Protein AF-0000000084342683 (afdb_homodimer)

InterPro domains:
  IPR002559 Transposase IS4-like domain [PF01609] (273-522)
  IPR012337 Ribonuclease H-like superfamily [SSF53098] (302-533)
  IPR047654 IS1634 transposase [NF033559] (32-575)

Sequence (1184 aa):
MRTSTRKNADGSKVSYLQLAHNEWDPAAKTSRTKVLYSFGRADQLDRAAIERLIKALTRLLGSPTAGGRGRQEPLPGLEFVESRPLGGAWLLDGLWRRLGIDRLLRRLAAGTRRDPVVERVLFALVANRALAPSSKLAATGWVAHDVHLSGLTGGDYTVSDDACYRAMDWLIKVEEKLARGVFDAVADLLNLEVDLIFFDTTSTYFETEDPDTPVWRDEHGRVLDPDGEPGAESGRESDAEGDAPPAGASGRAGFRTHGKSKDARDDLPQVIVGMAVTRDGIPVRVWCWPGNTSDSPLIRQVRDDLRDWTLGKLIWVADRGFTSAANRRHLAAGGGGYILGEKLRSGSPEATAALARQGRYQQVAENLRVKEVKISEHERFVVCHNPEAADRDAATRDRLLTRLEAMIAGSDRLTPTKRAELRGVISTKPGLHRFLRTTPGGLLRIDATKVAADARLDGKYLLRTSDPHLSTEDIALGYKQLLEVERGWRDMKQVLDLRPVYHRLEDRIRAHVLLCWLALLLARIVETRAATTWTRARTQLQRLHVGTFTGPAGVFRQTTPADPETRRLHQALDIALPPRILHLHTEDPAPRMRTSTRKNADGSKVSYLQLAHNEWDPAAKTSRTKVLYSFGRADQLDRAAIERLIKALTRLLGSPTAGGRGRQEPLPGLEFVESRPLGGAWLLDGLWRRLGIDRLLRRLAAGTRRDPVVERVLFALVANRALAPSSKLAATGWVAHDVHLSGLTGGDYTVSDDACYRAMDWLIKVEEKLARGVFDAVADLLNLEVDLIFFDTTSTYFETEDPDTPVWRDEHGRVLDPDGEPGAESGRESDAEGDAPPAGASGRAGFRTHGKSKDARDDLPQVIVGMAVTRDGIPVRVWCWPGNTSDSPLIRQVRDDLRDWTLGKLIWVADRGFTSAANRRHLAAGGGGYILGEKLRSGSPEATAALARQGRYQQVAENLRVKEVKISEHERFVVCHNPEAADRDAATRDRLLTRLEAMIAGSDRLTPTKRAELRGVISTKPGLHRFLRTTPGGLLRIDATKVAADARLDGKYLLRTSDPHLSTEDIALGYKQLLEVERGWRDMKQVLDLRPVYHRLEDRIRAHVLLCWLALLLARIVETRAATTWTRARTQLQRLHVGTFTGPAGVFRQTTPADPETRRLHQALDIALPPRILHLHTEDPAPR

pLDDT: mean 82.5, std 18.21, range [25.73, 98.44]

Organism: Pseudonocardia thermophila (NCBI:txid1848)

Foldseek 3Di:
DDWDWDADPVRDTWTWDFDWDFDQDPVVNDTDTHTQGIPGTPVPDPPVLVVLVCVVVCVVVVDPPDDDPDDPPPRFDWDFDDKAFEQLQQVLVLVCVLLPLLVQVLVVPVVDPDDNCLSVLLSLLLSCLLQPFDDLQVSLVCQAHHHDHPPRYPDPDRCDSVSNVVSLLVCLVCVLVSLLSSLVSCCVVVVDPQQEKEKDKAKDFAPDQDFAFKAFAAPQQHHDDVVPDPDPPPPPPPVPPPDDRPPRTPDIDGQFAAADHPVPCNNTTIKMKMWMAGLLLFTRDMGIHRRHDQDQCVVLVVCVSCVVRDDDAHEYEYEQSHPDPVSQCSQPPPNHKYKYWHDCPPPDPVSVVQLPDDDDWDDLDPQKTKDKDDPDPQKIKIKIAGPVQLVVLVVVLVVLVVVLCVLLPCVVVDDLVVNVVSLVVQVVPVSNNQQWDADPVGRIDGNPVSSVVSSSCGRIIMMMMRDDPDDSSRSVVSNVSSVSVVVLVVCLCPVSNLPDDPDDDPSSNVSSVVSSSSSSNSQSVLCSQLVDHSVVLSVQSSPWMWIWIQGLQGIWIAIDDRDPSSVSSCVSNVHDDDRRTDDDDGPDPPDD/DDWDWDADPVRDTWTWDFDWDFDQDPVVNDTDTHTQGIPGTPVPDPPVLVVLVCLVVCVVVVDPPDDDPPDSPPRFDWDFDDKAFEQLQQVLVLVCVLLPLLVQVLVVPVVDPDDNCLSVLLSLLLSCLLQPFDDLQVSLVCQAHHHDHPPRYPDPDRCDSVSNVVSLLVCLVCVLVSLLSSLVSVCVVVVDPQQEKEKDKAKDFAPDQDFAFKAFAAPQQHHDDPVPDPDPPPPPPPVPPPDDRDPRTPDIDGQFAAADHPVPCNNTTIKMKMWMAGLLLFTRDMGIHRRHDQDQCVVLVVCVSCVVRDDDAHEYEYEQSHPDPVSQCSQPPPNHKYKYWHDCPPPDPQSVVQLPDDDDWDDLDPQKTKDKDDPDPQKIKIKIFGPVQLVVQVVVLVVLVVVLCVLLVPVVVPDLVVLVVSLVVVVVPVSNNQQWDADPVGRIDGNPVSSVVSSSCGRIIMMMMRDPPDDSSRSVVSNVSSVSVVVLVVCLCPVSNLPDDPDDDPSSNVSSVVSSSSSSNSQSVLCSQLVDHSVVLSVQSSPWMWIWIQGLQGIWIAIDDRDPSSVSSCVSNVHDDDRRTDDDDGPDPDDD

Nearest PDB structures (foldseek):
  6x68-assembly1_C  TM=4.594E-01  e=9.580E-06  Trichoplusia ni
  5ejk-assembly1_H  TM=3.664E-01  e=1.076E+00  Rous sarcoma virus - Prague C
  6zv6-assembly1_h  TM=4.347E-01  e=4.872E+00  Homo sapiens
  6x68-assembly1_C  TM=4.594E-01  e=1.209E-05  Trichoplusia ni
  5ejk-assembly1_B  TM=4.744E-01  e=1.833E-01  Rous sarcoma virus - Prague C

Structure (mmCIF, N/CA/C/O backbone):
data_AF-0000000084342683-model_v1
#
loop_
_entity.id
_entity.type
_entity.pdbx_description
1 polymer 'Transposase DDE domain-containing protein'
#
loop_
_atom_site.group_PDB
_atom_site.id
_atom_site.type_symbol
_atom_site.label_atom_id
_atom_site.label_alt_id
_atom_site.label_comp_id
_atom_site.label_asym_id
_atom_site.label_entity_id
_atom_site.label_seq_id
_atom_site.pdbx_PDB_ins_code
_atom_site.Cartn_x
_atom_site.Cartn_y
_atom_site.Cartn_z
_atom_site.occupancy
_atom_site.B_iso_or_equiv
_atom_site.auth_seq_id
_atom_site.auth_comp_id
_atom_site.auth_asym_id
_atom_site.auth_atom_id
_atom_site.pdbx_PDB_model_num
ATOM 1 N N . MET A 1 1 ? 20.469 -43.281 -27.969 1 52.94 1 MET A N 1
ATOM 2 C CA . MET A 1 1 ? 21.406 -43.344 -26.859 1 52.94 1 MET A CA 1
ATOM 3 C C . MET A 1 1 ? 22.828 -43.594 -27.344 1 52.94 1 MET A C 1
ATOM 5 O O . MET A 1 1 ? 23.062 -44.5 -28.172 1 52.94 1 MET A O 1
ATOM 9 N N . ARG A 1 2 ? 23.672 -42.625 -27.078 1 61.09 2 ARG A N 1
ATOM 10 C CA . ARG A 1 2 ? 25.062 -42.812 -27.469 1 61.09 2 ARG A CA 1
ATOM 11 C C . ARG A 1 2 ? 25.969 -42.844 -26.25 1 61.09 2 ARG A C 1
ATOM 13 O O . ARG A 1 2 ? 25.672 -42.188 -25.234 1 61.09 2 ARG A O 1
ATOM 20 N N . THR A 1 3 ? 26.859 -43.719 -26.281 1 64.12 3 THR A N 1
ATOM 21 C CA . THR A 1 3 ? 27.938 -43.719 -25.297 1 64.12 3 THR A CA 1
ATOM 22 C C . THR A 1 3 ? 29.172 -43 -25.844 1 64.12 3 THR A C 1
ATOM 24 O O . THR A 1 3 ? 29.672 -43.344 -26.906 1 64.12 3 THR A O 1
ATOM 27 N N . SER A 1 4 ? 29.422 -41.844 -25.266 1 66.81 4 SER A N 1
ATOM 28 C CA . SER A 1 4 ? 30.641 -41.125 -25.625 1 66.81 4 SER A CA 1
ATOM 29 C C . SER A 1 4 ? 31.781 -41.469 -24.656 1 66.81 4 SER A C 1
ATOM 31 O O . SER A 1 4 ? 31.594 -41.438 -23.438 1 66.81 4 SER A O 1
ATOM 33 N N . THR A 1 5 ? 32.812 -41.938 -25.188 1 65.31 5 THR A N 1
ATOM 34 C CA . THR A 1 5 ? 33.969 -42.344 -24.406 1 65.31 5 THR A CA 1
ATOM 35 C C . THR A 1 5 ? 35.031 -41.281 -24.438 1 65.31 5 THR A C 1
ATOM 37 O O . THR A 1 5 ? 35.406 -40.781 -25.516 1 65.31 5 THR A O 1
ATOM 40 N N . ARG A 1 6 ? 35.312 -40.688 -23.281 1 64.62 6 ARG A N 1
ATOM 41 C CA . ARG A 1 6 ? 36.406 -39.75 -23.156 1 64.62 6 ARG A CA 1
ATOM 42 C C . ARG A 1 6 ? 37.594 -40.406 -22.453 1 64.62 6 ARG A C 1
ATOM 44 O O . ARG A 1 6 ? 37.438 -41.094 -21.453 1 64.62 6 ARG A O 1
ATOM 51 N N . LYS A 1 7 ? 38.688 -40.219 -22.984 1 64.12 7 LYS A N 1
ATOM 52 C CA . LYS A 1 7 ? 39.938 -40.719 -22.422 1 64.12 7 LYS A CA 1
ATOM 53 C C . LYS A 1 7 ? 40.531 -39.719 -21.453 1 64.12 7 LYS A C 1
ATOM 55 O O . LYS A 1 7 ? 40.719 -38.531 -21.828 1 64.12 7 LYS A O 1
ATOM 60 N N . ASN A 1 8 ? 40.719 -40.094 -20.203 1 59.81 8 ASN A N 1
ATOM 61 C CA . ASN A 1 8 ? 41.406 -39.25 -19.219 1 59.81 8 ASN A CA 1
ATOM 62 C C . ASN A 1 8 ? 42.906 -39.25 -19.438 1 59.81 8 ASN A C 1
ATOM 64 O O . ASN A 1 8 ? 43.438 -40.094 -20.141 1 59.81 8 ASN A O 1
ATOM 68 N N . ALA A 1 9 ? 43.531 -38.312 -18.828 1 65.56 9 ALA A N 1
ATOM 69 C CA . ALA A 1 9 ? 45 -38.188 -18.938 1 65.56 9 ALA A CA 1
ATOM 70 C C . ALA A 1 9 ? 45.688 -39.469 -18.453 1 65.56 9 ALA A C 1
ATOM 72 O O . ALA A 1 9 ? 46.75 -39.812 -18.953 1 65.56 9 ALA A O 1
ATOM 73 N N . ASP A 1 10 ? 45.062 -40.188 -17.562 1 62.34 10 ASP A N 1
ATOM 74 C CA . ASP A 1 10 ? 45.688 -41.375 -16.984 1 62.34 10 ASP A CA 1
ATOM 75 C C . ASP A 1 10 ? 45.344 -42.625 -17.812 1 62.34 10 ASP A C 1
ATOM 77 O O . ASP A 1 10 ? 45.719 -43.719 -17.422 1 62.34 10 ASP A O 1
ATOM 81 N N . GLY A 1 11 ? 44.781 -42.5 -18.922 1 63.41 11 GLY A N 1
ATOM 82 C CA . GLY A 1 11 ? 44.5 -43.594 -19.828 1 63.41 11 GLY A CA 1
ATOM 83 C C . GLY A 1 11 ? 43.156 -44.25 -19.578 1 63.41 11 GLY A C 1
ATOM 84 O O . GLY A 1 11 ? 42.75 -45.125 -20.328 1 63.41 11 GLY A O 1
ATOM 85 N N . SER A 1 12 ? 42.562 -44 -18.453 1 63.59 12 SER A N 1
ATOM 86 C CA . SER A 1 12 ? 41.281 -44.625 -18.141 1 63.59 12 SER A CA 1
ATOM 87 C C . SER A 1 12 ? 40.156 -44.062 -18.984 1 63.59 12 SER A C 1
ATOM 89 O O . SER A 1 12 ? 40.188 -42.906 -19.375 1 63.59 12 SER A O 1
ATOM 91 N N . LYS A 1 13 ? 39.406 -45 -19.625 1 66.44 13 LYS A N 1
ATOM 92 C CA . LYS A 1 13 ? 38.281 -44.594 -20.484 1 66.44 13 LYS A CA 1
ATOM 93 C C . LYS A 1 13 ? 37 -44.406 -19.656 1 66.44 13 LYS A C 1
ATOM 95 O O . LYS A 1 13 ? 36.656 -45.25 -18.828 1 66.44 13 LYS A O 1
ATOM 100 N N . VAL A 1 14 ? 36.562 -43.25 -19.578 1 64.25 14 VAL A N 1
ATOM 101 C CA . VAL A 1 14 ? 35.281 -43 -18.922 1 64.25 14 VAL A CA 1
ATOM 102 C C . VAL A 1 14 ? 34.188 -42.781 -19.984 1 64.25 14 VAL A C 1
ATOM 104 O O . VAL A 1 14 ? 34.406 -42.031 -20.953 1 64.25 14 VAL A O 1
ATOM 107 N N . SER A 1 15 ? 33.188 -43.625 -19.875 1 66.69 15 SER A N 1
ATOM 108 C CA . SER A 1 15 ? 32.062 -43.562 -20.828 1 66.69 15 SER A CA 1
ATOM 109 C C . SER A 1 15 ? 30.891 -42.781 -20.234 1 66.69 15 SER A C 1
ATOM 111 O O . SER A 1 15 ? 30.609 -42.906 -19.031 1 66.69 15 SER A O 1
ATOM 113 N N . TYR A 1 16 ? 30.422 -41.844 -21.031 1 63.41 16 TYR A N 1
ATOM 114 C CA . TYR A 1 16 ? 29.25 -41.062 -20.656 1 63.41 16 TYR A CA 1
ATOM 115 C C . TYR A 1 16 ? 28.031 -41.469 -21.484 1 63.41 16 TYR A C 1
ATOM 117 O O . TYR A 1 16 ? 28.156 -41.719 -22.688 1 63.41 16 TYR A O 1
ATOM 125 N N . LEU A 1 17 ? 26.922 -41.75 -20.781 1 61.47 17 LEU A N 1
ATOM 126 C CA . LEU A 1 17 ? 25.672 -42.062 -21.438 1 61.47 17 LEU A CA 1
ATOM 127 C C . LEU A 1 17 ? 24.891 -40.781 -21.766 1 61.47 17 LEU A C 1
ATOM 129 O O . LEU A 1 17 ? 24.688 -39.938 -20.875 1 61.47 17 LEU A O 1
ATOM 133 N N . GLN A 1 18 ? 24.734 -40.688 -23.125 1 58.06 18 GLN A N 1
ATOM 134 C CA . GLN A 1 18 ? 24.078 -39.469 -23.578 1 58.06 18 GLN A CA 1
ATOM 135 C C . GLN A 1 18 ? 22.844 -39.812 -24.422 1 58.06 18 GLN A C 1
ATOM 137 O O . GLN A 1 18 ? 22.797 -40.844 -25.078 1 58.06 18 GLN A O 1
ATOM 142 N N . LEU A 1 19 ? 21.734 -39.062 -24.172 1 56.69 19 LEU A N 1
ATOM 143 C CA . LEU A 1 19 ? 20.609 -39.031 -25.094 1 56.69 19 LEU A CA 1
ATOM 144 C C . LEU A 1 19 ? 20.812 -38 -26.188 1 56.69 19 LEU A C 1
ATOM 146 O O . LEU A 1 19 ? 20.922 -36.781 -25.891 1 56.69 19 LEU A O 1
ATOM 150 N N . ALA A 1 20 ? 21.094 -38.469 -27.453 1 53 20 ALA A N 1
ATOM 151 C CA . ALA A 1 20 ? 21.406 -37.562 -28.547 1 53 20 ALA A CA 1
ATOM 152 C C . ALA A 1 20 ? 20.422 -37.719 -29.703 1 53 20 ALA A C 1
ATOM 154 O O . ALA A 1 20 ? 19.812 -38.781 -29.859 1 53 20 ALA A O 1
ATOM 155 N N . HIS A 1 21 ? 19.891 -36.656 -30.25 1 54.84 21 HIS A N 1
ATOM 156 C CA . HIS A 1 21 ? 19.078 -36.625 -31.453 1 54.84 21 HIS A CA 1
ATOM 157 C C . HIS A 1 21 ? 19.875 -36.094 -32.656 1 54.84 21 HIS A C 1
ATOM 159 O O . HIS A 1 21 ? 20.578 -35.094 -32.5 1 54.84 21 HIS A O 1
ATOM 165 N N . ASN A 1 22 ? 19.781 -36.875 -33.719 1 51.81 22 ASN A N 1
ATOM 166 C CA . ASN A 1 22 ? 20.453 -36.406 -34.938 1 51.81 22 ASN A CA 1
ATOM 167 C C . ASN A 1 22 ? 19.578 -35.406 -35.688 1 51.81 22 ASN A C 1
ATOM 169 O O . ASN A 1 22 ? 18.391 -35.656 -35.906 1 51.81 22 ASN A O 1
ATOM 173 N N . GLU A 1 23 ? 19.984 -34.281 -35.656 1 56.53 23 GLU A N 1
ATOM 174 C CA . GLU A 1 23 ? 19.312 -33.281 -36.469 1 56.53 23 GLU A CA 1
ATOM 175 C C . GLU A 1 23 ? 20.078 -33.031 -37.781 1 56.53 23 GLU A C 1
ATOM 177 O O . GLU A 1 23 ? 21.312 -32.938 -37.781 1 56.53 23 GLU A O 1
ATOM 182 N N . TRP A 1 24 ? 19.266 -33.031 -38.812 1 59.75 24 TRP A N 1
ATOM 183 C CA . TRP A 1 24 ? 19.859 -32.688 -40.125 1 59.75 24 TRP A CA 1
ATOM 184 C C . TRP A 1 24 ? 20.172 -31.203 -40.219 1 59.75 24 TRP A C 1
ATOM 186 O O . TRP A 1 24 ? 19.297 -30.359 -40 1 59.75 24 TRP A O 1
ATOM 196 N N . ASP A 1 25 ? 21.375 -30.922 -40.25 1 53.59 25 ASP A N 1
ATOM 197 C CA . ASP A 1 25 ? 21.812 -29.578 -40.594 1 53.59 25 ASP A CA 1
ATOM 198 C C . ASP A 1 25 ? 21.781 -29.375 -42.094 1 53.59 25 ASP A C 1
ATOM 200 O O . ASP A 1 25 ? 22.641 -29.891 -42.844 1 53.59 25 ASP A O 1
ATOM 204 N N . PRO A 1 26 ? 20.797 -28.75 -42.5 1 64.38 26 PRO A N 1
ATOM 205 C CA . PRO A 1 26 ? 20.734 -28.578 -43.938 1 64.38 26 PRO A CA 1
ATOM 206 C C . PRO A 1 26 ? 21.922 -27.781 -44.5 1 64.38 26 PRO A C 1
ATOM 208 O O . PRO A 1 26 ? 22.297 -27.953 -45.656 1 64.38 26 PRO A O 1
ATOM 211 N N . ALA A 1 27 ? 22.469 -26.969 -43.844 1 64.38 27 ALA A N 1
ATOM 212 C CA . ALA A 1 27 ? 23.578 -26.156 -44.344 1 64.38 27 ALA A CA 1
ATOM 213 C C . ALA A 1 27 ? 24.844 -26.984 -44.469 1 64.38 27 ALA A C 1
ATOM 215 O O . ALA A 1 27 ? 25.594 -26.859 -45.438 1 64.38 27 ALA A O 1
ATOM 216 N N . ALA A 1 28 ? 24.938 -27.969 -43.594 1 63.06 28 ALA A N 1
ATOM 217 C CA . ALA A 1 28 ? 26.172 -28.766 -43.594 1 63.06 28 ALA A CA 1
ATOM 218 C C . ALA A 1 28 ? 25.922 -30.141 -44.188 1 63.06 28 ALA A C 1
ATOM 220 O O . ALA A 1 28 ? 26.875 -30.922 -44.375 1 63.06 28 ALA A O 1
ATOM 221 N N . LYS A 1 29 ? 24.797 -30.391 -44.75 1 60.03 29 LYS A N 1
ATOM 222 C CA . LYS A 1 29 ? 24.375 -31.656 -45.375 1 60.03 29 LYS A CA 1
ATOM 223 C C . LYS A 1 29 ? 24.828 -32.844 -44.531 1 60.03 29 LYS A C 1
ATOM 225 O O . LYS A 1 29 ? 25.25 -33.875 -45.062 1 60.03 29 LYS A O 1
ATOM 230 N N . THR A 1 30 ? 25.062 -32.531 -43.281 1 59.5 30 THR A N 1
ATOM 231 C CA . THR A 1 30 ? 25.453 -33.625 -42.375 1 59.5 30 THR A CA 1
ATOM 232 C C . THR A 1 30 ? 24.531 -33.688 -41.188 1 59.5 30 THR A C 1
ATOM 234 O O . THR A 1 30 ? 23.875 -32.719 -40.812 1 59.5 30 THR A O 1
ATOM 237 N N . SER A 1 31 ? 24.297 -34.844 -40.75 1 61 31 SER A N 1
ATOM 238 C CA . SER A 1 31 ? 23.547 -35.062 -39.531 1 61 31 SER A CA 1
ATOM 239 C C . SER A 1 31 ? 24.375 -34.719 -38.281 1 61 31 SER A C 1
ATOM 241 O O . SER A 1 31 ? 25.531 -35.125 -38.188 1 61 31 SER A O 1
ATOM 243 N N . ARG A 1 32 ? 23.938 -33.688 -37.594 1 55.78 32 ARG A N 1
ATOM 244 C CA . ARG A 1 32 ? 24.641 -33.375 -36.375 1 55.78 32 ARG A CA 1
ATOM 245 C C . ARG A 1 32 ? 23.906 -33.969 -35.156 1 55.78 32 ARG A C 1
ATOM 247 O O . ARG A 1 32 ? 22.688 -33.875 -35.062 1 55.78 32 ARG A O 1
ATOM 254 N N . THR A 1 33 ? 24.781 -34.656 -34.469 1 54.72 33 THR A N 1
ATOM 255 C CA . THR A 1 33 ? 24.25 -35.25 -33.25 1 54.72 33 THR A CA 1
ATOM 256 C C . THR A 1 33 ? 24.094 -34.188 -32.156 1 54.72 33 THR A C 1
ATOM 258 O O . THR A 1 33 ? 25.062 -33.531 -31.781 1 54.72 33 THR A O 1
ATOM 261 N N . LYS A 1 34 ? 22.969 -33.75 -31.922 1 55.28 34 LYS A N 1
ATOM 262 C CA . LYS A 1 34 ? 22.688 -32.844 -30.828 1 55.28 34 LYS A CA 1
ATOM 263 C C . LYS A 1 34 ? 22.344 -33.625 -29.547 1 55.28 34 LYS A C 1
ATOM 265 O O . LYS A 1 34 ? 21.422 -34.438 -29.531 1 55.28 34 LYS A O 1
ATOM 270 N N . VAL A 1 35 ? 23.234 -33.438 -28.625 1 52.22 35 VAL A N 1
ATOM 271 C CA . VAL A 1 35 ? 23.031 -34.094 -27.328 1 52.22 35 VAL A CA 1
ATOM 272 C C . VAL A 1 35 ? 21.891 -33.406 -26.578 1 52.22 35 VAL A C 1
ATOM 274 O O . VAL A 1 35 ? 21.953 -32.188 -26.328 1 52.22 35 VAL A O 1
ATOM 277 N N . LEU A 1 36 ? 20.812 -34.062 -26.375 1 50.06 36 LEU A N 1
ATOM 278 C CA . LEU A 1 36 ? 19.641 -33.531 -25.688 1 50.06 36 LEU A CA 1
ATOM 279 C C . LEU A 1 36 ? 19.828 -33.625 -24.172 1 50.06 36 LEU A C 1
ATOM 281 O O . LEU A 1 36 ? 19.391 -32.719 -23.438 1 50.06 36 LEU A O 1
ATOM 285 N N . TYR A 1 37 ? 20.531 -34.75 -23.75 1 51.44 37 TYR A N 1
ATOM 286 C CA . TYR A 1 37 ? 20.75 -34.938 -22.328 1 51.44 37 TYR A CA 1
ATOM 287 C C . TYR A 1 37 ? 21.953 -35.875 -22.094 1 51.44 37 TYR A C 1
ATOM 289 O O . TYR A 1 37 ? 22.156 -36.812 -22.844 1 51.44 37 TYR A O 1
ATOM 297 N N . SER A 1 38 ? 22.922 -35.469 -21.188 1 53.44 38 SER A N 1
ATOM 298 C CA . SER A 1 38 ? 24 -36.344 -20.75 1 53.44 38 SER A CA 1
ATOM 299 C C . SER A 1 38 ? 23.703 -36.938 -19.375 1 53.44 38 SER A C 1
ATOM 301 O O . SER A 1 38 ? 23.562 -36.219 -18.391 1 53.44 38 SER A O 1
ATOM 303 N N . PHE A 1 39 ? 23.5 -38.25 -19.25 1 51.41 39 PHE A N 1
ATOM 304 C CA . PHE A 1 39 ? 23.125 -38.969 -18.031 1 51.41 39 PHE A CA 1
ATOM 305 C C . PHE A 1 39 ? 24.312 -39.062 -17.094 1 51.41 39 PHE A C 1
ATOM 307 O O . PHE A 1 39 ? 24.141 -39.312 -15.898 1 51.41 39 PHE A O 1
ATOM 314 N N . GLY A 1 40 ? 25.5 -38.719 -17.5 1 54.88 40 GLY A N 1
ATOM 315 C CA . GLY A 1 40 ? 26.719 -38.844 -16.734 1 54.88 40 GLY A CA 1
ATOM 316 C C . GLY A 1 40 ? 27.547 -40.062 -17.125 1 54.88 40 GLY A C 1
ATOM 317 O O . GLY A 1 40 ? 27.422 -40.562 -18.234 1 54.88 40 GLY A O 1
ATOM 318 N N . ARG A 1 41 ? 28.422 -40.562 -16.094 1 54.59 41 ARG A N 1
ATOM 319 C CA . ARG A 1 41 ? 29.359 -41.656 -16.344 1 54.59 41 ARG A CA 1
ATOM 320 C C . ARG A 1 41 ? 28.625 -42.969 -16.469 1 54.59 41 ARG A C 1
ATOM 322 O O . ARG A 1 41 ? 27.812 -43.312 -15.609 1 54.59 41 ARG A O 1
ATOM 329 N N . ALA A 1 42 ? 28.828 -43.656 -17.578 1 54.91 42 ALA A N 1
ATOM 330 C CA . ALA A 1 42 ? 28.141 -44.875 -17.922 1 54.91 42 ALA A CA 1
ATOM 331 C C . ALA A 1 42 ? 28.359 -45.938 -16.844 1 54.91 42 ALA A C 1
ATOM 333 O O . ALA A 1 42 ? 27.484 -46.781 -16.594 1 54.91 42 ALA A O 1
ATOM 334 N N . ASP A 1 43 ? 29.5 -45.875 -16.141 1 54.56 43 ASP A N 1
ATOM 335 C CA . ASP A 1 43 ? 29.828 -46.875 -15.133 1 54.56 43 ASP A CA 1
ATOM 336 C C . ASP A 1 43 ? 29.109 -46.594 -13.82 1 54.56 43 ASP A C 1
ATOM 338 O O . ASP A 1 43 ? 29.016 -47.438 -12.953 1 54.56 43 ASP A O 1
ATOM 342 N N . GLN A 1 44 ? 28.641 -45.438 -13.688 1 50.56 44 GLN A N 1
ATOM 343 C CA . GLN A 1 44 ? 27.984 -45.062 -12.438 1 50.56 44 GLN A CA 1
ATOM 344 C C . GLN A 1 44 ? 26.469 -45 -12.609 1 50.56 44 GLN A C 1
ATOM 346 O O . GLN A 1 44 ? 25.75 -44.656 -11.664 1 50.56 44 GLN A O 1
ATOM 351 N N . LEU A 1 45 ? 26.109 -45.188 -13.82 1 46.81 45 LEU A N 1
ATOM 352 C CA . LEU A 1 45 ? 24.688 -45.062 -14.125 1 46.81 45 LEU A CA 1
ATOM 353 C C . LEU A 1 45 ? 24.078 -46.469 -14.32 1 46.81 45 LEU A C 1
ATOM 355 O O . LEU A 1 45 ? 24.75 -47.375 -14.797 1 46.81 45 LEU A O 1
ATOM 359 N N . ASP A 1 46 ? 23.062 -46.75 -13.609 1 42.88 46 ASP A N 1
ATOM 360 C CA . ASP A 1 46 ? 22.281 -47.906 -13.977 1 42.88 46 ASP A CA 1
ATOM 361 C C . ASP A 1 46 ? 21.703 -47.781 -15.383 1 42.88 46 ASP A C 1
ATOM 363 O O . ASP A 1 46 ? 20.641 -47.188 -15.57 1 42.88 46 ASP A O 1
ATOM 367 N N . ARG A 1 47 ? 22.453 -48.25 -16.25 1 46.28 47 ARG A N 1
ATOM 368 C CA . ARG A 1 47 ? 22.125 -48.156 -17.656 1 46.28 47 ARG A CA 1
ATOM 369 C C . ARG A 1 47 ? 20.719 -48.688 -17.938 1 46.28 47 ARG A C 1
ATOM 371 O O . ARG A 1 47 ? 19.969 -48.094 -18.734 1 46.28 47 ARG A O 1
ATOM 378 N N . ALA A 1 48 ? 20.422 -49.656 -17.266 1 47.12 48 ALA A N 1
ATOM 379 C CA . ALA A 1 48 ? 19.109 -50.25 -17.484 1 47.12 48 ALA A CA 1
ATOM 380 C C . ALA A 1 48 ? 18 -49.312 -17.016 1 47.12 48 ALA A C 1
ATOM 382 O O . ALA A 1 48 ? 16.984 -49.188 -17.703 1 47.12 48 ALA A O 1
ATOM 383 N N . ALA A 1 49 ? 18.234 -48.719 -15.969 1 45.84 49 ALA A N 1
ATOM 384 C CA . ALA A 1 49 ? 17.266 -47.75 -15.445 1 45.84 49 ALA A CA 1
ATOM 385 C C . ALA A 1 49 ? 17.156 -46.531 -16.344 1 45.84 49 ALA A C 1
ATOM 387 O O . ALA A 1 49 ? 16.047 -46.062 -16.609 1 45.84 49 ALA A O 1
ATOM 388 N N . ILE A 1 50 ? 18.25 -46.125 -16.812 1 46.19 50 ILE A N 1
ATOM 389 C CA . ILE A 1 50 ? 18.281 -45 -17.719 1 46.19 50 ILE A CA 1
ATOM 390 C C . ILE A 1 50 ? 17.625 -45.375 -19.047 1 46.19 50 ILE A C 1
ATOM 392 O O . ILE A 1 50 ? 16.844 -44.594 -19.609 1 46.19 50 ILE A O 1
ATOM 396 N N . GLU A 1 51 ? 17.953 -46.562 -19.422 1 46.19 51 GLU A N 1
ATOM 397 C CA . GLU A 1 51 ? 17.344 -47 -20.672 1 46.19 51 GLU A CA 1
ATOM 398 C C . GLU A 1 51 ? 15.828 -47.125 -20.531 1 46.19 51 GLU A C 1
ATOM 400 O O . GLU A 1 51 ? 15.086 -46.75 -21.453 1 46.19 51 GLU A O 1
ATOM 405 N N . ARG A 1 52 ? 15.461 -47.531 -19.391 1 46.66 52 ARG A N 1
ATOM 406 C CA . ARG A 1 52 ? 14.031 -47.594 -19.094 1 46.66 52 ARG A CA 1
ATOM 407 C C . ARG A 1 52 ? 13.414 -46.188 -19.047 1 46.66 52 ARG A C 1
ATOM 409 O O . ARG A 1 52 ? 12.328 -45.969 -19.578 1 46.66 52 ARG A O 1
ATOM 416 N N . LEU A 1 53 ? 14.195 -45.406 -18.391 1 45.16 53 LEU A N 1
ATOM 417 C CA . LEU A 1 53 ? 13.758 -44.031 -18.312 1 45.16 53 LEU A CA 1
ATOM 418 C C . LEU A 1 53 ? 13.758 -43.375 -19.688 1 45.16 53 LEU A C 1
ATOM 420 O O . LEU A 1 53 ? 12.805 -42.688 -20.047 1 45.16 53 LEU A O 1
ATOM 424 N N . ILE A 1 54 ? 14.82 -43.625 -20.406 1 45.25 54 ILE A N 1
ATOM 425 C CA . ILE A 1 54 ? 14.93 -43.094 -21.75 1 45.25 54 ILE A CA 1
ATOM 426 C C . ILE A 1 54 ? 13.797 -43.656 -22.625 1 45.25 54 ILE A C 1
ATOM 428 O O . ILE A 1 54 ? 13.18 -42.906 -23.391 1 45.25 54 ILE A O 1
ATOM 432 N N . LYS A 1 55 ? 13.672 -44.844 -22.5 1 45.5 55 LYS A N 1
ATOM 433 C CA . LYS A 1 55 ? 12.578 -45.469 -23.234 1 45.5 55 LYS A CA 1
ATOM 434 C C . LYS A 1 55 ? 11.242 -44.844 -22.859 1 45.5 55 LYS A C 1
ATOM 436 O O . LYS A 1 55 ? 10.398 -44.594 -23.719 1 45.5 55 LYS A O 1
ATOM 441 N N . ALA A 1 56 ? 11.32 -44.594 -21.594 1 43.78 56 ALA A N 1
ATOM 442 C CA . ALA A 1 56 ? 10.125 -43.938 -21.078 1 43.78 56 ALA A CA 1
ATOM 443 C C . ALA A 1 56 ? 10.047 -42.5 -21.578 1 43.78 56 ALA A C 1
ATOM 445 O O . ALA A 1 56 ? 8.977 -42.031 -22 1 43.78 56 ALA A O 1
ATOM 446 N N . LEU A 1 57 ? 11.242 -41.844 -21.594 1 45.25 57 LEU A N 1
ATOM 447 C CA . LEU A 1 57 ? 11.375 -40.438 -22.016 1 45.25 57 LEU A CA 1
ATOM 448 C C . LEU A 1 57 ? 11.227 -40.312 -23.531 1 45.25 57 LEU A C 1
ATOM 450 O O . LEU A 1 57 ? 10.586 -39.406 -24.031 1 45.25 57 LEU A O 1
ATOM 454 N N . THR A 1 58 ? 12.062 -41.062 -24.266 1 42.44 58 THR A N 1
ATOM 455 C CA . THR A 1 58 ? 12.008 -41.062 -25.719 1 42.44 58 THR A CA 1
ATOM 456 C C . THR A 1 58 ? 10.578 -41.25 -26.203 1 42.44 58 THR A C 1
ATOM 458 O O . THR A 1 58 ? 10.172 -40.656 -27.188 1 42.44 58 THR A O 1
ATOM 461 N N . ARG A 1 59 ? 9.945 -42 -25.469 1 41.88 59 ARG A N 1
ATOM 462 C CA . ARG A 1 59 ? 8.531 -42.219 -25.734 1 41.88 59 ARG A CA 1
ATOM 463 C C . ARG A 1 59 ? 7.707 -40.969 -25.438 1 41.88 59 ARG A C 1
ATOM 465 O O . ARG A 1 59 ? 6.766 -40.656 -26.172 1 41.88 59 ARG A O 1
ATOM 472 N N . LEU A 1 60 ? 8.234 -40.375 -24.359 1 40.84 60 LEU A N 1
ATOM 473 C CA . LEU A 1 60 ? 7.594 -39.125 -23.969 1 40.84 60 LEU A CA 1
ATOM 474 C C . LEU A 1 60 ? 7.934 -38 -24.969 1 40.84 60 LEU A C 1
ATOM 476 O O . LEU A 1 60 ? 7.09 -37.156 -25.266 1 40.84 60 LEU A O 1
ATOM 480 N N . LEU A 1 61 ? 9.312 -38.031 -25.438 1 39.22 61 LEU A N 1
ATOM 481 C CA . LEU A 1 61 ? 9.781 -36.969 -26.344 1 39.22 61 LEU A CA 1
ATOM 482 C C . LEU A 1 61 ? 9.469 -37.312 -27.781 1 39.22 61 LEU A C 1
ATOM 484 O O . LEU A 1 61 ? 9.719 -36.531 -28.688 1 39.22 61 LEU A O 1
ATOM 488 N N . GLY A 1 62 ? 8.656 -38.094 -28.25 1 36.78 62 GLY A N 1
ATOM 489 C CA . GLY A 1 62 ? 8.172 -38.406 -29.578 1 36.78 62 GLY A CA 1
ATOM 490 C C . GLY A 1 62 ? 9.273 -38.844 -30.531 1 36.78 62 GLY A C 1
ATOM 491 O O . GLY A 1 62 ? 9.156 -38.688 -31.75 1 36.78 62 GLY A O 1
ATOM 492 N N . SER A 1 63 ? 10.523 -39.094 -30.188 1 31.78 63 SER A N 1
ATOM 493 C CA . SER A 1 63 ? 11.445 -39.438 -31.266 1 31.78 63 SER A CA 1
ATOM 494 C C . SER A 1 63 ? 11.07 -40.75 -31.922 1 31.78 63 SER A C 1
ATOM 496 O O . SER A 1 63 ? 10.828 -41.75 -31.219 1 31.78 63 SER A O 1
ATOM 498 N N . PRO A 1 64 ? 10.68 -40.75 -33.188 1 31.06 64 PRO A N 1
ATOM 499 C CA . PRO A 1 64 ? 10.445 -41.938 -34.031 1 31.06 64 PRO A CA 1
ATOM 500 C C . PRO A 1 64 ? 11.602 -42.938 -33.969 1 31.06 64 PRO A C 1
ATOM 502 O O . PRO A 1 64 ? 12.703 -42.625 -34.438 1 31.06 64 PRO A O 1
ATOM 505 N N . THR A 1 65 ? 12.062 -43.5 -32.938 1 30.27 65 THR A N 1
ATOM 506 C CA . THR A 1 65 ? 13.023 -44.531 -33.312 1 30.27 65 THR A CA 1
ATOM 507 C C . THR A 1 65 ? 12.367 -45.594 -34.219 1 30.27 65 THR A C 1
ATOM 509 O O . THR A 1 65 ? 11.203 -45.938 -34 1 30.27 65 THR A O 1
ATOM 512 N N . ALA A 1 66 ? 12.953 -45.938 -35.406 1 28.75 66 ALA A N 1
ATOM 513 C CA . ALA A 1 66 ? 12.648 -46.844 -36.5 1 28.75 66 ALA A CA 1
ATOM 514 C C . ALA A 1 66 ? 12.242 -48.219 -35.969 1 28.75 66 ALA A C 1
ATOM 516 O O . ALA A 1 66 ? 11.289 -48.812 -36.469 1 28.75 66 ALA A O 1
ATOM 517 N N . GLY A 1 67 ? 13.289 -49.031 -35.531 1 28.16 67 GLY A N 1
ATOM 518 C CA . GLY A 1 67 ? 13.312 -50.469 -35.844 1 28.16 67 GLY A CA 1
ATOM 519 C C . GLY A 1 67 ? 12.289 -51.25 -35.062 1 28.16 67 GLY A C 1
ATOM 520 O O . GLY A 1 67 ? 11.117 -51.312 -35.438 1 28.16 67 GLY A O 1
ATOM 521 N N . GLY A 1 68 ? 12.883 -52.219 -34.125 1 26.61 68 GLY A N 1
ATOM 522 C CA . GLY A 1 68 ? 12.469 -53.562 -33.812 1 26.61 68 GLY A CA 1
ATOM 523 C C . GLY A 1 68 ? 11.195 -53.625 -33 1 26.61 68 GLY A C 1
ATOM 524 O O . GLY A 1 68 ? 10.828 -52.656 -32.312 1 26.61 68 GLY A O 1
ATOM 525 N N . ARG A 1 69 ? 10.258 -54.531 -33.312 1 32.28 69 ARG A N 1
ATOM 526 C CA . ARG A 1 69 ? 8.984 -55.125 -32.875 1 32.28 69 ARG A CA 1
ATOM 527 C C . ARG A 1 69 ? 9.023 -55.5 -31.422 1 32.28 69 ARG A C 1
ATOM 529 O O . ARG A 1 69 ? 8.219 -56.312 -30.969 1 32.28 69 ARG A O 1
ATOM 536 N N . GLY A 1 70 ? 10.203 -55.375 -30.797 1 26.97 70 GLY A N 1
ATOM 537 C CA . GLY A 1 70 ? 10.156 -56.094 -29.531 1 26.97 70 GLY A CA 1
ATOM 538 C C . GLY A 1 70 ? 9.094 -55.594 -28.578 1 26.97 70 GLY A C 1
ATOM 539 O O . GLY A 1 70 ? 8.594 -54.469 -28.75 1 26.97 70 GLY A O 1
ATOM 540 N N . ARG A 1 71 ? 8.625 -56.562 -27.75 1 31.16 71 ARG A N 1
ATOM 541 C CA . ARG A 1 71 ? 7.598 -56.531 -26.703 1 31.16 71 ARG A CA 1
ATOM 542 C C . ARG A 1 71 ? 7.816 -55.375 -25.75 1 31.16 71 ARG A C 1
ATOM 544 O O . ARG A 1 71 ? 8.812 -55.344 -25.016 1 31.16 71 ARG A O 1
ATOM 551 N N . GLN A 1 72 ? 7.441 -54.312 -26.188 1 29.36 72 GLN A N 1
ATOM 552 C CA . GLN A 1 72 ? 7.59 -53.094 -25.438 1 29.36 72 GLN A CA 1
ATOM 553 C C . GLN A 1 72 ? 6.992 -53.219 -24.047 1 29.36 72 GLN A C 1
ATOM 555 O O . GLN A 1 72 ? 5.805 -53.5 -23.891 1 29.36 72 GLN A O 1
ATOM 560 N N . GLU A 1 73 ? 7.785 -53.781 -23.078 1 28.56 73 GLU A N 1
ATOM 561 C CA . GLU A 1 73 ? 7.422 -53.812 -21.656 1 28.56 73 GLU A CA 1
ATOM 562 C C . GLU A 1 73 ? 6.785 -52.5 -21.219 1 28.56 73 GLU A C 1
ATOM 564 O O . GLU A 1 73 ? 7.262 -51.438 -21.594 1 28.56 73 GLU A O 1
ATOM 569 N N . PRO A 1 74 ? 5.484 -52.562 -20.891 1 29.38 74 PRO A N 1
ATOM 570 C CA . PRO A 1 74 ? 4.781 -51.375 -20.406 1 29.38 74 PRO A CA 1
ATOM 571 C C . PRO A 1 74 ? 5.625 -50.531 -19.438 1 29.38 74 PRO A C 1
ATOM 573 O O . PRO A 1 74 ? 6.309 -51.094 -18.578 1 29.38 74 PRO A O 1
ATOM 576 N N . LEU A 1 75 ? 6.461 -49.688 -19.812 1 35 75 LEU A N 1
ATOM 577 C CA . LEU A 1 75 ? 7.223 -48.875 -18.875 1 35 75 LEU A CA 1
ATOM 578 C C . LEU A 1 75 ? 6.359 -48.5 -17.688 1 35 75 LEU A C 1
ATOM 580 O O . LEU A 1 75 ? 5.18 -48.188 -17.844 1 35 75 LEU A O 1
ATOM 584 N N . PRO A 1 76 ? 6.555 -48.719 -16.5 1 39.31 76 PRO A N 1
ATOM 585 C CA . PRO A 1 76 ? 5.938 -48.312 -15.234 1 39.31 76 PRO A CA 1
ATOM 586 C C . PRO A 1 76 ? 5.586 -46.844 -15.195 1 39.31 76 PRO A C 1
ATOM 588 O O . PRO A 1 76 ? 6.316 -46 -15.742 1 39.31 76 PRO A O 1
ATOM 591 N N . GLY A 1 77 ? 4.078 -46.281 -15.156 1 48.84 77 GLY A N 1
ATOM 592 C CA . GLY A 1 77 ? 3.252 -45.094 -15.32 1 48.84 77 GLY A CA 1
ATOM 593 C C . GLY A 1 77 ? 3.783 -43.875 -14.57 1 48.84 77 GLY A C 1
ATOM 594 O O . GLY A 1 77 ? 4.18 -44 -13.406 1 48.84 77 GLY A O 1
ATOM 595 N N . LEU A 1 78 ? 4.32 -42.875 -15.203 1 59.84 78 LEU A N 1
ATOM 596 C CA . LEU A 1 78 ? 4.73 -41.594 -14.609 1 59.84 78 LEU A CA 1
ATOM 597 C C . LEU A 1 78 ? 3.52 -40.812 -14.133 1 59.84 78 LEU A C 1
ATOM 599 O O . LEU A 1 78 ? 2.523 -40.688 -14.852 1 59.84 78 LEU A O 1
ATOM 603 N N . GLU A 1 79 ? 3.479 -40.562 -12.844 1 75.38 79 GLU A N 1
ATOM 604 C CA . GLU A 1 79 ? 2.438 -39.75 -12.234 1 75.38 79 GLU A CA 1
ATOM 605 C C . GLU A 1 79 ? 2.867 -38.281 -12.141 1 75.38 79 GLU A C 1
ATOM 607 O O . GLU A 1 79 ? 3.986 -38 -11.711 1 75.38 79 GLU A O 1
ATOM 612 N N . PHE A 1 80 ? 2.018 -37.406 -12.727 1 84.56 80 PHE A N 1
ATOM 613 C CA . PHE A 1 80 ? 2.219 -35.969 -12.57 1 84.56 80 PHE A CA 1
ATOM 614 C C . PHE A 1 80 ? 1.983 -35.531 -11.125 1 84.56 80 PHE A C 1
ATOM 616 O O . PHE A 1 80 ? 0.852 -35.594 -10.641 1 84.56 80 PHE A O 1
ATOM 623 N N . VAL A 1 81 ? 3.076 -35.094 -10.469 1 88.06 81 VAL A N 1
ATOM 624 C CA . VAL A 1 81 ? 3 -34.969 -9.023 1 88.06 81 VAL A CA 1
ATOM 625 C C . VAL A 1 81 ? 2.965 -33.469 -8.648 1 88.06 81 VAL A C 1
ATOM 627 O O . VAL A 1 81 ? 2.316 -33.094 -7.672 1 88.06 81 VAL A O 1
ATOM 630 N N . GLU A 1 82 ? 3.721 -32.75 -9.352 1 91.81 82 GLU A N 1
ATOM 631 C CA . GLU A 1 82 ? 3.793 -31.328 -8.984 1 91.81 82 GLU A CA 1
ATOM 632 C C . GLU A 1 82 ? 4.254 -30.484 -10.164 1 91.81 82 GLU A C 1
ATOM 634 O O . GLU A 1 82 ? 4.824 -31 -11.133 1 91.81 82 GLU A O 1
ATOM 639 N N . SER A 1 83 ? 3.904 -29.281 -10.086 1 94.44 83 SER A N 1
ATOM 640 C CA . SER A 1 83 ? 4.379 -28.281 -11.039 1 94.44 83 SER A CA 1
ATOM 641 C C . SER A 1 83 ? 4.773 -26.984 -10.336 1 94.44 83 SER A C 1
ATOM 643 O O . SER A 1 83 ? 4.09 -26.547 -9.414 1 94.44 83 SER A O 1
ATOM 645 N N . ARG A 1 84 ? 5.922 -26.453 -10.703 1 94.88 84 ARG A N 1
ATOM 646 C CA . ARG A 1 84 ? 6.414 -25.203 -10.148 1 94.88 84 ARG A CA 1
ATOM 647 C C . ARG A 1 84 ? 6.863 -24.25 -11.266 1 94.88 84 ARG A C 1
ATOM 649 O O . ARG A 1 84 ? 7.441 -24.688 -12.258 1 94.88 84 ARG A O 1
ATOM 656 N N . PRO A 1 85 ? 6.566 -22.953 -11.047 1 96.44 85 PRO A N 1
ATOM 657 C CA . PRO A 1 85 ? 7.191 -22 -11.977 1 96.44 85 PRO A CA 1
ATOM 658 C C . PRO A 1 85 ? 8.719 -22.031 -11.914 1 96.44 85 PRO A C 1
ATOM 660 O O . PRO A 1 85 ? 9.289 -22.203 -10.836 1 96.44 85 PRO A O 1
ATOM 663 N N . LEU A 1 86 ? 9.312 -21.859 -13.039 1 95.69 86 LEU A N 1
ATOM 664 C CA . LEU A 1 86 ? 10.766 -21.922 -13.156 1 95.69 86 LEU A CA 1
ATOM 665 C C . LEU A 1 86 ? 11.305 -20.719 -13.922 1 95.69 86 LEU A C 1
ATOM 667 O O . LEU A 1 86 ? 12.422 -20.266 -13.664 1 95.69 86 LEU A O 1
ATOM 671 N N . GLY A 1 87 ? 10.578 -20.203 -14.844 1 97 87 GLY A N 1
ATOM 672 C CA . GLY A 1 87 ? 11.062 -19.266 -15.844 1 97 87 GLY A CA 1
ATOM 673 C C . GLY A 1 87 ? 11.688 -18.016 -15.234 1 97 87 GLY A C 1
ATOM 674 O O . GLY A 1 87 ? 12.797 -17.641 -15.617 1 97 87 GLY A O 1
ATOM 675 N N . GLY A 1 88 ? 10.984 -17.359 -14.32 1 97.94 88 GLY A N 1
ATOM 676 C CA . GLY A 1 88 ? 11.508 -16.156 -13.695 1 97.94 88 GLY A CA 1
ATOM 677 C C . GLY A 1 88 ? 12.797 -16.391 -12.945 1 97.94 88 GLY A C 1
ATOM 678 O O . GLY A 1 88 ? 13.773 -15.641 -13.117 1 97.94 88 GLY A O 1
ATOM 679 N N . ALA A 1 89 ? 12.82 -17.406 -12.148 1 98 89 ALA A N 1
ATOM 680 C CA . ALA A 1 89 ? 13.992 -17.734 -11.352 1 98 89 ALA A CA 1
ATOM 681 C C . ALA A 1 89 ? 15.18 -18.109 -12.234 1 98 89 ALA A C 1
ATOM 683 O O . ALA A 1 89 ? 16.312 -17.734 -11.953 1 98 89 ALA A O 1
ATOM 684 N N . TRP A 1 90 ? 14.898 -18.844 -13.297 1 97.62 90 TRP A N 1
ATOM 685 C CA . TRP A 1 90 ? 15.945 -19.266 -14.219 1 97.62 90 TRP A CA 1
ATOM 686 C C . TRP A 1 90 ? 16.594 -18.062 -14.898 1 97.62 90 TRP A C 1
ATOM 688 O O . TRP A 1 90 ? 17.812 -17.969 -14.969 1 97.62 90 TRP A O 1
ATOM 698 N N . LEU A 1 91 ? 15.781 -17.219 -15.375 1 98.19 91 LEU A N 1
ATOM 699 C CA . LEU A 1 91 ? 16.297 -16.047 -16.062 1 98.19 91 LEU A CA 1
ATOM 700 C C . LEU A 1 91 ? 17.094 -15.156 -15.117 1 98.19 91 LEU A C 1
ATOM 702 O O . LEU A 1 91 ? 18.172 -14.688 -15.461 1 98.19 91 LEU A O 1
ATOM 706 N N . LEU A 1 92 ? 16.562 -14.883 -13.938 1 98.44 92 LEU A N 1
ATOM 707 C CA . LEU A 1 92 ? 17.25 -14.055 -12.945 1 98.44 92 LEU A CA 1
ATOM 708 C C . LEU A 1 92 ? 18.562 -14.695 -12.523 1 98.44 92 LEU A C 1
ATOM 710 O O . LEU A 1 92 ? 19.547 -13.992 -12.281 1 98.44 92 LEU A O 1
ATOM 714 N N . ASP A 1 93 ? 18.547 -15.992 -12.391 1 97.94 93 ASP A N 1
ATOM 715 C CA . ASP A 1 93 ? 19.766 -16.703 -12.055 1 97.94 93 ASP A CA 1
ATOM 716 C C . ASP A 1 93 ? 20.828 -16.547 -13.148 1 97.94 93 ASP A C 1
ATOM 718 O O . ASP A 1 93 ? 22.016 -16.375 -12.859 1 97.94 93 ASP A O 1
ATOM 722 N N . GLY A 1 94 ? 20.359 -16.656 -14.391 1 97.19 94 GLY A N 1
ATOM 723 C CA . GLY A 1 94 ? 21.266 -16.406 -15.5 1 97.19 94 GLY A CA 1
ATOM 724 C C . GLY A 1 94 ? 21.891 -15.023 -15.461 1 97.19 94 GLY A C 1
ATOM 725 O O . GLY A 1 94 ? 23.094 -14.883 -15.68 1 97.19 94 GLY A O 1
ATOM 726 N N . LEU A 1 95 ? 21.125 -14.055 -15.164 1 96.5 95 LEU A N 1
ATOM 727 C CA . LEU A 1 95 ? 21.641 -12.688 -15.062 1 96.5 95 LEU A CA 1
ATOM 728 C C . LEU A 1 95 ? 22.578 -12.547 -13.875 1 96.5 95 LEU A C 1
ATOM 730 O O . LEU A 1 95 ? 23.594 -11.859 -13.961 1 96.5 95 LEU A O 1
ATOM 734 N N . TRP A 1 96 ? 22.172 -13.156 -12.75 1 97.19 96 TRP A N 1
ATOM 735 C CA . TRP A 1 96 ? 22.984 -13.203 -11.539 1 97.19 96 TRP A CA 1
ATOM 736 C C . TRP A 1 96 ? 24.375 -13.727 -11.836 1 97.19 96 TRP A C 1
ATOM 738 O O . TRP A 1 96 ? 25.375 -13.148 -11.398 1 97.19 96 TRP A O 1
ATOM 748 N N . ARG A 1 97 ? 24.484 -14.719 -12.664 1 95.5 97 ARG A N 1
ATOM 749 C CA . ARG A 1 97 ? 25.734 -15.336 -13.047 1 95.5 97 ARG A CA 1
ATOM 750 C C . ARG A 1 97 ? 26.469 -14.5 -14.086 1 95.5 97 ARG A C 1
ATOM 752 O O . ARG A 1 97 ? 27.703 -14.367 -14.039 1 95.5 97 ARG A O 1
ATOM 759 N N . ARG A 1 98 ? 25.75 -13.977 -14.938 1 93.81 98 ARG A N 1
ATOM 760 C CA . ARG A 1 98 ? 26.359 -13.141 -15.969 1 93.81 98 ARG A CA 1
ATOM 761 C C . ARG A 1 98 ? 27.031 -11.914 -15.359 1 93.81 98 ARG A C 1
ATOM 763 O O . ARG A 1 98 ? 28.062 -11.461 -15.844 1 93.81 98 ARG A O 1
ATOM 770 N N . LEU A 1 99 ? 26.453 -11.414 -14.328 1 93.69 99 LEU A N 1
ATOM 771 C CA . LEU A 1 99 ? 27.016 -10.258 -13.641 1 93.69 99 LEU A CA 1
ATOM 772 C C . LEU A 1 99 ? 28.141 -10.672 -12.711 1 93.69 99 LEU A C 1
ATOM 774 O O . LEU A 1 99 ? 28.828 -9.82 -12.141 1 93.69 99 LEU A O 1
ATOM 778 N N . GLY A 1 100 ? 28.297 -11.953 -12.547 1 94.12 100 GLY A N 1
ATOM 779 C CA . GLY A 1 100 ? 29.359 -12.477 -11.719 1 94.12 100 GLY A CA 1
ATOM 780 C C . GLY A 1 100 ? 29.094 -12.336 -10.234 1 94.12 100 GLY A C 1
ATOM 781 O O . GLY A 1 100 ? 30.031 -12.398 -9.422 1 94.12 100 GLY A O 1
ATOM 782 N N . ILE A 1 101 ? 27.922 -12.109 -9.875 1 96 101 ILE A N 1
ATOM 783 C CA . ILE A 1 101 ? 27.594 -11.914 -8.461 1 96 101 ILE A CA 1
ATOM 784 C C . ILE A 1 101 ? 27.828 -13.219 -7.695 1 96 101 ILE A C 1
ATOM 786 O O . ILE A 1 101 ? 28.312 -13.203 -6.562 1 96 101 ILE A O 1
ATOM 790 N N . ASP A 1 102 ? 27.469 -14.352 -8.359 1 95.62 102 ASP A N 1
ATOM 791 C CA . ASP A 1 102 ? 27.672 -15.656 -7.73 1 95.62 102 ASP A CA 1
ATOM 792 C C . ASP A 1 102 ? 29.156 -15.891 -7.441 1 95.62 102 ASP A C 1
ATOM 794 O O . ASP A 1 102 ? 29.531 -16.219 -6.312 1 95.62 102 ASP A O 1
ATOM 798 N N . ARG A 1 103 ? 29.953 -15.609 -8.406 1 94.44 103 ARG A N 1
ATOM 799 C CA . ARG A 1 103 ? 31.391 -15.82 -8.242 1 94.44 103 ARG A CA 1
ATOM 800 C C . ARG A 1 103 ? 31.969 -14.898 -7.172 1 94.44 103 ARG A C 1
ATOM 802 O O . ARG A 1 103 ? 32.781 -15.328 -6.355 1 94.44 103 ARG A O 1
ATOM 809 N N . LEU A 1 104 ? 31.531 -13.711 -7.223 1 94.44 104 LEU A N 1
ATOM 810 C CA . LEU A 1 104 ? 32 -12.734 -6.242 1 94.44 104 LEU A CA 1
ATOM 811 C C . LEU A 1 104 ? 31.641 -13.172 -4.828 1 94.44 104 LEU A C 1
ATOM 813 O O . LEU A 1 104 ? 32.5 -13.172 -3.938 1 94.44 104 LEU A O 1
ATOM 817 N N . LEU A 1 105 ? 30.422 -13.555 -4.594 1 95.06 105 LEU A N 1
ATOM 818 C CA . LEU A 1 105 ? 29.953 -13.938 -3.268 1 95.06 105 LEU A CA 1
ATOM 819 C C . LEU A 1 105 ? 30.641 -15.227 -2.805 1 95.06 105 LEU A C 1
ATOM 821 O O . LEU A 1 105 ? 30.984 -15.359 -1.628 1 95.06 105 LEU A O 1
ATOM 825 N N . ARG A 1 106 ? 30.828 -16.141 -3.705 1 93.75 106 ARG A N 1
ATOM 826 C CA . ARG A 1 106 ? 31.516 -17.375 -3.352 1 93.75 106 ARG A CA 1
ATOM 827 C C . ARG A 1 106 ? 32.969 -17.094 -2.947 1 93.75 106 ARG A C 1
ATOM 829 O O . ARG A 1 106 ? 33.469 -17.703 -2 1 93.75 106 ARG A O 1
ATOM 836 N N . ARG A 1 107 ? 33.594 -16.203 -3.633 1 92.94 107 ARG A N 1
ATOM 837 C CA . ARG A 1 107 ? 34.969 -15.828 -3.295 1 92.94 107 ARG A CA 1
ATOM 838 C C . ARG A 1 107 ? 35.031 -15.188 -1.911 1 92.94 107 ARG A C 1
ATOM 840 O O . ARG A 1 107 ? 35.906 -15.5 -1.121 1 92.94 107 ARG A O 1
ATOM 847 N N . LEU A 1 108 ? 34.094 -14.367 -1.674 1 92.56 108 LEU A N 1
ATOM 848 C CA . LEU A 1 108 ? 34.062 -13.68 -0.387 1 92.56 108 LEU A CA 1
ATOM 849 C C . LEU A 1 108 ? 33.75 -14.656 0.741 1 92.56 108 LEU A C 1
ATOM 851 O O . LEU A 1 108 ? 34.219 -14.492 1.865 1 92.56 108 LEU A O 1
ATOM 855 N N . ALA A 1 109 ? 32.938 -15.656 0.438 1 91.69 109 ALA A N 1
ATOM 856 C CA . ALA A 1 109 ? 32.562 -16.641 1.441 1 91.69 109 ALA A CA 1
ATOM 857 C C . ALA A 1 109 ? 33.688 -17.641 1.698 1 91.69 109 ALA A C 1
ATOM 859 O O . ALA A 1 109 ? 33.812 -18.172 2.805 1 91.69 109 ALA A O 1
ATOM 860 N N . ALA A 1 110 ? 34.438 -18.062 0.694 1 87.5 110 ALA A N 1
ATOM 861 C CA . ALA A 1 110 ? 35.5 -19.031 0.819 1 87.5 110 ALA A CA 1
ATOM 862 C C . ALA A 1 110 ? 36.5 -18.625 1.917 1 87.5 110 ALA A C 1
ATOM 864 O O . ALA A 1 110 ? 37.062 -19.484 2.586 1 87.5 110 ALA A O 1
ATOM 865 N N . GLY A 1 111 ? 36.656 -17.453 2.162 1 77 111 GLY A N 1
ATOM 866 C CA . GLY A 1 111 ? 37.562 -16.984 3.199 1 77 111 GLY A CA 1
ATOM 867 C C . GLY A 1 111 ? 36.969 -17.047 4.59 1 77 111 GLY A C 1
ATOM 868 O O . GLY A 1 111 ? 37.625 -16.703 5.574 1 77 111 GLY A O 1
ATOM 869 N N . THR A 1 112 ? 35.75 -17.578 4.598 1 83.75 112 THR A N 1
ATOM 870 C CA . THR A 1 112 ? 35.062 -17.625 5.883 1 83.75 112 THR A CA 1
ATOM 871 C C . THR A 1 112 ? 34.625 -19.062 6.199 1 83.75 112 THR A C 1
ATOM 873 O O . THR A 1 112 ? 34.844 -19.969 5.406 1 83.75 112 THR A O 1
ATOM 876 N N . ARG A 1 113 ? 34.125 -19.391 7.348 1 81 113 ARG A N 1
ATOM 877 C CA . ARG A 1 113 ? 33.656 -20.688 7.777 1 81 113 ARG A CA 1
ATOM 878 C C . ARG A 1 113 ? 32.219 -20.906 7.363 1 81 113 ARG A C 1
ATOM 880 O O . ARG A 1 113 ? 31.547 -21.844 7.832 1 81 113 ARG A O 1
ATOM 887 N N . ARG A 1 114 ? 31.859 -20.156 6.441 1 81.06 114 ARG A N 1
ATOM 888 C CA . ARG A 1 114 ? 30.453 -20.203 6.094 1 81.06 114 ARG A CA 1
ATOM 889 C C . ARG A 1 114 ? 30.172 -21.281 5.051 1 81.06 114 ARG A C 1
ATOM 891 O O . ARG A 1 114 ? 31.047 -21.625 4.258 1 81.06 114 ARG A O 1
ATOM 898 N N . ASP A 1 115 ? 28.922 -21.75 5.152 1 80.31 115 ASP A N 1
ATOM 899 C CA . ASP A 1 115 ? 28.422 -22.703 4.172 1 80.31 115 ASP A CA 1
ATOM 900 C C . ASP A 1 115 ? 28.328 -22.078 2.787 1 80.31 115 ASP A C 1
ATOM 902 O O . ASP A 1 115 ? 27.812 -20.969 2.641 1 80.31 115 ASP A O 1
ATOM 906 N N . PRO A 1 116 ? 28.906 -22.781 1.797 1 78.38 116 PRO A N 1
ATOM 907 C CA . PRO A 1 116 ? 28.859 -22.25 0.431 1 78.38 116 PRO A CA 1
ATOM 908 C C . PRO A 1 116 ? 27.438 -22.047 -0.067 1 78.38 116 PRO A C 1
ATOM 910 O O . PRO A 1 116 ? 27.219 -21.297 -1.026 1 78.38 116 PRO A O 1
ATOM 913 N N . VAL A 1 117 ? 26.484 -22.531 0.628 1 88.31 117 VAL A N 1
ATOM 914 C CA . VAL A 1 117 ? 25.094 -22.438 0.188 1 88.31 117 VAL A CA 1
ATOM 915 C C . VAL A 1 117 ? 24.562 -21.031 0.431 1 88.31 117 VAL A C 1
ATOM 917 O O . VAL A 1 117 ? 23.531 -20.641 -0.119 1 88.31 117 VAL A O 1
ATOM 920 N N . VAL A 1 118 ? 25.375 -20.219 1.104 1 93.06 118 VAL A N 1
ATOM 921 C CA . VAL A 1 118 ? 24.922 -18.891 1.492 1 93.06 118 VAL A CA 1
ATOM 922 C C . VAL A 1 118 ? 24.672 -18.047 0.245 1 93.06 118 VAL A C 1
ATOM 924 O O . VAL A 1 118 ? 23.75 -17.234 0.214 1 93.06 118 VAL A O 1
ATOM 927 N N . GLU A 1 119 ? 25.516 -18.25 -0.744 1 95.38 119 GLU A N 1
ATOM 928 C CA . GLU A 1 119 ? 25.312 -17.531 -2.004 1 95.38 119 GLU A CA 1
ATOM 929 C C . GLU A 1 119 ? 23.953 -17.875 -2.611 1 95.38 119 GLU A C 1
ATOM 931 O O . GLU A 1 119 ? 23.219 -17 -3.057 1 95.38 119 GLU A O 1
ATOM 936 N N . ARG A 1 120 ? 23.594 -19.141 -2.59 1 95.06 120 ARG A N 1
ATOM 937 C CA . ARG A 1 120 ? 22.328 -19.609 -3.156 1 95.06 120 ARG A CA 1
ATOM 938 C C . ARG A 1 120 ? 21.141 -19.094 -2.34 1 95.06 120 ARG A C 1
ATOM 940 O O . ARG A 1 120 ? 20.094 -18.766 -2.896 1 95.06 120 ARG A O 1
ATOM 947 N N . VAL A 1 121 ? 21.359 -19.047 -1.068 1 95.88 121 VAL A N 1
ATOM 948 C CA . VAL A 1 121 ? 20.312 -18.516 -0.191 1 95.88 121 VAL A CA 1
ATOM 949 C C . VAL A 1 121 ? 20.078 -17.047 -0.487 1 95.88 121 VAL A C 1
ATOM 951 O O . VAL A 1 121 ? 18.938 -16.594 -0.576 1 95.88 121 VAL A O 1
ATOM 954 N N . LEU A 1 122 ? 21.125 -16.297 -0.679 1 97.44 122 LEU A N 1
ATOM 955 C CA . LEU A 1 122 ? 21.016 -14.875 -0.995 1 97.44 122 LEU A CA 1
ATOM 956 C C . LEU A 1 122 ? 20.312 -14.672 -2.334 1 97.44 122 LEU A C 1
ATOM 958 O O . LEU A 1 122 ? 19.438 -13.82 -2.455 1 97.44 122 LEU A O 1
ATOM 962 N N . PHE A 1 123 ? 20.703 -15.516 -3.291 1 97.75 123 PHE A N 1
ATOM 963 C CA . PHE A 1 123 ? 20.031 -15.422 -4.574 1 97.75 123 PHE A CA 1
ATOM 964 C C . PHE A 1 123 ? 18.531 -15.719 -4.422 1 97.75 123 PHE A C 1
ATOM 966 O O . PHE A 1 123 ? 17.703 -15.031 -5.004 1 97.75 123 PHE A O 1
ATOM 973 N N . ALA A 1 124 ? 18.234 -16.734 -3.682 1 97.81 124 ALA A N 1
ATOM 974 C CA . ALA A 1 124 ? 16.844 -17.109 -3.457 1 97.81 124 ALA A CA 1
ATOM 975 C C . ALA A 1 124 ? 16.047 -15.938 -2.867 1 97.81 124 ALA A C 1
ATOM 977 O O . ALA A 1 124 ? 14.914 -15.68 -3.264 1 97.81 124 ALA A O 1
ATOM 978 N N . LEU A 1 125 ? 16.672 -15.266 -1.934 1 97.62 125 LEU A N 1
ATOM 979 C CA . LEU A 1 125 ? 16 -14.133 -1.294 1 97.62 125 LEU A CA 1
ATOM 980 C C . LEU A 1 125 ? 15.805 -12.984 -2.283 1 97.62 125 LEU A C 1
ATOM 982 O O . LEU A 1 125 ? 14.766 -12.32 -2.271 1 97.62 125 LEU A O 1
ATOM 986 N N . VAL A 1 126 ? 16.766 -12.727 -3.146 1 98.25 126 VAL A N 1
ATOM 987 C CA . VAL A 1 126 ? 16.672 -11.688 -4.164 1 98.25 126 VAL A CA 1
ATOM 988 C C . VAL A 1 126 ? 15.586 -12.055 -5.18 1 98.25 126 VAL A C 1
ATOM 990 O O . VAL A 1 126 ? 14.758 -11.219 -5.551 1 98.25 126 VAL A O 1
ATOM 993 N N . ALA A 1 127 ? 15.617 -13.328 -5.602 1 98.44 127 ALA A N 1
ATOM 994 C CA . ALA A 1 127 ? 14.617 -13.812 -6.539 1 98.44 127 ALA A CA 1
ATOM 995 C C . ALA A 1 127 ? 13.211 -13.711 -5.945 1 98.44 127 ALA A C 1
ATOM 997 O O . ALA A 1 127 ? 12.258 -13.383 -6.645 1 98.44 127 ALA A O 1
ATOM 998 N N . ASN A 1 128 ? 13.141 -14.031 -4.707 1 97.5 128 ASN A N 1
ATOM 999 C CA . ASN A 1 128 ? 11.859 -13.922 -4.02 1 97.5 128 ASN A CA 1
ATOM 1000 C C . ASN A 1 128 ? 11.328 -12.492 -4.062 1 97.5 128 ASN A C 1
ATOM 1002 O O . ASN A 1 128 ? 10.133 -12.273 -4.293 1 97.5 128 ASN A O 1
ATOM 1006 N N . ARG A 1 129 ? 12.164 -11.539 -3.846 1 96.56 129 ARG A N 1
ATOM 1007 C CA . ARG A 1 129 ? 11.766 -10.133 -3.895 1 96.56 129 ARG A CA 1
ATOM 1008 C C . ARG A 1 129 ? 11.25 -9.758 -5.281 1 96.56 129 ARG A C 1
ATOM 1010 O O . ARG A 1 129 ? 10.305 -8.984 -5.406 1 96.56 129 ARG A O 1
ATOM 1017 N N . ALA A 1 130 ? 11.852 -10.281 -6.242 1 97.69 130 ALA A N 1
ATOM 1018 C CA . ALA A 1 130 ? 11.531 -9.914 -7.617 1 97.69 130 ALA A CA 1
ATOM 1019 C C . ALA A 1 130 ? 10.281 -10.648 -8.102 1 97.69 130 ALA A C 1
ATOM 1021 O O . ALA A 1 130 ? 9.516 -10.109 -8.906 1 97.69 130 ALA A O 1
ATOM 1022 N N . LEU A 1 131 ? 10.07 -11.867 -7.625 1 97.44 131 LEU A N 1
ATOM 1023 C CA . LEU A 1 131 ? 9.055 -12.711 -8.242 1 97.44 131 LEU A CA 1
ATOM 1024 C C . LEU A 1 131 ? 7.832 -12.844 -7.34 1 97.44 131 LEU A C 1
ATOM 1026 O O . LEU A 1 131 ? 6.703 -12.93 -7.824 1 97.44 131 LEU A O 1
ATOM 1030 N N . ALA A 1 132 ? 8.055 -12.938 -6.105 1 95 132 ALA A N 1
ATOM 1031 C CA . ALA A 1 132 ? 6.984 -13.148 -5.137 1 95 132 ALA A CA 1
ATOM 1032 C C . ALA A 1 132 ? 7.344 -12.555 -3.779 1 95 132 ALA A C 1
ATOM 1034 O O . ALA A 1 132 ? 7.473 -13.281 -2.791 1 95 132 ALA A O 1
ATOM 1035 N N . PRO A 1 133 ? 7.422 -11.281 -3.736 1 93.56 133 PRO A N 1
ATOM 1036 C CA . PRO A 1 133 ? 7.859 -10.633 -2.5 1 93.56 133 PRO A CA 1
ATOM 1037 C C . PRO A 1 133 ? 7.008 -11.023 -1.293 1 93.56 133 PRO A C 1
ATOM 1039 O O . PRO A 1 133 ? 5.777 -11.047 -1.382 1 93.56 133 PRO A O 1
ATOM 1042 N N . SER A 1 134 ? 7.684 -11.398 -0.182 1 91.06 134 SER A N 1
ATOM 1043 C CA . SER A 1 134 ? 7.02 -11.852 1.033 1 91.06 134 SER A CA 1
ATOM 1044 C C . SER A 1 134 ? 7.945 -11.758 2.24 1 91.06 134 SER A C 1
ATOM 1046 O O . SER A 1 134 ? 9.078 -11.289 2.123 1 91.06 134 SER A O 1
ATOM 1048 N N . SER A 1 135 ? 7.398 -12.125 3.375 1 87.81 135 SER A N 1
ATOM 1049 C CA . SER A 1 135 ? 8.227 -12.211 4.574 1 87.81 135 SER A CA 1
ATOM 1050 C C . SER A 1 135 ? 9.273 -13.312 4.445 1 87.81 135 SER A C 1
ATOM 1052 O O . SER A 1 135 ? 9.219 -14.125 3.514 1 87.81 135 SER A O 1
ATOM 1054 N N . LYS A 1 136 ? 10.258 -13.273 5.367 1 88.69 136 LYS A N 1
ATOM 1055 C CA . LYS A 1 136 ? 11.312 -14.281 5.281 1 88.69 136 LYS A CA 1
ATOM 1056 C C . LYS A 1 136 ? 10.75 -15.68 5.562 1 88.69 136 LYS A C 1
ATOM 1058 O O . LYS A 1 136 ? 11.164 -16.656 4.93 1 88.69 136 LYS A O 1
ATOM 1063 N N . LEU A 1 137 ? 9.867 -15.734 6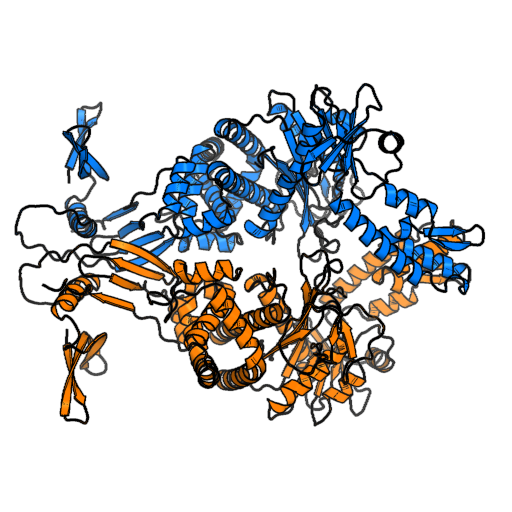.484 1 86.19 137 LEU A N 1
ATOM 1064 C CA . LEU A 1 137 ? 9.219 -17.016 6.734 1 86.19 137 LEU A CA 1
ATOM 1065 C C . LEU A 1 137 ? 8.461 -17.5 5.5 1 86.19 137 LEU A C 1
ATOM 1067 O O . LEU A 1 137 ? 8.578 -18.656 5.109 1 86.19 137 LEU A O 1
ATOM 1071 N N . ALA A 1 138 ? 7.746 -16.656 4.914 1 90.06 138 ALA A N 1
ATOM 1072 C CA . ALA A 1 138 ? 7.02 -17 3.693 1 90.06 138 ALA A CA 1
ATOM 1073 C C . ALA A 1 138 ? 7.984 -17.312 2.553 1 90.06 138 ALA A C 1
ATOM 1075 O O . ALA A 1 138 ? 7.703 -18.172 1.714 1 90.06 138 ALA A O 1
ATOM 1076 N N . ALA A 1 139 ? 9.047 -16.641 2.543 1 93.5 139 ALA A N 1
ATOM 1077 C CA . ALA A 1 139 ? 10.047 -16.859 1.501 1 93.5 139 ALA A CA 1
ATOM 1078 C C . ALA A 1 139 ? 10.609 -18.281 1.578 1 93.5 139 ALA A C 1
ATOM 1080 O O . ALA A 1 139 ? 10.875 -18.906 0.549 1 93.5 139 ALA A O 1
ATOM 1081 N N . THR A 1 140 ? 10.859 -18.766 2.789 1 94.25 140 THR A N 1
ATOM 1082 C CA . THR A 1 140 ? 11.359 -20.125 2.945 1 94.25 140 THR A CA 1
ATOM 1083 C C . THR A 1 140 ? 10.359 -21.141 2.393 1 94.25 140 THR A C 1
ATOM 1085 O O . THR A 1 140 ? 10.742 -22.125 1.763 1 94.25 140 THR A O 1
ATOM 1088 N N . GLY A 1 141 ? 9.125 -20.891 2.645 1 92.62 141 GLY A N 1
ATOM 1089 C CA . GLY A 1 141 ? 8.102 -21.734 2.045 1 92.62 141 GLY A CA 1
ATOM 1090 C C . GLY A 1 141 ? 8.062 -21.641 0.532 1 92.62 141 GLY A C 1
ATOM 1091 O O . GLY A 1 141 ? 7.887 -22.641 -0.154 1 92.62 141 GLY A O 1
ATOM 1092 N N . TRP A 1 142 ? 8.219 -20.469 0.058 1 95.12 142 TRP A N 1
ATOM 1093 C CA . TRP A 1 142 ? 8.258 -20.234 -1.382 1 95.12 142 TRP A CA 1
ATOM 1094 C C . TRP A 1 142 ? 9.398 -21.016 -2.033 1 95.12 142 TRP A C 1
ATOM 1096 O O . TRP A 1 142 ? 9.203 -21.656 -3.062 1 95.12 142 TRP A O 1
ATOM 1106 N N . VAL A 1 143 ? 10.555 -21.031 -1.42 1 95.12 143 VAL A N 1
ATOM 1107 C CA . VAL A 1 143 ? 11.727 -21.734 -1.928 1 95.12 143 VAL A CA 1
ATOM 1108 C C . VAL A 1 143 ? 11.492 -23.234 -1.88 1 95.12 143 VAL A C 1
ATOM 1110 O O . VAL A 1 143 ? 11.852 -23.953 -2.816 1 95.12 143 VAL A O 1
ATOM 1113 N N . ALA A 1 144 ? 10.867 -23.609 -0.902 1 92.94 144 ALA A N 1
ATOM 1114 C CA . ALA A 1 144 ? 10.703 -25.047 -0.665 1 92.94 144 ALA A CA 1
ATOM 1115 C C . ALA A 1 144 ? 9.617 -25.625 -1.569 1 92.94 144 ALA A C 1
ATOM 1117 O O . ALA A 1 144 ? 9.727 -26.766 -2.018 1 92.94 144 ALA A O 1
ATOM 1118 N N . HIS A 1 145 ? 8.594 -24.781 -1.894 1 92.69 145 HIS A N 1
ATOM 1119 C CA . HIS A 1 145 ? 7.406 -25.438 -2.43 1 92.69 145 HIS A CA 1
ATOM 1120 C C . HIS A 1 145 ? 6.914 -24.734 -3.695 1 92.69 145 HIS A C 1
ATOM 1122 O O . HIS A 1 145 ? 6.18 -25.328 -4.488 1 92.69 145 HIS A O 1
ATOM 1128 N N . ASP A 1 146 ? 7.312 -23.516 -3.99 1 94.5 146 ASP A N 1
ATOM 1129 C CA . ASP A 1 146 ? 6.5 -22.75 -4.922 1 94.5 146 ASP A CA 1
ATOM 1130 C C . ASP A 1 146 ? 7.312 -22.328 -6.148 1 94.5 146 ASP A C 1
ATOM 1132 O O . ASP A 1 146 ? 6.777 -21.7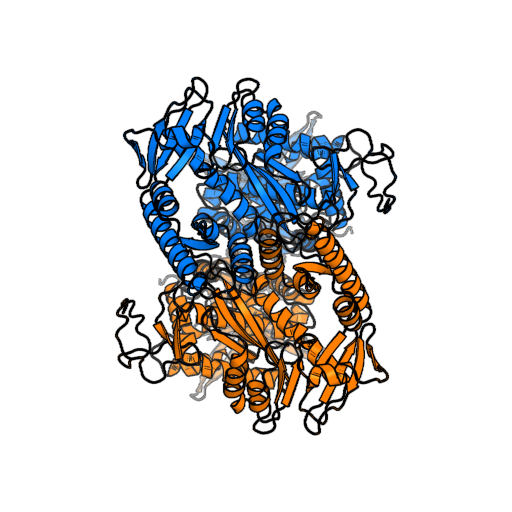34 -7.082 1 94.5 146 ASP A O 1
ATOM 1136 N N . VAL A 1 147 ? 8.586 -22.641 -6.09 1 96.19 147 VAL A N 1
ATOM 1137 C CA . VAL A 1 147 ? 9.438 -22.234 -7.203 1 96.19 147 VAL A CA 1
ATOM 1138 C C . VAL A 1 147 ? 10.547 -23.281 -7.395 1 96.19 147 VAL A C 1
ATOM 1140 O O . VAL A 1 147 ? 10.906 -23.984 -6.453 1 96.19 147 VAL A O 1
ATOM 1143 N N . HIS A 1 148 ? 10.961 -23.391 -8.609 1 94.94 148 HIS A N 1
ATOM 1144 C CA . HIS A 1 148 ? 12.156 -24.188 -8.867 1 94.94 148 HIS A CA 1
ATOM 1145 C C . HIS A 1 148 ? 13.398 -23.297 -8.922 1 94.94 148 HIS A C 1
ATOM 1147 O O . HIS A 1 148 ? 13.492 -22.406 -9.766 1 94.94 148 HIS A O 1
ATOM 1153 N N . LEU A 1 149 ? 14.258 -23.5 -8.039 1 94.44 149 LEU A N 1
ATOM 1154 C CA . LEU A 1 149 ? 15.539 -22.797 -7.992 1 94.44 149 LEU A CA 1
ATOM 1155 C C . LEU A 1 149 ? 16.703 -23.781 -8.18 1 94.44 149 LEU A C 1
ATOM 1157 O O . LEU A 1 149 ? 16.891 -24.688 -7.379 1 94.44 149 LEU A O 1
ATOM 1161 N N . SER A 1 150 ? 17.484 -23.484 -9.195 1 89.25 150 SER A N 1
ATOM 1162 C CA . SER A 1 150 ? 18.641 -24.344 -9.461 1 89.25 150 SER A CA 1
ATOM 1163 C C . SER A 1 150 ? 19.594 -24.359 -8.266 1 89.25 150 SER A C 1
ATOM 1165 O O . SER A 1 150 ? 19.938 -23.312 -7.723 1 89.25 150 SER A O 1
ATOM 1167 N N . GLY A 1 151 ? 19.953 -25.547 -7.855 1 86.5 151 GLY A N 1
ATOM 1168 C CA . GLY A 1 151 ? 20.891 -25.688 -6.754 1 86.5 151 GLY A CA 1
ATOM 1169 C C . GLY A 1 151 ? 20.203 -25.812 -5.402 1 86.5 151 GLY A C 1
ATOM 1170 O O . GLY A 1 151 ? 20.828 -26.203 -4.418 1 86.5 151 GLY A O 1
ATOM 1171 N N . LEU A 1 152 ? 18.969 -25.5 -5.328 1 89.06 152 LEU A N 1
ATOM 1172 C CA . LEU A 1 152 ? 18.234 -25.609 -4.062 1 89.06 152 LEU A CA 1
ATOM 1173 C C . LEU A 1 152 ? 17.094 -26.594 -4.172 1 89.06 152 LEU A C 1
ATOM 1175 O O . LEU A 1 152 ? 16.844 -27.375 -3.254 1 89.06 152 LEU A O 1
ATOM 1179 N N . THR A 1 153 ? 16.391 -26.547 -5.266 1 83.25 153 THR A N 1
ATOM 1180 C CA . THR A 1 153 ? 15.258 -27.453 -5.441 1 83.25 153 THR A CA 1
ATOM 1181 C C . THR A 1 153 ? 15.727 -28.875 -5.691 1 83.25 153 THR A C 1
ATOM 1183 O O . THR A 1 153 ? 16.578 -29.109 -6.543 1 83.25 153 THR A O 1
ATOM 1186 N N . GLY A 1 154 ? 15.055 -29.812 -5.035 1 68.75 154 GLY A N 1
ATOM 1187 C CA . GLY A 1 154 ? 15.367 -31.219 -5.223 1 68.75 154 GLY A CA 1
ATOM 1188 C C . GLY A 1 154 ? 16.609 -31.656 -4.477 1 68.75 154 GLY A C 1
ATOM 1189 O O . GLY A 1 154 ? 16.938 -32.844 -4.445 1 68.75 154 GLY A O 1
ATOM 1190 N N . GLY A 1 155 ? 17.312 -30.656 -3.908 1 66.88 155 GLY A N 1
ATOM 1191 C CA . GLY A 1 155 ? 18.531 -31.016 -3.18 1 66.88 155 GLY A CA 1
ATOM 1192 C C . GLY A 1 155 ? 18.266 -31.359 -1.727 1 66.88 155 GLY A C 1
ATOM 1193 O O . GLY A 1 155 ? 17.109 -31.375 -1.282 1 66.88 155 GLY A O 1
ATOM 1194 N N . ASP A 1 156 ? 19.344 -31.719 -1.163 1 66 156 ASP A N 1
ATOM 1195 C CA . ASP A 1 156 ? 19.281 -32.188 0.223 1 66 156 ASP A CA 1
ATOM 1196 C C . ASP A 1 156 ? 19.234 -31 1.188 1 66 156 ASP A C 1
ATOM 1198 O O . ASP A 1 156 ? 19.031 -31.172 2.387 1 66 156 ASP A O 1
ATOM 1202 N N . TYR A 1 157 ? 19.328 -29.875 0.576 1 73.69 157 TYR A N 1
ATOM 1203 C CA . TYR A 1 157 ? 19.391 -28.703 1.457 1 73.69 157 TYR A CA 1
ATOM 1204 C C . TYR A 1 157 ? 18.047 -28 1.522 1 73.69 157 TYR A C 1
ATOM 1206 O O . TYR A 1 157 ? 17.469 -27.672 0.488 1 73.69 157 TYR A O 1
ATOM 1214 N N . THR A 1 158 ? 17.609 -27.844 2.762 1 83.19 158 THR A N 1
ATOM 1215 C CA . THR A 1 158 ? 16.391 -27.078 2.982 1 83.19 158 THR A CA 1
ATOM 1216 C C . THR A 1 158 ? 16.719 -25.688 3.539 1 83.19 158 THR A C 1
ATOM 1218 O O . THR A 1 158 ? 17.406 -25.578 4.551 1 83.19 158 THR A O 1
ATOM 1221 N N . VAL A 1 159 ? 16.281 -24.734 2.893 1 89.75 159 VAL A N 1
ATOM 1222 C CA . VAL A 1 159 ? 16.531 -23.359 3.324 1 89.75 159 VAL A CA 1
ATOM 1223 C C . VAL A 1 159 ? 15.633 -23.031 4.516 1 89.75 159 VAL A C 1
ATOM 1225 O O . VAL A 1 159 ? 14.406 -22.969 4.379 1 89.75 159 VAL A O 1
ATOM 1228 N N . SER A 1 160 ? 16.188 -22.812 5.605 1 90.5 160 SER A N 1
ATOM 1229 C CA . SER A 1 160 ? 15.461 -22.453 6.82 1 90.5 160 SER A CA 1
ATOM 1230 C C . SER A 1 160 ? 15.438 -20.938 7.023 1 90.5 160 SER A C 1
ATOM 1232 O O . SER A 1 160 ? 16.172 -20.203 6.352 1 90.5 160 SER A O 1
ATOM 1234 N N . ASP A 1 161 ? 14.602 -20.547 8 1 90.38 161 ASP A N 1
ATOM 1235 C CA . ASP A 1 161 ? 14.562 -19.141 8.359 1 90.38 161 ASP A CA 1
ATOM 1236 C C . ASP A 1 161 ? 15.906 -18.672 8.906 1 90.38 161 ASP A C 1
ATOM 1238 O O . ASP A 1 161 ? 16.359 -17.562 8.602 1 90.38 161 ASP A O 1
ATOM 1242 N N . ASP A 1 162 ? 16.484 -19.5 9.641 1 90.94 162 ASP A N 1
ATOM 1243 C CA . ASP A 1 162 ? 17.781 -19.172 10.234 1 90.94 162 ASP A CA 1
ATOM 1244 C C . ASP A 1 162 ? 18.844 -18.984 9.156 1 90.94 162 ASP A C 1
ATOM 1246 O O . ASP A 1 162 ? 19.703 -18.109 9.273 1 90.94 162 ASP A O 1
ATOM 1250 N N . ALA A 1 163 ? 18.797 -19.875 8.203 1 92 163 ALA A N 1
ATOM 1251 C CA . ALA A 1 163 ? 19.734 -19.75 7.094 1 92 163 ALA A CA 1
ATOM 1252 C C . ALA A 1 163 ? 19.562 -18.406 6.387 1 92 163 ALA A C 1
ATOM 1254 O O . ALA A 1 163 ? 20.547 -17.781 5.977 1 92 163 ALA A O 1
ATOM 1255 N N . CYS A 1 164 ? 18.344 -18 6.246 1 94.19 164 CYS A N 1
ATOM 1256 C CA . CYS A 1 164 ? 18.062 -16.719 5.621 1 94.19 164 CYS A CA 1
ATOM 1257 C C . CYS A 1 164 ? 18.625 -15.578 6.449 1 94.19 164 CYS A C 1
ATOM 1259 O O . CYS A 1 164 ? 19.266 -14.672 5.906 1 94.19 164 CYS A O 1
ATOM 1261 N N . TYR A 1 165 ? 18.453 -15.641 7.781 1 93.5 165 TYR A N 1
ATOM 1262 C CA . TYR A 1 165 ? 18.953 -14.578 8.656 1 93.5 165 TYR A CA 1
ATOM 1263 C C . TYR A 1 165 ? 20.469 -14.531 8.656 1 93.5 165 TYR A C 1
ATOM 1265 O O . TYR A 1 165 ? 21.062 -13.445 8.633 1 93.5 165 TYR A O 1
ATOM 1273 N N . ARG A 1 166 ? 21.078 -15.672 8.648 1 92.94 166 ARG A N 1
ATOM 1274 C CA . ARG A 1 166 ? 22.531 -15.719 8.602 1 92.94 166 ARG A CA 1
ATOM 1275 C C . ARG A 1 166 ? 23.062 -15.141 7.297 1 92.94 166 ARG A C 1
ATOM 1277 O O . ARG A 1 166 ? 24.078 -14.445 7.289 1 92.94 166 ARG A O 1
ATOM 1284 N N . ALA A 1 167 ? 22.406 -15.477 6.277 1 95.06 167 ALA A N 1
ATOM 1285 C CA . ALA A 1 167 ? 22.797 -14.93 4.98 1 95.06 167 ALA A CA 1
ATOM 1286 C C . ALA A 1 167 ? 22.656 -13.414 4.965 1 95.06 167 ALA A C 1
ATOM 1288 O O . ALA A 1 167 ? 23.516 -12.711 4.43 1 95.06 167 ALA A O 1
ATOM 1289 N N . MET A 1 168 ? 21.625 -12.93 5.523 1 95.81 168 MET A N 1
ATOM 1290 C CA . MET A 1 168 ? 21.391 -11.492 5.594 1 95.81 168 MET A CA 1
ATOM 1291 C C . MET A 1 168 ? 22.453 -10.805 6.438 1 95.81 168 MET A C 1
ATOM 1293 O O . MET A 1 168 ? 22.953 -9.742 6.07 1 95.81 168 MET A O 1
ATOM 1297 N N . ASP A 1 169 ? 22.781 -11.398 7.555 1 94.38 169 ASP A N 1
ATOM 1298 C CA . ASP A 1 169 ? 23.844 -10.852 8.398 1 94.38 169 ASP A CA 1
ATOM 1299 C C . ASP A 1 169 ? 25.172 -10.789 7.641 1 94.38 169 ASP A C 1
ATOM 1301 O O . ASP A 1 169 ? 25.906 -9.805 7.754 1 94.38 169 ASP A O 1
ATOM 1305 N N . TRP A 1 170 ? 25.391 -11.766 6.938 1 95 170 TRP A N 1
ATOM 1306 C CA . TRP A 1 170 ? 26.625 -11.812 6.16 1 95 170 TRP A CA 1
ATOM 1307 C C . TRP A 1 170 ? 26.609 -10.781 5.039 1 95 170 TRP A C 1
ATOM 1309 O O . TRP A 1 170 ? 27.641 -10.188 4.715 1 95 170 TRP A O 1
ATOM 1319 N N . LEU A 1 171 ? 25.484 -10.617 4.418 1 96.06 171 LEU A N 1
ATOM 1320 C CA . LEU A 1 171 ? 25.328 -9.648 3.34 1 96.06 171 LEU A CA 1
ATOM 1321 C C . LEU A 1 171 ? 25.766 -8.258 3.789 1 96.06 171 LEU A C 1
ATOM 1323 O O . LEU A 1 171 ? 26.391 -7.523 3.018 1 96.06 171 LEU A O 1
ATOM 1327 N N . ILE A 1 172 ? 25.5 -7.898 5.012 1 95 172 ILE A N 1
ATOM 1328 C CA . ILE A 1 172 ? 25.891 -6.602 5.562 1 95 172 ILE A CA 1
ATOM 1329 C C . ILE A 1 172 ? 27.406 -6.508 5.652 1 95 172 ILE A C 1
ATOM 1331 O O . ILE A 1 172 ? 28 -5.465 5.355 1 95 172 ILE A O 1
ATOM 1335 N N . LYS A 1 173 ? 28.016 -7.594 6 1 93.5 173 LYS A N 1
ATOM 1336 C CA . LYS A 1 173 ? 29.469 -7.617 6.168 1 93.5 173 LYS A CA 1
ATOM 1337 C C . LYS A 1 173 ? 30.172 -7.445 4.828 1 93.5 173 LYS A C 1
ATOM 1339 O O . LYS A 1 173 ? 31.266 -6.871 4.77 1 93.5 173 LYS A O 1
ATOM 1344 N N . VAL A 1 174 ? 29.578 -7.887 3.814 1 94.75 174 VAL A N 1
ATOM 1345 C CA . VAL A 1 174 ? 30.281 -7.863 2.529 1 94.75 174 VAL A CA 1
ATOM 1346 C C . VAL A 1 174 ? 29.688 -6.77 1.644 1 94.75 174 VAL A C 1
ATOM 1348 O O . VAL A 1 174 ? 29.984 -6.699 0.45 1 94.75 174 VAL A O 1
ATOM 1351 N N . GLU A 1 175 ? 28.828 -5.941 2.084 1 94.94 175 GLU A N 1
ATOM 1352 C CA . GLU A 1 175 ? 28.047 -4.961 1.333 1 94.94 175 GLU A CA 1
ATOM 1353 C C . GLU A 1 175 ? 28.938 -4.113 0.435 1 94.94 175 GLU A C 1
ATOM 1355 O O . GLU A 1 175 ? 28.656 -3.943 -0.752 1 94.94 175 GLU A O 1
ATOM 1360 N N . GLU A 1 176 ? 30.016 -3.555 0.979 1 92 176 GLU A N 1
ATOM 1361 C CA . GLU A 1 176 ? 30.875 -2.639 0.239 1 92 176 GLU A CA 1
ATOM 1362 C C . GLU A 1 176 ? 31.531 -3.334 -0.953 1 92 176 GLU A C 1
ATOM 1364 O O . GLU A 1 176 ? 31.531 -2.803 -2.064 1 92 176 GLU A O 1
ATOM 1369 N N . LYS A 1 177 ? 32.062 -4.488 -0.706 1 93.31 177 LYS A N 1
ATOM 1370 C CA . LYS A 1 177 ? 32.719 -5.246 -1.771 1 93.31 177 LYS A CA 1
ATOM 1371 C C . LYS A 1 177 ? 31.703 -5.699 -2.82 1 93.31 177 LYS A C 1
ATOM 1373 O O . LYS A 1 177 ? 32 -5.688 -4.02 1 93.31 177 LYS A O 1
ATOM 1378 N N . LEU A 1 178 ? 30.562 -6.074 -2.338 1 94.56 178 LEU A N 1
ATOM 1379 C CA . LEU A 1 178 ? 29.516 -6.508 -3.24 1 94.56 178 LEU A CA 1
ATOM 1380 C C . LEU A 1 178 ? 29.047 -5.359 -4.133 1 94.56 178 LEU A C 1
ATOM 1382 O O . LEU A 1 178 ? 28.938 -5.523 -5.352 1 94.56 178 LEU A O 1
ATOM 1386 N N . ALA A 1 179 ? 28.812 -4.219 -3.545 1 92.75 179 ALA A N 1
ATOM 1387 C CA . ALA A 1 179 ? 28.344 -3.062 -4.301 1 92.75 179 ALA A CA 1
ATOM 1388 C C . ALA A 1 179 ? 29.344 -2.662 -5.379 1 92.75 179 ALA A C 1
ATOM 1390 O O . ALA A 1 179 ? 28.969 -2.381 -6.516 1 92.75 179 ALA A O 1
ATOM 1391 N N . ARG A 1 180 ? 30.594 -2.684 -5.066 1 91.81 180 ARG A N 1
ATOM 1392 C CA . ARG A 1 180 ? 31.625 -2.336 -6.027 1 91.81 180 ARG A CA 1
ATOM 1393 C C . ARG A 1 180 ? 31.703 -3.363 -7.152 1 91.81 180 ARG A C 1
ATOM 1395 O O . ARG A 1 180 ? 31.781 -3 -8.328 1 91.81 180 ARG A O 1
ATOM 1402 N N . GLY A 1 181 ? 31.656 -4.582 -6.723 1 91.19 181 GLY A N 1
ATOM 1403 C CA . GLY A 1 181 ? 31.688 -5.641 -7.719 1 91.19 181 GLY A CA 1
ATOM 1404 C C . GLY A 1 181 ? 30.516 -5.582 -8.688 1 91.19 181 GLY A C 1
ATOM 1405 O O . GLY A 1 181 ? 30.688 -5.762 -9.891 1 91.19 181 GLY A O 1
ATOM 1406 N N . VAL A 1 182 ? 29.375 -5.328 -8.148 1 90.06 182 VAL A N 1
ATOM 1407 C CA . VAL A 1 182 ? 28.172 -5.238 -8.961 1 90.06 182 VAL A CA 1
ATOM 1408 C C . VAL A 1 182 ? 28.266 -4.031 -9.891 1 90.06 182 VAL A C 1
ATOM 1410 O O . VAL A 1 182 ? 27.906 -4.121 -11.07 1 90.06 182 VAL A O 1
ATOM 1413 N N . PHE A 1 183 ? 28.781 -2.971 -9.422 1 87.25 183 PHE A N 1
ATOM 1414 C CA . PHE A 1 183 ? 28.953 -1.771 -10.234 1 87.25 183 PHE A CA 1
ATOM 1415 C C . PHE A 1 183 ? 29.859 -2.045 -11.422 1 87.25 183 PHE A C 1
ATOM 1417 O O . PHE A 1 183 ? 29.547 -1.691 -12.555 1 87.25 183 PHE A O 1
ATOM 1424 N N . ASP A 1 184 ? 30.891 -2.668 -11.117 1 87.25 184 ASP A N 1
ATOM 1425 C CA . ASP A 1 184 ? 31.859 -2.979 -12.172 1 87.25 184 ASP A CA 1
ATOM 1426 C C . ASP A 1 184 ? 31.25 -3.908 -13.219 1 87.25 184 ASP A C 1
ATOM 1428 O O . ASP A 1 184 ? 31.469 -3.723 -14.414 1 87.25 184 ASP A O 1
ATOM 1432 N N . ALA A 1 185 ? 30.531 -4.781 -12.742 1 86.94 185 ALA A N 1
ATOM 1433 C CA . ALA A 1 185 ? 29.922 -5.758 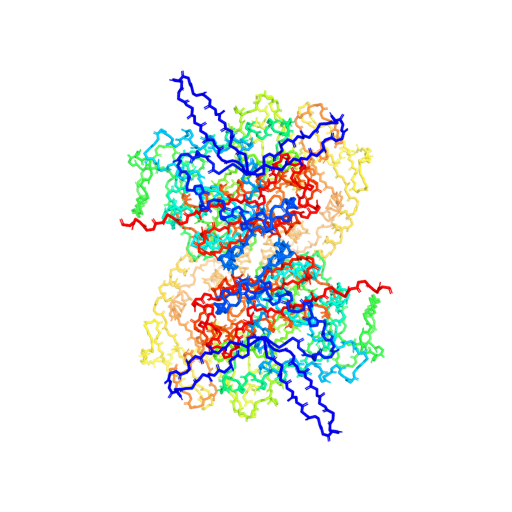-13.641 1 86.94 185 ALA A CA 1
ATOM 1434 C C . ALA A 1 185 ? 28.844 -5.109 -14.508 1 86.94 185 ALA A C 1
ATOM 1436 O O . ALA A 1 185 ? 28.766 -5.391 -15.711 1 86.94 185 ALA A O 1
ATOM 1437 N N . VAL A 1 186 ? 28.094 -4.309 -13.922 1 83.75 186 VAL A N 1
ATOM 1438 C CA . VAL A 1 186 ? 27 -3.645 -14.641 1 83.75 186 VAL A CA 1
ATOM 1439 C C . VAL A 1 186 ? 27.578 -2.656 -15.648 1 83.75 186 VAL A C 1
ATOM 1441 O O . VAL A 1 186 ? 27.062 -2.541 -16.766 1 83.75 186 VAL A O 1
ATOM 1444 N N . ALA A 1 187 ? 28.594 -1.939 -15.242 1 79.75 187 ALA A N 1
ATOM 1445 C CA . ALA A 1 187 ? 29.25 -1.006 -16.141 1 79.75 187 ALA A CA 1
ATOM 1446 C C . ALA A 1 187 ? 29.781 -1.727 -17.391 1 79.75 187 ALA A C 1
ATOM 1448 O O . ALA A 1 187 ? 29.672 -1.217 -18.5 1 79.75 187 ALA A O 1
ATOM 1449 N N . ASP A 1 188 ? 30.266 -2.822 -17.125 1 78.38 188 ASP A N 1
ATOM 1450 C CA . ASP A 1 188 ? 30.797 -3.627 -18.219 1 78.38 188 ASP A CA 1
ATOM 1451 C C . ASP A 1 188 ? 29.672 -4.176 -19.094 1 78.38 188 ASP A C 1
ATOM 1453 O O . ASP A 1 188 ? 29.734 -4.082 -20.328 1 78.38 188 ASP A O 1
ATOM 1457 N N . LEU A 1 189 ? 28.75 -4.703 -18.469 1 74.25 189 LEU A N 1
ATOM 1458 C CA . LEU A 1 189 ? 27.656 -5.363 -19.172 1 74.25 189 LEU A CA 1
ATOM 1459 C C . LEU A 1 189 ? 26.891 -4.367 -20.031 1 74.25 189 LEU A C 1
ATOM 1461 O O . LEU A 1 189 ? 26.484 -4.68 -21.156 1 74.25 189 LEU A O 1
ATOM 1465 N N . LEU A 1 190 ? 26.672 -3.244 -19.469 1 68.62 190 LEU A N 1
ATOM 1466 C CA . LEU A 1 190 ? 25.812 -2.289 -20.156 1 68.62 190 LEU A CA 1
ATOM 1467 C C . LEU A 1 190 ? 26.625 -1.206 -20.844 1 68.62 190 LEU A C 1
ATOM 1469 O O . LEU A 1 190 ? 26.062 -0.284 -21.438 1 68.62 190 LEU A O 1
ATOM 1473 N N . ASN A 1 191 ? 27.859 -1.391 -20.891 1 65.38 191 ASN A N 1
ATOM 1474 C CA . ASN A 1 191 ? 28.719 -0.364 -21.453 1 65.38 191 ASN A CA 1
ATOM 1475 C C . ASN A 1 191 ? 28.328 1.029 -20.969 1 65.38 191 ASN A C 1
ATOM 1477 O O . ASN A 1 191 ? 28.172 1.945 -21.781 1 65.38 191 ASN A O 1
ATOM 1481 N N . LEU A 1 192 ? 28.109 1.039 -19.797 1 61.28 192 LEU A N 1
ATOM 1482 C CA . LEU A 1 192 ? 27.547 2.256 -19.203 1 61.28 192 LEU A CA 1
ATOM 1483 C C . LEU A 1 192 ? 28.625 3.322 -19.047 1 61.28 192 LEU A C 1
ATOM 1485 O O . LEU A 1 192 ? 29.734 3.031 -18.578 1 61.28 192 LEU A O 1
ATOM 1489 N N . GLU A 1 193 ? 28.484 4.305 -19.844 1 60.34 193 GLU A N 1
ATOM 1490 C CA . GLU A 1 193 ? 29.219 5.5 -19.453 1 60.34 193 GLU A CA 1
ATOM 1491 C C . GLU A 1 193 ? 28.531 6.238 -18.312 1 60.34 193 GLU A C 1
ATOM 1493 O O . GLU A 1 193 ? 27.438 6.777 -18.5 1 60.34 193 GLU A O 1
ATOM 1498 N N . VAL A 1 194 ? 29.109 6.012 -17.188 1 61.75 194 VAL A N 1
ATOM 1499 C CA . VAL A 1 194 ? 28.469 6.625 -16.031 1 61.75 194 VAL A CA 1
ATOM 1500 C C . VAL A 1 194 ? 28.938 8.078 -15.898 1 61.75 194 VAL A C 1
ATOM 1502 O O . VAL A 1 194 ? 29.938 8.359 -15.234 1 61.75 194 VAL A O 1
ATOM 1505 N N . ASP A 1 195 ? 28.328 8.906 -16.656 1 74.62 195 ASP A N 1
ATOM 1506 C CA . ASP A 1 195 ? 28.688 10.32 -16.578 1 74.62 195 ASP A CA 1
ATOM 1507 C C . ASP A 1 195 ? 27.672 11.102 -15.742 1 74.62 195 ASP A C 1
ATOM 1509 O O . ASP A 1 195 ? 27.984 12.188 -15.25 1 74.62 195 ASP A O 1
ATOM 1513 N N . LEU A 1 196 ? 26.594 10.453 -15.656 1 82.69 196 LEU A N 1
ATOM 1514 C CA . LEU A 1 196 ? 25.531 11.109 -14.906 1 82.69 196 LEU A CA 1
ATOM 1515 C C . LEU A 1 196 ? 24.969 10.188 -13.828 1 82.69 196 LEU A C 1
ATOM 1517 O O . LEU A 1 196 ? 24.656 9.031 -14.094 1 82.69 196 LEU A O 1
ATOM 1521 N N . ILE A 1 197 ? 24.922 10.656 -12.617 1 87.44 197 ILE A N 1
ATOM 1522 C CA . ILE A 1 197 ? 24.344 9.891 -11.508 1 87.44 197 ILE A CA 1
ATOM 1523 C C . ILE A 1 197 ? 23.219 10.695 -10.859 1 87.44 197 ILE A C 1
ATOM 1525 O O . ILE A 1 197 ? 23.406 11.867 -10.523 1 87.44 197 ILE A O 1
ATOM 1529 N N . PHE A 1 198 ? 22.156 10.07 -10.805 1 90.25 198 PHE A N 1
ATOM 1530 C CA . PHE A 1 198 ? 21 10.648 -10.125 1 90.25 198 PHE A CA 1
ATOM 1531 C C . PHE A 1 198 ? 20.922 10.148 -8.688 1 90.25 198 PHE A C 1
ATOM 1533 O O . PHE A 1 198 ? 21.125 8.961 -8.43 1 90.25 198 PHE A O 1
ATOM 1540 N N . PHE A 1 199 ? 20.75 11.031 -7.832 1 90.5 199 PHE A N 1
ATOM 1541 C CA . PHE A 1 199 ? 20.578 10.648 -6.434 1 90.5 199 PHE A CA 1
ATOM 1542 C C . PHE A 1 199 ? 19.281 11.203 -5.863 1 90.5 199 PHE A C 1
ATOM 1544 O O . PHE A 1 199 ? 18.938 12.359 -6.121 1 90.5 199 PHE A O 1
ATOM 1551 N N . ASP A 1 200 ? 18.609 10.406 -5.137 1 92.38 200 ASP A N 1
ATOM 1552 C CA . ASP A 1 200 ? 17.391 10.797 -4.438 1 92.38 200 ASP A CA 1
ATOM 1553 C C . ASP A 1 200 ? 17.188 9.953 -3.18 1 92.38 200 ASP A C 1
ATOM 1555 O O . ASP A 1 200 ? 17.828 8.922 -3 1 92.38 200 ASP A O 1
ATOM 1559 N N . THR A 1 201 ? 16.5 10.477 -2.262 1 93.56 201 THR A N 1
ATOM 1560 C CA . THR A 1 201 ? 16.188 9.758 -1.029 1 93.56 201 THR A CA 1
ATOM 1561 C C . THR A 1 201 ? 14.688 9.547 -0.884 1 93.56 201 THR A C 1
ATOM 1563 O O . THR A 1 201 ? 13.891 10.266 -1.497 1 93.56 201 THR A O 1
ATOM 1566 N N . THR A 1 202 ? 14.305 8.539 -0.198 1 93.31 202 THR A N 1
ATOM 1567 C CA . THR A 1 202 ? 12.93 8.289 0.201 1 93.31 202 THR A CA 1
ATOM 1568 C C . THR A 1 202 ? 12.859 7.789 1.644 1 93.31 202 THR A C 1
ATOM 1570 O O . THR A 1 202 ? 13.891 7.684 2.314 1 93.31 202 THR A O 1
ATOM 1573 N N . SER A 1 203 ? 11.719 7.746 2.227 1 94.06 203 SER A N 1
ATOM 1574 C CA . SER A 1 203 ? 11.516 7.168 3.551 1 94.06 203 SER A CA 1
ATOM 1575 C C . SER A 1 203 ? 10.656 5.91 3.482 1 94.06 203 SER A C 1
ATOM 1577 O O . SER A 1 203 ? 9.906 5.715 2.525 1 94.06 203 SER A O 1
ATOM 1579 N N . THR A 1 204 ? 10.883 5.008 4.367 1 93.31 204 THR A N 1
ATOM 1580 C CA . THR A 1 204 ? 10.016 3.854 4.586 1 93.31 204 THR A CA 1
ATOM 1581 C C . THR A 1 204 ? 9.609 3.75 6.051 1 93.31 204 THR A C 1
ATOM 1583 O O . THR A 1 204 ? 10.461 3.818 6.941 1 93.31 204 THR A O 1
ATOM 1586 N N . TYR A 1 205 ? 8.297 3.65 6.297 1 92.62 205 TYR A N 1
ATOM 1587 C CA . TYR A 1 205 ? 7.84 3.693 7.68 1 92.62 205 TYR A CA 1
ATOM 1588 C C . TYR A 1 205 ? 7.496 2.297 8.18 1 92.62 205 TYR A C 1
ATOM 1590 O O . TYR A 1 205 ? 7.383 1.354 7.395 1 92.62 205 TYR A O 1
ATOM 1598 N N . PHE A 1 206 ? 7.422 2.174 9.492 1 92.56 206 PHE A N 1
ATOM 1599 C CA . PHE A 1 206 ? 7.133 0.929 10.188 1 92.56 206 PHE A CA 1
ATOM 1600 C C . PHE A 1 206 ? 5.875 1.062 11.039 1 92.56 206 PHE A C 1
ATOM 1602 O O . PHE A 1 206 ? 5.668 2.084 11.695 1 92.56 206 PHE A O 1
ATOM 1609 N N . GLU A 1 207 ? 4.98 0.084 10.922 1 85.81 207 GLU A N 1
ATOM 1610 C CA . GLU A 1 207 ? 3.773 0.101 11.742 1 85.81 207 GLU A CA 1
ATOM 1611 C C . GLU A 1 207 ? 4.066 -0.384 13.156 1 85.81 207 GLU A C 1
ATOM 1613 O O . GLU A 1 207 ? 3.67 -1.489 13.531 1 85.81 207 GLU A O 1
ATOM 1618 N N . THR A 1 208 ? 4.789 0.386 13.805 1 85.25 208 THR A N 1
ATOM 1619 C CA . THR A 1 208 ? 5.129 0.151 15.203 1 85.25 208 THR A CA 1
ATOM 1620 C C . THR A 1 208 ? 4.777 1.367 16.062 1 85.25 208 THR A C 1
ATOM 1622 O O . THR A 1 208 ? 4.77 2.496 15.562 1 85.25 208 THR A O 1
ATOM 1625 N N . GLU A 1 209 ? 4.469 1.122 17.188 1 78.19 209 GLU A N 1
ATOM 1626 C CA . GLU A 1 209 ? 4.023 2.193 18.078 1 78.19 209 GLU A CA 1
ATOM 1627 C C . GLU A 1 209 ? 5.191 3.074 18.516 1 78.19 209 GLU A C 1
ATOM 1629 O O . GLU A 1 209 ? 5.066 4.301 18.562 1 78.19 209 GLU A O 1
ATOM 1634 N N . ASP A 1 210 ? 6.359 2.396 18.75 1 83.62 210 ASP A N 1
ATOM 1635 C CA . ASP A 1 210 ? 7.465 3.146 19.344 1 83.62 210 ASP A CA 1
ATOM 1636 C C . ASP A 1 210 ? 8.688 3.146 18.438 1 83.62 210 ASP A C 1
ATOM 1638 O O . ASP A 1 210 ? 8.953 2.158 17.75 1 83.62 210 ASP A O 1
ATOM 1642 N N . PRO A 1 211 ? 9.406 4.359 18.422 1 90.69 211 PRO A N 1
ATOM 1643 C CA . PRO A 1 211 ? 10.711 4.371 17.766 1 90.69 211 PRO A CA 1
ATOM 1644 C C . PRO A 1 211 ? 11.758 3.555 18.516 1 90.69 211 PRO A C 1
ATOM 1646 O O . PRO A 1 211 ? 11.531 3.154 19.656 1 90.69 211 PRO A O 1
ATOM 1649 N N . ASP A 1 212 ? 12.891 3.293 17.859 1 93.25 212 ASP A N 1
ATOM 1650 C CA . ASP A 1 212 ? 13.984 2.58 18.5 1 93.25 212 ASP A CA 1
ATOM 1651 C C . ASP A 1 212 ? 14.656 3.451 19.562 1 93.25 212 ASP A C 1
ATOM 1653 O O . ASP A 1 212 ? 14.633 4.68 19.469 1 93.25 212 ASP A O 1
ATOM 1657 N N . THR A 1 213 ? 15.273 2.805 20.484 1 89.44 213 THR A N 1
ATOM 1658 C CA . THR A 1 213 ? 16.031 3.518 21.516 1 89.44 213 THR A CA 1
ATOM 1659 C C . THR A 1 213 ? 17.219 4.246 20.891 1 89.44 213 THR A C 1
ATOM 1661 O O . THR A 1 213 ? 17.953 3.668 20.078 1 89.44 213 THR A O 1
ATOM 1664 N N . PRO A 1 214 ? 17.375 5.504 21.266 1 91.5 214 PRO A N 1
ATOM 1665 C CA . PRO A 1 214 ? 18.516 6.246 20.719 1 91.5 214 PRO A CA 1
ATOM 1666 C C . PRO A 1 214 ? 19.859 5.676 21.156 1 91.5 214 PRO A C 1
ATOM 1668 O O . PRO A 1 214 ? 20.016 5.301 22.328 1 91.5 214 PRO A O 1
ATOM 1671 N N . VAL A 1 215 ? 20.797 5.57 20.25 1 92.25 215 VAL A N 1
ATOM 1672 C CA . VAL A 1 215 ? 22.172 5.137 20.516 1 92.25 215 VAL A CA 1
ATOM 1673 C C . VAL A 1 215 ? 23.156 6.102 19.844 1 92.25 215 VAL A C 1
ATOM 1675 O O . VAL A 1 215 ? 22.766 6.895 18.984 1 92.25 215 VAL A O 1
ATOM 1678 N N . TRP A 1 216 ? 24.391 6.098 20.266 1 92.56 216 TRP A N 1
ATOM 1679 C CA . TRP A 1 216 ? 25.406 6.957 19.656 1 92.56 216 TRP A CA 1
ATOM 1680 C C . TRP A 1 216 ? 25.703 6.523 18.219 1 92.56 216 TRP A C 1
ATOM 1682 O O . TRP A 1 216 ? 25.875 5.332 17.953 1 92.56 216 TRP A O 1
ATOM 1692 N N . ARG A 1 217 ? 25.75 7.57 17.328 1 93.38 217 ARG A N 1
ATOM 1693 C CA . ARG A 1 217 ? 25.969 7.277 15.922 1 93.38 217 ARG A CA 1
ATOM 1694 C C . ARG A 1 217 ? 27 8.234 15.32 1 93.38 217 ARG A C 1
ATOM 1696 O O . ARG A 1 217 ? 27.172 9.352 15.797 1 93.38 217 ARG A O 1
ATOM 1703 N N . ASP A 1 218 ? 27.641 7.762 14.281 1 91.06 218 ASP A N 1
ATOM 1704 C CA . ASP A 1 218 ? 28.594 8.617 13.57 1 91.06 218 ASP A CA 1
ATOM 1705 C C . ASP A 1 218 ? 27.875 9.461 12.516 1 91.06 218 ASP A C 1
ATOM 1707 O O . ASP A 1 218 ? 26.641 9.516 12.477 1 91.06 218 ASP A O 1
ATOM 1711 N N . GLU A 1 219 ? 28.641 10.148 11.688 1 86.75 219 GLU A N 1
ATOM 1712 C CA . GLU A 1 219 ? 28.109 11.078 10.703 1 86.75 219 GLU A CA 1
ATOM 1713 C C . GLU A 1 219 ? 27.344 10.344 9.609 1 86.75 219 GLU A C 1
ATOM 1715 O O . GLU A 1 219 ? 26.5 10.93 8.93 1 86.75 219 GLU A O 1
ATOM 1720 N N . HIS A 1 220 ? 27.609 9.062 9.508 1 88.5 220 HIS A N 1
ATOM 1721 C CA . HIS A 1 220 ? 26.969 8.281 8.461 1 88.5 220 HIS A CA 1
ATOM 1722 C C . HIS A 1 220 ? 25.781 7.488 9.016 1 88.5 220 HIS A C 1
ATOM 1724 O O . HIS A 1 220 ? 25.234 6.637 8.32 1 88.5 220 HIS A O 1
ATOM 1730 N N . GLY A 1 221 ? 25.422 7.734 10.281 1 88.81 221 GLY A N 1
ATOM 1731 C CA . GLY A 1 221 ? 24.25 7.098 10.883 1 88.81 221 GLY A CA 1
ATOM 1732 C C . GLY A 1 221 ? 24.547 5.703 11.406 1 88.81 221 GLY A C 1
ATOM 1733 O O . GLY A 1 221 ? 23.625 4.957 11.742 1 88.81 221 GLY A O 1
ATOM 1734 N N . ARG A 1 222 ? 25.781 5.301 11.477 1 91.62 222 ARG A N 1
ATOM 1735 C CA . ARG A 1 222 ? 26.156 3.973 11.961 1 91.62 222 ARG A CA 1
ATOM 1736 C C . ARG A 1 222 ? 26.344 3.979 13.477 1 91.62 222 ARG A C 1
ATOM 1738 O O . ARG A 1 222 ? 26.766 4.988 14.047 1 91.62 222 ARG A O 1
ATOM 1745 N N . VAL A 1 223 ? 26.109 2.877 14.062 1 92 223 VAL A N 1
ATOM 1746 C CA . VAL A 1 223 ? 26.188 2.756 15.516 1 92 223 VAL A CA 1
ATOM 1747 C C . VAL A 1 223 ? 27.656 2.75 15.945 1 92 223 VAL A C 1
ATOM 1749 O O . VAL A 1 223 ? 28.5 2.119 15.305 1 92 223 VAL A O 1
ATOM 1752 N N . LEU A 1 224 ? 27.938 3.539 16.953 1 88.12 224 LEU A N 1
ATOM 1753 C CA . LEU A 1 224 ? 29.266 3.543 17.562 1 88.12 224 LEU A CA 1
ATOM 1754 C C . LEU A 1 224 ? 29.297 2.674 18.812 1 88.12 224 LEU A C 1
ATOM 1756 O O . LEU A 1 224 ? 28.422 2.777 19.672 1 88.12 224 LEU A O 1
ATOM 1760 N N . ASP A 1 225 ? 29.859 1.402 18.766 1 69.31 225 ASP A N 1
ATOM 1761 C CA . ASP A 1 225 ? 30 0.531 19.922 1 69.31 225 ASP A CA 1
ATOM 1762 C C . ASP A 1 225 ? 30.875 1.177 21 1 69.31 225 ASP A C 1
ATOM 1764 O O . ASP A 1 225 ? 31.969 1.642 20.703 1 69.31 225 ASP A O 1
ATOM 1768 N N . PRO A 1 226 ? 30.328 1.598 22.234 1 57 226 PRO A N 1
ATOM 1769 C CA . PRO A 1 226 ? 31.234 2.158 23.234 1 57 226 PRO A CA 1
ATOM 1770 C C . PRO A 1 226 ? 32.5 1.346 23.406 1 57 226 PRO A C 1
ATOM 1772 O O . PRO A 1 226 ? 33.562 1.911 23.672 1 57 226 PRO A O 1
ATOM 1775 N N . ASP A 1 227 ? 32.375 -0.002 23.734 1 50.84 227 ASP A N 1
ATOM 1776 C CA . ASP A 1 227 ? 33.594 -0.738 24.062 1 50.84 227 ASP A CA 1
ATOM 1777 C C . ASP A 1 227 ? 34.344 -1.184 22.797 1 50.84 227 ASP A C 1
ATOM 1779 O O . ASP A 1 227 ? 35.344 -1.889 22.875 1 50.84 227 ASP A O 1
ATOM 1783 N N . GLY A 1 228 ? 34.406 -0.635 21.75 1 45.97 228 GLY A N 1
ATOM 1784 C CA . GLY A 1 228 ? 35.219 -0.838 20.547 1 45.97 228 GLY A CA 1
ATOM 1785 C C . GLY A 1 228 ? 34.719 -1.987 19.688 1 45.97 228 GLY A C 1
ATOM 1786 O O . GLY A 1 228 ? 35.344 -2.322 18.688 1 45.97 228 GLY A O 1
ATOM 1787 N N . GLU A 1 229 ? 34.062 -3.211 20.266 1 37.88 229 GLU A N 1
ATOM 1788 C CA . GLU A 1 229 ? 33.938 -4.371 19.406 1 37.88 229 GLU A CA 1
ATOM 1789 C C . GLU A 1 229 ? 32.75 -4.195 18.438 1 37.88 229 GLU A C 1
ATOM 1791 O O . GLU A 1 229 ? 31.641 -3.838 18.859 1 37.88 229 GLU A O 1
ATOM 1796 N N . PRO A 1 230 ? 32.844 -4.23 17.203 1 38.03 230 PRO A N 1
ATOM 1797 C CA . PRO A 1 230 ? 31.891 -4.238 16.094 1 38.03 230 PRO A CA 1
ATOM 1798 C C . PRO A 1 230 ? 30.906 -5.402 16.156 1 38.03 230 PRO A C 1
ATOM 1800 O O . PRO A 1 230 ? 31.297 -6.527 16.5 1 38.03 230 PRO A O 1
ATOM 1803 N N . GLY A 1 231 ? 29.547 -5.43 16.281 1 36.88 231 GLY A N 1
ATOM 1804 C CA . GLY A 1 231 ? 28.484 -6.391 15.992 1 36.88 231 GLY A CA 1
ATOM 1805 C C . GLY A 1 231 ? 27.531 -6.59 17.156 1 36.88 231 GLY A C 1
ATOM 1806 O O . GLY A 1 231 ? 26.656 -7.457 17.109 1 36.88 231 GLY A O 1
ATOM 1807 N N . ALA A 1 232 ? 27.969 -6.633 18.547 1 32.62 232 ALA A N 1
ATOM 1808 C CA . ALA A 1 232 ? 27.062 -7.156 19.578 1 32.62 232 ALA A CA 1
ATOM 1809 C C . ALA A 1 232 ? 25.828 -6.258 19.719 1 32.62 232 ALA A C 1
ATOM 1811 O O . ALA A 1 232 ? 25.953 -5.035 19.812 1 32.62 232 ALA A O 1
ATOM 1812 N N . GLU A 1 233 ? 24.672 -6.547 19.219 1 38.5 233 GLU A N 1
ATOM 1813 C CA . GLU A 1 233 ? 23.375 -6.004 19.578 1 38.5 233 GLU A CA 1
ATOM 1814 C C . GLU A 1 233 ? 23.266 -5.777 21.094 1 38.5 233 GLU A C 1
ATOM 1816 O O . GLU A 1 233 ? 22.922 -6.695 21.844 1 38.5 233 GLU A O 1
ATOM 1821 N N . SER A 1 234 ? 24.234 -5.316 21.812 1 33.66 234 SER A N 1
ATOM 1822 C CA . SER A 1 234 ? 23.953 -5.176 23.234 1 33.66 234 SER A CA 1
ATOM 1823 C C . SER A 1 234 ? 22.75 -4.25 23.469 1 33.66 234 SER A C 1
ATOM 1825 O O . SER A 1 234 ? 22.734 -3.127 22.953 1 33.66 234 SER A O 1
ATOM 1827 N N . GLY A 1 235 ? 21.562 -4.738 23.484 1 36.22 235 GLY A N 1
ATOM 1828 C CA . GLY A 1 235 ? 20.344 -4.148 23.984 1 36.22 235 GLY A CA 1
ATOM 1829 C C . GLY A 1 235 ? 20.547 -3.332 25.25 1 36.22 235 GLY A C 1
ATOM 1830 O O . GLY A 1 235 ? 19.609 -3.162 26.047 1 36.22 235 GLY A O 1
ATOM 1831 N N . ARG A 1 236 ? 21.797 -3.246 25.859 1 33.41 236 ARG A N 1
ATOM 1832 C CA . ARG A 1 236 ? 21.719 -2.576 27.156 1 33.41 236 ARG A CA 1
ATOM 1833 C C . ARG A 1 236 ? 21.328 -1.111 26.984 1 33.41 236 ARG A C 1
ATOM 1835 O O . ARG A 1 236 ? 21.828 -0.427 26.094 1 33.41 236 ARG A O 1
ATOM 1842 N N . GLU A 1 237 ? 20.109 -0.632 27.438 1 37.56 237 GLU A N 1
ATOM 1843 C CA . GLU A 1 237 ? 19.578 0.695 27.734 1 37.56 237 GLU A CA 1
ATOM 1844 C C . GLU A 1 237 ? 20.656 1.591 28.359 1 37.56 237 GLU A C 1
ATOM 1846 O O . GLU A 1 237 ? 21.062 1.372 29.5 1 37.56 237 GLU A O 1
ATOM 1851 N N . SER A 1 238 ? 21.766 1.86 27.844 1 37.5 238 SER A N 1
ATOM 1852 C CA . SER A 1 238 ? 22.531 2.857 28.594 1 37.5 238 SER A CA 1
ATOM 1853 C C . SER A 1 238 ? 21.781 4.184 28.656 1 37.5 238 SER A C 1
ATOM 1855 O O . SER A 1 238 ? 21.766 4.945 27.688 1 37.5 238 SER A O 1
ATOM 1857 N N . ASP A 1 239 ? 20.656 4.297 29.203 1 38.06 239 ASP A N 1
ATOM 1858 C CA . ASP A 1 239 ? 19.844 5.48 29.453 1 38.06 239 ASP A CA 1
ATOM 1859 C C . ASP A 1 239 ? 20.672 6.602 30.078 1 38.06 239 ASP A C 1
ATOM 1861 O O . ASP A 1 239 ? 20.125 7.594 30.562 1 38.06 239 ASP A O 1
ATOM 1865 N N . ALA A 1 240 ? 21.969 6.398 30.703 1 38 240 ALA A N 1
ATOM 1866 C CA . ALA A 1 240 ? 22.438 7.453 31.594 1 38 240 ALA A CA 1
ATOM 1867 C C . ALA A 1 240 ? 22.875 8.68 30.812 1 38 240 ALA A C 1
ATOM 1869 O O . ALA A 1 240 ? 23.719 8.586 29.906 1 38 240 ALA A O 1
ATOM 1870 N N . GLU A 1 241 ? 22.203 9.797 30.641 1 44.34 241 GLU A N 1
ATOM 1871 C CA . GLU A 1 241 ? 22.484 11.18 30.266 1 44.34 241 GLU A CA 1
ATOM 1872 C C . GLU A 1 241 ? 23.969 11.492 30.359 1 44.34 241 GLU A C 1
ATOM 1874 O O . GLU A 1 241 ? 24.453 12.43 29.734 1 44.34 241 GLU A O 1
ATOM 1879 N N . GLY A 1 242 ? 24.672 10.789 31.203 1 49.66 242 GLY A N 1
ATOM 1880 C CA . GLY A 1 242 ? 25.938 11.328 31.672 1 49.66 242 GLY A CA 1
ATOM 1881 C C . GLY A 1 242 ? 27.109 10.859 30.844 1 49.66 242 GLY A C 1
ATOM 1882 O O . GLY A 1 242 ? 28.266 11.133 31.188 1 49.66 242 GLY A O 1
ATOM 1883 N N . ASP A 1 243 ? 26.844 9.945 29.922 1 58.75 243 ASP A N 1
ATOM 1884 C CA . ASP A 1 243 ? 28.109 9.398 29.438 1 58.75 243 ASP A CA 1
ATOM 1885 C C . ASP A 1 243 ? 28.672 10.258 28.297 1 58.75 243 ASP A C 1
ATOM 1887 O O . ASP A 1 243 ? 27.906 10.797 27.5 1 58.75 243 ASP A O 1
ATOM 1891 N N . ALA A 1 244 ? 29.891 10.703 28.375 1 72.19 244 ALA A N 1
ATOM 1892 C CA . ALA A 1 244 ? 30.672 11.414 27.359 1 72.19 244 ALA A CA 1
ATOM 1893 C C . ALA A 1 244 ? 30.547 10.75 26 1 72.19 244 ALA A C 1
ATOM 1895 O O . ALA A 1 244 ? 30.578 9.516 25.891 1 72.19 244 ALA A O 1
ATOM 1896 N N . PRO A 1 245 ? 30.062 11.508 24.922 1 81.62 245 PRO A N 1
ATOM 1897 C CA . PRO A 1 245 ? 30 10.969 23.578 1 81.62 245 PRO A CA 1
ATOM 1898 C C . PRO A 1 245 ? 31.281 10.242 23.156 1 81.62 245 PRO A C 1
ATOM 1900 O O . PRO A 1 245 ? 32.375 10.711 23.469 1 81.62 245 PRO A O 1
ATOM 1903 N N . PRO A 1 246 ? 31.172 9.016 22.719 1 84.31 246 PRO A N 1
ATOM 1904 C CA . PRO A 1 246 ? 32.375 8.352 22.188 1 84.31 246 PRO A CA 1
ATOM 1905 C C . PRO A 1 246 ? 33 9.117 21.031 1 84.31 246 PRO A C 1
ATOM 1907 O O . PRO A 1 246 ? 32.375 10.016 20.453 1 84.31 246 PRO A O 1
ATOM 1910 N N . ALA A 1 247 ? 34.25 8.914 20.812 1 82.06 247 ALA A N 1
ATOM 1911 C CA . ALA A 1 247 ? 34.938 9.57 19.719 1 82.06 247 ALA A CA 1
ATOM 1912 C C . ALA A 1 247 ? 34.25 9.32 18.391 1 82.06 247 ALA A C 1
ATOM 1914 O O . ALA A 1 247 ? 33.906 8.18 18.062 1 82.06 247 ALA A O 1
ATOM 1915 N N . GLY A 1 248 ? 33.938 10.414 17.656 1 85.19 248 GLY A N 1
ATOM 1916 C CA . GLY A 1 248 ? 33.344 10.305 16.328 1 85.19 248 GLY A CA 1
ATOM 1917 C C . GLY A 1 248 ? 31.828 10.375 16.328 1 85.19 248 GLY A C 1
ATOM 1918 O O . GLY A 1 248 ? 31.203 10.273 15.281 1 85.19 248 GLY A O 1
ATOM 1919 N N . ALA A 1 249 ? 31.297 10.57 17.531 1 88.38 249 ALA A N 1
ATOM 1920 C CA . ALA A 1 249 ? 29.828 10.594 17.641 1 88.38 249 ALA A CA 1
ATOM 1921 C C . ALA A 1 249 ? 29.266 11.906 17.094 1 88.38 249 ALA A C 1
ATOM 1923 O O . ALA A 1 249 ? 29.812 12.977 17.359 1 88.38 249 ALA A O 1
ATOM 1924 N N . SER A 1 250 ? 28.297 11.844 16.281 1 86.5 250 SER A N 1
ATOM 1925 C CA . SER A 1 250 ? 27.609 13.008 15.734 1 86.5 250 SER A CA 1
ATOM 1926 C C . SER A 1 250 ? 26.281 13.258 16.438 1 86.5 250 SER A C 1
ATOM 1928 O O . SER A 1 250 ? 25.703 14.344 16.328 1 86.5 250 SER A O 1
ATOM 1930 N N . GLY A 1 251 ? 25.766 12.266 17.156 1 87.44 251 GLY A N 1
ATOM 1931 C CA . GLY A 1 251 ? 24.531 12.391 17.891 1 87.44 251 GLY A CA 1
ATOM 1932 C C . GLY A 1 251 ? 23.938 11.062 18.312 1 87.44 251 GLY A C 1
ATOM 1933 O O . GLY A 1 251 ? 24.547 10.008 18.109 1 87.44 251 GLY A O 1
ATOM 1934 N N . ARG A 1 252 ? 22.844 11.18 18.938 1 90.12 252 ARG A N 1
ATOM 1935 C CA . ARG A 1 252 ? 22.125 9.977 19.344 1 90.12 252 ARG A CA 1
ATOM 1936 C C . ARG A 1 252 ? 20.797 9.859 18.609 1 90.12 252 ARG A C 1
ATOM 1938 O O . ARG A 1 252 ? 20.062 10.844 18.469 1 90.12 252 ARG A O 1
ATOM 1945 N N . ALA A 1 253 ? 20.547 8.688 18.094 1 91.81 253 ALA A N 1
ATOM 1946 C CA . ALA A 1 253 ? 19.281 8.469 17.406 1 91.81 253 ALA A CA 1
ATOM 1947 C C . ALA A 1 253 ? 18.969 6.977 17.281 1 91.81 253 ALA A C 1
ATOM 1949 O O . ALA A 1 253 ? 19.891 6.156 17.172 1 91.81 253 ALA A O 1
ATOM 1950 N N . GLY A 1 254 ? 17.688 6.695 17.406 1 93.31 254 GLY A N 1
ATOM 1951 C CA . GLY A 1 254 ? 17.281 5.367 16.984 1 93.31 254 GLY A CA 1
ATOM 1952 C C . GLY A 1 254 ? 17.281 5.195 15.469 1 93.31 254 GLY A C 1
ATOM 1953 O O . GLY A 1 254 ? 17.266 6.18 14.727 1 93.31 254 GLY A O 1
ATOM 1954 N N . PHE A 1 255 ? 17.406 3.898 15.047 1 95.44 255 PHE A N 1
ATOM 1955 C CA . PHE A 1 255 ? 17.359 3.68 13.609 1 95.44 255 PHE A CA 1
ATOM 1956 C C . PHE A 1 255 ? 15.969 3.959 13.055 1 95.44 255 PHE A C 1
ATOM 1958 O O . PHE A 1 255 ? 15.797 4.832 12.195 1 95.44 255 PHE A O 1
ATOM 1965 N N . ARG A 1 256 ? 14.953 3.152 13.539 1 95.12 256 ARG A N 1
ATOM 1966 C CA . ARG A 1 256 ? 13.57 3.52 13.266 1 95.12 256 ARG A CA 1
ATOM 1967 C C . ARG A 1 256 ? 13.117 4.668 14.172 1 95.12 256 ARG A C 1
ATOM 1969 O O . ARG A 1 256 ? 12.922 4.48 15.367 1 95.12 256 ARG A O 1
ATOM 1976 N N . THR A 1 257 ? 12.953 5.832 13.609 1 94.62 257 THR A N 1
ATOM 1977 C CA . THR A 1 257 ? 12.609 7.004 14.406 1 94.62 257 THR A CA 1
ATOM 1978 C C . THR A 1 257 ? 11.727 7.961 13.609 1 94.62 257 THR A C 1
ATOM 1980 O O . THR A 1 257 ? 11.594 7.824 12.391 1 94.62 257 THR A O 1
ATOM 1983 N N . HIS A 1 258 ? 11.125 8.828 14.305 1 91.25 258 HIS A N 1
ATOM 1984 C CA . HIS A 1 258 ? 10.234 9.781 13.656 1 91.25 258 HIS A CA 1
ATOM 1985 C C . HIS A 1 258 ? 11.023 10.859 12.922 1 91.25 258 HIS A C 1
ATOM 1987 O O . HIS A 1 258 ? 12.109 11.242 13.359 1 91.25 258 HIS A O 1
ATOM 1993 N N . GLY A 1 259 ? 10.516 11.227 11.812 1 90.31 259 GLY A N 1
ATOM 1994 C CA . GLY A 1 259 ? 11.102 12.266 10.977 1 90.31 259 GLY A CA 1
ATOM 1995 C C . GLY A 1 259 ? 10.172 12.734 9.875 1 90.31 259 GLY A C 1
ATOM 1996 O O . GLY A 1 259 ? 9.008 12.32 9.812 1 90.31 259 GLY A O 1
ATOM 1997 N N . LYS A 1 260 ? 10.617 13.672 9.164 1 89.25 260 LYS A N 1
ATOM 1998 C CA . LYS A 1 260 ? 9.82 14.133 8.031 1 89.25 260 LYS A CA 1
ATOM 1999 C C . LYS A 1 260 ? 9.586 13 7.035 1 89.25 260 LYS A C 1
ATOM 2001 O O . LYS A 1 260 ? 10.531 12.492 6.43 1 89.25 260 LYS A O 1
ATOM 2006 N N . SER A 1 261 ? 8.297 12.664 6.883 1 89.25 261 SER A N 1
ATOM 2007 C CA . SER A 1 261 ? 7.973 11.5 6.07 1 89.25 261 SER A CA 1
ATOM 2008 C C . SER A 1 261 ? 7.773 11.883 4.609 1 89.25 261 SER A C 1
ATOM 2010 O O . SER A 1 261 ? 7.145 12.898 4.305 1 89.25 261 SER A O 1
ATOM 2012 N N . LYS A 1 262 ? 8.375 11.133 3.736 1 87.19 262 LYS A N 1
ATOM 2013 C CA . LYS A 1 262 ? 8.18 11.305 2.299 1 87.19 262 LYS A CA 1
ATOM 2014 C C . LYS A 1 262 ? 7.047 10.414 1.79 1 87.19 262 LYS A C 1
ATOM 2016 O O . LYS A 1 262 ? 6.746 10.406 0.595 1 87.19 262 LYS A O 1
ATOM 2021 N N . ASP A 1 263 ? 6.375 9.695 2.707 1 84.62 263 ASP A N 1
ATOM 2022 C CA . ASP A 1 263 ? 5.23 8.844 2.395 1 84.62 263 ASP A CA 1
ATOM 2023 C C . ASP A 1 263 ? 3.98 9.32 3.131 1 84.62 263 ASP A C 1
ATOM 2025 O O . ASP A 1 263 ? 3.018 8.562 3.279 1 84.62 263 ASP A O 1
ATOM 2029 N N . ALA A 1 264 ? 4.004 10.453 3.617 1 81.69 264 ALA A N 1
ATOM 2030 C CA . ALA A 1 264 ? 2.875 11.117 4.262 1 81.69 264 ALA A CA 1
ATOM 2031 C C . ALA A 1 264 ? 2.443 10.367 5.52 1 81.69 264 ALA A C 1
ATOM 2033 O O . ALA A 1 264 ? 1.25 10.266 5.809 1 81.69 264 ALA A O 1
ATOM 2034 N N . ARG A 1 265 ? 3.389 9.703 6.16 1 86.69 265 ARG A N 1
ATOM 2035 C CA . ARG A 1 265 ? 3.133 9.023 7.43 1 86.69 265 ARG A CA 1
ATOM 2036 C C . ARG A 1 265 ? 4.109 9.492 8.508 1 86.69 265 ARG A C 1
ATOM 2038 O O . ARG A 1 265 ? 4.887 8.695 9.031 1 86.69 265 ARG A O 1
ATOM 2045 N N . ASP A 1 266 ? 3.975 10.688 8.891 1 87.06 266 ASP A N 1
ATOM 2046 C CA . ASP A 1 266 ? 4.855 11.289 9.891 1 87.06 266 ASP A CA 1
ATOM 2047 C C . ASP A 1 266 ? 4.539 10.766 11.289 1 87.06 266 ASP A C 1
ATOM 2049 O O . ASP A 1 266 ? 5.316 10.969 12.219 1 87.06 266 ASP A O 1
ATOM 2053 N N . ASP A 1 267 ? 3.5 10.094 11.414 1 84.31 267 ASP A N 1
ATOM 2054 C CA . ASP A 1 267 ? 3.062 9.578 12.711 1 84.31 267 ASP A CA 1
ATOM 2055 C C . ASP A 1 267 ? 3.777 8.273 13.047 1 84.31 267 ASP A C 1
ATOM 2057 O O . ASP A 1 267 ? 3.721 7.801 14.188 1 84.31 267 ASP A O 1
ATOM 2061 N N . LEU A 1 268 ? 4.457 7.711 12.125 1 90.88 268 LEU A N 1
ATOM 2062 C CA . LEU A 1 268 ? 5.102 6.422 12.336 1 90.88 268 LEU A CA 1
ATOM 2063 C C . LEU A 1 268 ? 6.617 6.547 12.234 1 90.88 268 LEU A C 1
ATOM 2065 O O . LEU A 1 268 ? 7.129 7.387 11.492 1 90.88 268 LEU A O 1
ATOM 2069 N N . PRO A 1 269 ? 7.293 5.68 13.039 1 93.75 269 PRO A N 1
ATOM 2070 C CA . PRO A 1 269 ? 8.742 5.625 12.836 1 93.75 269 PRO A CA 1
ATOM 2071 C C . PRO A 1 269 ? 9.125 5.188 11.43 1 93.75 269 PRO A C 1
ATOM 2073 O O . PRO A 1 269 ? 8.375 4.445 10.781 1 93.75 269 PRO A O 1
ATOM 2076 N N . GLN A 1 270 ? 10.242 5.688 10.984 1 96.19 270 GLN A N 1
ATOM 2077 C CA . GLN A 1 270 ? 10.672 5.422 9.617 1 96.19 270 GLN A CA 1
ATOM 2078 C C . GLN A 1 270 ? 12.188 5.332 9.523 1 96.19 270 GLN A C 1
ATOM 2080 O O . GLN A 1 270 ? 12.891 5.516 10.516 1 96.19 270 GLN A O 1
ATOM 2085 N N . VAL A 1 271 ? 12.703 4.941 8.414 1 96.06 271 VAL A N 1
ATOM 2086 C CA . VAL A 1 271 ? 14.117 5.023 8.039 1 96.06 271 VAL A CA 1
ATOM 2087 C C . VAL A 1 271 ? 14.258 5.742 6.699 1 96.06 271 VAL A C 1
ATOM 2089 O O . VAL A 1 271 ? 13.305 5.793 5.914 1 96.06 271 VAL A O 1
ATOM 2092 N N . ILE A 1 272 ? 15.406 6.324 6.5 1 96.31 272 ILE A N 1
ATOM 2093 C CA . ILE A 1 272 ? 15.688 7 5.238 1 96.31 272 ILE A CA 1
ATOM 2094 C C . ILE A 1 272 ? 16.516 6.09 4.332 1 96.31 272 ILE A C 1
ATOM 2096 O O . ILE A 1 272 ? 17.453 5.438 4.793 1 96.31 272 ILE A O 1
ATOM 2100 N N . VAL A 1 273 ? 16.078 5.984 3.137 1 96 273 VAL A N 1
ATOM 2101 C CA . VAL A 1 273 ? 16.797 5.191 2.148 1 96 273 VAL A CA 1
ATOM 2102 C C . VAL A 1 273 ? 17.219 6.074 0.973 1 96 273 VAL A C 1
ATOM 2104 O O . VAL A 1 273 ? 16.422 6.891 0.494 1 96 273 VAL A O 1
ATOM 2107 N N . GLY A 1 274 ? 18.438 5.992 0.548 1 95.38 274 GLY A N 1
ATOM 2108 C CA . GLY A 1 274 ? 18.938 6.691 -0.624 1 95.38 274 GLY A CA 1
ATOM 2109 C C . GLY A 1 274 ? 19.375 5.754 -1.738 1 95.38 274 GLY A C 1
ATOM 2110 O O . GLY A 1 274 ? 19.781 4.617 -1.48 1 95.38 274 GLY A O 1
ATOM 2111 N N . MET A 1 275 ? 19.266 6.25 -2.926 1 93.88 275 MET A N 1
ATOM 2112 C CA . MET A 1 275 ? 19.641 5.43 -4.074 1 93.88 275 MET A CA 1
ATOM 2113 C C . MET A 1 275 ? 20.297 6.273 -5.16 1 93.88 275 MET A C 1
ATOM 2115 O O . MET A 1 275 ? 19.859 7.387 -5.441 1 93.88 275 MET A O 1
ATOM 2119 N N . ALA A 1 276 ? 21.359 5.824 -5.664 1 91.44 276 ALA A N 1
ATOM 2120 C CA . ALA A 1 276 ? 22.016 6.391 -6.84 1 91.44 276 ALA A CA 1
ATOM 2121 C C . ALA A 1 276 ? 21.672 5.594 -8.094 1 91.44 276 ALA A C 1
ATOM 2123 O O . ALA A 1 276 ? 21.766 4.363 -8.094 1 91.44 276 ALA A O 1
ATOM 2124 N N . VAL A 1 277 ? 21.25 6.281 -9.094 1 90.44 277 VAL A N 1
ATOM 2125 C CA . VAL A 1 277 ? 20.766 5.637 -10.312 1 90.44 277 VAL A CA 1
ATOM 2126 C C . VAL A 1 277 ? 21.469 6.25 -11.531 1 90.44 277 VAL A C 1
ATOM 2128 O O . VAL A 1 277 ? 21.75 7.449 -11.555 1 90.44 277 VAL A O 1
ATOM 2131 N N . THR A 1 278 ? 21.719 5.469 -12.492 1 87 278 THR A N 1
ATOM 2132 C CA . THR A 1 278 ? 22.312 5.953 -13.734 1 87 278 THR A CA 1
ATOM 2133 C C . THR A 1 278 ? 21.25 6.562 -14.633 1 87 278 THR A C 1
ATOM 2135 O O . THR A 1 278 ? 20.047 6.5 -14.328 1 87 278 THR A O 1
ATOM 2138 N N . ARG A 1 279 ? 21.688 7.082 -15.727 1 79.94 279 ARG A N 1
ATOM 2139 C CA . ARG A 1 279 ? 20.812 7.719 -16.703 1 79.94 279 ARG A CA 1
ATOM 2140 C C . ARG A 1 279 ? 19.797 6.727 -17.25 1 79.94 279 ARG A C 1
ATOM 2142 O O . ARG A 1 279 ? 18.641 7.09 -17.531 1 79.94 279 ARG A O 1
ATOM 2149 N N . ASP A 1 280 ? 20.188 5.504 -17.297 1 80.25 280 ASP A N 1
ATOM 2150 C CA . ASP A 1 280 ? 19.328 4.477 -17.859 1 80.25 280 ASP A CA 1
ATOM 2151 C C . ASP A 1 280 ? 18.422 3.863 -16.797 1 80.25 280 ASP A C 1
ATOM 2153 O O . ASP A 1 280 ? 17.703 2.904 -17.062 1 80.25 280 ASP A O 1
ATOM 2157 N N . GLY A 1 281 ? 18.578 4.359 -15.648 1 85.88 281 GLY A N 1
ATOM 2158 C CA . GLY A 1 281 ? 17.703 3.902 -14.578 1 85.88 281 GLY A CA 1
ATOM 2159 C C . GLY A 1 281 ? 18.25 2.713 -13.82 1 85.88 281 GLY A C 1
ATOM 2160 O O . GLY A 1 281 ? 17.531 2.062 -13.062 1 85.88 281 GLY A O 1
ATOM 2161 N N . ILE A 1 282 ? 19.484 2.445 -13.992 1 90.31 282 ILE A N 1
ATOM 2162 C CA . ILE A 1 282 ? 20.109 1.32 -13.305 1 90.31 282 ILE A CA 1
ATOM 2163 C C . ILE A 1 282 ? 20.516 1.74 -11.898 1 90.31 282 ILE A C 1
ATOM 2165 O O . ILE A 1 282 ? 21.297 2.674 -11.727 1 90.31 282 ILE A O 1
ATOM 2169 N N . PRO A 1 283 ? 19.969 1.084 -10.898 1 92.44 283 PRO A N 1
ATOM 2170 C CA . PRO A 1 283 ? 20.391 1.438 -9.539 1 92.44 283 PRO A CA 1
ATOM 2171 C C . PRO A 1 283 ? 21.812 0.976 -9.219 1 92.44 283 PRO A C 1
ATOM 2173 O O . PRO A 1 283 ? 22.125 -0.215 -9.328 1 92.44 283 PRO A O 1
ATOM 2176 N N . VAL A 1 284 ? 22.656 1.862 -8.82 1 88.44 284 VAL A N 1
ATOM 2177 C CA . VAL A 1 284 ? 24.078 1.596 -8.594 1 88.44 284 VAL A CA 1
ATOM 2178 C C . VAL A 1 284 ? 24.297 1.164 -7.148 1 88.44 284 VAL A C 1
ATOM 2180 O O . VAL A 1 284 ? 25.047 0.22 -6.887 1 88.44 284 VAL A O 1
ATOM 2183 N N . ARG A 1 285 ? 23.719 1.88 -6.312 1 92 285 ARG A N 1
ATOM 2184 C CA . ARG A 1 285 ? 23.922 1.625 -4.887 1 92 285 ARG A CA 1
ATOM 2185 C C . ARG A 1 285 ? 22.781 2.232 -4.062 1 92 285 ARG A C 1
ATOM 2187 O O . ARG A 1 285 ? 22.125 3.176 -4.508 1 92 285 ARG A O 1
ATOM 2194 N N . VAL A 1 286 ? 22.594 1.632 -2.879 1 94.5 286 VAL A N 1
ATOM 2195 C CA . VAL A 1 286 ? 21.594 2.148 -1.951 1 94.5 286 VAL A CA 1
ATOM 2196 C C . VAL A 1 286 ? 22.234 2.381 -0.583 1 94.5 286 VAL A C 1
ATOM 2198 O O . VAL A 1 286 ? 23.266 1.777 -0.257 1 94.5 286 VAL A O 1
ATOM 2201 N N . TRP A 1 287 ? 21.703 3.271 0.159 1 95.38 287 TRP A N 1
ATOM 2202 C CA . TRP A 1 287 ? 22.109 3.602 1.523 1 95.38 287 TRP A CA 1
ATOM 2203 C C . TRP A 1 287 ? 20.891 3.652 2.449 1 95.38 287 TRP A C 1
ATOM 2205 O O . TRP A 1 287 ? 19.766 3.805 1.989 1 95.38 287 TRP A O 1
ATOM 2215 N N . CYS A 1 288 ? 21.156 3.457 3.75 1 95.44 288 CYS A N 1
ATOM 2216 C CA . CYS A 1 288 ? 20.125 3.551 4.766 1 95.44 288 CYS A CA 1
ATOM 2217 C C . CYS A 1 288 ? 20.578 4.406 5.941 1 95.44 288 CYS A C 1
ATOM 2219 O O . CYS A 1 288 ? 21.719 4.289 6.391 1 95.44 288 CYS A O 1
ATOM 2221 N N . TRP A 1 289 ? 19.766 5.281 6.426 1 96.5 289 TRP A N 1
ATOM 2222 C CA . TRP A 1 289 ? 20.062 6.137 7.566 1 96.5 289 TRP A CA 1
ATOM 2223 C C . TRP A 1 289 ? 18.891 6.148 8.555 1 96.5 289 TRP A C 1
ATOM 2225 O O . TRP A 1 289 ? 17.781 5.711 8.219 1 96.5 289 TRP A O 1
ATOM 2235 N N . PRO A 1 290 ? 19.188 6.652 9.773 1 96.06 290 PRO A N 1
ATOM 2236 C CA . PRO A 1 290 ? 18.078 6.836 10.727 1 96.06 290 PRO A CA 1
ATOM 2237 C C . PRO A 1 290 ? 16.969 7.727 10.18 1 96.06 290 PRO A C 1
ATOM 2239 O O . PRO A 1 290 ? 17.234 8.617 9.367 1 96.06 290 PRO A O 1
ATOM 2242 N N . GLY A 1 291 ? 15.797 7.457 10.664 1 95.38 291 GLY A N 1
ATOM 2243 C CA . GLY A 1 291 ? 14.602 8.07 10.102 1 95.38 291 GLY A CA 1
ATOM 2244 C C . GLY A 1 291 ? 14.562 9.57 10.281 1 95.38 291 GLY A C 1
ATOM 2245 O O . GLY A 1 291 ? 13.812 10.266 9.586 1 95.38 291 GLY A O 1
ATOM 2246 N N . ASN A 1 292 ? 15.297 10.117 11.172 1 93.5 292 ASN A N 1
ATOM 2247 C CA . ASN A 1 292 ? 15.273 11.547 11.438 1 93.5 292 ASN A CA 1
ATOM 2248 C C . ASN A 1 292 ? 16.438 12.266 10.75 1 93.5 292 ASN A C 1
ATOM 2250 O O . ASN A 1 292 ? 16.688 13.445 11.008 1 93.5 292 ASN A O 1
ATOM 2254 N N . THR A 1 293 ? 17.141 11.562 9.883 1 92.12 293 THR A N 1
ATOM 2255 C CA . THR A 1 293 ? 18.312 12.133 9.219 1 92.12 293 THR A CA 1
ATOM 2256 C C . THR A 1 293 ? 17.891 13.156 8.172 1 92.12 293 THR A C 1
ATOM 2258 O O . THR A 1 293 ? 16.953 12.922 7.41 1 92.12 293 THR A O 1
ATOM 2261 N N . SER A 1 294 ? 18.594 14.289 8.211 1 89.5 294 SER A N 1
ATOM 2262 C CA . SER A 1 294 ? 18.344 15.297 7.184 1 89.5 294 SER A CA 1
ATOM 2263 C C . SER A 1 294 ? 18.906 14.859 5.836 1 89.5 294 SER A C 1
ATOM 2265 O O . SER A 1 294 ? 20 14.297 5.766 1 89.5 294 SER A O 1
ATOM 2267 N N . ASP A 1 295 ? 18.281 15.156 4.793 1 86.5 295 ASP A N 1
ATOM 2268 C CA . ASP A 1 295 ? 18.594 14.656 3.455 1 86.5 295 ASP A CA 1
ATOM 2269 C C . ASP A 1 295 ? 19.797 15.398 2.859 1 86.5 295 ASP A C 1
ATOM 2271 O O . ASP A 1 295 ? 20.641 14.789 2.191 1 86.5 295 ASP A O 1
ATOM 2275 N N . SER A 1 296 ? 19.922 16.656 3.137 1 87.19 296 SER A N 1
ATOM 2276 C CA . SER A 1 296 ? 20.797 17.547 2.389 1 87.19 296 SER A CA 1
ATOM 2277 C C . SER A 1 296 ? 22.25 17.094 2.461 1 87.19 296 SER A C 1
ATOM 2279 O O . SER A 1 296 ? 22.922 16.969 1.432 1 87.19 296 SER A O 1
ATOM 2281 N N . PRO A 1 297 ? 22.75 16.719 3.566 1 89.19 297 PRO A N 1
ATOM 2282 C CA . PRO A 1 297 ? 24.172 16.375 3.619 1 89.19 297 PRO A CA 1
ATOM 2283 C C . PRO A 1 297 ? 24.469 14.992 3.051 1 89.19 297 PRO A C 1
ATOM 2285 O O . PRO A 1 297 ? 25.641 14.648 2.82 1 89.19 297 PRO A O 1
ATOM 2288 N N . LEU A 1 298 ? 23.516 14.234 2.842 1 91.44 298 LEU A N 1
ATOM 2289 C CA . LEU A 1 298 ? 23.688 12.82 2.512 1 91.44 298 LEU A CA 1
ATOM 2290 C C . LEU A 1 298 ? 24.375 12.664 1.155 1 91.44 298 LEU A C 1
ATOM 2292 O O . LEU A 1 298 ? 25.109 11.703 0.929 1 91.44 298 LEU A O 1
ATOM 2296 N N . ILE A 1 299 ? 24.141 13.609 0.302 1 91.19 299 ILE A N 1
ATOM 2297 C CA . ILE A 1 299 ? 24.688 13.516 -1.046 1 91.19 299 ILE A CA 1
ATOM 2298 C C . ILE A 1 299 ? 26.203 13.609 -0.987 1 91.19 299 ILE A C 1
ATOM 2300 O O . ILE A 1 299 ? 26.906 13.078 -1.86 1 91.19 299 ILE A O 1
ATOM 2304 N N . ARG A 1 300 ? 26.797 14.258 -0.034 1 92.5 300 ARG A N 1
ATOM 2305 C CA . ARG A 1 300 ? 28.234 14.352 0.114 1 92.5 300 ARG A CA 1
ATOM 2306 C C . ARG A 1 300 ? 28.844 12.984 0.446 1 92.5 300 ARG A C 1
ATOM 2308 O O . ARG A 1 300 ? 29.875 12.602 -0.122 1 92.5 300 ARG A O 1
ATOM 2315 N N . GLN A 1 301 ? 28.156 12.312 1.345 1 91.25 301 GLN A N 1
ATOM 2316 C CA . GLN A 1 301 ? 28.594 10.953 1.646 1 91.25 301 GLN A CA 1
ATOM 2317 C C . GLN A 1 301 ? 28.547 10.07 0.4 1 91.25 301 GLN A C 1
ATOM 2319 O O . GLN A 1 301 ? 29.469 9.305 0.142 1 91.25 301 GLN A O 1
ATOM 2324 N N . VAL A 1 302 ? 27.484 10.164 -0.304 1 90.44 302 VAL A N 1
ATOM 2325 C CA . VAL A 1 302 ? 27.281 9.344 -1.495 1 90.44 302 VAL A CA 1
ATOM 2326 C C . VAL A 1 302 ? 28.391 9.617 -2.504 1 90.44 302 VAL A C 1
ATOM 2328 O O . VAL A 1 302 ? 28.969 8.68 -3.078 1 90.44 302 VAL A O 1
ATOM 2331 N N . ARG A 1 303 ? 28.641 10.867 -2.73 1 90.06 303 ARG A N 1
ATOM 2332 C CA . ARG A 1 303 ? 29.734 11.242 -3.629 1 90.06 303 ARG A CA 1
ATOM 2333 C C . ARG A 1 303 ? 31.047 10.625 -3.18 1 90.06 303 ARG A C 1
ATOM 2335 O O . ARG A 1 303 ? 31.797 10.078 -3.996 1 90.06 303 ARG A O 1
ATOM 2342 N N . ASP A 1 304 ? 31.344 10.688 -1.944 1 89.94 304 ASP A N 1
ATOM 2343 C CA . ASP A 1 304 ? 32.625 10.172 -1.415 1 89.94 304 ASP A CA 1
ATOM 2344 C C . ASP A 1 304 ? 32.688 8.656 -1.586 1 89.94 304 ASP A C 1
ATOM 2346 O O . ASP A 1 304 ? 33.75 8.125 -1.913 1 89.94 304 ASP A O 1
ATOM 2350 N N . ASP A 1 305 ? 31.625 8 -1.355 1 88.38 305 ASP A N 1
ATOM 2351 C CA . ASP A 1 305 ? 31.594 6.543 -1.47 1 88.38 305 ASP A CA 1
ATOM 2352 C C . ASP A 1 305 ? 31.828 6.102 -2.914 1 88.38 305 ASP A C 1
ATOM 2354 O O . ASP A 1 305 ? 32.406 5.043 -3.16 1 88.38 305 ASP A O 1
ATOM 2358 N N . LEU A 1 306 ? 31.312 6.902 -3.867 1 86.69 306 LEU A N 1
ATOM 2359 C CA . LEU A 1 306 ? 31.359 6.484 -5.266 1 86.69 306 LEU A CA 1
ATOM 2360 C C . LEU A 1 306 ? 32.562 7.082 -5.973 1 86.69 306 LEU A C 1
ATOM 2362 O O . LEU A 1 306 ? 32.844 6.766 -7.137 1 86.69 306 LEU A O 1
ATOM 2366 N N . ARG A 1 307 ? 33.25 7.934 -5.32 1 80.75 307 ARG A N 1
ATOM 2367 C CA . ARG A 1 307 ? 34.344 8.664 -5.922 1 80.75 307 ARG A CA 1
ATOM 2368 C C . ARG A 1 307 ? 35.375 7.703 -6.504 1 80.75 307 ARG A C 1
ATOM 2370 O O . ARG A 1 307 ? 35.875 7.918 -7.613 1 80.75 307 ARG A O 1
ATOM 2377 N N . ASP A 1 308 ? 35.531 6.621 -5.77 1 76.19 308 ASP A N 1
ATOM 2378 C CA . ASP A 1 308 ? 36.625 5.734 -6.156 1 76.19 308 ASP A CA 1
ATOM 2379 C C . ASP A 1 308 ? 36.156 4.688 -7.16 1 76.19 308 ASP A C 1
ATOM 2381 O O . ASP A 1 308 ? 36.938 3.857 -7.621 1 76.19 308 ASP A O 1
ATOM 2385 N N . TRP A 1 309 ? 34.906 4.754 -7.527 1 77 309 TRP A N 1
ATOM 2386 C CA . TRP A 1 309 ? 34.406 3.699 -8.383 1 77 309 TRP A CA 1
ATOM 2387 C C . TRP A 1 309 ? 34.562 4.066 -9.859 1 77 309 TRP A C 1
ATOM 2389 O O . TRP A 1 309 ? 34.562 3.191 -10.727 1 77 309 TRP A O 1
ATOM 2399 N N . THR A 1 310 ? 34.438 5.34 -10.156 1 65.62 310 THR A N 1
ATOM 2400 C CA . THR A 1 310 ? 34.469 5.75 -11.555 1 65.62 310 THR A CA 1
ATOM 2401 C C . THR A 1 310 ? 35.719 6.52 -11.875 1 65.62 310 THR A C 1
ATOM 2403 O O . THR A 1 310 ? 36.344 7.137 -10.992 1 65.62 310 THR A O 1
ATOM 2406 N N . LEU A 1 311 ? 36.156 6.25 -13.062 1 55.47 311 LEU A N 1
ATOM 2407 C CA . LEU A 1 311 ? 37.375 6.895 -13.547 1 55.47 311 LEU A CA 1
ATOM 2408 C C . LEU A 1 311 ? 37.094 8.297 -14.062 1 55.47 311 LEU A C 1
ATOM 2410 O O . LEU A 1 311 ? 38 9.125 -14.188 1 55.47 311 LEU A O 1
ATOM 2414 N N . GLY A 1 312 ? 35.875 8.555 -14.383 1 63.84 312 GLY A N 1
ATOM 2415 C CA . GLY A 1 312 ? 35.688 9.812 -15.078 1 63.84 312 GLY A CA 1
ATOM 2416 C C . GLY A 1 312 ? 34.906 10.836 -14.266 1 63.84 312 GLY A C 1
ATOM 2417 O O . GLY A 1 312 ? 34.656 10.625 -13.078 1 63.84 312 GLY A O 1
ATOM 2418 N N . LYS A 1 313 ? 34.75 11.953 -14.922 1 72.81 313 LYS A N 1
ATOM 2419 C CA . LYS A 1 313 ? 34 13.07 -14.367 1 72.81 313 LYS A CA 1
ATOM 2420 C C . LYS A 1 313 ? 32.531 12.703 -14.18 1 72.81 313 LYS A C 1
ATOM 2422 O O . LYS A 1 313 ? 31.891 12.195 -15.102 1 72.81 313 LYS A O 1
ATOM 2427 N N . LEU A 1 314 ? 32.125 12.82 -12.914 1 82.75 314 LEU A N 1
ATOM 2428 C CA . LEU A 1 314 ? 30.75 12.5 -12.602 1 82.75 314 LEU A CA 1
ATOM 2429 C C . LEU A 1 314 ? 29.922 13.781 -12.43 1 82.75 314 LEU A C 1
ATOM 2431 O O . LEU A 1 314 ? 30.391 14.75 -11.836 1 82.75 314 LEU A O 1
ATOM 2435 N N . ILE A 1 315 ? 28.844 13.828 -13.109 1 86.88 315 ILE A N 1
ATOM 2436 C CA . ILE A 1 315 ? 27.875 14.898 -12.898 1 86.88 315 ILE A CA 1
ATOM 2437 C C . ILE A 1 315 ? 26.719 14.398 -12.031 1 86.88 315 ILE A C 1
ATOM 2439 O O . ILE A 1 315 ? 26.047 13.43 -12.391 1 86.88 315 ILE A O 1
ATOM 2443 N N . TRP A 1 316 ? 26.5 15.023 -10.977 1 90.69 316 TRP A N 1
ATOM 2444 C CA . TRP A 1 316 ? 25.453 14.656 -10.031 1 90.69 316 TRP A CA 1
ATOM 2445 C C . TRP A 1 316 ? 24.172 15.422 -10.312 1 90.69 316 TRP A C 1
ATOM 2447 O O . TRP A 1 316 ? 24.188 16.641 -10.477 1 90.69 316 TRP A O 1
ATOM 2457 N N . VAL A 1 317 ? 23.156 14.734 -10.43 1 91.06 317 VAL A N 1
ATOM 2458 C CA . VAL A 1 317 ? 21.844 15.352 -10.617 1 91.06 317 VAL A CA 1
ATOM 2459 C C . VAL A 1 317 ? 20.969 15.117 -9.383 1 91.06 317 VAL A C 1
ATOM 2461 O O . VAL A 1 317 ? 20.781 13.969 -8.961 1 91.06 317 VAL A O 1
ATOM 2464 N N . ALA A 1 318 ? 20.453 16.156 -8.781 1 92.06 318 ALA A N 1
ATOM 2465 C CA . ALA A 1 318 ? 19.641 16.016 -7.574 1 92.06 318 ALA A CA 1
ATOM 2466 C C . ALA A 1 318 ? 18.578 17.109 -7.5 1 92.06 318 ALA A C 1
ATOM 2468 O O . ALA A 1 318 ? 18.656 18.109 -8.219 1 92.06 318 ALA A O 1
ATOM 2469 N N . ASP A 1 319 ? 17.609 16.859 -6.648 1 89.81 319 ASP A N 1
ATOM 2470 C CA . ASP A 1 319 ? 16.453 17.766 -6.547 1 89.81 319 ASP A CA 1
ATOM 2471 C C . ASP A 1 319 ? 16.797 19 -5.719 1 89.81 319 ASP A C 1
ATOM 2473 O O . ASP A 1 319 ? 17.953 19.203 -5.352 1 89.81 319 ASP A O 1
ATOM 2477 N N . ARG A 1 320 ? 15.875 19.844 -5.535 1 88.25 320 ARG A N 1
ATOM 2478 C CA . ARG A 1 320 ? 16.031 21.156 -4.922 1 88.25 320 ARG A CA 1
ATOM 2479 C C . ARG A 1 320 ? 16.453 21.031 -3.461 1 88.25 320 ARG A C 1
ATOM 2481 O O . ARG A 1 320 ? 16.969 21.984 -2.871 1 88.25 320 ARG A O 1
ATOM 2488 N N . GLY A 1 321 ? 16.328 19.922 -2.916 1 86 321 GLY A N 1
ATOM 2489 C CA . GLY A 1 321 ? 16.703 19.703 -1.527 1 86 321 GLY A CA 1
ATOM 2490 C C . GLY A 1 321 ? 18.203 19.609 -1.326 1 86 321 GLY A C 1
ATOM 2491 O O . GLY A 1 321 ? 18.688 19.734 -0.201 1 86 321 GLY A O 1
ATOM 2492 N N . PHE A 1 322 ? 18.969 19.594 -2.369 1 89.44 322 PHE A N 1
ATOM 2493 C CA . PHE A 1 322 ? 20.391 19.344 -2.268 1 89.44 322 PHE A CA 1
ATOM 2494 C C . PHE A 1 322 ? 21.188 20.562 -2.748 1 89.44 322 PHE A C 1
ATOM 2496 O O . PHE A 1 322 ? 22.375 20.438 -3.08 1 89.44 322 PHE A O 1
ATOM 2503 N N . THR A 1 323 ? 20.672 21.75 -2.701 1 87.81 323 THR A N 1
ATOM 2504 C CA . THR A 1 323 ? 21.281 22.891 -3.385 1 87.81 323 THR A CA 1
ATOM 2505 C C . THR A 1 323 ? 22.125 23.719 -2.416 1 87.81 323 THR A C 1
ATOM 2507 O O . THR A 1 323 ? 22.578 24.812 -2.76 1 87.81 323 THR A O 1
ATOM 2510 N N . SER A 1 324 ? 22.391 23.281 -1.288 1 89.12 324 SER A N 1
ATOM 2511 C CA . SER A 1 324 ? 23.172 24.062 -0.337 1 89.12 324 SER A CA 1
ATOM 2512 C C . SER A 1 324 ? 24.562 24.391 -0.893 1 89.12 324 SER A C 1
ATOM 2514 O O . SER A 1 324 ? 25.094 23.641 -1.715 1 89.12 324 SER A O 1
ATOM 2516 N N . ALA A 1 325 ? 25.094 25.516 -0.445 1 88.81 325 ALA A N 1
ATOM 2517 C CA . ALA A 1 325 ? 26.438 25.906 -0.88 1 88.81 325 ALA A CA 1
ATOM 2518 C C . ALA A 1 325 ? 27.469 24.844 -0.54 1 88.81 325 ALA A C 1
ATOM 2520 O O . ALA A 1 325 ? 28.375 24.578 -1.324 1 88.81 325 ALA A O 1
ATOM 2521 N N . ALA A 1 326 ? 27.328 24.266 0.593 1 92.12 326 ALA A N 1
ATOM 2522 C CA . ALA A 1 326 ? 28.25 23.203 1.014 1 92.12 326 ALA A CA 1
ATOM 2523 C C . ALA A 1 326 ? 28.188 22.016 0.057 1 92.12 326 ALA A C 1
ATOM 2525 O O . ALA A 1 326 ? 29.219 21.453 -0.305 1 92.12 326 ALA A O 1
ATOM 2526 N N . ASN A 1 327 ? 27.062 21.656 -0.334 1 93.19 327 ASN A N 1
ATOM 2527 C CA . ASN A 1 327 ? 26.891 20.547 -1.269 1 93.19 327 ASN A CA 1
ATOM 2528 C C . ASN A 1 327 ? 27.5 20.875 -2.633 1 93.19 327 ASN A C 1
ATOM 2530 O O . ASN A 1 327 ? 28.188 20.031 -3.227 1 93.19 327 ASN A O 1
ATOM 2534 N N . ARG A 1 328 ? 27.266 22.062 -3.084 1 91.81 328 ARG A N 1
ATOM 2535 C CA . ARG A 1 328 ? 27.781 22.469 -4.383 1 91.81 328 ARG A CA 1
ATOM 2536 C C . ARG A 1 328 ? 29.312 22.438 -4.398 1 91.81 328 ARG A C 1
ATOM 2538 O O . ARG A 1 328 ? 29.906 21.922 -5.344 1 91.81 328 ARG A O 1
ATOM 2545 N N . ARG A 1 329 ? 29.875 22.906 -3.381 1 92.25 329 ARG A N 1
ATOM 2546 C CA . ARG A 1 329 ? 31.328 22.891 -3.285 1 92.25 329 ARG A CA 1
ATOM 2547 C C . ARG A 1 329 ? 31.859 21.469 -3.264 1 92.25 329 ARG A C 1
ATOM 2549 O O . ARG A 1 329 ? 32.812 21.141 -3.961 1 92.25 329 ARG A O 1
ATOM 2556 N N . HIS A 1 330 ? 31.203 20.672 -2.502 1 92.19 330 HIS A N 1
ATOM 2557 C CA . HIS A 1 330 ? 31.641 19.297 -2.35 1 92.19 330 HIS A CA 1
ATOM 2558 C C . HIS A 1 330 ? 31.5 18.531 -3.658 1 92.19 330 HIS A C 1
ATOM 2560 O O . HIS A 1 330 ? 32.375 17.734 -4.02 1 92.19 330 HIS A O 1
ATOM 2566 N N . LEU A 1 331 ? 30.453 18.734 -4.352 1 90.88 331 LEU A N 1
ATOM 2567 C CA . LEU A 1 331 ? 30.172 18.016 -5.59 1 90.88 331 LEU A CA 1
ATOM 2568 C C . LEU A 1 331 ? 31.109 18.453 -6.703 1 90.88 331 LEU A C 1
ATOM 2570 O O . LEU A 1 331 ? 31.453 17.672 -7.59 1 90.88 331 LEU A O 1
ATOM 2574 N N . ALA A 1 332 ? 31.5 19.672 -6.652 1 88.31 332 ALA A N 1
ATOM 2575 C CA . ALA A 1 332 ? 32.375 20.234 -7.691 1 88.31 332 ALA A CA 1
ATOM 2576 C C . ALA A 1 332 ? 33.844 19.906 -7.418 1 88.31 332 ALA A C 1
ATOM 2578 O O . ALA A 1 332 ? 34.688 20.031 -8.312 1 88.31 332 ALA A O 1
ATOM 2579 N N . ALA A 1 333 ? 34.031 19.5 -6.242 1 86.25 333 ALA A N 1
ATOM 2580 C CA . ALA A 1 333 ? 35.406 19.234 -5.875 1 86.25 333 ALA A CA 1
ATOM 2581 C C . ALA A 1 333 ? 36 18.109 -6.727 1 86.25 333 ALA A C 1
ATOM 2583 O O . ALA A 1 333 ? 35.312 17.141 -7.031 1 86.25 333 ALA A O 1
ATOM 2584 N N . GLY A 1 334 ? 37.312 18.219 -7.172 1 78.44 334 GLY A N 1
ATOM 2585 C CA . GLY A 1 334 ? 38 17.188 -7.922 1 78.44 334 GLY A CA 1
ATOM 2586 C C . GLY A 1 334 ? 37.562 17.094 -9.367 1 78.44 334 GLY A C 1
ATOM 2587 O O . GLY A 1 334 ? 37.625 16.016 -9.977 1 78.44 334 GLY A O 1
ATOM 2588 N N . GLY A 1 335 ? 36.875 18.125 -9.883 1 76.69 335 GLY A N 1
ATOM 2589 C CA . GLY A 1 335 ? 36.469 18.156 -11.281 1 76.69 335 GLY A CA 1
ATOM 2590 C C . GLY A 1 335 ? 35.094 17.609 -11.523 1 76.69 335 GLY A C 1
ATOM 2591 O O . GLY A 1 335 ? 34.688 17.422 -12.664 1 76.69 335 GLY A O 1
ATOM 2592 N N . GLY A 1 336 ? 34.406 17.344 -10.523 1 83.94 336 GLY A N 1
ATOM 2593 C CA . GLY A 1 336 ? 33.031 16.906 -10.672 1 83.94 336 GLY A CA 1
ATOM 2594 C C . GLY A 1 336 ? 32.094 18.047 -11 1 83.94 336 GLY A C 1
ATOM 2595 O O . GLY A 1 336 ? 32.5 19.203 -11.047 1 83.94 336 GLY A O 1
ATOM 2596 N N . GLY A 1 337 ? 30.906 17.703 -11.391 1 89.69 337 GLY A N 1
ATOM 2597 C CA . GLY A 1 337 ? 29.875 18.688 -11.672 1 89.69 337 GLY A CA 1
ATOM 2598 C C . GLY A 1 337 ? 28.516 18.297 -11.148 1 89.69 337 GLY A C 1
ATOM 2599 O O . GLY A 1 337 ? 28.359 17.234 -10.531 1 89.69 337 GLY A O 1
ATOM 2600 N N . TYR A 1 338 ? 27.609 19.203 -11.336 1 93.25 338 TYR A N 1
ATOM 2601 C CA . TYR A 1 338 ? 26.25 18.922 -10.852 1 93.25 338 TYR A CA 1
ATOM 2602 C C . TYR A 1 338 ? 25.203 19.609 -11.719 1 93.25 338 TYR A C 1
ATOM 2604 O O . TYR A 1 338 ? 25.516 20.562 -12.43 1 93.25 338 TYR A O 1
ATOM 2612 N N . ILE A 1 339 ? 24.078 19.078 -11.742 1 93.38 339 ILE A N 1
ATOM 2613 C CA . ILE A 1 339 ? 22.812 19.672 -12.18 1 93.38 339 ILE A CA 1
ATOM 2614 C C . ILE A 1 339 ? 21.797 19.609 -11.039 1 93.38 339 ILE A C 1
ATOM 2616 O O . ILE A 1 339 ? 21.312 18.547 -10.68 1 93.38 339 ILE A O 1
ATOM 2620 N N . LEU A 1 340 ? 21.484 20.766 -10.477 1 93.5 340 LEU A N 1
ATOM 2621 C CA . LEU A 1 340 ? 20.609 20.812 -9.305 1 93.5 340 LEU A CA 1
ATOM 2622 C C . LEU A 1 340 ? 19.375 21.672 -9.57 1 93.5 340 LEU A C 1
ATOM 2624 O O . LEU A 1 340 ? 19.469 22.688 -10.25 1 93.5 340 LEU A O 1
ATOM 2628 N N . GLY A 1 341 ? 18.328 21.156 -9.062 1 92.62 341 GLY A N 1
ATOM 2629 C CA . GLY A 1 341 ? 17.141 22 -9.055 1 92.62 341 GLY A CA 1
ATOM 2630 C C . GLY A 1 341 ? 17.188 23.078 -7.984 1 92.62 341 GLY A C 1
ATOM 2631 O O . GLY A 1 341 ? 17.641 22.828 -6.863 1 92.62 341 GLY A O 1
ATOM 2632 N N . GLU A 1 342 ? 16.75 24.266 -8.406 1 91.06 342 GLU A N 1
ATOM 2633 C CA . GLU A 1 342 ? 16.734 25.391 -7.473 1 91.06 342 GLU A CA 1
ATOM 2634 C C . GLU A 1 342 ? 15.312 25.719 -7.02 1 91.06 342 GLU A C 1
ATOM 2636 O O . GLU A 1 342 ? 14.367 25.641 -7.809 1 91.06 342 GLU A O 1
ATOM 2641 N N . LYS A 1 343 ? 15.25 26.062 -5.75 1 88 343 LYS A N 1
ATOM 2642 C CA . LYS A 1 343 ? 13.961 26.531 -5.246 1 88 343 LYS A CA 1
ATOM 2643 C C . LYS A 1 343 ? 13.609 27.906 -5.824 1 88 343 LYS A C 1
ATOM 2645 O O . LYS A 1 343 ? 14.422 28.828 -5.77 1 88 343 LYS A O 1
ATOM 2650 N N . LEU A 1 344 ? 12.445 28.031 -6.301 1 86.88 344 LEU A N 1
ATOM 2651 C CA . LEU A 1 344 ? 12.023 29.266 -6.957 1 86.88 344 LEU A CA 1
ATOM 2652 C C . LEU A 1 344 ? 11.703 30.344 -5.934 1 86.88 344 LEU A C 1
ATOM 2654 O O . LEU A 1 344 ? 11.891 31.531 -6.203 1 86.88 344 LEU A O 1
ATOM 2658 N N . ARG A 1 345 ? 11.297 29.844 -4.754 1 81.31 345 ARG A N 1
ATOM 2659 C CA . ARG A 1 345 ? 10.797 30.781 -3.764 1 81.31 345 ARG A CA 1
ATOM 2660 C C . ARG A 1 345 ? 11.781 30.938 -2.607 1 81.31 345 ARG A C 1
ATOM 2662 O O . ARG A 1 345 ? 11.406 31.406 -1.53 1 81.31 345 ARG A O 1
ATOM 2669 N N . SER A 1 346 ? 13.008 30.516 -2.764 1 73.62 346 SER A N 1
ATOM 2670 C CA . SER A 1 346 ? 13.984 30.5 -1.685 1 73.62 346 SER A CA 1
ATOM 2671 C C . SER A 1 346 ? 14.43 31.922 -1.324 1 73.62 346 SER A C 1
ATOM 2673 O O . SER A 1 346 ? 14.961 32.156 -0.237 1 73.62 346 SER A O 1
ATOM 2675 N N . GLY A 1 347 ? 14.188 32.844 -2.168 1 72.75 347 GLY A N 1
ATOM 2676 C CA . GLY A 1 347 ? 14.672 34.188 -1.913 1 72.75 347 GLY A CA 1
ATOM 2677 C C . GLY A 1 347 ? 16.156 34.375 -2.186 1 72.75 347 GLY A C 1
ATOM 2678 O O . GLY A 1 347 ? 16.734 35.406 -1.885 1 72.75 347 GLY A O 1
ATOM 2679 N N . SER A 1 348 ? 16.797 33.312 -2.695 1 80.94 348 SER A N 1
ATOM 2680 C CA . SER A 1 348 ? 18.219 33.438 -3.041 1 80.94 348 SER A CA 1
ATOM 2681 C C . SER A 1 348 ? 18.422 34.5 -4.117 1 80.94 348 SER A C 1
ATOM 2683 O O . SER A 1 348 ? 17.672 34.562 -5.09 1 80.94 348 SER A O 1
ATOM 2685 N N . PRO A 1 349 ? 19.406 35.344 -3.877 1 85.38 349 PRO A N 1
ATOM 2686 C CA . PRO A 1 349 ? 19.672 36.406 -4.855 1 85.38 349 PRO A CA 1
ATOM 2687 C C . PRO A 1 349 ? 19.984 35.875 -6.242 1 85.38 349 PRO A C 1
ATOM 2689 O O . PRO A 1 349 ? 19.562 36.438 -7.25 1 85.38 349 PRO A O 1
ATOM 2692 N N . GLU A 1 350 ? 20.688 34.812 -6.32 1 86.12 350 GLU A N 1
ATOM 2693 C CA . GLU A 1 350 ? 21.062 34.219 -7.605 1 86.12 350 GLU A CA 1
ATOM 2694 C C . GLU A 1 350 ? 19.844 33.719 -8.367 1 86.12 350 GLU A C 1
ATOM 2696 O O . GLU A 1 350 ? 19.719 33.938 -9.57 1 86.12 350 GLU A O 1
ATOM 2701 N N . ALA A 1 351 ? 19.031 33.031 -7.641 1 86.69 351 ALA A N 1
ATOM 2702 C CA . ALA A 1 351 ? 17.812 32.5 -8.258 1 86.69 351 ALA A CA 1
ATOM 2703 C C . ALA A 1 351 ? 16.922 33.625 -8.758 1 86.69 351 ALA A C 1
ATOM 2705 O O . ALA A 1 351 ? 16.359 33.562 -9.852 1 86.69 351 ALA A O 1
ATOM 2706 N N . THR A 1 352 ? 16.812 34.656 -7.945 1 87.81 352 THR A N 1
ATOM 2707 C CA . THR A 1 352 ? 15.984 35.812 -8.312 1 87.81 352 THR A CA 1
ATOM 2708 C C . THR A 1 352 ? 16.531 36.5 -9.555 1 87.81 352 THR A C 1
ATOM 2710 O O . THR A 1 352 ? 15.781 36.875 -10.461 1 87.81 352 THR A O 1
ATOM 2713 N N . ALA A 1 353 ? 17.844 36.594 -9.57 1 88.94 353 ALA A N 1
ATOM 2714 C CA . ALA A 1 353 ? 18.5 37.25 -10.719 1 88.94 353 ALA A CA 1
ATOM 2715 C C . ALA A 1 353 ? 18.312 36.406 -11.977 1 88.94 353 ALA A C 1
ATOM 2717 O O . ALA A 1 353 ? 18.078 36.969 -13.062 1 88.94 353 ALA A O 1
ATOM 2718 N N . ALA A 1 354 ? 18.375 35.188 -11.844 1 89.62 354 ALA A N 1
ATOM 2719 C CA . ALA A 1 354 ? 18.234 34.281 -12.984 1 89.62 354 ALA A CA 1
ATOM 2720 C C . ALA A 1 354 ? 16.812 34.344 -13.555 1 89.62 354 ALA A C 1
ATOM 2722 O O . ALA A 1 354 ? 16.625 34.344 -14.773 1 89.62 354 ALA A O 1
ATOM 2723 N N . LEU A 1 355 ? 15.859 34.438 -12.703 1 90.25 355 LEU A N 1
ATOM 2724 C CA . LEU A 1 355 ? 14.461 34.406 -13.117 1 90.25 355 LEU A CA 1
ATOM 2725 C C . LEU A 1 355 ? 14.055 35.75 -13.727 1 90.25 355 LEU A C 1
ATOM 2727 O O . LEU A 1 355 ? 13.141 35.812 -14.547 1 90.25 355 LEU A O 1
ATOM 2731 N N . ALA A 1 356 ? 14.766 36.75 -13.305 1 87.62 356 ALA A N 1
ATOM 2732 C CA . ALA A 1 356 ? 14.422 38.094 -13.75 1 87.62 356 ALA A CA 1
ATOM 2733 C C . ALA A 1 356 ? 15.039 38.406 -15.109 1 87.62 356 ALA A C 1
ATOM 2735 O O . ALA A 1 356 ? 14.617 39.344 -15.797 1 87.62 356 ALA A O 1
ATOM 2736 N N . ARG A 1 357 ? 15.984 37.594 -15.461 1 87.5 357 ARG A N 1
ATOM 2737 C CA . ARG A 1 357 ? 16.688 37.844 -16.719 1 87.5 357 ARG A CA 1
ATOM 2738 C C . ARG A 1 357 ? 15.797 37.531 -17.906 1 87.5 357 ARG A C 1
ATOM 2740 O O . ARG A 1 357 ? 15.242 36.438 -18.016 1 87.5 357 ARG A O 1
ATOM 2747 N N . GLN A 1 358 ? 15.727 38.531 -18.812 1 84.81 358 GLN A N 1
ATOM 2748 C CA . GLN A 1 358 ? 14.93 38.344 -20.016 1 84.81 358 GLN A CA 1
ATOM 2749 C C . GLN A 1 358 ? 15.695 37.531 -21.062 1 84.81 358 GLN A C 1
ATOM 2751 O O . GLN A 1 358 ? 16.922 37.469 -21.031 1 84.81 358 GLN A O 1
ATOM 2756 N N . GLY A 1 359 ? 14.938 36.812 -21.781 1 84.06 359 GLY A N 1
ATOM 2757 C CA . GLY A 1 359 ? 15.523 36.031 -22.844 1 84.06 359 GLY A CA 1
ATOM 2758 C C . GLY A 1 359 ? 14.516 35.156 -23.578 1 84.06 359 GLY A C 1
ATOM 2759 O O . GLY A 1 359 ? 13.391 35 -23.109 1 84.06 359 GLY A O 1
ATOM 2760 N N . ARG A 1 360 ? 15.008 34.688 -24.719 1 89.12 360 ARG A N 1
ATOM 2761 C CA . ARG A 1 360 ? 14.133 33.844 -25.547 1 89.12 360 ARG A CA 1
ATOM 2762 C C . ARG A 1 360 ? 14.219 32.406 -25.109 1 89.12 360 ARG A C 1
ATOM 2764 O O . ARG A 1 360 ? 15.305 31.891 -24.797 1 89.12 360 ARG A O 1
ATOM 2771 N N . TYR A 1 361 ? 13.094 31.812 -25.016 1 93.56 361 TYR A N 1
ATOM 2772 C CA . TYR A 1 361 ? 13.023 30.375 -24.719 1 93.56 361 TYR A CA 1
ATOM 2773 C C . TYR A 1 361 ? 13.273 29.547 -25.969 1 93.56 361 TYR A C 1
ATOM 2775 O O . TYR A 1 361 ? 12.812 29.906 -27.062 1 93.56 361 TYR A O 1
ATOM 2783 N N . GLN A 1 362 ? 13.969 28.578 -25.797 1 93.25 362 GLN A N 1
ATOM 2784 C CA . GLN A 1 362 ? 14.156 27.578 -26.828 1 93.25 362 GLN A CA 1
ATOM 2785 C C . GLN A 1 362 ? 13.289 26.344 -26.562 1 93.25 362 GLN A C 1
ATOM 2787 O O . GLN A 1 362 ? 13.25 25.828 -25.438 1 93.25 362 GLN A O 1
ATOM 2792 N N . GLN A 1 363 ? 12.633 25.891 -27.625 1 93.75 363 GLN A N 1
ATOM 2793 C CA . GLN A 1 363 ? 11.797 24.719 -27.484 1 93.75 363 GLN A CA 1
ATOM 2794 C C . GLN A 1 363 ? 12.633 23.438 -27.5 1 93.75 363 GLN A C 1
ATOM 2796 O O . GLN A 1 363 ? 13.43 23.219 -28.422 1 93.75 363 GLN A O 1
ATOM 2801 N N . VAL A 1 364 ? 12.539 22.719 -26.562 1 91.5 364 VAL A N 1
ATOM 2802 C CA . VAL A 1 364 ? 13.305 21.484 -26.438 1 91.5 364 VAL A CA 1
ATOM 2803 C C . VAL A 1 364 ? 12.391 20.281 -26.641 1 91.5 364 VAL A C 1
ATOM 2805 O O . VAL A 1 364 ? 12.805 19.266 -27.219 1 91.5 364 VAL A O 1
ATOM 2808 N N . ALA A 1 365 ? 11.125 20.266 -26.156 1 89.06 365 ALA A N 1
ATOM 2809 C CA . ALA A 1 365 ? 10.109 19.219 -26.297 1 89.06 365 ALA A CA 1
ATOM 2810 C C . ALA A 1 365 ? 8.711 19.828 -26.312 1 89.06 365 ALA A C 1
ATOM 2812 O O . ALA A 1 365 ? 8.547 21.047 -26.188 1 89.06 365 ALA A O 1
ATOM 2813 N N . GLU A 1 366 ? 7.707 19.031 -26.594 1 86.62 366 GLU A N 1
ATOM 2814 C CA . GLU A 1 366 ? 6.332 19.5 -26.719 1 86.62 366 GLU A CA 1
ATOM 2815 C C . GLU A 1 366 ? 5.918 20.328 -25.5 1 86.62 366 GLU A C 1
ATOM 2817 O O . GLU A 1 366 ? 5.32 21.406 -25.656 1 86.62 366 GLU A O 1
ATOM 2822 N N . ASN A 1 367 ? 6.227 20.047 -24.359 1 89.62 367 ASN A N 1
ATOM 2823 C CA . ASN A 1 367 ? 5.809 20.766 -23.156 1 89.62 367 ASN A CA 1
ATOM 2824 C C . ASN A 1 367 ? 7.012 21.219 -22.328 1 89.62 367 ASN A C 1
ATOM 2826 O O . ASN A 1 367 ? 6.98 21.156 -21.094 1 89.62 367 ASN A O 1
ATOM 2830 N N . LEU A 1 368 ? 8.078 21.609 -23.141 1 93.31 368 LEU A N 1
ATOM 2831 C CA . LEU A 1 368 ? 9.273 22.062 -22.422 1 93.31 368 LEU A CA 1
ATOM 2832 C C . LEU A 1 368 ? 10.055 23.078 -23.266 1 93.31 368 LEU A C 1
ATOM 2834 O O . LEU A 1 368 ? 10.516 22.75 -24.359 1 93.31 368 LEU A O 1
ATOM 2838 N N . ARG A 1 369 ? 10.141 24.25 -22.812 1 95.25 369 ARG A N 1
ATOM 2839 C CA . ARG A 1 369 ? 11.023 25.266 -23.391 1 95.25 369 ARG A CA 1
ATOM 2840 C C . ARG A 1 369 ? 12.023 25.766 -22.344 1 95.25 369 ARG A C 1
ATOM 2842 O O . ARG A 1 369 ? 11.719 25.797 -21.156 1 95.25 369 ARG A O 1
ATOM 2849 N N . VAL A 1 370 ? 13.25 26.109 -22.797 1 96.06 370 VAL A N 1
ATOM 2850 C CA . VAL A 1 370 ? 14.32 26.406 -21.844 1 96.06 370 VAL A CA 1
ATOM 2851 C C . VAL A 1 370 ? 15.047 27.688 -22.281 1 96.06 370 VAL A C 1
ATOM 2853 O O . VAL A 1 370 ? 15.023 28.047 -23.453 1 96.06 370 VAL A O 1
ATOM 2856 N N . LYS A 1 371 ? 15.594 28.359 -21.297 1 94.62 371 LYS A N 1
ATOM 2857 C CA . LYS A 1 371 ? 16.422 29.547 -21.5 1 94.62 371 LYS A CA 1
ATOM 2858 C C . LYS A 1 371 ? 17.641 29.531 -20.578 1 94.62 371 LYS A C 1
ATOM 2860 O O . LYS A 1 371 ? 17.516 29.266 -19.375 1 94.62 371 LYS A O 1
ATOM 2865 N N . GLU A 1 372 ? 18.734 29.703 -21.141 1 93.38 372 GLU A N 1
ATOM 2866 C CA . GLU A 1 372 ? 19.969 29.75 -20.344 1 93.38 372 GLU A CA 1
ATOM 2867 C C . GLU A 1 372 ? 20.234 31.172 -19.859 1 93.38 372 GLU A C 1
ATOM 2869 O O . GLU A 1 372 ? 20.031 32.125 -20.594 1 93.38 372 GLU A O 1
ATOM 2874 N N . VAL A 1 373 ? 20.609 31.203 -18.641 1 90.88 373 VAL A N 1
ATOM 2875 C CA . VAL A 1 373 ? 20.969 32.469 -18.047 1 90.88 373 VAL A CA 1
ATOM 2876 C C . VAL A 1 373 ? 22.328 32.344 -17.344 1 90.88 373 VAL A C 1
ATOM 2878 O O . VAL A 1 373 ? 22.5 31.516 -16.469 1 90.88 373 VAL A O 1
ATOM 2881 N N . LYS A 1 374 ? 23.266 33.125 -17.75 1 83 374 LYS A N 1
ATOM 2882 C CA . LYS A 1 374 ? 24.578 33.094 -17.109 1 83 374 LYS A CA 1
ATOM 2883 C C . LYS A 1 374 ? 24.703 34.188 -16.062 1 83 374 LYS A C 1
ATOM 2885 O O . LYS A 1 374 ? 24.656 35.375 -16.391 1 83 374 LYS A O 1
ATOM 2890 N N . ILE A 1 375 ? 24.703 33.812 -14.844 1 77.88 375 ILE A N 1
ATOM 2891 C CA . ILE A 1 375 ? 24.766 34.812 -13.773 1 77.88 375 ILE A CA 1
ATOM 2892 C C . ILE A 1 375 ? 26.188 34.844 -13.203 1 77.88 375 ILE A C 1
ATOM 2894 O O . ILE A 1 375 ? 26.578 35.844 -12.586 1 77.88 375 ILE A O 1
ATOM 2898 N N . SER A 1 376 ? 26.953 33.781 -13.312 1 78.38 376 SER A N 1
ATOM 2899 C CA . SER A 1 376 ? 28.328 33.75 -12.836 1 78.38 376 SER A CA 1
ATOM 2900 C C . SER A 1 376 ? 29.234 33.031 -13.82 1 78.38 376 SER A C 1
ATOM 2902 O O . SER A 1 376 ? 28.766 32.438 -14.781 1 78.38 376 SER A O 1
ATOM 2904 N N . GLU A 1 377 ? 30.562 33.219 -13.547 1 79.25 377 GLU A N 1
ATOM 2905 C CA . GLU A 1 377 ? 31.547 32.594 -14.422 1 79.25 377 GLU A CA 1
ATOM 2906 C C . GLU A 1 377 ? 31.609 31.078 -14.18 1 79.25 377 GLU A C 1
ATOM 2908 O O . GLU A 1 377 ? 32 30.312 -15.07 1 79.25 377 GLU A O 1
ATOM 2913 N N . HIS A 1 378 ? 31.172 30.719 -13.039 1 81.56 378 HIS A N 1
ATOM 2914 C CA . HIS A 1 378 ? 31.422 29.328 -12.672 1 81.56 378 HIS A CA 1
ATOM 2915 C C . HIS A 1 378 ? 30.109 28.531 -12.641 1 81.56 378 HIS A C 1
ATOM 2917 O O . HIS A 1 378 ? 30.141 27.312 -12.539 1 81.56 378 HIS A O 1
ATOM 2923 N N . GLU A 1 379 ? 29 29.234 -12.703 1 89.06 379 GLU A N 1
ATOM 2924 C CA . GLU A 1 379 ? 27.719 28.531 -12.648 1 89.06 379 GLU A CA 1
ATOM 2925 C C . GLU A 1 379 ? 26.766 29.047 -13.711 1 89.06 379 GLU A C 1
ATOM 2927 O O . GLU A 1 379 ? 26.75 30.25 -14.023 1 89.06 379 GLU A O 1
ATOM 2932 N N . ARG A 1 380 ? 26.094 28.141 -14.234 1 91.94 380 ARG A N 1
ATOM 2933 C CA . ARG A 1 380 ? 25.078 28.422 -15.242 1 91.94 380 ARG A CA 1
ATOM 2934 C C . ARG A 1 380 ? 23.688 28.062 -14.727 1 91.94 380 ARG A C 1
ATOM 2936 O O . ARG A 1 380 ? 23.516 27.094 -13.992 1 91.94 380 ARG A O 1
ATOM 2943 N N . PHE A 1 381 ? 22.719 28.953 -15.148 1 94 381 PHE A N 1
ATOM 2944 C CA . PHE A 1 381 ? 21.344 28.688 -14.789 1 94 381 PHE A CA 1
ATOM 2945 C C . PHE A 1 381 ? 20.5 28.422 -16.031 1 94 381 PHE A C 1
ATOM 2947 O O . PHE A 1 381 ? 20.766 28.984 -17.094 1 94 381 PHE A O 1
ATOM 2954 N N . VAL A 1 382 ? 19.609 27.531 -15.891 1 94.75 382 VAL A N 1
ATOM 2955 C CA . VAL A 1 382 ? 18.672 27.234 -16.969 1 94.75 382 VAL A CA 1
ATOM 2956 C C . VAL A 1 382 ? 17.234 27.359 -16.453 1 94.75 382 VAL A C 1
ATOM 2958 O O . VAL A 1 382 ? 16.828 26.641 -15.555 1 94.75 382 VAL A O 1
ATOM 2961 N N . VAL A 1 383 ? 16.484 28.266 -17.031 1 95.56 383 VAL A N 1
ATOM 2962 C CA . VAL A 1 383 ? 15.062 28.422 -16.703 1 95.56 383 VAL A CA 1
ATOM 2963 C C . VAL A 1 383 ? 14.234 27.516 -17.609 1 95.56 383 VAL A C 1
ATOM 2965 O O . VAL A 1 383 ? 14.273 27.641 -18.844 1 95.56 383 VAL A O 1
ATOM 2968 N N . CYS A 1 384 ? 13.594 26.641 -17.016 1 95.56 384 CYS A N 1
ATOM 2969 C CA . CYS A 1 384 ? 12.711 25.734 -17.734 1 95.56 384 CYS A CA 1
ATOM 2970 C C . CYS A 1 384 ? 11.258 26.141 -17.578 1 95.56 384 CYS A C 1
ATOM 2972 O O . CYS A 1 384 ? 10.852 26.609 -16.5 1 95.56 384 CYS A O 1
ATOM 2974 N N . HIS A 1 385 ? 10.484 26.016 -18.656 1 95.38 385 HIS A N 1
ATOM 2975 C CA . HIS A 1 385 ? 9.07 26.391 -18.625 1 95.38 385 HIS A CA 1
ATOM 2976 C C . HIS A 1 385 ? 8.211 25.328 -19.297 1 95.38 385 HIS A C 1
ATOM 2978 O O . HIS A 1 385 ? 8.492 24.906 -20.422 1 95.38 385 HIS A O 1
ATOM 2984 N N . ASN A 1 386 ? 7.266 24.844 -18.641 1 94.94 386 ASN A N 1
ATOM 2985 C CA . ASN A 1 386 ? 6.25 23.922 -19.125 1 94.94 386 ASN A CA 1
ATOM 2986 C C . ASN A 1 386 ? 4.875 24.578 -19.188 1 94.94 386 ASN A C 1
ATOM 2988 O O . ASN A 1 386 ? 4.23 24.797 -18.172 1 94.94 386 ASN A O 1
ATOM 2992 N N . PRO A 1 387 ? 4.379 24.766 -20.359 1 93.69 387 PRO A N 1
ATOM 2993 C CA . PRO A 1 387 ? 3.123 25.516 -20.516 1 93.69 387 PRO A CA 1
ATOM 2994 C C . PRO A 1 387 ? 1.936 24.797 -19.875 1 93.69 387 PRO A C 1
ATOM 2996 O O . PRO A 1 387 ? 1.062 25.438 -19.297 1 93.69 387 PRO A O 1
ATOM 2999 N N . GLU A 1 388 ? 1.833 23.5 -20.016 1 92.69 388 GLU A N 1
ATOM 3000 C CA . GLU A 1 388 ? 0.736 22.75 -19.406 1 92.69 388 GLU A CA 1
ATOM 3001 C C . GLU A 1 388 ? 0.782 22.859 -17.875 1 92.69 388 GLU A C 1
ATOM 3003 O O . GLU A 1 388 ? -0.257 23 -17.234 1 92.69 388 GLU A O 1
ATOM 3008 N N . ALA A 1 389 ? 1.96 22.766 -17.406 1 92.5 389 ALA A N 1
ATOM 3009 C CA . ALA A 1 389 ? 2.129 22.922 -15.953 1 92.5 389 ALA A CA 1
ATOM 3010 C C . ALA A 1 389 ? 1.757 24.328 -15.5 1 92.5 389 ALA A C 1
ATOM 3012 O O . ALA A 1 389 ? 1.256 24.516 -14.391 1 92.5 389 ALA A O 1
ATOM 3013 N N . ALA A 1 390 ? 1.979 25.297 -16.344 1 95.56 390 ALA A N 1
ATOM 3014 C CA . ALA A 1 390 ? 1.636 26.672 -16.016 1 95.56 390 ALA A CA 1
ATOM 3015 C C . ALA A 1 390 ? 0.134 26.828 -15.789 1 95.56 390 ALA A C 1
ATOM 3017 O O . ALA A 1 390 ? -0.295 27.5 -14.844 1 95.56 390 ALA A O 1
ATOM 3018 N N . ASP A 1 391 ? -0.591 26.188 -16.641 1 94.44 391 ASP A N 1
ATOM 3019 C CA . ASP A 1 391 ? -2.045 26.234 -16.516 1 94.44 391 ASP A CA 1
ATOM 3020 C C . ASP A 1 391 ? -2.496 25.562 -15.211 1 94.44 391 ASP A C 1
ATOM 3022 O O . ASP A 1 391 ? -3.377 26.094 -14.523 1 94.44 391 ASP A O 1
ATOM 3026 N N . ARG A 1 392 ? -1.933 24.531 -14.93 1 91.62 392 ARG A N 1
ATOM 3027 C CA . ARG A 1 392 ? -2.27 23.812 -13.711 1 91.62 392 ARG A CA 1
ATOM 3028 C C . ARG A 1 392 ? -1.9 24.625 -12.477 1 91.62 392 ARG A C 1
ATOM 3030 O O . ARG A 1 392 ? -2.658 24.672 -11.508 1 91.62 392 ARG A O 1
ATOM 3037 N N . ASP A 1 393 ? -0.717 25.234 -12.516 1 93.94 393 ASP A N 1
ATOM 3038 C CA . ASP A 1 393 ? -0.268 26.078 -11.406 1 93.94 393 ASP A CA 1
ATOM 3039 C C . ASP A 1 393 ? -1.222 27.25 -11.188 1 93.94 393 ASP A C 1
ATOM 3041 O O . ASP A 1 393 ? -1.533 27.594 -10.047 1 93.94 393 ASP A O 1
ATOM 3045 N N . ALA A 1 394 ? -1.628 27.797 -12.258 1 96.38 394 ALA A N 1
ATOM 3046 C CA . ALA A 1 394 ? -2.568 28.906 -12.18 1 96.38 394 ALA A CA 1
ATOM 3047 C C . ALA A 1 394 ? -3.883 28.469 -11.539 1 96.38 394 ALA A C 1
ATOM 3049 O O . ALA A 1 394 ? -4.426 29.172 -10.68 1 96.38 394 ALA A O 1
ATOM 3050 N N . ALA A 1 395 ? -4.336 27.344 -11.945 1 91.81 395 ALA A N 1
ATOM 3051 C CA . ALA A 1 395 ? -5.574 26.812 -11.391 1 91.81 395 ALA A CA 1
ATOM 3052 C C . ALA A 1 395 ? -5.426 26.516 -9.898 1 91.81 395 ALA A C 1
ATOM 3054 O O . ALA A 1 395 ? -6.332 26.781 -9.117 1 91.81 395 ALA A O 1
ATOM 3055 N N . THR A 1 396 ? -4.348 25.984 -9.555 1 90.94 396 THR A N 1
ATOM 3056 C CA . THR A 1 396 ? -4.074 25.688 -8.156 1 90.94 396 THR A CA 1
ATOM 3057 C C . THR A 1 396 ? -4.012 26.953 -7.324 1 90.94 396 THR A C 1
ATOM 3059 O O . THR A 1 396 ? -4.559 27.016 -6.219 1 90.94 396 THR A O 1
ATOM 3062 N N . ARG A 1 397 ? -3.314 27.938 -7.852 1 95.06 397 ARG A N 1
ATOM 3063 C CA . ARG A 1 397 ? -3.238 29.219 -7.16 1 95.06 397 ARG A CA 1
ATOM 3064 C C . ARG A 1 397 ? -4.629 29.797 -6.938 1 95.06 397 ARG A C 1
ATOM 3066 O O . ARG A 1 397 ? -4.938 30.281 -5.848 1 95.06 397 ARG A O 1
ATOM 3073 N N . ASP A 1 398 ? -5.426 29.688 -7.953 1 94.88 398 ASP A N 1
ATOM 3074 C CA . ASP A 1 398 ? -6.785 30.203 -7.855 1 94.88 398 ASP A CA 1
ATOM 3075 C C . ASP A 1 398 ? -7.566 29.5 -6.754 1 94.88 398 ASP A C 1
ATOM 3077 O O . ASP A 1 398 ? -8.305 30.125 -6 1 94.88 398 ASP A O 1
ATOM 3081 N N . ARG A 1 399 ? -7.438 28.266 -6.672 1 89.62 399 ARG A N 1
ATOM 3082 C CA . ARG A 1 399 ? -8.102 27.484 -5.633 1 89.62 399 ARG A CA 1
ATOM 3083 C C . ARG A 1 399 ? -7.602 27.875 -4.25 1 89.62 399 ARG A C 1
ATOM 3085 O O . ARG A 1 399 ? -8.391 28 -3.311 1 89.62 399 ARG A O 1
ATOM 3092 N N . LEU A 1 400 ? -6.312 28.047 -4.117 1 93.88 400 LEU A N 1
ATOM 3093 C CA . LEU A 1 400 ? -5.715 28.438 -2.844 1 93.88 400 LEU A CA 1
ATOM 3094 C C . LEU A 1 400 ? -6.184 29.828 -2.416 1 93.88 400 LEU A C 1
ATOM 3096 O O . LEU A 1 400 ? -6.492 30.047 -1.243 1 93.88 400 LEU A O 1
ATOM 3100 N N . LEU A 1 401 ? -6.262 30.719 -3.393 1 96.44 401 LEU A N 1
ATOM 3101 C CA . LEU A 1 401 ? -6.699 32.062 -3.104 1 96.44 401 LEU A CA 1
ATOM 3102 C C . LEU A 1 401 ? -8.164 32.094 -2.676 1 96.44 401 LEU A C 1
ATOM 3104 O O . LEU A 1 401 ? -8.531 32.844 -1.752 1 96.44 401 LEU A O 1
ATOM 3108 N N . THR A 1 402 ? -8.93 31.297 -3.328 1 94.56 402 THR A N 1
ATOM 3109 C CA . THR A 1 402 ? -10.344 31.188 -2.961 1 94.56 402 THR A CA 1
ATOM 3110 C C . THR A 1 402 ? -10.492 30.672 -1.533 1 94.56 402 THR A C 1
ATOM 3112 O O . THR A 1 402 ? -11.297 31.188 -0.761 1 94.56 402 THR A O 1
ATOM 3115 N N . ARG A 1 403 ? -9.75 29.75 -1.186 1 93.19 403 ARG A N 1
ATOM 3116 C CA . ARG A 1 403 ? -9.781 29.188 0.162 1 93.19 403 ARG A CA 1
ATOM 3117 C C . ARG A 1 403 ? -9.297 30.203 1.188 1 93.19 403 ARG A C 1
ATOM 3119 O O . ARG A 1 403 ? -9.883 30.344 2.266 1 93.19 403 ARG A O 1
ATOM 3126 N N . LEU A 1 404 ? -8.172 30.875 0.877 1 96.56 404 LEU A N 1
ATOM 3127 C CA . LEU A 1 404 ? -7.633 31.891 1.778 1 96.56 404 LEU A CA 1
ATOM 3128 C C . LEU A 1 404 ? -8.633 33.031 1.992 1 96.56 404 LEU A C 1
ATOM 3130 O O . LEU A 1 404 ? -8.82 33.5 3.117 1 96.56 404 LEU A O 1
ATOM 3134 N N . GLU A 1 405 ? -9.273 33.406 0.904 1 96.62 405 GLU A N 1
ATOM 3135 C CA . GLU A 1 405 ? -10.289 34.469 0.986 1 96.62 405 GLU A CA 1
ATOM 3136 C C . GLU A 1 405 ? -11.43 34.062 1.906 1 96.62 405 GLU A C 1
ATOM 3138 O O . GLU A 1 405 ? -11.891 34.844 2.729 1 96.62 405 GLU A O 1
ATOM 3143 N N . ALA A 1 406 ? -11.852 32.875 1.785 1 94.56 406 ALA A N 1
ATOM 3144 C CA . ALA A 1 406 ? -12.93 32.344 2.627 1 94.56 406 ALA A CA 1
ATOM 3145 C C . ALA A 1 406 ? -12.5 32.281 4.09 1 94.56 406 ALA A C 1
ATOM 3147 O O . ALA A 1 406 ? -13.297 32.562 4.988 1 94.56 406 ALA A O 1
ATOM 3148 N N . MET A 1 407 ? -11.289 31.969 4.402 1 94.75 407 MET A N 1
ATOM 3149 C CA . MET A 1 407 ? -10.781 31.812 5.766 1 94.75 407 MET A CA 1
ATOM 3150 C C . MET A 1 407 ? -10.664 33.156 6.457 1 94.75 407 MET A C 1
ATOM 3152 O O . MET A 1 407 ? -10.852 33.25 7.672 1 94.75 407 MET A O 1
ATOM 3156 N N . ILE A 1 408 ? -10.336 34.125 5.715 1 96.81 408 ILE A N 1
ATOM 3157 C CA . ILE A 1 408 ? -10.102 35.406 6.371 1 96.81 408 ILE A CA 1
ATOM 3158 C C . ILE A 1 408 ? -11.344 36.281 6.254 1 96.81 408 ILE A C 1
ATOM 3160 O O . ILE A 1 408 ? -11.375 37.406 6.75 1 96.81 408 ILE A O 1
ATOM 3164 N N . ALA A 1 409 ? -12.312 35.5 5.598 1 92.06 409 ALA A N 1
ATOM 3165 C CA . ALA A 1 409 ? -13.57 36.219 5.496 1 92.06 409 ALA A CA 1
ATOM 3166 C C . ALA A 1 409 ? -14.125 36.562 6.875 1 92.06 409 ALA A C 1
ATOM 3168 O O . ALA A 1 409 ? -14.195 35.688 7.75 1 92.06 409 ALA A O 1
ATOM 3169 N N . GLY A 1 410 ? -14.32 37.75 7.301 1 92.62 410 GLY A N 1
ATOM 3170 C CA . GLY A 1 410 ? -14.906 38.156 8.562 1 92.62 410 GLY A CA 1
ATOM 3171 C C . GLY A 1 410 ? -13.867 38.469 9.633 1 92.62 410 GLY A C 1
ATOM 3172 O O . GLY A 1 410 ? -14.219 38.812 10.758 1 92.62 410 GLY A O 1
ATOM 3173 N N . SER A 1 411 ? -12.609 38.188 9.305 1 94.75 411 SER A N 1
ATOM 3174 C CA . SER A 1 411 ? -11.547 38.375 10.281 1 94.75 411 SER A CA 1
ATOM 3175 C C . SER A 1 411 ? -11.492 39.812 10.773 1 94.75 411 SER A C 1
ATOM 3177 O O . SER A 1 411 ? -10.961 40.094 11.852 1 94.75 411 SER A O 1
ATOM 3179 N N . ASP A 1 412 ? -12.086 40.75 10.039 1 94.31 412 ASP A N 1
ATOM 3180 C CA . ASP A 1 412 ? -12.086 42.156 10.438 1 94.31 412 ASP A CA 1
ATOM 3181 C C . ASP A 1 412 ? -12.938 42.375 11.688 1 94.31 412 ASP A C 1
ATOM 3183 O O . ASP A 1 412 ? -12.734 43.344 12.414 1 94.31 412 ASP A O 1
ATOM 3187 N N . ARG A 1 413 ? -13.852 41.438 11.883 1 94.81 413 ARG A N 1
ATOM 3188 C CA . ARG A 1 413 ? -14.758 41.562 13.016 1 94.81 413 ARG A CA 1
ATOM 3189 C C . ARG A 1 413 ? -14.164 40.938 14.266 1 94.81 413 ARG A C 1
ATOM 3191 O O . ARG A 1 413 ? -14.648 41.156 15.375 1 94.81 413 ARG A O 1
ATOM 3198 N N . LEU A 1 414 ? -13.086 40.281 14.102 1 94.25 414 LEU A N 1
ATOM 3199 C CA . LEU A 1 414 ? -12.453 39.625 15.234 1 94.25 414 LEU A CA 1
ATOM 3200 C C . LEU A 1 414 ? -11.602 40.594 16.031 1 94.25 414 LEU A C 1
ATOM 3202 O O . LEU A 1 414 ? -11.141 41.625 15.5 1 94.25 414 LEU A O 1
ATOM 3206 N N . THR A 1 415 ? -11.438 40.344 17.328 1 93.25 415 THR A N 1
ATOM 3207 C CA . THR A 1 415 ? -10.508 41.125 18.156 1 93.25 415 THR A CA 1
ATOM 3208 C C . THR A 1 415 ? -9.07 40.906 17.672 1 93.25 415 THR A C 1
ATOM 3210 O O . THR A 1 415 ? -8.781 39.938 16.984 1 93.25 415 THR A O 1
ATOM 3213 N N . PRO A 1 416 ? -8.148 41.844 17.984 1 92.69 416 PRO A N 1
ATOM 3214 C CA . PRO A 1 416 ? -6.75 41.688 17.562 1 92.69 416 PRO A CA 1
ATOM 3215 C C . PRO A 1 416 ? -6.148 40.344 18 1 92.69 416 PRO A C 1
ATOM 3217 O O . PRO A 1 416 ? -5.387 39.75 17.25 1 92.69 416 PRO A O 1
ATOM 3220 N N . THR A 1 417 ? -6.512 39.938 19.156 1 92.25 417 THR A N 1
ATOM 3221 C CA . THR A 1 417 ? -5.988 38.688 19.688 1 92.25 417 THR A CA 1
ATOM 3222 C C . THR A 1 417 ? -6.488 37.5 18.844 1 92.25 417 THR A C 1
ATOM 3224 O O . THR A 1 417 ? -5.707 36.625 18.469 1 92.25 417 THR A O 1
ATOM 3227 N N . LYS A 1 418 ? -7.734 37.469 18.531 1 93.94 418 LYS A N 1
ATOM 3228 C CA . LYS A 1 418 ? -8.32 36.375 17.766 1 93.94 418 LYS A CA 1
ATOM 3229 C C . LYS A 1 418 ? -7.828 36.375 16.312 1 93.94 418 LYS A C 1
ATOM 3231 O O . LYS A 1 418 ? -7.664 35.344 15.703 1 93.94 418 LYS A O 1
ATOM 3236 N N . ARG A 1 419 ? -7.648 37.531 15.852 1 95.81 419 ARG A N 1
ATOM 3237 C CA . ARG A 1 419 ? -7.098 37.656 14.508 1 95.81 419 ARG A CA 1
ATOM 3238 C C . ARG A 1 419 ? -5.676 37.125 14.445 1 95.81 419 ARG A C 1
ATOM 3240 O O . ARG A 1 419 ? -5.297 36.469 13.461 1 95.81 419 ARG A O 1
ATOM 3247 N N . ALA A 1 420 ? -4.902 37.438 15.469 1 94.44 420 ALA A N 1
ATOM 3248 C CA . ALA A 1 420 ? -3.545 36.906 15.547 1 94.44 420 ALA A CA 1
ATOM 3249 C C . ALA A 1 420 ? -3.557 35.375 15.633 1 94.44 420 ALA A C 1
ATOM 3251 O O . ALA A 1 420 ? -2.699 34.719 15.047 1 94.44 420 ALA A O 1
ATOM 3252 N N . GLU A 1 421 ? -4.492 34.844 16.328 1 95 421 GLU A N 1
ATOM 3253 C CA . GLU A 1 421 ? -4.645 33.375 16.406 1 95 421 GLU A CA 1
ATOM 3254 C C . GLU A 1 421 ? -4.93 32.781 15.031 1 95 421 GLU A C 1
ATOM 3256 O O . GLU A 1 421 ? -4.359 31.75 14.672 1 95 421 GLU A O 1
ATOM 3261 N N . LEU A 1 422 ? -5.828 33.438 14.352 1 96.19 422 LEU A N 1
ATOM 3262 C CA . LEU A 1 422 ? -6.152 32.969 13 1 96.19 422 LEU A CA 1
ATOM 3263 C C . LEU A 1 422 ? -4.922 33 12.102 1 96.19 422 LEU A C 1
ATOM 3265 O O . LEU A 1 422 ? -4.703 32.094 11.305 1 96.19 422 LEU A O 1
ATOM 3269 N N . ARG A 1 423 ? -4.18 34.062 12.203 1 96 423 ARG A N 1
ATOM 3270 C CA . ARG A 1 423 ? -2.934 34.156 11.453 1 96 423 ARG A CA 1
ATOM 3271 C C . ARG A 1 423 ? -2.014 32.969 11.789 1 96 423 ARG A C 1
ATOM 3273 O O . ARG A 1 423 ? -1.354 32.438 10.906 1 96 423 ARG A O 1
ATOM 3280 N N . GLY A 1 424 ? -1.928 32.656 13.047 1 94.56 424 GLY A N 1
ATOM 3281 C CA . GLY A 1 424 ? -1.162 31.5 13.453 1 94.56 424 GLY A CA 1
ATOM 3282 C C . GLY A 1 424 ? -1.633 30.203 12.805 1 94.56 424 GLY A C 1
ATOM 3283 O O . GLY A 1 424 ? -0.817 29.406 12.352 1 94.56 424 GLY A O 1
ATOM 3284 N N . VAL A 1 425 ? -2.908 30.047 12.758 1 94.94 425 VAL A N 1
ATOM 3285 C CA . VAL A 1 425 ? -3.486 28.859 12.125 1 94.94 425 VAL A CA 1
ATOM 3286 C C . VAL A 1 425 ? -3.084 28.812 10.648 1 94.94 425 VAL A C 1
ATOM 3288 O O . VAL A 1 425 ? -2.656 27.781 10.148 1 94.94 425 VAL A O 1
ATOM 3291 N N . ILE A 1 426 ? -3.225 29.938 9.961 1 95.75 426 ILE A N 1
ATOM 3292 C CA . ILE A 1 426 ? -2.934 30.016 8.531 1 95.75 426 ILE A CA 1
ATOM 3293 C C . ILE A 1 426 ? -1.444 29.766 8.297 1 95.75 426 ILE A C 1
ATOM 3295 O O . ILE A 1 426 ? -1.061 29.172 7.289 1 95.75 426 ILE A O 1
ATOM 3299 N N . SER A 1 427 ? -0.588 30.156 9.25 1 94.88 427 SER A N 1
ATOM 3300 C CA . SER A 1 427 ? 0.855 29.984 9.109 1 94.88 427 SER A CA 1
ATOM 3301 C C . SER A 1 427 ? 1.236 28.5 9.047 1 94.88 427 SER A C 1
ATOM 3303 O O . SER A 1 427 ? 2.314 28.156 8.555 1 94.88 427 SER A O 1
ATOM 3305 N N . THR A 1 428 ? 0.375 27.672 9.562 1 92.88 428 THR A N 1
ATOM 3306 C CA . THR A 1 428 ? 0.651 26.25 9.547 1 92.88 428 THR A CA 1
ATOM 3307 C C . THR A 1 428 ? 0.31 25.641 8.188 1 92.88 428 THR A C 1
ATOM 3309 O O . THR A 1 428 ? 0.571 24.469 7.938 1 92.88 428 THR A O 1
ATOM 3312 N N . LYS A 1 429 ? -0.25 26.391 7.312 1 93 429 LYS A N 1
ATOM 3313 C CA . LYS A 1 429 ? -0.567 26 5.938 1 93 429 LYS A CA 1
ATOM 3314 C C . LYS A 1 429 ? 0.259 26.812 4.938 1 93 429 LYS A C 1
ATOM 3316 O O . LYS A 1 429 ? -0.206 27.828 4.41 1 93 429 LYS A O 1
ATOM 3321 N N . PRO A 1 430 ? 1.305 26.234 4.57 1 90.5 430 PRO A N 1
ATOM 3322 C CA . PRO A 1 430 ? 2.264 27 3.773 1 90.5 430 PRO A CA 1
ATOM 3323 C C . PRO A 1 430 ? 1.682 27.469 2.443 1 90.5 430 PRO A C 1
ATOM 3325 O O . PRO A 1 430 ? 1.991 28.578 1.984 1 90.5 430 PRO A O 1
ATOM 3328 N N . GLY A 1 431 ? 0.835 26.703 1.841 1 91.31 431 GLY A N 1
ATOM 3329 C CA . GLY A 1 431 ? 0.229 27.078 0.572 1 91.31 431 GLY A CA 1
ATOM 3330 C C . GLY A 1 431 ? -0.631 28.328 0.664 1 91.31 431 GLY A C 1
ATOM 3331 O O . GLY A 1 431 ? -0.672 29.125 -0.27 1 91.31 431 GLY A O 1
ATOM 3332 N N . LEU A 1 432 ? -1.253 28.516 1.774 1 94.75 432 LEU A N 1
ATOM 3333 C CA . LEU A 1 432 ? -2.102 29.688 1.994 1 94.75 432 LEU A CA 1
ATOM 3334 C C . LEU A 1 432 ? -1.288 30.859 2.537 1 94.75 432 LEU A C 1
ATOM 3336 O O . LEU A 1 432 ? -1.458 31.984 2.094 1 94.75 432 LEU A O 1
ATOM 3340 N N . HIS A 1 433 ? -0.389 30.547 3.391 1 95.06 433 HIS A N 1
ATOM 3341 C CA . HIS A 1 433 ? 0.371 31.547 4.137 1 95.06 433 HIS A CA 1
ATOM 3342 C C . HIS A 1 433 ? 1.212 32.406 3.199 1 95.06 433 HIS A C 1
ATOM 3344 O O . HIS A 1 433 ? 1.41 33.594 3.457 1 95.06 433 HIS A O 1
ATOM 3350 N N . ARG A 1 434 ? 1.628 31.844 2.133 1 94.12 434 ARG A N 1
ATOM 3351 C CA . ARG A 1 434 ? 2.539 32.562 1.246 1 94.12 434 ARG A CA 1
ATOM 3352 C C . ARG A 1 434 ? 1.841 33.75 0.583 1 94.12 434 ARG A C 1
ATOM 3354 O O . ARG A 1 434 ? 2.496 34.688 0.124 1 94.12 434 ARG A O 1
ATOM 3361 N N . PHE A 1 435 ? 0.513 33.812 0.6 1 96.69 435 PHE A N 1
ATOM 3362 C CA . PHE A 1 435 ? -0.213 34.875 -0.051 1 96.69 435 PHE A CA 1
ATOM 3363 C C . PHE A 1 435 ? -0.836 35.812 0.982 1 96.69 435 PHE A C 1
ATOM 3365 O O . PHE A 1 435 ? -1.559 36.75 0.628 1 96.69 435 PHE A O 1
ATOM 3372 N N . LEU A 1 436 ? -0.535 35.531 2.221 1 97.25 436 LEU A N 1
ATOM 3373 C CA . LEU A 1 436 ? -1.161 36.312 3.295 1 97.25 436 LEU A CA 1
ATOM 3374 C C . LEU A 1 436 ? -0.294 37.5 3.693 1 97.25 436 LEU A C 1
ATOM 3376 O O . LEU A 1 436 ? 0.93 37.375 3.779 1 97.25 436 LEU A O 1
ATOM 3380 N N . ARG A 1 437 ? -0.849 38.656 3.887 1 95.94 437 ARG A N 1
ATOM 3381 C CA . ARG A 1 437 ? -0.163 39.812 4.461 1 95.94 437 ARG A CA 1
ATOM 3382 C C . ARG A 1 437 ? -0.97 40.406 5.605 1 95.94 437 ARG A C 1
ATOM 3384 O O . ARG A 1 437 ? -2.197 40.281 5.641 1 95.94 437 ARG A O 1
ATOM 3391 N N . THR A 1 438 ? -0.285 40.969 6.539 1 94.75 438 THR A N 1
ATOM 3392 C CA . THR A 1 438 ? -0.899 41.688 7.645 1 94.75 438 THR A CA 1
ATOM 3393 C C . THR A 1 438 ? -0.679 43.188 7.488 1 94.75 438 THR A C 1
ATOM 3395 O O . THR A 1 438 ? 0.458 43.656 7.344 1 94.75 438 THR A O 1
ATOM 3398 N N . THR A 1 439 ? -1.745 43.969 7.5 1 94.31 439 THR A N 1
ATOM 3399 C CA . THR A 1 439 ? -1.64 45.438 7.395 1 94.31 439 THR A CA 1
ATOM 3400 C C . THR A 1 439 ? -1.094 46.031 8.688 1 94.31 439 THR A C 1
ATOM 3402 O O . THR A 1 439 ? -1.064 45.344 9.727 1 94.31 439 THR A O 1
ATOM 3405 N N . PRO A 1 440 ? -0.656 47.219 8.625 1 90.81 440 PRO A N 1
ATOM 3406 C CA . PRO A 1 440 ? -0.18 47.875 9.852 1 90.81 440 PRO A CA 1
ATOM 3407 C C . PRO A 1 440 ? -1.232 47.906 10.953 1 90.81 440 PRO A C 1
ATOM 3409 O O . PRO A 1 440 ? -0.89 47.844 12.141 1 90.81 440 PRO A O 1
ATOM 3412 N N . GLY A 1 441 ? -2.477 47.906 10.602 1 88.62 441 GLY A N 1
ATOM 3413 C CA . GLY A 1 441 ? -3.561 47.875 11.57 1 88.62 441 GLY A CA 1
ATOM 3414 C C . GLY A 1 441 ? -3.893 46.5 12.055 1 88.62 441 GLY A C 1
ATOM 3415 O O . GLY A 1 441 ? -4.797 46.312 12.867 1 88.62 441 GLY A O 1
ATOM 3416 N N . GLY A 1 442 ? -3.209 45.5 11.523 1 89.94 442 GLY A N 1
ATOM 3417 C CA . GLY A 1 442 ? -3.387 44.156 12 1 89.94 442 GLY A CA 1
ATOM 3418 C C . GLY A 1 442 ? -4.422 43.375 11.203 1 89.94 442 GLY A C 1
ATOM 3419 O O . GLY A 1 442 ? -4.816 42.281 11.594 1 89.94 442 GLY A O 1
ATOM 3420 N N . LEU A 1 443 ? -4.91 43.938 10.102 1 95.62 443 LEU A N 1
ATOM 3421 C CA . LEU A 1 443 ? -5.922 43.25 9.297 1 95.62 443 LEU A CA 1
ATOM 3422 C C . LEU A 1 443 ? -5.277 42.25 8.344 1 95.62 443 LEU A C 1
ATOM 3424 O O . LEU A 1 443 ? -4.137 42.438 7.918 1 95.62 443 LEU A O 1
ATOM 3428 N N . LEU A 1 444 ? -5.953 41.188 8.094 1 97.12 444 LEU A N 1
ATOM 3429 C CA . LEU A 1 444 ? -5.465 40.156 7.188 1 97.12 444 LEU A CA 1
ATOM 3430 C C . LEU A 1 444 ? -5.977 40.375 5.77 1 97.12 444 LEU A C 1
ATOM 3432 O O . LEU A 1 444 ? -7.168 40.625 5.57 1 97.12 444 LEU A O 1
ATOM 3436 N N . ARG A 1 445 ? -5.078 40.469 4.84 1 97.38 445 ARG A N 1
ATOM 3437 C CA . ARG A 1 445 ? -5.414 40.688 3.436 1 97.38 445 ARG A CA 1
ATOM 3438 C C . ARG A 1 445 ? -4.602 39.75 2.537 1 97.38 445 ARG A C 1
ATOM 3440 O O . ARG A 1 445 ? -3.531 39.281 2.926 1 97.38 445 ARG A O 1
ATOM 3447 N N . ILE A 1 446 ? -5.191 39.438 1.397 1 97.69 446 ILE A N 1
ATOM 3448 C CA . ILE A 1 446 ? -4.414 38.75 0.369 1 97.69 446 ILE A CA 1
ATOM 3449 C C . ILE A 1 446 ? -3.395 39.719 -0.234 1 97.69 446 ILE A C 1
ATOM 3451 O O . ILE A 1 446 ? -3.729 40.844 -0.568 1 97.69 446 ILE A O 1
ATOM 3455 N N . ASP A 1 447 ? -2.148 39.312 -0.303 1 97.25 447 ASP A N 1
ATOM 3456 C CA . ASP A 1 447 ? -1.078 40.125 -0.858 1 97.25 447 ASP A CA 1
ATOM 3457 C C . ASP A 1 447 ? -1.06 40.062 -2.383 1 97.25 447 ASP A C 1
ATOM 3459 O O . ASP A 1 447 ? -0.443 39.156 -2.957 1 97.25 447 ASP A O 1
ATOM 3463 N N . ALA A 1 448 ? -1.579 41.031 -3.016 1 96.56 448 ALA A N 1
ATOM 3464 C CA . ALA A 1 448 ? -1.692 41.062 -4.473 1 96.56 448 ALA A CA 1
ATOM 3465 C C . ALA A 1 448 ? -0.317 41 -5.129 1 96.56 448 ALA A C 1
ATOM 3467 O O . ALA A 1 448 ? -0.161 40.406 -6.203 1 96.56 448 ALA A O 1
ATOM 3468 N N . THR A 1 449 ? 0.621 41.625 -4.52 1 95.69 449 THR A N 1
ATOM 3469 C CA . THR A 1 449 ? 1.974 41.625 -5.066 1 95.69 449 THR A CA 1
ATOM 3470 C C . THR A 1 449 ? 2.562 40.219 -5.066 1 95.69 449 THR A C 1
ATOM 3472 O O . THR A 1 449 ? 3.205 39.812 -6.035 1 95.69 449 THR A O 1
ATOM 3475 N N . LYS A 1 450 ? 2.385 39.5 -3.971 1 95.12 450 LYS A N 1
ATOM 3476 C CA . LYS A 1 450 ? 2.875 38.125 -3.881 1 95.12 450 LYS A CA 1
ATOM 3477 C C . LYS A 1 450 ? 2.156 37.219 -4.875 1 95.12 450 LYS A C 1
ATOM 3479 O O . LYS A 1 450 ? 2.756 36.281 -5.426 1 95.12 450 LYS A O 1
ATOM 3484 N N . VAL A 1 451 ? 0.843 37.438 -5.059 1 96.94 451 VAL A N 1
ATOM 3485 C CA . VAL A 1 451 ? 0.059 36.656 -6.012 1 96.94 451 VAL A CA 1
ATOM 3486 C C . VAL A 1 451 ? 0.604 36.875 -7.422 1 96.94 451 VAL A C 1
ATOM 3488 O O . VAL A 1 451 ? 0.802 35.906 -8.172 1 96.94 451 VAL A O 1
ATOM 3491 N N . ALA A 1 452 ? 0.83 38.156 -7.754 1 95.88 452 ALA A N 1
ATOM 3492 C CA . ALA A 1 452 ? 1.358 38.469 -9.078 1 95.88 452 ALA A CA 1
ATOM 3493 C C . ALA A 1 452 ? 2.74 37.844 -9.281 1 95.88 452 ALA A C 1
ATOM 3495 O O . ALA A 1 452 ? 3.051 37.344 -10.367 1 95.88 452 ALA A O 1
ATOM 3496 N N . ALA A 1 453 ? 3.562 37.969 -8.273 1 92.88 453 ALA A N 1
ATOM 3497 C CA . ALA A 1 453 ? 4.898 37.375 -8.352 1 92.88 453 ALA A CA 1
ATOM 3498 C C . ALA A 1 453 ? 4.824 35.875 -8.539 1 92.88 453 ALA A C 1
ATOM 3500 O O . ALA A 1 453 ? 5.613 35.281 -9.289 1 92.88 453 ALA A O 1
ATOM 3501 N N . ASP A 1 454 ? 3.941 35.25 -7.812 1 94.38 454 ASP A N 1
ATOM 3502 C CA . ASP A 1 454 ? 3.756 33.812 -7.914 1 94.38 454 ASP A CA 1
ATOM 3503 C C . ASP A 1 454 ? 3.277 33.406 -9.312 1 94.38 454 ASP A C 1
ATOM 3505 O O . ASP A 1 454 ? 3.664 32.344 -9.828 1 94.38 454 ASP A O 1
ATOM 3509 N N . ALA A 1 455 ? 2.398 34.156 -9.898 1 95.88 455 ALA A N 1
ATOM 3510 C CA . ALA A 1 455 ? 1.872 33.906 -11.234 1 95.88 455 ALA A CA 1
ATOM 3511 C C . ALA A 1 455 ? 2.994 33.875 -12.273 1 95.88 455 ALA A C 1
ATOM 3513 O O . ALA A 1 455 ? 2.93 33.125 -13.242 1 95.88 455 ALA A O 1
ATOM 3514 N N . ARG A 1 456 ? 4.027 34.625 -12.039 1 92.19 456 ARG A N 1
ATOM 3515 C CA . ARG A 1 456 ? 5.156 34.719 -12.961 1 92.19 456 ARG A CA 1
ATOM 3516 C C . ARG A 1 456 ? 5.977 33.406 -12.922 1 92.19 456 ARG A C 1
ATOM 3518 O O . ARG A 1 456 ? 6.77 33.156 -13.828 1 92.19 456 ARG A O 1
ATOM 3525 N N . LEU A 1 457 ? 5.801 32.688 -11.914 1 94.25 457 LEU A N 1
ATOM 3526 C CA . LEU A 1 457 ? 6.586 31.469 -11.742 1 94.25 457 LEU A CA 1
ATOM 3527 C C . LEU A 1 457 ? 5.84 30.25 -12.289 1 94.25 457 LEU A C 1
ATOM 3529 O O . LEU A 1 457 ? 6.383 29.156 -12.32 1 94.25 457 LEU A O 1
ATOM 3533 N N . ASP A 1 458 ? 4.656 30.453 -12.812 1 95.31 458 ASP A N 1
ATOM 3534 C CA . ASP A 1 458 ? 3.832 29.328 -13.266 1 95.31 458 ASP A CA 1
ATOM 3535 C C . ASP A 1 458 ? 4.559 28.5 -14.32 1 95.31 458 ASP A C 1
ATOM 3537 O O . ASP A 1 458 ? 5.031 29.047 -15.32 1 95.31 458 ASP A O 1
ATOM 3541 N N . GLY A 1 459 ? 4.59 27.188 -14.055 1 95.19 459 GLY A N 1
ATOM 3542 C CA . GLY A 1 459 ? 5.145 26.234 -15.008 1 95.19 459 GLY A CA 1
ATOM 3543 C C . GLY A 1 459 ? 6.66 26.281 -15.07 1 95.19 459 GLY A C 1
ATOM 3544 O O . GLY A 1 459 ? 7.266 25.594 -15.906 1 95.19 459 GLY A O 1
ATOM 3545 N N . LYS A 1 460 ? 7.246 27.078 -14.242 1 94.31 460 LYS A N 1
ATOM 3546 C CA . LYS A 1 460 ? 8.688 27.266 -14.344 1 94.31 460 LYS A CA 1
ATOM 3547 C C . LYS A 1 460 ? 9.422 26.438 -13.289 1 94.31 460 LYS A C 1
ATOM 3549 O O . LYS A 1 460 ? 8.875 26.172 -12.219 1 94.31 460 LYS A O 1
ATOM 3554 N N . TYR A 1 461 ? 10.602 25.984 -13.609 1 93.25 461 TYR A N 1
ATOM 3555 C CA . TYR A 1 461 ? 11.586 25.516 -12.648 1 93.25 461 TYR A CA 1
ATOM 3556 C C . TYR A 1 461 ? 13 25.906 -13.07 1 93.25 461 TYR A C 1
ATOM 3558 O O . TYR A 1 461 ? 13.242 26.203 -14.242 1 93.25 461 TYR A O 1
ATOM 3566 N N . LEU A 1 462 ? 13.797 26.078 -12.125 1 94.31 462 LEU A N 1
ATOM 3567 C CA . LEU A 1 462 ? 15.141 26.625 -12.328 1 94.31 462 LEU A CA 1
ATOM 3568 C C . LEU A 1 462 ? 16.203 25.578 -12.039 1 94.31 462 LEU A C 1
ATOM 3570 O O . LEU A 1 462 ? 16.125 24.875 -11.031 1 94.31 462 LEU A O 1
ATOM 3574 N N . LEU A 1 463 ? 17.125 25.438 -12.992 1 95 463 LEU A N 1
ATOM 3575 C CA . LEU A 1 463 ? 18.219 24.5 -12.836 1 95 463 LEU A CA 1
ATOM 3576 C C . LEU A 1 463 ? 19.547 25.25 -12.734 1 95 463 LEU A C 1
ATOM 3578 O O . LEU A 1 463 ? 19.719 26.312 -13.336 1 95 463 LEU A O 1
ATOM 3582 N N . ARG A 1 464 ? 20.375 24.703 -11.938 1 93.56 464 ARG A N 1
ATOM 3583 C CA . ARG A 1 464 ? 21.734 25.219 -11.797 1 93.56 464 ARG A CA 1
ATOM 3584 C C . ARG A 1 464 ? 22.766 24.141 -12.109 1 93.56 464 ARG A C 1
ATOM 3586 O O . ARG A 1 464 ? 22.594 22.969 -11.734 1 93.56 464 ARG A O 1
ATOM 3593 N N . THR A 1 465 ? 23.844 24.453 -12.875 1 93.38 465 THR A N 1
ATOM 3594 C CA . THR A 1 465 ? 24.875 23.484 -13.234 1 93.38 465 THR A CA 1
ATOM 3595 C C . THR A 1 465 ? 26.266 24.109 -13.164 1 93.38 465 THR A C 1
ATOM 3597 O O . THR A 1 465 ? 26.406 25.312 -13.359 1 93.38 465 THR A O 1
ATOM 3600 N N . SER A 1 466 ? 27.203 23.266 -12.805 1 91.25 466 SER A N 1
ATOM 3601 C CA . SER A 1 466 ? 28.609 23.703 -12.789 1 91.25 466 SER A CA 1
ATOM 3602 C C . SER A 1 466 ? 29.328 23.281 -14.062 1 91.25 466 SER A C 1
ATOM 3604 O O . SER A 1 466 ? 30.469 23.672 -14.281 1 91.25 466 SER A O 1
ATOM 3606 N N . ASP A 1 467 ? 28.688 22.547 -14.844 1 88.31 467 ASP A N 1
ATOM 3607 C CA . ASP A 1 467 ? 29.344 22.047 -16.047 1 88.31 467 ASP A CA 1
ATOM 3608 C C . ASP A 1 467 ? 29.328 23.094 -17.156 1 88.31 467 ASP A C 1
ATOM 3610 O O . ASP A 1 467 ? 28.266 23.578 -17.547 1 88.31 467 ASP A O 1
ATOM 3614 N N . PRO A 1 468 ? 30.469 23.328 -17.688 1 86.62 468 PRO A N 1
ATOM 3615 C CA . PRO A 1 468 ? 30.516 24.375 -18.719 1 86.62 468 PRO A CA 1
ATOM 3616 C C . PRO A 1 468 ? 30.234 23.844 -20.109 1 86.62 468 PRO A C 1
ATOM 3618 O O . PRO A 1 468 ? 30 24.625 -21.047 1 86.62 468 PRO A O 1
ATOM 3621 N N . HIS A 1 469 ? 30.125 22.609 -20.281 1 85.06 469 HIS A N 1
ATOM 3622 C CA . HIS A 1 469 ? 30.141 22.062 -21.625 1 85.06 469 HIS A CA 1
ATOM 3623 C C . HIS A 1 469 ? 28.75 21.531 -22.016 1 85.06 469 HIS A C 1
ATOM 3625 O O . HIS A 1 469 ? 28.422 21.438 -23.203 1 85.06 469 HIS A O 1
ATOM 3631 N N . LEU A 1 470 ? 27.938 21.188 -21.094 1 87.44 470 LEU A N 1
ATOM 3632 C CA . LEU A 1 470 ? 26.641 20.609 -21.391 1 87.44 470 LEU A CA 1
ATOM 3633 C C . LEU A 1 470 ? 25.734 21.625 -22.078 1 87.44 470 LEU A C 1
ATOM 3635 O O . LEU A 1 470 ? 25.734 22.797 -21.703 1 87.44 470 LEU A O 1
ATOM 3639 N N . SER A 1 471 ? 25.016 21.125 -23.047 1 90.88 471 SER A N 1
ATOM 3640 C CA . SER A 1 471 ? 24.047 22.031 -23.672 1 90.88 471 SER A CA 1
ATOM 3641 C C . SER A 1 471 ? 22.859 22.281 -22.75 1 90.88 471 SER A C 1
ATOM 3643 O O . SER A 1 471 ? 22.578 21.5 -21.844 1 90.88 471 SER A O 1
ATOM 3645 N N . THR A 1 472 ? 22.203 23.406 -23.047 1 91.44 472 THR A N 1
ATOM 3646 C CA . THR A 1 472 ? 21.031 23.766 -22.266 1 91.44 472 THR A CA 1
ATOM 3647 C C . THR A 1 472 ? 19.969 22.672 -22.359 1 91.44 472 THR A C 1
ATOM 3649 O O . THR A 1 472 ? 19.312 22.344 -21.375 1 91.44 472 THR A O 1
ATOM 3652 N N . GLU A 1 473 ? 19.906 22.156 -23.5 1 91.25 473 GLU A N 1
ATOM 3653 C CA . GLU A 1 473 ? 18.953 21.062 -23.734 1 91.25 473 GLU A CA 1
ATOM 3654 C C . GLU A 1 473 ? 19.328 19.828 -22.922 1 91.25 473 GLU A C 1
ATOM 3656 O O . GLU A 1 473 ? 18.469 19.219 -22.281 1 91.25 473 GLU A O 1
ATOM 3661 N N . ASP A 1 474 ? 20.531 19.578 -22.875 1 86.75 474 ASP A N 1
ATOM 3662 C CA . ASP A 1 474 ? 21 18.391 -22.172 1 86.75 474 ASP A CA 1
ATOM 3663 C C . ASP A 1 474 ? 20.797 18.531 -20.656 1 86.75 474 ASP A C 1
ATOM 3665 O O . ASP A 1 474 ? 20.516 17.547 -19.969 1 86.75 474 ASP A O 1
ATOM 3669 N N . ILE A 1 475 ? 20.969 19.734 -20.234 1 90.25 475 ILE A N 1
ATOM 3670 C CA . ILE A 1 475 ? 20.781 20 -18.812 1 90.25 475 ILE A CA 1
ATOM 3671 C C . ILE A 1 475 ? 19.328 19.781 -18.422 1 90.25 475 ILE A C 1
ATOM 3673 O O . ILE A 1 475 ? 19.031 19.062 -17.453 1 90.25 475 ILE A O 1
ATOM 3677 N N . ALA A 1 476 ? 18.469 20.297 -19.219 1 91.44 476 ALA A N 1
ATOM 3678 C CA . ALA A 1 476 ? 17.031 20.188 -18.953 1 91.44 476 ALA A CA 1
ATOM 3679 C C . ALA A 1 476 ? 16.562 18.734 -19.047 1 91.44 476 ALA A C 1
ATOM 3681 O O . ALA A 1 476 ? 15.828 18.25 -18.188 1 91.44 476 ALA A O 1
ATOM 3682 N N . LEU A 1 477 ? 17.031 18.078 -20.016 1 86.56 477 LEU A N 1
ATOM 3683 C CA . LEU A 1 477 ? 16.625 16.688 -20.219 1 86.56 477 LEU A CA 1
ATOM 3684 C C . LEU A 1 477 ? 17.25 15.789 -19.156 1 86.56 477 LEU A C 1
ATOM 3686 O O . LEU A 1 477 ? 16.625 14.82 -18.719 1 86.56 477 LEU A O 1
ATOM 3690 N N . GLY A 1 478 ? 18.484 16.125 -18.828 1 82.94 478 GLY A N 1
ATOM 3691 C CA . GLY A 1 478 ? 19.141 15.383 -17.766 1 82.94 478 GLY A CA 1
ATOM 3692 C C . GLY A 1 478 ? 18.406 15.453 -16.438 1 82.94 478 GLY A C 1
ATOM 3693 O O . GLY A 1 478 ? 18.25 14.438 -15.758 1 82.94 478 GLY A O 1
ATOM 3694 N N . TYR A 1 479 ? 17.922 16.609 -16.172 1 87.81 479 TYR A N 1
ATOM 3695 C CA . TYR A 1 479 ? 17.203 16.766 -14.914 1 87.81 479 TYR A CA 1
ATOM 3696 C C . TYR A 1 479 ? 15.875 16.016 -14.945 1 87.81 479 TYR A C 1
ATOM 3698 O O . TYR A 1 479 ? 15.453 15.453 -13.938 1 87.81 479 TYR A O 1
ATOM 3706 N N . LYS A 1 480 ? 15.258 15.992 -16.047 1 83.75 480 LYS A N 1
ATOM 3707 C CA . LYS A 1 480 ? 13.977 15.312 -16.203 1 83.75 480 LYS A CA 1
ATOM 3708 C C . LYS A 1 480 ? 14.109 13.812 -15.938 1 83.75 480 LYS A C 1
ATOM 3710 O O . LYS A 1 480 ? 13.148 13.156 -15.539 1 83.75 480 LYS A O 1
ATOM 3715 N N . GLN A 1 481 ? 15.273 13.367 -16.125 1 81.12 481 GLN A N 1
ATOM 3716 C CA . GLN A 1 481 ? 15.516 11.938 -15.945 1 81.12 481 GLN A CA 1
ATOM 3717 C C . GLN A 1 481 ? 15.5 11.555 -14.469 1 81.12 481 GLN A C 1
ATOM 3719 O O . GLN A 1 481 ? 15.562 10.367 -14.133 1 81.12 481 GLN A O 1
ATOM 3724 N N . LEU A 1 482 ? 15.438 12.594 -13.641 1 79.94 482 LEU A N 1
ATOM 3725 C CA . LEU A 1 482 ? 15.195 12.297 -12.227 1 79.94 482 LEU A CA 1
ATOM 3726 C C . LEU A 1 482 ? 13.93 11.461 -12.055 1 79.94 482 LEU A C 1
ATOM 3728 O O . LEU A 1 482 ? 13.773 10.773 -11.047 1 79.94 482 LEU A O 1
ATOM 3732 N N . LEU A 1 483 ? 13.133 11.523 -13.094 1 77.69 483 LEU A N 1
ATOM 3733 C CA . LEU A 1 483 ? 11.914 10.719 -13.109 1 77.69 483 LEU A CA 1
ATOM 3734 C C . LEU A 1 483 ? 12.234 9.234 -13.031 1 77.69 483 LEU A C 1
ATOM 3736 O O . LEU A 1 483 ? 11.438 8.438 -12.531 1 77.69 483 LEU A O 1
ATOM 3740 N N . GLU A 1 484 ? 13.43 8.875 -13.453 1 80.12 484 GLU A N 1
ATOM 3741 C CA . GLU A 1 484 ? 13.828 7.469 -13.422 1 80.12 484 GLU A CA 1
ATOM 3742 C C . GLU A 1 484 ? 14.047 6.992 -11.992 1 80.12 484 GLU A C 1
ATOM 3744 O O . GLU A 1 484 ? 13.766 5.836 -11.664 1 80.12 484 GLU A O 1
ATOM 3749 N N . VAL A 1 485 ? 14.617 7.855 -11.211 1 85.81 485 VAL A N 1
ATOM 3750 C CA . VAL A 1 485 ? 14.797 7.484 -9.812 1 85.81 485 VAL A CA 1
ATOM 3751 C C . VAL A 1 485 ? 13.438 7.34 -9.141 1 85.81 485 VAL A C 1
ATOM 3753 O O . VAL A 1 485 ? 13.234 6.43 -8.328 1 85.81 485 VAL A O 1
ATOM 3756 N N . GLU A 1 486 ? 12.547 8.242 -9.469 1 85.62 486 GLU A N 1
ATOM 3757 C CA . GLU A 1 486 ? 11.195 8.141 -8.93 1 85.62 486 GLU A CA 1
ATOM 3758 C C . GLU A 1 486 ? 10.531 6.828 -9.328 1 85.62 486 GLU A C 1
ATOM 3760 O O . GLU A 1 486 ? 9.828 6.211 -8.531 1 85.62 486 GLU A O 1
ATOM 3765 N N . ARG A 1 487 ? 10.742 6.465 -10.477 1 87.94 487 ARG A N 1
ATOM 3766 C CA . ARG A 1 487 ? 10.25 5.164 -10.93 1 87.94 487 ARG A CA 1
ATOM 3767 C C . ARG A 1 487 ? 10.875 4.031 -10.125 1 87.94 487 ARG A C 1
ATOM 3769 O O . ARG A 1 487 ? 10.203 3.062 -9.773 1 87.94 487 ARG A O 1
ATOM 3776 N N . GLY A 1 488 ? 12.125 4.18 -9.938 1 89.25 488 GLY A N 1
ATOM 3777 C CA . GLY A 1 488 ? 12.812 3.199 -9.109 1 89.25 488 GLY A CA 1
ATOM 3778 C C . GLY A 1 488 ? 12.18 3.039 -7.734 1 89.25 488 GLY A C 1
ATOM 3779 O O . GLY A 1 488 ? 11.938 1.917 -7.285 1 89.25 488 GLY A O 1
ATOM 3780 N N . TRP A 1 489 ? 11.875 4.141 -7.145 1 90.25 489 TRP A N 1
ATOM 3781 C CA . TRP A 1 489 ? 11.242 4.109 -5.828 1 90.25 489 TRP A CA 1
ATOM 3782 C C . TRP A 1 489 ? 9.859 3.475 -5.906 1 90.25 489 TRP A C 1
ATOM 3784 O O . TRP A 1 489 ? 9.484 2.682 -5.043 1 90.25 489 TRP A O 1
ATOM 3794 N N . ARG A 1 490 ? 9.148 3.834 -6.875 1 88.69 490 ARG A N 1
ATOM 3795 C CA . ARG A 1 490 ? 7.812 3.271 -7.059 1 88.69 490 ARG A CA 1
ATOM 3796 C C . ARG A 1 490 ? 7.871 1.753 -7.184 1 88.69 490 ARG A C 1
ATOM 3798 O O . ARG A 1 490 ? 7.105 1.041 -6.531 1 88.69 490 ARG A O 1
ATOM 3805 N N . ASP A 1 491 ? 8.727 1.324 -7.977 1 91.62 491 ASP A N 1
ATOM 3806 C CA . ASP A 1 491 ? 8.867 -0.114 -8.18 1 91.62 491 ASP A CA 1
ATOM 3807 C C . ASP A 1 491 ? 9.328 -0.804 -6.895 1 91.62 491 ASP A C 1
ATOM 3809 O O . ASP A 1 491 ? 8.836 -1.879 -6.551 1 91.62 491 ASP A O 1
ATOM 3813 N N . MET A 1 492 ? 10.258 -0.209 -6.281 1 92.25 492 MET A N 1
ATOM 3814 C CA . MET A 1 492 ? 10.758 -0.769 -5.031 1 92.25 492 MET A CA 1
ATOM 3815 C C . MET A 1 492 ? 9.641 -0.904 -4.008 1 92.25 492 MET A C 1
ATOM 3817 O O . MET A 1 492 ? 9.578 -1.893 -3.273 1 92.25 492 MET A O 1
ATOM 3821 N N . LYS A 1 493 ? 8.82 0.028 -3.996 1 87.88 493 LYS A N 1
ATOM 3822 C CA . LYS A 1 493 ? 7.762 0.056 -2.99 1 87.88 493 LYS A CA 1
ATOM 3823 C C . LYS A 1 493 ? 6.574 -0.807 -3.412 1 87.88 493 LYS A C 1
ATOM 3825 O O . LYS A 1 493 ? 6.012 -1.54 -2.598 1 87.88 493 LYS A O 1
ATOM 3830 N N . GLN A 1 494 ? 6.172 -0.822 -4.664 1 82.5 494 GLN A N 1
ATOM 3831 C CA . GLN A 1 494 ? 4.91 -1.414 -5.098 1 82.5 494 GLN A CA 1
ATOM 3832 C C . GLN A 1 494 ? 5.133 -2.799 -5.699 1 82.5 494 GLN A C 1
ATOM 3834 O O . GLN A 1 494 ? 4.25 -3.658 -5.629 1 82.5 494 GLN A O 1
ATOM 3839 N N . VAL A 1 495 ? 6.258 -2.943 -6.324 1 85.69 495 VAL A N 1
ATOM 3840 C CA . VAL A 1 495 ? 6.477 -4.18 -7.066 1 85.69 495 VAL A CA 1
ATOM 3841 C C . VAL A 1 495 ? 7.34 -5.133 -6.242 1 85.69 495 VAL A C 1
ATOM 3843 O O . VAL A 1 495 ? 7.055 -6.332 -6.168 1 85.69 495 VAL A O 1
ATOM 3846 N N . LEU A 1 496 ? 8.312 -4.602 -5.57 1 89.75 496 LEU A N 1
ATOM 3847 C CA . LEU A 1 496 ? 9.273 -5.434 -4.852 1 89.75 496 LEU A CA 1
ATOM 3848 C C . LEU A 1 496 ? 8.961 -5.465 -3.359 1 89.75 496 LEU A C 1
ATOM 3850 O O . LEU A 1 496 ? 9.594 -6.203 -2.604 1 89.75 496 LEU A O 1
ATOM 3854 N N . ASP A 1 497 ? 7.973 -4.688 -2.943 1 86.38 497 ASP A N 1
ATOM 3855 C CA . ASP A 1 497 ? 7.48 -4.629 -1.571 1 86.38 497 ASP A CA 1
ATOM 3856 C C . ASP A 1 497 ? 8.594 -4.246 -0.603 1 86.38 497 ASP A C 1
ATOM 3858 O O . ASP A 1 497 ? 8.883 -4.984 0.345 1 86.38 497 ASP A O 1
ATOM 3862 N N . LEU A 1 498 ? 9.109 -3.117 -0.819 1 89.44 498 LEU A N 1
ATOM 3863 C CA . LEU A 1 498 ? 10.016 -2.584 0.191 1 89.44 498 LEU A CA 1
ATOM 3864 C C . LEU A 1 498 ? 9.344 -2.551 1.561 1 89.44 498 LEU A C 1
ATOM 3866 O O . LEU A 1 498 ? 10.008 -2.75 2.584 1 89.44 498 LEU A O 1
ATOM 3870 N N . ARG A 1 499 ? 8.094 -2.32 1.532 1 86.62 499 ARG A N 1
ATOM 3871 C CA . ARG A 1 499 ? 7.234 -2.402 2.707 1 86.62 499 ARG A CA 1
ATOM 3872 C C . ARG A 1 499 ? 6.105 -3.402 2.486 1 86.62 499 ARG A C 1
ATOM 3874 O O . ARG A 1 499 ? 5.66 -3.607 1.355 1 86.62 499 ARG A O 1
ATOM 3881 N N . PRO A 1 500 ? 5.715 -4 3.658 1 81.31 500 PRO A N 1
ATOM 3882 C CA . PRO A 1 500 ? 6.098 -3.914 5.07 1 81.31 500 PRO A CA 1
ATOM 3883 C C . PRO A 1 500 ? 7.445 -4.57 5.355 1 81.31 500 PRO A C 1
ATOM 3885 O O . PRO A 1 500 ? 7.805 -5.555 4.707 1 81.31 500 PRO A O 1
ATOM 3888 N N . VAL A 1 501 ? 8.133 -3.926 6.223 1 82.75 501 VAL A N 1
ATOM 3889 C CA . VAL A 1 501 ? 9.391 -4.508 6.68 1 82.75 501 VAL A CA 1
ATOM 3890 C C . VAL A 1 501 ? 9.148 -5.34 7.938 1 82.75 501 VAL A C 1
ATOM 3892 O O . VAL A 1 501 ? 8.695 -4.812 8.961 1 82.75 501 VAL A O 1
ATOM 3895 N N . TYR A 1 502 ? 9.477 -6.512 7.949 1 80.38 502 TYR A N 1
ATOM 3896 C CA . TYR A 1 502 ? 9.18 -7.449 9.023 1 80.38 502 TYR A CA 1
ATOM 3897 C C . TYR A 1 502 ? 10.375 -7.613 9.953 1 80.38 502 TYR A C 1
ATOM 3899 O O . TYR A 1 502 ? 10.516 -8.641 10.625 1 80.38 502 TYR A O 1
ATOM 3907 N N . HIS A 1 503 ? 11.281 -6.668 9.867 1 87.69 503 HIS A N 1
ATOM 3908 C CA . HIS A 1 503 ? 12.484 -6.762 10.68 1 87.69 503 HIS A CA 1
ATOM 3909 C C . HIS A 1 503 ? 12.562 -5.629 11.695 1 87.69 503 HIS A C 1
ATOM 3911 O O . HIS A 1 503 ? 12.156 -4.504 11.406 1 87.69 503 HIS A O 1
ATOM 3917 N N . ARG A 1 504 ? 13.125 -5.918 12.805 1 86 504 ARG A N 1
ATOM 3918 C CA . ARG A 1 504 ? 13.281 -4.934 13.875 1 86 504 ARG A CA 1
ATOM 3919 C C . ARG A 1 504 ? 14.742 -4.508 14.008 1 86 504 ARG A C 1
ATOM 3921 O O . ARG A 1 504 ? 15.031 -3.326 14.219 1 86 504 ARG A O 1
ATOM 3928 N N . LEU A 1 505 ? 15.562 -5.496 13.836 1 92.19 505 LEU A N 1
ATOM 3929 C CA . LEU A 1 505 ? 16.984 -5.207 14 1 92.19 505 LEU A CA 1
ATOM 3930 C C . LEU A 1 505 ? 17.5 -4.348 12.844 1 92.19 505 LEU A C 1
ATOM 3932 O O . LEU A 1 505 ? 17.172 -4.602 11.688 1 92.19 505 LEU A O 1
ATOM 3936 N N . GLU A 1 506 ? 18.312 -3.4 13.219 1 94.44 506 GLU A N 1
ATOM 3937 C CA . GLU A 1 506 ? 18.844 -2.439 12.25 1 94.44 506 GLU A CA 1
ATOM 3938 C C . GLU A 1 506 ? 19.547 -3.146 11.094 1 94.44 506 GLU A C 1
ATOM 3940 O O . GLU A 1 506 ? 19.266 -2.871 9.93 1 94.44 506 GLU A O 1
ATOM 3945 N N . ASP A 1 507 ? 20.406 -4.047 11.43 1 94.44 507 ASP A N 1
ATOM 3946 C CA . ASP A 1 507 ? 21.172 -4.742 10.406 1 94.44 507 ASP A CA 1
ATOM 3947 C C . ASP A 1 507 ? 20.25 -5.531 9.469 1 94.44 507 ASP A C 1
ATOM 3949 O O . ASP A 1 507 ? 20.516 -5.621 8.266 1 94.44 507 ASP A O 1
ATOM 3953 N N . ARG A 1 508 ? 19.234 -6.09 10.031 1 95.06 508 ARG A N 1
ATOM 3954 C CA . ARG A 1 508 ? 18.312 -6.855 9.211 1 95.06 508 ARG A CA 1
ATOM 3955 C C . ARG A 1 508 ? 17.5 -5.938 8.289 1 95.06 508 ARG A C 1
ATOM 3957 O O . ARG A 1 508 ? 17.172 -6.312 7.168 1 95.06 508 ARG A O 1
ATOM 3964 N N . ILE A 1 509 ? 17.203 -4.777 8.781 1 95.69 509 ILE A N 1
ATOM 3965 C CA . ILE A 1 509 ? 16.5 -3.791 7.961 1 95.69 509 ILE A CA 1
ATOM 3966 C C . ILE A 1 509 ? 17.406 -3.359 6.805 1 95.69 509 ILE A C 1
ATOM 3968 O O . ILE A 1 509 ? 16.969 -3.303 5.652 1 95.69 509 ILE A O 1
ATOM 3972 N N . ARG A 1 510 ? 18.672 -3.113 7.098 1 96.56 510 ARG A N 1
ATOM 3973 C CA . ARG A 1 510 ? 19.625 -2.732 6.07 1 96.56 510 ARG A CA 1
ATOM 3974 C C . ARG A 1 510 ? 19.797 -3.84 5.035 1 96.56 510 ARG A C 1
ATOM 3976 O O . ARG A 1 510 ? 19.859 -3.57 3.836 1 96.56 510 ARG A O 1
ATOM 3983 N N . ALA A 1 511 ? 19.875 -5.023 5.543 1 97.25 511 ALA A N 1
ATOM 3984 C CA . ALA A 1 511 ? 20.016 -6.164 4.637 1 97.25 511 ALA A CA 1
ATOM 3985 C C . ALA A 1 511 ? 18.812 -6.281 3.719 1 97.25 511 ALA A C 1
ATOM 3987 O O . ALA A 1 511 ? 18.953 -6.602 2.535 1 97.25 511 ALA A O 1
ATOM 3988 N N . HIS A 1 512 ? 17.656 -6.082 4.281 1 96.75 512 HIS A N 1
ATOM 3989 C CA . HIS A 1 512 ? 16.422 -6.129 3.496 1 96.75 512 HIS A CA 1
ATOM 3990 C C . HIS A 1 512 ? 16.469 -5.117 2.354 1 96.75 512 HIS A C 1
ATOM 3992 O O . HIS A 1 512 ? 16.078 -5.438 1.223 1 96.75 512 HIS A O 1
ATOM 3998 N N . VAL A 1 513 ? 16.938 -3.939 2.625 1 96.75 513 VAL A N 1
ATOM 3999 C CA . VAL A 1 513 ? 17.031 -2.893 1.615 1 96.75 513 VAL A CA 1
ATOM 4000 C C . VAL A 1 513 ? 18.016 -3.314 0.526 1 96.75 513 VAL A C 1
ATOM 4002 O O . VAL A 1 513 ? 17.766 -3.102 -0.663 1 96.75 513 VAL A O 1
ATOM 4005 N N . LEU A 1 514 ? 19.094 -3.924 0.917 1 97.56 514 LEU A N 1
ATOM 4006 C CA . LEU A 1 514 ? 20.094 -4.41 -0.037 1 97.56 514 LEU A CA 1
ATOM 4007 C C . LEU A 1 514 ? 19.484 -5.473 -0.951 1 97.56 514 LEU A C 1
ATOM 4009 O O . LEU A 1 514 ? 19.75 -5.48 -2.156 1 97.56 514 LEU A O 1
ATOM 4013 N N . LEU A 1 515 ? 18.703 -6.355 -0.367 1 97.69 515 LEU A N 1
ATOM 4014 C CA . LEU A 1 515 ? 18.047 -7.391 -1.159 1 97.69 515 LEU A CA 1
ATOM 4015 C C . LEU A 1 515 ? 17.109 -6.773 -2.184 1 97.69 515 LEU A C 1
ATOM 4017 O O . LEU A 1 515 ? 17.078 -7.199 -3.34 1 97.69 515 LEU A O 1
ATOM 4021 N N . CYS A 1 516 ? 16.375 -5.797 -1.765 1 97.19 516 CYS A N 1
ATOM 4022 C CA . CYS A 1 516 ? 15.469 -5.098 -2.664 1 97.19 516 CYS A CA 1
ATOM 4023 C C . CYS A 1 516 ? 16.234 -4.391 -3.777 1 97.19 516 CYS A C 1
ATOM 4025 O O . CYS A 1 516 ? 15.789 -4.363 -4.926 1 97.19 516 CYS A O 1
ATOM 4027 N N . TRP A 1 517 ? 17.359 -3.824 -3.443 1 96.94 517 TRP A N 1
ATOM 4028 C CA . TRP A 1 517 ? 18.219 -3.162 -4.422 1 96.94 517 TRP A CA 1
ATOM 4029 C C . TRP A 1 517 ? 18.688 -4.145 -5.488 1 96.94 517 TRP A C 1
ATOM 4031 O O . TRP A 1 517 ? 18.594 -3.861 -6.688 1 96.94 517 TRP A O 1
ATOM 4041 N N . LEU A 1 518 ? 19.188 -5.238 -5.062 1 97.81 518 LEU A N 1
ATOM 4042 C CA . LEU A 1 518 ? 19.672 -6.246 -6 1 97.81 518 LEU A CA 1
ATOM 4043 C C . LEU A 1 518 ? 18.547 -6.738 -6.898 1 97.81 518 LEU A C 1
ATOM 4045 O O . LEU A 1 518 ? 18.734 -6.945 -8.102 1 97.81 518 LEU A O 1
ATOM 4049 N N . ALA A 1 519 ? 17.375 -6.941 -6.312 1 98.12 519 ALA A N 1
ATOM 4050 C CA . ALA A 1 519 ? 16.219 -7.352 -7.102 1 98.12 519 ALA A CA 1
ATOM 4051 C C . ALA A 1 519 ? 15.852 -6.289 -8.133 1 98.12 519 ALA A C 1
ATOM 4053 O O . ALA A 1 519 ? 15.57 -6.609 -9.289 1 98.12 519 ALA A O 1
ATOM 4054 N N . LEU A 1 520 ? 15.836 -5.035 -7.699 1 97.31 520 LEU A N 1
ATOM 4055 C CA . LEU A 1 520 ? 15.539 -3.932 -8.609 1 97.31 520 LEU A CA 1
ATOM 4056 C C . LEU A 1 520 ? 16.562 -3.867 -9.742 1 97.31 520 LEU A C 1
ATOM 4058 O O . LEU A 1 520 ? 16.203 -3.598 -10.891 1 97.31 520 LEU A O 1
ATOM 4062 N N . LEU A 1 521 ? 17.797 -4.062 -9.391 1 96.25 521 LEU A N 1
ATOM 4063 C CA . LEU A 1 521 ? 18.875 -4.059 -10.375 1 96.25 521 LEU A CA 1
ATOM 4064 C C . LEU A 1 521 ? 18.609 -5.09 -11.469 1 96.25 521 LEU A C 1
ATOM 4066 O O . LEU A 1 521 ? 18.656 -4.766 -12.664 1 96.25 521 LEU A O 1
ATOM 4070 N N . LEU A 1 522 ? 18.328 -6.277 -11.07 1 97.44 522 LEU A N 1
ATOM 4071 C CA . LEU A 1 522 ? 18.062 -7.34 -12.039 1 97.44 522 LEU A CA 1
ATOM 4072 C C . LEU A 1 522 ? 16.828 -7.027 -12.875 1 97.44 522 LEU A C 1
ATOM 4074 O O . LEU A 1 522 ? 16.844 -7.227 -14.094 1 97.44 522 LEU A O 1
ATOM 4078 N N . ALA A 1 523 ? 15.797 -6.566 -12.258 1 96.75 523 ALA A N 1
ATOM 4079 C CA . ALA A 1 523 ? 14.578 -6.195 -12.969 1 96.75 523 ALA A CA 1
ATOM 4080 C C . ALA A 1 523 ? 14.852 -5.113 -14.008 1 96.75 523 ALA A C 1
ATOM 4082 O O . ALA A 1 523 ? 14.352 -5.18 -15.133 1 96.75 523 ALA A O 1
ATOM 4083 N N . ARG A 1 524 ? 15.664 -4.133 -13.633 1 94.81 524 ARG A N 1
ATOM 4084 C CA . ARG A 1 524 ? 15.961 -3.023 -14.539 1 94.81 524 ARG A CA 1
ATOM 4085 C C . ARG A 1 524 ? 16.781 -3.494 -15.734 1 94.81 524 ARG A C 1
ATOM 4087 O O . ARG A 1 524 ? 16.609 -2.99 -16.844 1 94.81 524 ARG A O 1
ATOM 4094 N N . ILE A 1 525 ? 17.672 -4.359 -15.516 1 94.62 525 ILE A N 1
ATOM 4095 C CA . ILE A 1 525 ? 18.453 -4.902 -16.625 1 94.62 525 ILE A CA 1
ATOM 4096 C C . ILE A 1 525 ? 17.531 -5.609 -17.609 1 94.62 525 ILE A C 1
ATOM 4098 O O . ILE A 1 525 ? 17.672 -5.445 -18.828 1 94.62 525 ILE A O 1
ATOM 4102 N N . VAL A 1 526 ? 16.578 -6.367 -17.109 1 96.5 526 VAL A N 1
ATOM 4103 C CA . VAL A 1 526 ? 15.602 -7.027 -17.969 1 96.5 526 VAL A CA 1
ATOM 4104 C C . VAL A 1 526 ? 14.82 -5.984 -18.766 1 96.5 526 VAL A C 1
ATOM 4106 O O . VAL A 1 526 ? 14.656 -6.117 -19.984 1 96.5 526 VAL A O 1
ATOM 4109 N N . GLU A 1 527 ? 14.375 -4.977 -18.094 1 94.69 527 GLU A N 1
ATOM 4110 C CA . GLU A 1 527 ? 13.57 -3.939 -18.75 1 94.69 527 GLU A CA 1
ATOM 4111 C C . GLU A 1 527 ? 14.375 -3.217 -19.828 1 94.69 527 GLU A C 1
ATOM 4113 O O . GLU A 1 527 ? 13.867 -2.961 -20.922 1 94.69 527 GLU A O 1
ATOM 4118 N N . THR A 1 528 ? 15.594 -2.902 -19.531 1 89.62 528 THR A N 1
ATOM 4119 C CA . THR A 1 528 ? 16.438 -2.125 -20.438 1 89.62 528 THR A CA 1
ATOM 4120 C C . THR A 1 528 ? 16.828 -2.955 -21.641 1 89.62 528 THR A C 1
ATOM 4122 O O . THR A 1 528 ? 16.766 -2.475 -22.781 1 89.62 528 THR A O 1
ATOM 4125 N N . ARG A 1 529 ? 17.172 -4.168 -21.469 1 92.25 529 ARG A N 1
ATOM 4126 C CA . ARG A 1 529 ? 17.688 -5 -22.547 1 92.25 529 ARG A CA 1
ATOM 4127 C C . ARG A 1 529 ? 16.562 -5.566 -23.391 1 92.25 529 ARG A C 1
ATOM 4129 O O . ARG A 1 529 ? 16.719 -5.766 -24.594 1 92.25 529 ARG A O 1
ATOM 4136 N N . ALA A 1 530 ? 15.461 -5.812 -22.766 1 95.12 530 ALA A N 1
ATOM 4137 C CA . ALA A 1 530 ? 14.383 -6.473 -23.5 1 95.12 530 ALA A CA 1
ATOM 4138 C C . ALA A 1 530 ? 13.281 -5.48 -23.875 1 95.12 530 ALA A C 1
ATOM 4140 O O . ALA A 1 530 ? 12.289 -5.852 -24.5 1 95.12 530 ALA A O 1
ATOM 4141 N N . ALA A 1 531 ? 13.375 -4.266 -23.516 1 92.56 531 ALA A N 1
ATOM 4142 C CA . ALA A 1 531 ? 12.414 -3.211 -23.828 1 92.56 531 ALA A CA 1
ATOM 4143 C C . ALA A 1 531 ? 11 -3.607 -23.422 1 92.56 531 ALA A C 1
ATOM 4145 O O . ALA A 1 531 ? 10.078 -3.557 -24.234 1 92.56 531 ALA A O 1
ATOM 4146 N N . THR A 1 532 ? 10.828 -4.031 -22.281 1 94.81 532 THR A N 1
ATOM 4147 C CA . THR A 1 532 ? 9.562 -4.414 -21.672 1 94.81 532 THR A CA 1
ATOM 4148 C C . THR A 1 532 ? 9.516 -3.982 -20.219 1 94.81 532 THR A C 1
ATOM 4150 O O . THR A 1 532 ? 10.469 -3.391 -19.703 1 94.81 532 THR A O 1
ATOM 4153 N N . THR A 1 533 ? 8.406 -4.059 -19.594 1 93 533 THR A N 1
ATOM 4154 C CA . THR A 1 533 ? 8.312 -3.799 -18.172 1 93 533 THR A CA 1
ATOM 4155 C C . THR A 1 533 ? 8.547 -5.078 -17.375 1 93 533 THR A C 1
ATOM 4157 O O . THR A 1 533 ? 8.289 -6.18 -17.859 1 93 533 THR A O 1
ATOM 4160 N N . TRP A 1 534 ? 9.062 -4.922 -16.219 1 95.56 534 TRP A N 1
ATOM 4161 C CA . TRP A 1 534 ? 9.32 -6.094 -15.391 1 95.56 534 TRP A CA 1
ATOM 4162 C C . TRP A 1 534 ? 8.031 -6.859 -15.109 1 95.56 534 TRP A C 1
ATOM 4164 O O . TRP A 1 534 ? 8.023 -8.094 -15.117 1 95.56 534 TRP A O 1
ATOM 4174 N N . THR A 1 535 ? 6.961 -6.223 -14.867 1 92.19 535 THR A N 1
ATOM 4175 C CA . THR A 1 535 ? 5.688 -6.871 -14.57 1 92.19 535 THR A CA 1
ATOM 4176 C C . THR A 1 535 ? 5.258 -7.777 -15.719 1 92.19 535 THR A C 1
ATOM 4178 O O . THR A 1 535 ? 4.812 -8.906 -15.5 1 92.19 535 THR A O 1
ATOM 4181 N N . ARG A 1 536 ? 5.402 -7.281 -16.922 1 93.25 536 ARG A N 1
ATOM 4182 C CA . ARG A 1 536 ? 5.055 -8.078 -18.094 1 93.25 536 ARG A CA 1
ATOM 4183 C C . ARG A 1 536 ? 6.004 -9.258 -18.25 1 93.25 536 ARG A C 1
ATOM 4185 O O . ARG A 1 536 ? 5.566 -10.383 -18.516 1 93.25 536 ARG A O 1
ATOM 4192 N N . ALA A 1 537 ? 7.273 -8.945 -18.156 1 97.06 537 ALA A N 1
ATOM 4193 C CA . ALA A 1 537 ? 8.266 -10.008 -18.266 1 97.06 537 ALA A CA 1
ATOM 4194 C C . ALA A 1 537 ? 8.031 -11.094 -17.219 1 97.06 537 ALA A C 1
ATOM 4196 O O . ALA A 1 537 ? 8.055 -12.281 -17.531 1 97.06 537 ALA A O 1
ATOM 4197 N N . ARG A 1 538 ? 7.824 -10.664 -16 1 96.5 538 ARG A N 1
ATOM 4198 C CA . ARG A 1 538 ? 7.594 -11.586 -14.898 1 96.5 538 ARG A CA 1
ATOM 4199 C C . ARG A 1 538 ? 6.398 -12.484 -15.172 1 96.5 538 ARG A C 1
ATOM 4201 O O . ARG A 1 538 ? 6.461 -13.695 -14.953 1 96.5 538 ARG A O 1
ATOM 4208 N N . THR A 1 539 ? 5.32 -11.922 -15.641 1 94.5 539 THR A N 1
ATOM 4209 C CA . THR A 1 539 ? 4.109 -12.68 -15.93 1 94.5 539 THR A CA 1
ATOM 4210 C C . THR A 1 539 ? 4.375 -13.758 -16.984 1 94.5 539 THR A C 1
ATOM 4212 O O . THR A 1 539 ? 3.955 -14.906 -16.828 1 94.5 539 THR A O 1
ATOM 4215 N N . GLN A 1 540 ? 5.09 -13.391 -17.969 1 94.94 540 GLN A N 1
ATOM 4216 C CA . GLN A 1 540 ? 5.395 -14.328 -19.047 1 94.94 540 GLN A CA 1
ATOM 4217 C C . GLN A 1 540 ? 6.348 -15.422 -18.578 1 94.94 540 GLN A C 1
ATOM 4219 O O . GLN A 1 540 ? 6.145 -16.594 -18.875 1 94.94 540 GLN A O 1
ATOM 4224 N N . LEU A 1 541 ? 7.285 -15.055 -17.875 1 97.31 541 LEU A N 1
ATOM 4225 C CA . LEU A 1 541 ? 8.305 -16 -17.422 1 97.31 541 LEU A CA 1
ATOM 4226 C C . LEU A 1 541 ? 7.703 -17.016 -16.438 1 97.31 541 LEU A C 1
ATOM 4228 O O . LEU A 1 541 ? 8.102 -18.172 -16.438 1 97.31 541 LEU A O 1
ATOM 4232 N N . GLN A 1 542 ? 6.801 -16.516 -15.648 1 95.81 542 GLN A N 1
ATOM 4233 C CA . GLN A 1 542 ? 6.211 -17.375 -14.625 1 95.81 542 GLN A CA 1
ATOM 4234 C C . GLN A 1 542 ? 5.312 -18.438 -15.25 1 95.81 542 GLN A C 1
ATOM 4236 O O . GLN A 1 542 ? 4.906 -19.391 -14.586 1 95.81 542 GLN A O 1
ATOM 4241 N N . ARG A 1 543 ? 5.082 -18.391 -16.562 1 95.44 543 ARG A N 1
ATOM 4242 C CA . ARG A 1 543 ? 4.277 -19.391 -17.266 1 95.44 543 ARG A CA 1
ATOM 4243 C C . ARG A 1 543 ? 5.129 -20.578 -17.688 1 95.44 543 ARG A C 1
ATOM 4245 O O . ARG A 1 543 ? 4.594 -21.625 -18.078 1 95.44 543 ARG A O 1
ATOM 4252 N N . LEU A 1 544 ? 6.406 -20.391 -17.625 1 96.25 544 LEU A N 1
ATOM 4253 C CA . LEU A 1 544 ? 7.309 -21.5 -17.859 1 96.25 544 LEU A CA 1
ATOM 4254 C C . LEU A 1 544 ? 7.441 -22.359 -16.594 1 96.25 544 LEU A C 1
ATOM 4256 O O . LEU A 1 544 ? 7.977 -21.891 -15.586 1 96.25 544 LEU A O 1
ATOM 4260 N N . HIS A 1 545 ? 7.004 -23.609 -16.688 1 96.12 545 HIS A N 1
ATOM 4261 C CA . HIS A 1 545 ? 6.922 -24.484 -15.508 1 96.12 545 HIS A CA 1
ATOM 4262 C C . HIS A 1 545 ? 7.836 -25.688 -15.656 1 96.12 545 HIS A C 1
ATOM 4264 O O . HIS A 1 545 ? 8.273 -26.016 -16.766 1 96.12 545 HIS A O 1
ATOM 4270 N N . VAL A 1 546 ? 8.109 -26.234 -14.516 1 93.56 546 VAL A N 1
ATOM 4271 C CA . VAL A 1 546 ? 8.703 -27.562 -14.453 1 93.56 546 VAL A CA 1
ATOM 4272 C C . VAL A 1 546 ? 7.727 -28.531 -13.789 1 93.56 546 VAL A C 1
ATOM 4274 O O . VAL A 1 546 ? 7.215 -28.266 -12.695 1 93.56 546 VAL A O 1
ATOM 4277 N N . GLY A 1 547 ? 7.426 -29.547 -14.555 1 91.81 547 GLY A N 1
ATOM 4278 C CA . GLY A 1 547 ? 6.613 -30.625 -14.008 1 91.81 547 GLY A CA 1
ATOM 4279 C C . GLY A 1 547 ? 7.438 -31.766 -13.445 1 91.81 547 GLY A C 1
ATOM 4280 O O . GLY A 1 547 ? 8.469 -32.125 -14.008 1 91.81 547 GLY A O 1
ATOM 4281 N N . THR A 1 548 ? 7.043 -32.188 -12.281 1 89.19 548 THR A N 1
ATOM 4282 C CA . THR A 1 548 ? 7.676 -33.344 -11.664 1 89.19 548 THR A CA 1
ATOM 4283 C C . THR A 1 548 ? 6.816 -34.594 -11.844 1 89.19 548 THR A C 1
ATOM 4285 O O . THR A 1 548 ? 5.629 -34.594 -11.523 1 89.19 548 THR A O 1
ATOM 4288 N N . PHE A 1 549 ? 7.48 -35.594 -12.336 1 82.56 549 PHE A N 1
ATOM 4289 C CA . PHE A 1 549 ? 6.816 -36.875 -12.602 1 82.56 549 PHE A CA 1
ATOM 4290 C C . PHE A 1 549 ? 7.512 -38 -11.867 1 82.56 549 PHE A C 1
ATOM 4292 O O . PHE A 1 549 ? 8.742 -38.062 -11.789 1 82.56 549 PHE A O 1
ATOM 4299 N N . THR A 1 550 ? 6.703 -38.781 -11.203 1 79.88 550 THR A N 1
ATOM 4300 C CA . THR A 1 550 ? 7.266 -39.906 -10.484 1 79.88 550 THR A CA 1
ATOM 4301 C C . THR A 1 550 ? 6.703 -41.219 -11.023 1 79.88 550 THR A C 1
ATOM 4303 O O . THR A 1 550 ? 5.559 -41.281 -11.477 1 79.88 550 THR A O 1
ATOM 4306 N N . GLY A 1 551 ? 7.574 -42.219 -11.031 1 67 551 GLY A N 1
ATOM 4307 C CA . GLY A 1 551 ? 7.207 -43.562 -11.438 1 67 551 GLY A CA 1
ATOM 4308 C C . GLY A 1 551 ? 8.18 -44.625 -10.953 1 67 551 GLY A C 1
ATOM 4309 O O . GLY A 1 551 ? 9.109 -44.344 -10.195 1 67 551 GLY A O 1
ATOM 4310 N N . PRO A 1 552 ? 7.875 -45.812 -11.219 1 59.62 552 PRO A N 1
ATOM 4311 C CA . PRO A 1 552 ? 8.758 -46.906 -10.789 1 59.62 552 PRO A CA 1
ATOM 4312 C C . PRO A 1 552 ? 10.211 -46.688 -11.195 1 59.62 552 PRO A C 1
ATOM 4314 O O . PRO A 1 552 ? 11.125 -47.156 -10.516 1 59.62 552 PRO A O 1
ATOM 4317 N N . ALA A 1 553 ? 10.328 -45.906 -12.266 1 55.56 553 ALA A N 1
ATOM 4318 C CA . ALA A 1 553 ? 11.68 -45.688 -12.766 1 55.56 553 ALA A CA 1
ATOM 4319 C C . ALA A 1 553 ? 12.344 -44.531 -12.023 1 55.56 553 ALA A C 1
ATOM 4321 O O . ALA A 1 553 ? 13.547 -44.281 -12.148 1 55.56 553 ALA A O 1
ATOM 4322 N N . GLY A 1 554 ? 11.562 -43.844 -11.289 1 68.62 554 GLY A N 1
ATOM 4323 C CA . GLY A 1 554 ? 12.133 -42.75 -10.523 1 68.62 554 GLY A CA 1
ATOM 4324 C C . GLY A 1 554 ? 11.414 -41.438 -10.734 1 68.62 554 GLY A C 1
ATOM 4325 O O . GLY A 1 554 ? 10.195 -41.406 -10.938 1 68.62 554 GLY A O 1
ATOM 4326 N N . VAL A 1 555 ? 12.297 -40.375 -10.461 1 75.31 555 VAL A N 1
ATOM 4327 C CA . VAL A 1 555 ? 11.727 -39.031 -10.555 1 75.31 555 VAL A CA 1
ATOM 4328 C C . VAL A 1 555 ? 12.25 -38.344 -11.805 1 75.31 555 VAL A C 1
ATOM 4330 O O . VAL A 1 555 ? 13.43 -38.438 -12.133 1 75.31 555 VAL A O 1
ATOM 4333 N N . PHE A 1 556 ? 11.234 -37.812 -12.5 1 74.94 556 PHE A N 1
ATOM 4334 C CA . PHE A 1 556 ? 11.5 -37.094 -13.75 1 74.94 556 PHE A CA 1
ATOM 4335 C C . PHE A 1 556 ? 10.93 -35.688 -13.703 1 74.94 556 PHE A C 1
ATOM 4337 O O . PHE A 1 556 ? 9.805 -35.469 -13.25 1 74.94 556 PHE A O 1
ATOM 4344 N N . ARG A 1 557 ? 11.875 -34.688 -14.094 1 84.06 557 ARG A N 1
ATOM 4345 C CA . ARG A 1 557 ? 11.391 -33.312 -14.164 1 84.06 557 ARG A CA 1
ATOM 4346 C C . ARG A 1 557 ? 11.516 -32.75 -15.578 1 84.06 557 ARG A C 1
ATOM 4348 O O . ARG A 1 557 ? 12.57 -32.875 -16.203 1 84.06 557 ARG A O 1
ATOM 4355 N N . GLN A 1 558 ? 10.398 -32.219 -16.078 1 84.88 558 GLN A N 1
ATOM 4356 C CA . GLN A 1 558 ? 10.336 -31.688 -17.438 1 84.88 558 GLN A CA 1
ATOM 4357 C C . GLN A 1 558 ? 9.781 -30.266 -17.453 1 84.88 558 GLN A C 1
ATOM 4359 O O . GLN A 1 558 ? 8.82 -29.953 -16.734 1 84.88 558 GLN A O 1
ATOM 4364 N N . THR A 1 559 ? 10.422 -29.453 -18.281 1 90.5 559 THR A N 1
ATOM 4365 C CA . THR A 1 559 ? 9.938 -28.078 -18.391 1 90.5 559 THR A CA 1
ATOM 4366 C C . THR A 1 559 ? 8.875 -27.969 -19.484 1 90.5 559 THR A C 1
ATOM 4368 O O . THR A 1 559 ? 8.852 -28.766 -20.406 1 90.5 559 THR A O 1
ATOM 4371 N N . THR A 1 560 ? 7.957 -27.094 -19.344 1 92.75 560 THR A N 1
ATOM 4372 C CA . THR A 1 560 ? 7.043 -26.75 -20.422 1 92.75 560 THR A CA 1
ATOM 4373 C C . THR A 1 560 ? 7.777 -26.016 -21.547 1 92.75 560 THR A C 1
ATOM 4375 O O . THR A 1 560 ? 8.852 -25.453 -21.328 1 92.75 560 THR A O 1
ATOM 4378 N N . PRO A 1 561 ? 7.199 -26.078 -22.688 1 90.69 561 PRO A N 1
ATOM 4379 C CA . PRO A 1 561 ? 7.84 -25.328 -23.781 1 90.69 561 PRO A CA 1
ATOM 4380 C C . PRO A 1 561 ? 7.773 -23.812 -23.562 1 90.69 561 PRO A C 1
ATOM 4382 O O . PRO A 1 561 ? 6.762 -23.297 -23.078 1 90.69 561 PRO A O 1
ATOM 4385 N N . ALA A 1 562 ? 8.828 -23.188 -23.984 1 92.5 562 ALA A N 1
ATOM 4386 C CA . ALA A 1 562 ? 8.859 -21.734 -23.875 1 92.5 562 ALA A CA 1
ATOM 4387 C C . ALA A 1 562 ? 7.973 -21.078 -24.938 1 92.5 562 ALA A C 1
ATOM 4389 O O . ALA A 1 562 ? 8.023 -21.438 -26.109 1 92.5 562 ALA A O 1
ATOM 4390 N N . ASP A 1 563 ? 7.133 -20.188 -24.562 1 92.31 563 ASP A N 1
ATOM 4391 C CA . ASP A 1 563 ? 6.34 -19.422 -25.516 1 92.31 563 ASP A CA 1
ATOM 4392 C C . ASP A 1 563 ? 7.191 -18.375 -26.234 1 92.31 563 ASP A C 1
ATOM 4394 O O . ASP A 1 563 ? 8.344 -18.156 -25.859 1 92.31 563 ASP A O 1
ATOM 4398 N N . PRO A 1 564 ? 6.727 -17.766 -27.281 1 93.44 564 PRO A N 1
ATOM 4399 C CA . PRO A 1 564 ? 7.516 -16.828 -28.078 1 93.44 564 PRO A CA 1
ATOM 4400 C C . PRO A 1 564 ? 8.062 -15.656 -27.266 1 93.44 564 PRO A C 1
ATOM 4402 O O . PRO A 1 564 ? 9.211 -15.25 -27.469 1 93.44 564 PRO A O 1
ATOM 4405 N N . GLU A 1 565 ? 7.246 -15.164 -26.422 1 94.75 565 GLU A N 1
ATOM 4406 C CA . GLU A 1 565 ? 7.707 -14.023 -25.625 1 94.75 565 GLU A CA 1
ATOM 4407 C C . GLU A 1 565 ? 8.828 -14.438 -24.672 1 94.75 565 GLU A C 1
ATOM 4409 O O . GLU A 1 565 ? 9.781 -13.688 -24.469 1 94.75 565 GLU A O 1
ATOM 4414 N N . THR A 1 566 ? 8.688 -15.555 -24.094 1 95.88 566 THR A N 1
ATOM 4415 C CA . THR A 1 566 ? 9.742 -16.078 -23.219 1 95.88 566 THR A CA 1
ATOM 4416 C C . THR A 1 566 ? 11.039 -16.281 -24 1 95.88 566 THR A C 1
ATOM 4418 O O . THR A 1 566 ? 12.125 -15.961 -23.516 1 95.88 566 THR A O 1
ATOM 4421 N N . ARG A 1 567 ? 10.969 -16.781 -25.156 1 95.88 567 ARG A N 1
ATOM 4422 C CA . ARG A 1 567 ? 12.133 -16.953 -26.016 1 95.88 567 ARG A CA 1
ATOM 4423 C C . ARG A 1 567 ? 12.781 -15.617 -26.344 1 95.88 567 ARG A C 1
ATOM 4425 O O . ARG A 1 567 ? 14.008 -15.492 -26.328 1 95.88 567 ARG A O 1
ATOM 4432 N N . ARG A 1 568 ? 11.93 -14.719 -26.609 1 96.75 568 ARG A N 1
ATOM 4433 C CA . ARG A 1 568 ? 12.43 -13.375 -26.922 1 96.75 568 ARG A CA 1
ATOM 4434 C C . ARG A 1 568 ? 13.203 -12.797 -25.734 1 96.75 568 ARG A C 1
ATOM 4436 O O . ARG A 1 568 ? 14.266 -12.188 -25.938 1 96.75 568 ARG A O 1
ATOM 4443 N N . LEU A 1 569 ? 12.68 -12.938 -24.578 1 97.31 569 LEU A N 1
ATOM 4444 C CA . LEU A 1 569 ? 13.336 -12.422 -23.375 1 97.31 569 LEU A CA 1
ATOM 4445 C C . LEU A 1 569 ? 14.711 -13.07 -23.188 1 97.31 569 LEU A C 1
ATOM 4447 O O . LEU A 1 569 ? 15.688 -12.383 -22.906 1 97.31 569 LEU A O 1
ATOM 4451 N N . HIS A 1 570 ? 14.789 -14.391 -23.391 1 97.12 570 HIS A N 1
ATOM 4452 C CA . HIS A 1 570 ? 16.047 -15.102 -23.234 1 97.12 570 HIS A CA 1
ATOM 4453 C C . HIS A 1 570 ? 17.062 -14.672 -24.297 1 97.12 570 HIS A C 1
ATOM 4455 O O . HIS A 1 570 ? 18.25 -14.516 -24.016 1 97.12 570 HIS A O 1
ATOM 4461 N N . GLN A 1 571 ? 16.562 -14.445 -25.406 1 96.06 571 GLN A N 1
ATOM 4462 C CA . GLN A 1 571 ? 17.422 -13.977 -26.484 1 96.06 571 GLN A CA 1
ATOM 4463 C C . GLN A 1 571 ? 17.953 -12.57 -26.203 1 96.06 571 GLN A C 1
ATOM 4465 O O . GLN A 1 571 ? 19.141 -12.312 -26.359 1 96.06 571 GLN A O 1
ATOM 4470 N N . ALA A 1 572 ? 17.062 -11.711 -25.844 1 95.5 572 ALA A N 1
ATOM 4471 C CA . ALA A 1 572 ? 17.422 -10.32 -25.578 1 95.5 572 ALA A CA 1
ATOM 4472 C C . ALA A 1 572 ? 18.469 -10.227 -24.469 1 95.5 572 ALA A C 1
ATOM 4474 O O . ALA A 1 572 ? 19.297 -9.32 -24.453 1 95.5 572 ALA A O 1
ATOM 4475 N N . LEU A 1 573 ? 18.438 -11.18 -23.562 1 95.5 573 LEU A N 1
ATOM 4476 C CA . LEU A 1 573 ? 19.312 -11.109 -22.406 1 95.5 573 LEU A CA 1
ATOM 4477 C C . LEU A 1 573 ? 20.5 -12.07 -22.547 1 95.5 573 LEU A C 1
ATOM 4479 O O . LEU A 1 573 ? 21.359 -12.141 -21.672 1 95.5 573 LEU A O 1
ATOM 4483 N N . ASP A 1 574 ? 20.531 -12.789 -23.594 1 93.81 574 ASP A N 1
ATOM 4484 C CA . ASP A 1 574 ? 21.594 -13.75 -23.891 1 93.81 574 ASP A CA 1
ATOM 4485 C C . ASP A 1 574 ? 21.719 -14.781 -22.766 1 93.81 574 ASP A C 1
ATOM 4487 O O . ASP A 1 574 ? 22.812 -14.984 -22.219 1 93.81 574 ASP A O 1
ATOM 4491 N N . ILE A 1 575 ? 20.594 -15.297 -22.375 1 96.06 575 ILE A N 1
ATOM 4492 C CA . ILE A 1 575 ? 20.516 -16.375 -21.375 1 96.06 575 ILE A CA 1
ATOM 4493 C C . ILE A 1 575 ? 19.906 -17.609 -22.016 1 96.06 575 ILE A C 1
ATOM 4495 O O . ILE A 1 575 ? 18.844 -17.531 -22.656 1 96.06 575 ILE A O 1
ATOM 4499 N N . ALA A 1 576 ? 20.516 -18.688 -21.812 1 94.25 576 ALA A N 1
ATOM 4500 C CA . ALA A 1 576 ? 20.016 -19.938 -22.391 1 94.25 576 ALA A CA 1
ATOM 4501 C C . ALA A 1 576 ? 18.688 -20.359 -21.75 1 94.25 576 ALA A C 1
ATOM 4503 O O . ALA A 1 576 ? 18.484 -20.172 -20.547 1 94.25 576 ALA A O 1
ATOM 4504 N N . LEU A 1 577 ? 17.859 -20.938 -22.562 1 93.38 577 LEU A N 1
ATOM 4505 C CA . LEU A 1 577 ? 16.625 -21.516 -22.047 1 93.38 577 LEU A CA 1
ATOM 4506 C C . LEU A 1 577 ? 16.906 -22.766 -21.219 1 93.38 577 LEU A C 1
ATOM 4508 O O . LEU A 1 577 ? 17.906 -23.438 -21.438 1 93.38 577 LEU A O 1
ATOM 4512 N N . PRO A 1 578 ? 16.078 -22.969 -20.234 1 91.56 578 PRO A N 1
ATOM 4513 C CA . PRO A 1 578 ? 16.266 -24.234 -19.531 1 91.56 578 PRO A CA 1
ATOM 4514 C C . PRO A 1 578 ? 16.047 -25.453 -20.422 1 91.56 578 PRO A C 1
ATOM 4516 O O . PRO A 1 578 ? 15.234 -25.406 -21.344 1 91.56 578 PRO A O 1
ATOM 4519 N N . PRO A 1 579 ? 16.781 -26.453 -20.078 1 85.31 579 PRO A N 1
ATOM 4520 C CA . PRO A 1 579 ? 16.562 -27.672 -20.859 1 85.31 579 PRO A CA 1
ATOM 4521 C C . PRO A 1 579 ? 15.172 -28.266 -20.641 1 85.31 579 PRO A C 1
ATOM 4523 O O . PRO A 1 579 ? 14.547 -28.031 -19.609 1 85.31 579 PRO A O 1
ATOM 4526 N N . ARG A 1 580 ? 14.711 -29 -21.578 1 81.75 580 ARG A N 1
ATOM 4527 C CA . ARG A 1 580 ? 13.391 -29.625 -21.5 1 81.75 580 ARG A CA 1
ATOM 4528 C C . ARG A 1 580 ? 13.336 -30.656 -20.375 1 81.75 580 ARG A C 1
ATOM 4530 O O . ARG A 1 580 ? 12.32 -30.797 -19.703 1 81.75 580 ARG A O 1
ATOM 4537 N N . ILE A 1 581 ? 14.453 -31.328 -20.25 1 76.94 581 ILE A N 1
ATOM 4538 C CA . ILE A 1 581 ? 14.57 -32.312 -19.172 1 76.94 581 ILE A CA 1
ATOM 4539 C C . ILE A 1 581 ? 15.594 -31.812 -18.141 1 76.94 581 ILE A C 1
ATOM 4541 O O . ILE A 1 581 ? 16.766 -31.641 -18.453 1 76.94 581 ILE A O 1
ATOM 4545 N N . LEU A 1 582 ? 15.195 -31.516 -16.906 1 75.69 582 LEU A N 1
ATOM 4546 C CA . LEU A 1 582 ? 16.047 -30.906 -15.898 1 75.69 582 LEU A CA 1
ATOM 4547 C C . LEU A 1 582 ? 16.688 -31.969 -15.016 1 75.69 582 LEU A C 1
ATOM 4549 O O . LEU A 1 582 ? 17.797 -31.781 -14.5 1 75.69 582 LEU A O 1
ATOM 4553 N N . HIS A 1 583 ? 15.977 -32.875 -14.5 1 65.5 583 HIS A N 1
ATOM 4554 C CA . HIS A 1 583 ? 16.469 -33.875 -13.562 1 65.5 583 HIS A CA 1
ATOM 4555 C C . HIS A 1 583 ? 15.891 -35.25 -13.875 1 65.5 583 HIS A C 1
ATOM 4557 O O . HIS A 1 583 ? 14.711 -35.375 -14.227 1 65.5 583 HIS A O 1
ATOM 4563 N N . LEU A 1 584 ? 16.859 -36.219 -13.922 1 47.91 584 LEU A N 1
ATOM 4564 C CA . LEU A 1 584 ? 16.469 -37.594 -14.047 1 47.91 584 LEU A CA 1
ATOM 4565 C C . LEU A 1 584 ? 17.094 -38.438 -12.938 1 47.91 584 LEU A C 1
ATOM 4567 O O . LEU A 1 584 ? 18.328 -38.469 -12.797 1 47.91 584 LEU A O 1
ATOM 4571 N N . HIS A 1 585 ? 16.344 -38.531 -11.781 1 51.97 585 HIS A N 1
ATOM 4572 C CA . HIS A 1 585 ? 16.891 -39.406 -10.742 1 51.97 585 HIS A CA 1
ATOM 4573 C C . HIS A 1 585 ? 16.312 -40.812 -10.828 1 51.97 585 HIS A C 1
ATOM 4575 O O . HIS A 1 585 ? 15.086 -40.969 -10.883 1 51.97 585 HIS A O 1
ATOM 4581 N N . THR A 1 586 ? 17.219 -41.875 -11.062 1 43.88 586 THR A N 1
ATOM 4582 C CA . THR A 1 586 ? 16.812 -43.281 -11.109 1 43.88 586 THR A CA 1
ATOM 4583 C C . THR A 1 586 ? 16.875 -43.906 -9.727 1 43.88 586 THR A C 1
ATOM 4585 O O . THR A 1 586 ? 17.719 -43.531 -8.898 1 43.88 586 THR A O 1
ATOM 4588 N N . GLU A 1 587 ? 15.734 -44.406 -9.156 1 40.59 587 GLU A N 1
ATOM 4589 C CA . GLU A 1 587 ? 15.789 -45.156 -7.902 1 40.59 587 GLU A CA 1
ATOM 4590 C C . GLU A 1 587 ? 16.828 -46.25 -7.965 1 40.59 587 GLU A C 1
ATOM 4592 O O . GLU A 1 587 ? 16.953 -46.938 -8.977 1 40.59 587 GLU A O 1
ATOM 4597 N N . ASP A 1 588 ? 17.875 -46.188 -7.137 1 35.81 588 ASP A N 1
ATOM 4598 C CA . ASP A 1 588 ? 18.797 -47.312 -6.949 1 35.81 588 ASP A CA 1
ATOM 4599 C C . ASP A 1 588 ? 18.062 -48.594 -6.703 1 35.81 588 ASP A C 1
ATOM 4601 O O . ASP A 1 588 ? 17.094 -48.625 -5.941 1 35.81 588 ASP A O 1
ATOM 4605 N N . PRO A 1 589 ? 18.188 -49.688 -7.488 1 32.56 589 PRO A N 1
ATOM 4606 C CA . PRO A 1 589 ? 17.609 -50.969 -7.137 1 32.56 589 PRO A CA 1
ATOM 4607 C C . PRO A 1 589 ? 17.938 -51.406 -5.707 1 32.56 589 PRO A C 1
ATOM 4609 O O . PRO A 1 589 ? 18.984 -51 -5.172 1 32.56 589 PRO A O 1
ATOM 4612 N N . ALA A 1 590 ? 16.938 -51.719 -4.891 1 36.56 590 ALA A N 1
ATOM 4613 C CA . ALA A 1 590 ? 17.266 -52.375 -3.637 1 36.56 590 ALA A CA 1
ATOM 4614 C C . ALA A 1 590 ? 18.375 -53.406 -3.842 1 36.56 590 ALA A C 1
ATOM 4616 O O . ALA A 1 590 ? 18.359 -54.156 -4.82 1 36.56 590 ALA A O 1
ATOM 4617 N N . PRO A 1 591 ? 19.547 -53.156 -3.111 1 30.12 591 PRO A N 1
ATOM 4618 C CA . PRO A 1 591 ? 20.391 -54.344 -3.133 1 30.12 591 PRO A CA 1
ATOM 4619 C C . PRO A 1 591 ? 19.609 -55.656 -2.979 1 30.12 591 PRO A C 1
ATOM 4621 O O . PRO A 1 591 ? 18.609 -55.688 -2.264 1 30.12 591 PRO A O 1
ATOM 4624 N N . ARG A 1 592 ? 19.938 -56.625 -3.83 1 26.77 592 ARG A N 1
ATOM 4625 C CA . ARG A 1 592 ? 19.578 -57.969 -3.381 1 26.77 592 ARG A CA 1
ATOM 4626 C C . ARG A 1 592 ? 20.297 -58.312 -2.084 1 26.77 592 ARG A C 1
ATOM 4628 O O . ARG A 1 592 ? 21.516 -58.094 -1.957 1 26.77 592 ARG A O 1
ATOM 4635 N N . MET B 1 1 ? -12.508 -50.469 -18.766 1 52.88 1 MET B N 1
ATOM 4636 C CA . MET B 1 1 ? -13.492 -49.75 -19.547 1 52.88 1 MET B CA 1
ATOM 4637 C C . MET B 1 1 ? -14.844 -50.438 -19.531 1 52.88 1 MET B C 1
ATOM 4639 O O . MET B 1 1 ? -14.906 -51.656 -19.75 1 52.88 1 MET B O 1
ATOM 4643 N N . ARG B 1 2 ? -15.789 -49.75 -18.953 1 61.25 2 ARG B N 1
ATOM 4644 C CA . ARG B 1 2 ? -17.125 -50.344 -18.953 1 61.25 2 ARG B CA 1
ATOM 4645 C C . ARG B 1 2 ? -18.094 -49.5 -19.75 1 61.25 2 ARG B C 1
ATOM 4647 O O . ARG B 1 2 ? -17.953 -48.281 -19.828 1 61.25 2 ARG B O 1
ATOM 4654 N N . THR B 1 3 ? -18.859 -50.156 -20.516 1 64 3 THR B N 1
ATOM 4655 C CA . THR B 1 3 ? -19.984 -49.5 -21.172 1 64 3 THR B CA 1
ATOM 4656 C C . THR B 1 3 ? -21.266 -49.656 -20.328 1 64 3 THR B C 1
ATOM 4658 O O . T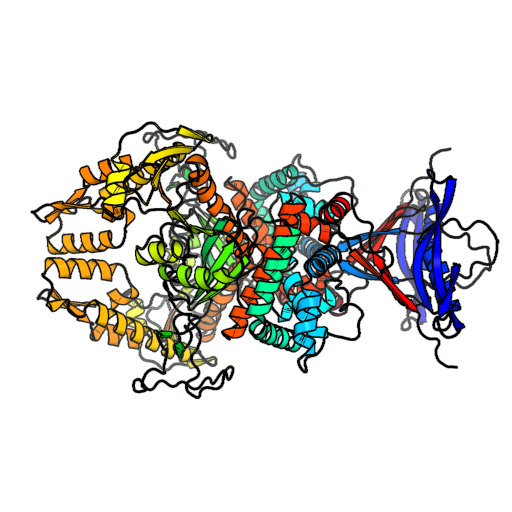HR B 1 3 ? -21.656 -50.781 -20 1 64 3 THR B O 1
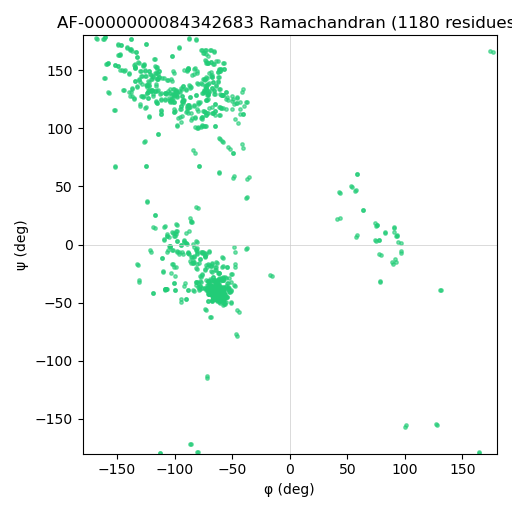ATOM 4661 N N . SER B 1 4 ? -21.703 -48.562 -19.781 1 66.56 4 SER B N 1
ATOM 4662 C CA . SER B 1 4 ? -22.969 -48.562 -19.078 1 66.56 4 SER B CA 1
ATOM 4663 C C . SER B 1 4 ? -24.109 -48.156 -20 1 66.56 4 SER B C 1
ATOM 4665 O O . SER B 1 4 ? -24.016 -47.125 -20.688 1 66.56 4 SER B O 1
ATOM 4667 N N . THR B 1 5 ? -25.047 -49.031 -20.109 1 64.56 5 THR B N 1
ATOM 4668 C CA . THR B 1 5 ? -26.188 -48.781 -20.984 1 64.56 5 THR B CA 1
ATOM 4669 C C . THR B 1 5 ? -27.406 -48.312 -20.156 1 64.56 5 THR B C 1
ATOM 4671 O O . THR B 1 5 ? -27.75 -48.938 -19.156 1 64.56 5 THR B O 1
ATOM 4674 N N . ARG B 1 6 ? -27.828 -47.094 -20.422 1 64.31 6 ARG B N 1
ATOM 4675 C CA . ARG B 1 6 ? -29.047 -46.594 -19.812 1 64.31 6 ARG B CA 1
ATOM 4676 C C . ARG B 1 6 ? -30.188 -46.562 -20.828 1 64.31 6 ARG B C 1
ATOM 4678 O O . ARG B 1 6 ? -30.016 -46.156 -21.969 1 64.31 6 ARG B O 1
ATOM 4685 N N . LYS B 1 7 ? -31.234 -47.062 -20.422 1 63.78 7 LYS B N 1
ATOM 4686 C CA . LYS B 1 7 ? -32.438 -47.062 -21.234 1 63.78 7 LYS B CA 1
ATOM 4687 C C . LYS B 1 7 ? -33.25 -45.781 -21.016 1 63.78 7 LYS B C 1
ATOM 4689 O O . LYS B 1 7 ? -33.562 -45.438 -19.891 1 63.78 7 LYS B O 1
ATOM 4694 N N . ASN B 1 8 ? -33.438 -45.062 -22.062 1 59.12 8 ASN B N 1
ATOM 4695 C CA . ASN B 1 8 ? -34.312 -43.875 -22.016 1 59.12 8 ASN B CA 1
ATOM 4696 C C . ASN B 1 8 ? -35.781 -44.25 -21.969 1 59.12 8 ASN B C 1
ATOM 4698 O O . ASN B 1 8 ? -36.156 -45.375 -22.297 1 59.12 8 ASN B O 1
ATOM 4702 N N . ALA B 1 9 ? -36.562 -43.375 -21.641 1 65.44 9 ALA B N 1
ATOM 4703 C CA . ALA B 1 9 ? -38 -43.594 -21.562 1 65.44 9 ALA B CA 1
ATOM 4704 C C . ALA B 1 9 ? -38.562 -44.031 -22.906 1 65.44 9 ALA B C 1
ATOM 4706 O O . ALA B 1 9 ? -39.531 -44.781 -22.969 1 65.44 9 ALA B O 1
ATOM 4707 N N . ASP B 1 10 ? -37.938 -43.562 -23.953 1 63.62 10 ASP B N 1
ATOM 4708 C CA . ASP B 1 10 ? -38.469 -43.875 -25.281 1 63.62 10 ASP B CA 1
ATOM 4709 C C . ASP B 1 10 ? -37.906 -45.188 -25.797 1 63.62 10 ASP B C 1
ATOM 4711 O O . ASP B 1 10 ? -38.125 -45.562 -26.938 1 63.62 10 ASP B O 1
ATOM 4715 N N . GLY B 1 11 ? -37.25 -45.969 -24.953 1 62.56 11 GLY B N 1
ATOM 4716 C CA . GLY B 1 11 ? -36.781 -47.312 -25.297 1 62.56 11 GLY B CA 1
ATOM 4717 C C . GLY B 1 11 ? -35.375 -47.312 -25.891 1 62.56 11 GLY B C 1
ATOM 4718 O O . GLY B 1 11 ? -34.812 -48.375 -26.125 1 62.56 11 GLY B O 1
ATOM 4719 N N . SER B 1 12 ? -34.938 -46.156 -26.328 1 64.06 12 SER B N 1
ATOM 4720 C CA . SER B 1 12 ? -33.594 -46.125 -26.953 1 64.06 12 SER B CA 1
ATOM 4721 C C . SER B 1 12 ? -32.5 -46.312 -25.906 1 64.06 12 SER B C 1
ATOM 4723 O O . SER B 1 12 ? -32.656 -45.938 -24.75 1 64.06 12 SER B O 1
ATOM 4725 N N . LYS B 1 13 ? -31.531 -47.219 -26.219 1 62.25 13 LYS B N 1
ATOM 4726 C CA . LYS B 1 13 ? -30.406 -47.531 -25.344 1 62.25 13 LYS B CA 1
ATOM 4727 C C . LYS B 1 13 ? -29.234 -46.594 -25.594 1 62.25 13 LYS B C 1
ATOM 4729 O O . LYS B 1 13 ? -28.844 -46.375 -26.734 1 62.25 13 LYS B O 1
ATOM 4734 N N . VAL B 1 14 ? -29 -45.844 -24.641 1 65.19 14 VAL B N 1
ATOM 4735 C CA . VAL B 1 14 ? -27.828 -45 -24.75 1 65.19 14 VAL B CA 1
ATOM 4736 C C . VAL B 1 14 ? -26.703 -45.562 -23.891 1 65.19 14 VAL B C 1
ATOM 4738 O O . VAL B 1 14 ? -26.922 -45.938 -22.734 1 65.19 14 VAL B O 1
ATOM 4741 N N . SER B 1 15 ? -25.578 -45.812 -24.609 1 66.69 15 SER B N 1
ATOM 4742 C CA . SER B 1 15 ? -24.422 -46.406 -23.922 1 66.69 15 SER B CA 1
ATOM 4743 C C . SER B 1 15 ? -23.391 -45.344 -23.594 1 66.69 15 SER B C 1
ATOM 4745 O O . SER B 1 15 ? -23.172 -44.406 -24.391 1 66.69 15 SER B O 1
ATOM 4747 N N . TYR B 1 16 ? -22.984 -45.375 -22.359 1 63.62 16 TYR B N 1
ATOM 4748 C CA . TYR B 1 16 ? -21.953 -44.469 -21.906 1 63.62 16 TYR B CA 1
ATOM 4749 C C . TYR B 1 16 ? -20.641 -45.219 -21.656 1 63.62 16 TYR B C 1
ATOM 4751 O O . TYR B 1 16 ? -20.656 -46.312 -21.125 1 63.62 16 TYR B O 1
ATOM 4759 N N . LEU B 1 17 ? -19.562 -44.656 -22.234 1 60.94 17 LEU B N 1
ATOM 4760 C CA . LEU B 1 17 ? -18.234 -45.219 -22 1 60.94 17 LEU B CA 1
ATOM 4761 C C . LEU B 1 17 ? -17.594 -44.625 -20.75 1 60.94 17 LEU B C 1
ATOM 4763 O O . LEU B 1 17 ? -17.547 -43.406 -20.609 1 60.94 17 LEU B O 1
ATOM 4767 N N . GLN B 1 18 ? -17.375 -45.625 -19.859 1 58.12 18 GLN B N 1
ATOM 4768 C CA . GLN B 1 18 ? -16.844 -45.188 -18.578 1 58.12 18 GLN B CA 1
ATOM 4769 C C . GLN B 1 18 ? -15.531 -45.906 -18.25 1 58.12 18 GLN B C 1
ATOM 4771 O O . GLN B 1 18 ? -15.312 -47.031 -18.688 1 58.12 18 GLN B O 1
ATOM 4776 N N . LEU B 1 19 ? -14.531 -45.094 -17.75 1 56.5 19 LEU B N 1
ATOM 4777 C CA . LEU B 1 19 ? -13.359 -45.688 -17.094 1 56.5 19 LEU B CA 1
ATOM 4778 C C . LEU B 1 19 ? -13.633 -45.969 -15.625 1 56.5 19 LEU B C 1
ATOM 4780 O O . LEU B 1 19 ? -13.906 -45.031 -14.859 1 56.5 19 LEU B O 1
ATOM 4784 N N . ALA B 1 20 ? -13.758 -47.312 -15.258 1 53.22 20 ALA B N 1
ATOM 4785 C CA . ALA B 1 20 ? -14.125 -47.688 -13.891 1 53.22 20 ALA B CA 1
ATOM 4786 C C . ALA B 1 20 ? -13.055 -48.594 -13.266 1 53.22 20 ALA B C 1
ATOM 4788 O O . ALA B 1 20 ? -12.312 -49.25 -13.977 1 53.22 20 ALA B O 1
ATOM 4789 N N . HIS B 1 21 ? -12.641 -48.312 -12.055 1 54.97 21 HIS B N 1
ATOM 4790 C CA . HIS B 1 21 ? -11.766 -49.156 -11.258 1 54.97 21 HIS B CA 1
ATOM 4791 C C . HIS B 1 21 ? -12.555 -49.875 -10.164 1 54.97 21 HIS B C 1
ATOM 4793 O O . HIS B 1 21 ? -13.383 -49.281 -9.484 1 54.97 21 HIS B O 1
ATOM 4799 N N . ASN B 1 22 ? -12.312 -51.188 -10.133 1 51.91 22 ASN B N 1
ATOM 4800 C CA . ASN B 1 22 ? -12.961 -51.969 -9.07 1 51.91 22 ASN B CA 1
ATOM 4801 C C . ASN B 1 22 ? -12.18 -51.875 -7.762 1 51.91 22 ASN B C 1
ATOM 4803 O O . ASN B 1 22 ? -10.961 -52.062 -7.746 1 51.91 22 ASN B O 1
ATOM 4807 N N . GLU B 1 23 ? -12.719 -51.219 -6.902 1 56.53 23 GLU B N 1
ATOM 4808 C CA . GLU B 1 23 ? -12.133 -51.188 -5.566 1 56.53 23 GLU B CA 1
ATOM 4809 C C . GLU B 1 23 ? -12.852 -52.156 -4.637 1 56.53 23 GLU B C 1
ATOM 4811 O O . GLU B 1 23 ? -14.078 -52.25 -4.66 1 56.53 23 GLU B O 1
ATOM 4816 N N . TRP B 1 24 ? -12 -52.906 -3.961 1 59.97 24 TRP B N 1
ATOM 4817 C CA . TRP B 1 24 ? -12.539 -53.844 -2.959 1 59.97 24 TRP B CA 1
ATOM 4818 C C . TRP B 1 24 ? -13.039 -53.062 -1.738 1 59.97 24 TRP B C 1
ATOM 4820 O O . TRP B 1 24 ? -12.297 -52.281 -1.138 1 59.97 24 TRP B O 1
ATOM 4830 N N . ASP B 1 25 ? -14.266 -53.062 -1.562 1 53.75 25 ASP B N 1
ATOM 4831 C CA . ASP B 1 25 ? -14.859 -52.594 -0.314 1 53.75 25 ASP B CA 1
ATOM 4832 C C . ASP B 1 25 ? -14.773 -53.688 0.77 1 53.75 25 ASP B C 1
ATOM 4834 O O . ASP B 1 25 ? -15.508 -54.656 0.733 1 53.75 25 ASP B O 1
ATOM 4838 N N . PRO B 1 26 ? -13.844 -53.5 1.568 1 64.81 26 PRO B N 1
ATOM 4839 C CA . PRO B 1 26 ? -13.719 -54.531 2.59 1 64.81 26 PRO B CA 1
ATOM 4840 C C . PRO B 1 26 ? -14.969 -54.656 3.469 1 64.81 26 PRO B C 1
ATOM 4842 O O . PRO B 1 26 ? -15.258 -55.719 3.996 1 64.81 26 PRO B O 1
ATOM 4845 N N . ALA B 1 27 ? -15.641 -53.719 3.709 1 64.25 27 ALA B N 1
ATOM 4846 C CA . ALA B 1 27 ? -16.812 -53.781 4.578 1 64.25 27 ALA B CA 1
ATOM 4847 C C . ALA B 1 27 ? -17.953 -54.531 3.904 1 64.25 27 ALA B C 1
ATOM 4849 O O . ALA B 1 27 ? -18.641 -55.344 4.543 1 64.25 27 ALA B O 1
ATOM 4850 N N . ALA B 1 28 ? -17.984 -54.406 2.588 1 63.03 28 ALA B N 1
ATOM 4851 C CA . ALA B 1 28 ? -19.109 -55.031 1.883 1 63.03 28 ALA B CA 1
ATOM 4852 C C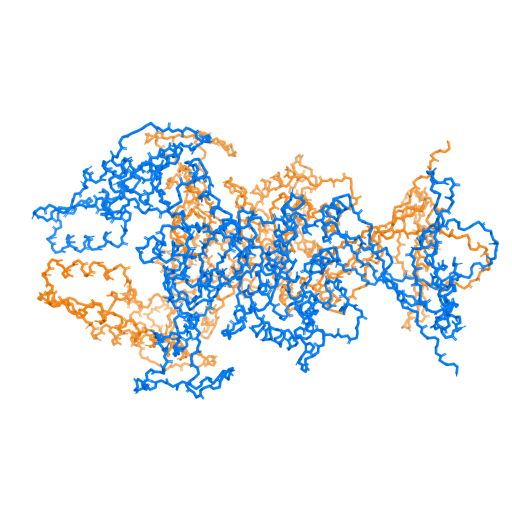 . ALA B 1 28 ? -18.672 -56.312 1.161 1 63.03 28 ALA B C 1
ATOM 4854 O O . ALA B 1 28 ? -19.484 -57.031 0.589 1 63.03 28 ALA B O 1
ATOM 4855 N N . LYS B 1 29 ? -17.484 -56.75 1.345 1 60.38 29 LYS B N 1
ATOM 4856 C CA . LYS B 1 29 ? -16.875 -57.938 0.748 1 60.38 29 LYS B CA 1
ATOM 4857 C C . LYS B 1 29 ? -17.219 -58.031 -0.737 1 60.38 29 LYS B C 1
ATOM 4859 O O . LYS B 1 29 ? -17.484 -59.125 -1.246 1 60.38 29 LYS B O 1
ATOM 4864 N N . THR B 1 30 ? -17.547 -56.875 -1.263 1 60.09 30 THR B N 1
ATOM 4865 C CA . THR B 1 30 ? -17.859 -56.875 -2.689 1 60.09 30 THR B CA 1
ATOM 4866 C C . THR B 1 30 ? -17 -55.844 -3.424 1 60.09 30 THR B C 1
ATOM 4868 O O . THR B 1 30 ? -16.5 -54.906 -2.814 1 60.09 30 THR B O 1
ATOM 4871 N N . SER B 1 31 ? -16.641 -56.156 -4.59 1 61.22 31 SER B N 1
ATOM 4872 C CA . SER B 1 31 ? -15.938 -55.219 -5.445 1 61.22 31 SER B CA 1
ATOM 4873 C C . SER B 1 31 ? -16.875 -54.125 -5.969 1 61.22 31 SER B C 1
ATOM 4875 O O . SER B 1 31 ? -17.984 -54.438 -6.434 1 61.22 31 SER B O 1
ATOM 4877 N N . ARG B 1 32 ? -16.609 -52.938 -5.543 1 56.06 32 ARG B N 1
ATOM 4878 C CA . ARG B 1 32 ? -17.406 -51.844 -6.074 1 56.06 32 ARG B CA 1
ATOM 4879 C C . ARG B 1 32 ? -16.688 -51.125 -7.219 1 56.06 32 ARG B C 1
ATOM 4881 O O . ARG B 1 32 ? -15.492 -50.844 -7.125 1 56.06 32 ARG B O 1
ATOM 4888 N N . THR B 1 33 ? -17.484 -51.094 -8.25 1 55.06 33 THR B N 1
ATOM 4889 C CA . THR B 1 33 ? -16.969 -50.406 -9.43 1 55.06 33 THR B CA 1
ATOM 4890 C C . THR B 1 33 ? -17 -48.906 -9.234 1 55.06 33 THR B C 1
ATOM 4892 O O . THR B 1 33 ? -18.062 -48.312 -9 1 55.06 33 THR B O 1
ATOM 4895 N N . LYS B 1 34 ? -15.93 -48.344 -8.961 1 55.81 34 LYS B N 1
ATOM 4896 C CA . LYS B 1 34 ? -15.836 -46.875 -8.883 1 55.81 34 LYS B CA 1
ATOM 4897 C C . LYS B 1 34 ? -15.477 -46.281 -10.242 1 55.81 34 LYS B C 1
ATOM 4899 O O . LYS B 1 34 ? -14.445 -46.625 -10.828 1 55.81 34 LYS B O 1
ATOM 4904 N N . VAL B 1 35 ? -16.422 -45.562 -10.734 1 52.34 35 VAL B N 1
ATOM 4905 C CA . VAL B 1 35 ? -16.219 -44.875 -12.016 1 52.34 35 VAL B CA 1
ATOM 4906 C C . VAL B 1 35 ? -15.234 -43.719 -11.828 1 52.34 35 VAL B C 1
ATOM 4908 O O . VAL B 1 35 ? -15.477 -42.812 -11.031 1 52.34 35 VAL B O 1
ATOM 4911 N N . LEU B 1 36 ? -14.109 -43.812 -12.391 1 50.16 36 LEU B N 1
ATOM 4912 C CA . LEU B 1 36 ? -13.055 -42.812 -12.312 1 50.16 36 LEU B CA 1
ATOM 4913 C C . LEU B 1 36 ? -13.328 -41.656 -13.289 1 50.16 36 LEU B C 1
ATOM 4915 O O . LEU B 1 36 ? -13.031 -40.5 -12.992 1 50.16 36 LEU B O 1
ATOM 4919 N N . TYR B 1 37 ? -13.898 -42.094 -14.469 1 51.97 37 TYR B N 1
ATOM 4920 C CA . TYR B 1 37 ? -14.172 -41.125 -15.508 1 51.97 37 TYR B CA 1
ATOM 4921 C C . TYR B 1 37 ? -15.258 -41.625 -16.453 1 51.97 37 TYR B C 1
ATOM 4923 O O . TYR B 1 37 ? -15.297 -42.812 -16.797 1 51.97 37 TYR B O 1
ATOM 4931 N N . SER B 1 38 ? -16.312 -40.781 -16.734 1 53.5 38 SER B N 1
ATOM 4932 C CA . SER B 1 38 ? -17.297 -41.094 -17.781 1 53.5 38 SER B CA 1
ATOM 4933 C C . SER B 1 38 ? -17 -40.312 -19.062 1 53.5 38 SER B C 1
ATOM 4935 O O . SER B 1 38 ? -17 -39.094 -19.062 1 53.5 38 SER B O 1
ATOM 4937 N N . PHE B 1 39 ? -16.641 -40.969 -20.156 1 51.44 39 PHE B N 1
ATOM 4938 C CA . PHE B 1 39 ? -16.266 -40.375 -21.422 1 51.44 39 PHE B CA 1
ATOM 4939 C C . PHE B 1 39 ? -17.484 -39.844 -22.156 1 51.44 39 PHE B C 1
ATOM 4941 O O . PHE B 1 39 ? -17.359 -39 -23.062 1 51.44 39 PHE B O 1
ATOM 4948 N N . GLY B 1 40 ? -18.672 -40.094 -21.703 1 55.19 40 GLY B N 1
ATOM 4949 C CA . GLY B 1 40 ? -19.922 -39.688 -22.344 1 55.19 40 GLY B CA 1
ATOM 4950 C C . GLY B 1 40 ? -20.562 -40.812 -23.125 1 55.19 40 GLY B C 1
ATOM 4951 O O . GLY B 1 40 ? -20.297 -42 -22.859 1 55.19 40 GLY B O 1
ATOM 4952 N N . ARG B 1 41 ? -21.453 -40.375 -24.172 1 54.06 41 ARG B N 1
ATOM 4953 C CA . ARG B 1 41 ? -22.219 -41.344 -24.953 1 54.06 41 ARG B CA 1
ATOM 4954 C C . ARG B 1 41 ? -21.328 -42.125 -25.891 1 54.06 41 ARG B C 1
ATOM 4956 O O . ARG B 1 41 ? -20.531 -41.562 -26.641 1 54.06 41 ARG B O 1
ATOM 4963 N N . ALA B 1 42 ? -21.391 -43.438 -25.781 1 55.25 42 ALA B N 1
ATOM 4964 C CA . ALA B 1 42 ? -20.531 -44.375 -26.531 1 55.25 42 ALA B CA 1
ATOM 4965 C C . ALA B 1 42 ? -20.688 -44.156 -28.031 1 55.25 42 ALA B C 1
ATOM 4967 O O . ALA B 1 42 ? -19.734 -44.344 -28.781 1 55.25 42 ALA B O 1
ATOM 4968 N N . ASP B 1 43 ? -21.891 -43.719 -28.453 1 54.75 43 ASP B N 1
ATOM 4969 C CA . ASP B 1 43 ? -22.156 -43.531 -29.875 1 54.75 43 ASP B CA 1
ATOM 4970 C C . ASP B 1 43 ? -21.547 -42.219 -30.391 1 54.75 43 ASP B C 1
ATOM 4972 O O . ASP B 1 43 ? -21.375 -42.031 -31.594 1 54.75 43 ASP B O 1
ATOM 4976 N N . GLN B 1 44 ? -21.219 -41.406 -29.547 1 50.41 44 GLN B N 1
ATOM 4977 C CA . GLN B 1 44 ? -20.688 -40.094 -29.938 1 50.41 44 GLN B CA 1
ATOM 4978 C C . GLN B 1 44 ? -19.188 -40 -29.688 1 50.41 44 GLN B C 1
ATOM 4980 O O . GLN B 1 44 ? -18.562 -38.969 -29.938 1 50.41 44 GLN B O 1
ATOM 4985 N N . LEU B 1 45 ? -18.75 -41.031 -29.078 1 46.84 45 LEU B N 1
ATOM 4986 C CA . LEU B 1 45 ? -17.344 -41.062 -28.734 1 46.84 45 LEU B CA 1
ATOM 4987 C C . LEU B 1 45 ? -16.547 -41.969 -29.672 1 46.84 45 LEU B C 1
ATOM 4989 O O . LEU B 1 45 ? -17.078 -42.969 -30.172 1 46.84 45 LEU B O 1
ATOM 4993 N N . ASP B 1 46 ? -15.539 -41.438 -30.266 1 43.22 46 ASP B N 1
ATOM 4994 C CA . ASP B 1 46 ? -14.602 -42.344 -30.938 1 43.22 46 ASP B CA 1
ATOM 4995 C C . ASP B 1 46 ? -13.961 -43.312 -29.938 1 43.22 46 ASP B C 1
ATOM 4997 O O . ASP B 1 46 ? -12.977 -42.969 -29.281 1 43.22 46 ASP B O 1
ATOM 5001 N N . ARG B 1 47 ? -14.586 -44.344 -29.844 1 46.56 47 ARG B N 1
ATOM 5002 C CA . ARG B 1 47 ? -14.188 -45.406 -28.906 1 46.56 47 ARG B CA 1
ATOM 5003 C C . ARG B 1 47 ? -12.711 -45.75 -29.078 1 46.56 47 ARG B C 1
ATOM 5005 O O . ARG B 1 47 ? -12 -45.938 -28.078 1 46.56 47 ARG B O 1
ATOM 5012 N N . ALA B 1 48 ? -12.344 -45.75 -30.234 1 47.59 48 ALA B N 1
ATOM 5013 C CA . ALA B 1 48 ? -10.961 -46.125 -30.516 1 47.59 48 ALA B CA 1
ATOM 5014 C C . ALA B 1 48 ? -10 -45.062 -29.969 1 47.59 48 ALA B C 1
ATOM 5016 O O . ALA B 1 48 ? -8.961 -45.406 -29.391 1 47.59 48 ALA B O 1
ATOM 5017 N N . ALA B 1 49 ? -10.375 -43.906 -30.141 1 46.12 49 ALA B N 1
ATOM 5018 C CA . ALA B 1 49 ? -9.555 -42.781 -29.641 1 46.12 49 ALA B CA 1
ATOM 5019 C C . ALA B 1 49 ? -9.539 -42.75 -28.109 1 46.12 49 ALA B C 1
ATOM 5021 O O . ALA B 1 49 ? -8.492 -42.562 -27.5 1 46.12 49 ALA B O 1
ATOM 5022 N N . ILE B 1 50 ? -10.633 -43.031 -27.578 1 46.34 50 ILE B N 1
ATOM 5023 C CA . ILE B 1 50 ? -10.742 -43.094 -26.125 1 46.34 50 ILE B CA 1
ATOM 5024 C C . ILE B 1 50 ? -9.969 -44.281 -25.578 1 46.34 50 ILE B C 1
ATOM 5026 O O . ILE B 1 50 ? -9.258 -44.188 -24.578 1 46.34 50 ILE B O 1
ATOM 5030 N N . GLU B 1 51 ? -10.133 -45.344 -26.328 1 46.28 51 GLU B N 1
ATOM 5031 C CA . GLU B 1 51 ? -9.391 -46.531 -25.906 1 46.28 51 GLU B CA 1
ATOM 5032 C C . GLU B 1 51 ? -7.887 -46.281 -25.984 1 46.28 51 GLU B C 1
ATOM 5034 O O . GLU B 1 51 ? -7.141 -46.719 -25.109 1 46.28 51 GLU B O 1
ATOM 5039 N N . ARG B 1 52 ? -7.559 -45.562 -26.984 1 46.59 52 ARG B N 1
ATOM 5040 C CA . ARG B 1 52 ? -6.152 -45.219 -27.125 1 46.59 52 ARG B CA 1
ATOM 5041 C C . ARG B 1 52 ? -5.715 -44.281 -26.016 1 46.59 52 ARG B C 1
ATOM 5043 O O . ARG B 1 52 ? -4.633 -44.438 -25.438 1 46.59 52 ARG B O 1
ATOM 5050 N N . LEU B 1 53 ? -6.625 -43.375 -25.812 1 45.28 53 LEU B N 1
ATOM 5051 C CA . LEU B 1 53 ? -6.363 -42.438 -24.734 1 45.28 53 LEU B CA 1
ATOM 5052 C C . LEU B 1 53 ? -6.348 -43.156 -23.391 1 45.28 53 LEU B C 1
ATOM 5054 O O . LEU B 1 53 ? -5.469 -42.906 -22.562 1 45.28 53 LEU B O 1
ATOM 5058 N N . ILE B 1 54 ? -7.328 -44 -23.219 1 45.22 54 ILE B N 1
ATOM 5059 C CA . ILE B 1 54 ? -7.414 -44.781 -21.984 1 45.22 54 ILE B CA 1
ATOM 5060 C C . ILE B 1 54 ? -6.176 -45.656 -21.844 1 45.22 54 ILE B C 1
ATOM 5062 O O . ILE B 1 54 ? -5.598 -45.75 -20.766 1 45.22 54 ILE B O 1
ATOM 5066 N N . LYS B 1 55 ? -5.918 -46.25 -22.875 1 45.34 55 LYS B N 1
ATOM 5067 C CA . LYS B 1 55 ? -4.715 -47.062 -22.859 1 45.34 55 LYS B CA 1
ATOM 5068 C C . LYS B 1 55 ? -3.482 -46.25 -22.516 1 45.34 55 LYS B C 1
ATOM 5070 O O . LYS B 1 55 ? -2.627 -46.656 -21.734 1 45.34 55 LYS B O 1
ATOM 5075 N N . ALA B 1 56 ? -3.672 -45.094 -23.078 1 43.62 56 ALA B N 1
ATOM 5076 C CA . ALA B 1 56 ? -2.602 -44.125 -22.781 1 43.62 56 ALA B CA 1
ATOM 5077 C C . ALA B 1 56 ? -2.66 -43.688 -21.328 1 43.62 56 ALA B C 1
ATOM 5079 O O . ALA B 1 56 ? -1.633 -43.625 -20.656 1 43.62 56 ALA B O 1
ATOM 5080 N N . LEU B 1 57 ? -3.926 -43.438 -20.859 1 45.09 57 LEU B N 1
ATOM 5081 C CA . LEU B 1 57 ? -4.191 -42.969 -19.516 1 45.09 57 LEU B CA 1
ATOM 5082 C C . LEU B 1 57 ? -3.957 -44.094 -18.5 1 45.09 57 LEU B C 1
ATOM 5084 O O . LEU B 1 57 ? -3.404 -43.875 -17.422 1 45.09 57 LEU B O 1
ATOM 5088 N N . THR B 1 58 ? -4.656 -45.219 -18.703 1 42.34 58 THR B N 1
ATOM 5089 C CA . THR B 1 58 ? -4.508 -46.375 -17.828 1 42.34 58 THR B CA 1
ATOM 5090 C C . THR B 1 58 ? -3.033 -46.688 -17.594 1 42.34 58 THR B C 1
ATOM 5092 O O . THR B 1 58 ? -2.637 -47.094 -16.5 1 42.34 58 THR B O 1
ATOM 5095 N N . ARG B 1 59 ? -2.373 -46.469 -18.594 1 41.78 59 ARG B N 1
ATOM 5096 C CA . ARG B 1 59 ? -0.926 -46.625 -18.531 1 41.78 59 ARG B CA 1
ATOM 5097 C C . ARG B 1 59 ? -0.279 -45.562 -17.672 1 41.78 59 ARG B C 1
ATOM 5099 O O . ARG B 1 59 ? 0.663 -45.844 -16.922 1 41.78 59 ARG B O 1
ATOM 5106 N N . LEU B 1 60 ? -0.949 -44.406 -17.875 1 40.66 60 LEU B N 1
ATOM 5107 C CA . LEU B 1 60 ? -0.483 -43.281 -17.078 1 40.66 60 LEU B CA 1
ATOM 5108 C C . LEU B 1 60 ? -0.885 -43.438 -15.617 1 40.66 60 LEU B C 1
ATOM 5110 O O . LEU B 1 60 ? -0.127 -43.094 -14.719 1 40.66 60 LEU B O 1
ATOM 5114 N N . LEU B 1 61 ? -2.23 -44 -15.406 1 38.97 61 LEU B N 1
ATOM 5115 C CA . LEU B 1 61 ? -2.756 -44.156 -14.055 1 38.97 61 LEU B CA 1
ATOM 5116 C C . LEU B 1 61 ? -2.316 -45.5 -13.453 1 38.97 61 LEU B C 1
ATOM 5118 O O . LEU B 1 61 ? -2.594 -45.75 -12.281 1 38.97 61 LEU B O 1
ATOM 5122 N N . GLY B 1 62 ? -1.398 -46.188 -13.734 1 36.69 62 GLY B N 1
ATOM 5123 C CA . GLY B 1 62 ? -0.8 -47.375 -13.125 1 36.69 62 GLY B CA 1
ATOM 5124 C C . GLY B 1 62 ? -1.779 -48.531 -12.961 1 36.69 62 GLY B C 1
ATOM 5125 O O . GLY B 1 62 ? -1.602 -49.375 -12.086 1 36.69 62 GLY B O 1
ATOM 5126 N N . SER B 1 63 ? -3.025 -48.562 -13.43 1 31.86 63 SER B N 1
ATOM 5127 C CA . SER B 1 63 ? -3.824 -49.719 -13.078 1 31.86 63 SER B CA 1
ATOM 5128 C C . SER B 1 63 ? -3.252 -51 -13.703 1 31.86 63 SER B C 1
ATOM 5130 O O . SER B 1 63 ? -2.932 -51.031 -14.891 1 31.86 63 SER B O 1
ATOM 5132 N N . PRO B 1 64 ? -2.777 -51.938 -12.883 1 31.23 64 PRO B N 1
ATOM 5133 C CA . PRO B 1 64 ? -2.355 -53.281 -13.297 1 31.23 64 PRO B CA 1
ATOM 5134 C C . PRO B 1 64 ? -3.389 -53.969 -14.18 1 31.23 64 PRO B C 1
ATOM 5136 O O . PRO B 1 64 ? -4.484 -54.312 -13.711 1 31.23 64 PRO B O 1
ATOM 5139 N N . THR B 1 65 ? -3.854 -53.594 -15.281 1 30.39 65 THR B N 1
ATOM 5140 C CA . THR B 1 65 ? -4.645 -54.625 -15.922 1 30.39 65 THR B CA 1
ATOM 5141 C C . THR B 1 65 ? -3.803 -55.875 -16.156 1 30.39 65 THR B C 1
ATOM 5143 O O . THR B 1 65 ? -2.623 -55.781 -16.5 1 30.39 65 THR B O 1
ATOM 5146 N N . ALA B 1 66 ? -4.27 -57.094 -15.727 1 29.59 66 ALA B N 1
ATOM 5147 C CA . ALA B 1 66 ? -3.768 -58.469 -15.758 1 29.59 66 ALA B CA 1
ATOM 5148 C C . ALA B 1 66 ? -3.217 -58.812 -17.141 1 29.59 66 ALA B C 1
ATOM 5150 O O . ALA B 1 66 ? -2.158 -59.438 -17.25 1 29.59 66 ALA B O 1
ATOM 5151 N N . GLY B 1 67 ? -4.184 -59.125 -18.125 1 28.44 67 GLY B N 1
ATOM 5152 C CA . GLY B 1 67 ? -3.988 -60.219 -19.047 1 28.44 67 GLY B CA 1
ATOM 5153 C C . GLY B 1 67 ? -2.93 -59.938 -20.094 1 28.44 67 GLY B C 1
ATOM 5154 O O . GLY B 1 67 ? -1.735 -60.125 -19.844 1 28.44 67 GLY B O 1
ATOM 5155 N N . GLY B 1 68 ? -3.471 -59.844 -21.453 1 26.77 68 GLY B N 1
ATOM 5156 C CA . GLY B 1 68 ? -2.889 -60.344 -22.688 1 26.77 68 GLY B CA 1
ATOM 5157 C C . GLY B 1 68 ? -1.692 -59.531 -23.156 1 26.77 68 GLY B C 1
ATOM 5158 O O . GLY B 1 68 ? -1.528 -58.375 -22.766 1 26.77 68 GLY B O 1
ATOM 5159 N N . ARG B 1 69 ? -0.602 -60.188 -23.578 1 32.16 69 ARG B N 1
ATOM 5160 C CA . ARG B 1 69 ? 0.706 -59.969 -24.188 1 32.16 69 ARG B CA 1
ATOM 5161 C C . ARG B 1 69 ? 0.599 -59.062 -25.406 1 32.16 69 ARG B C 1
ATOM 5163 O O . ARG B 1 69 ? 1.451 -59.094 -26.297 1 32.16 69 ARG B O 1
ATOM 5170 N N . GLY B 1 70 ? -0.63 -58.656 -25.75 1 26.97 70 GLY B N 1
ATOM 5171 C CA . GLY B 1 70 ? -0.592 -58.094 -27.094 1 26.97 70 GLY B CA 1
ATOM 5172 C C . GLY B 1 70 ? 0.321 -56.875 -27.188 1 26.97 70 GLY B C 1
ATOM 5173 O O . GLY B 1 70 ? 0.693 -56.281 -26.172 1 26.97 70 GLY B O 1
ATOM 5174 N N . ARG B 1 71 ? 0.85 -56.75 -28.453 1 31 71 ARG B N 1
ATOM 5175 C CA . ARG B 1 71 ? 1.789 -55.781 -29 1 31 71 ARG B CA 1
ATOM 5176 C C . ARG B 1 71 ? 1.37 -54.344 -28.656 1 31 71 ARG B C 1
ATOM 5178 O O . ARG B 1 71 ? 0.32 -53.875 -29.094 1 31 71 ARG B O 1
ATOM 5185 N N . GLN B 1 72 ? 1.672 -54.062 -27.531 1 29.33 72 GLN B N 1
ATOM 5186 C CA . GLN B 1 72 ? 1.336 -52.75 -27 1 29.33 72 GLN B CA 1
ATOM 5187 C C . GLN B 1 72 ? 1.822 -51.625 -27.922 1 29.33 72 GLN B C 1
ATOM 5189 O O . GLN B 1 72 ? 3.018 -51.531 -28.203 1 29.33 72 GLN B O 1
ATOM 5194 N N . GLU B 1 73 ? 1.028 -51.312 -29 1 28.52 73 GLU B N 1
ATOM 5195 C CA . GLU B 1 73 ? 1.282 -50.188 -29.875 1 28.52 73 GLU B CA 1
ATOM 5196 C C . GLU B 1 73 ? 1.718 -48.969 -29.062 1 28.52 73 GLU B C 1
ATOM 5198 O O . GLU B 1 73 ? 1.142 -48.656 -28.016 1 28.52 73 GLU B O 1
ATOM 5203 N N . PRO B 1 74 ? 3 -48.562 -29.234 1 29.47 74 PRO B N 1
ATOM 5204 C CA . PRO B 1 74 ? 3.518 -47.375 -28.547 1 29.47 74 PRO B CA 1
ATOM 5205 C C . PRO B 1 74 ? 2.518 -46.219 -28.531 1 29.47 74 PRO B C 1
ATOM 5207 O O . PRO B 1 74 ? 1.81 -46 -29.516 1 29.47 74 PRO B O 1
ATOM 5210 N N . LEU B 1 75 ? 1.638 -46.094 -27.656 1 35.28 75 LEU B N 1
ATOM 5211 C CA . LEU B 1 75 ? 0.726 -44.969 -27.641 1 35.28 75 LEU B CA 1
ATOM 5212 C C . LEU B 1 75 ? 1.446 -43.688 -28.062 1 35.28 75 LEU B C 1
ATOM 5214 O O . LEU B 1 75 ? 2.602 -43.469 -27.688 1 35.28 75 LEU B O 1
ATOM 5218 N N . PRO B 1 76 ? 1.177 -42.938 -28.969 1 39.53 76 PRO B N 1
ATOM 5219 C CA . PRO B 1 76 ? 1.664 -41.625 -29.422 1 39.53 76 PRO B CA 1
ATOM 5220 C C . PRO B 1 76 ? 1.866 -40.656 -28.266 1 39.53 76 PRO B C 1
ATOM 5222 O O . PRO B 1 76 ? 1.104 -40.656 -27.297 1 39.53 76 PRO B O 1
ATOM 5225 N N . GLY B 1 77 ? 3.305 -40.031 -27.828 1 48.94 77 GLY B N 1
ATOM 5226 C CA . GLY B 1 77 ? 4.035 -39.281 -26.812 1 48.94 77 GLY B CA 1
ATOM 5227 C C . GLY B 1 77 ? 3.289 -38.062 -26.328 1 48.94 77 GLY B C 1
ATOM 5228 O O . GLY B 1 77 ? 2.818 -37.25 -27.125 1 48.94 77 GLY B O 1
ATOM 5229 N N . LEU B 1 78 ? 2.697 -38.031 -25.156 1 59.66 78 LEU B N 1
ATOM 5230 C CA . LEU B 1 78 ? 2.09 -36.875 -24.531 1 59.66 78 LEU B CA 1
ATOM 5231 C C . LEU B 1 78 ? 3.156 -35.875 -24.094 1 59.66 78 LEU B C 1
ATOM 5233 O O . LEU B 1 78 ? 4.168 -36.25 -23.5 1 59.66 78 LEU B O 1
ATOM 5237 N N . GLU B 1 79 ? 3.09 -34.719 -24.672 1 75.38 79 GLU B N 1
ATOM 5238 C CA . GLU B 1 79 ? 3.977 -33.594 -24.312 1 75.38 79 GLU B CA 1
ATOM 5239 C C . GLU B 1 79 ? 3.355 -32.719 -23.234 1 75.38 79 GLU B C 1
ATOM 5241 O O . GLU B 1 79 ? 2.186 -32.344 -23.344 1 75.38 79 GLU B O 1
ATOM 5246 N N . PHE B 1 80 ? 4.117 -32.562 -22.125 1 84.62 80 PHE B N 1
ATOM 5247 C CA . PHE B 1 80 ? 3.725 -31.609 -21.094 1 84.62 80 PHE B CA 1
ATOM 5248 C C . PHE B 1 80 ? 3.814 -30.172 -21.609 1 84.62 80 PHE B C 1
ATOM 5250 O O . PHE B 1 80 ? 4.91 -29.672 -21.859 1 84.62 80 PHE B O 1
ATOM 5257 N N . VAL B 1 81 ? 2.641 -29.531 -21.719 1 88.06 81 VAL B N 1
ATOM 5258 C CA . VAL B 1 81 ? 2.613 -28.281 -22.484 1 88.06 81 VAL B CA 1
ATOM 5259 C C . VAL B 1 81 ? 2.43 -27.094 -21.531 1 88.06 81 VAL B C 1
ATOM 5261 O O . VAL B 1 81 ? 2.965 -26.016 -21.781 1 88.06 81 VAL B O 1
ATOM 5264 N N . GLU B 1 82 ? 1.627 -27.328 -20.562 1 91.94 82 GLU B N 1
ATOM 5265 C CA . GLU B 1 82 ? 1.347 -26.203 -19.672 1 91.94 82 GLU B CA 1
ATOM 5266 C C . GLU B 1 82 ? 0.855 -26.688 -18.312 1 91.94 82 GLU B C 1
ATOM 5268 O O . GLU B 1 82 ? 0.42 -27.844 -18.172 1 91.94 82 GLU B O 1
ATOM 5273 N N . SER B 1 83 ? 1.045 -25.859 -17.375 1 94.5 83 SER B N 1
ATOM 5274 C CA . SER B 1 83 ? 0.505 -26.094 -16.047 1 94.5 83 SER B CA 1
ATOM 5275 C C . SER B 1 83 ? -0.093 -24.812 -15.461 1 94.5 83 SER B C 1
ATOM 5277 O O . SER B 1 83 ? 0.465 -23.734 -15.633 1 94.5 83 SER B O 1
ATOM 5279 N N . ARG B 1 84 ? -1.269 -24.938 -14.891 1 94.94 84 ARG B N 1
ATOM 5280 C CA . ARG B 1 84 ? -1.95 -23.812 -14.25 1 94.94 84 ARG B CA 1
ATOM 5281 C C . ARG B 1 84 ? -2.441 -24.203 -12.859 1 94.94 84 ARG B C 1
ATOM 5283 O O . ARG B 1 84 ? -2.895 -25.328 -12.641 1 94.94 84 ARG B O 1
ATOM 5290 N N . PRO B 1 85 ? -2.326 -23.203 -11.93 1 96.5 85 PRO B N 1
ATOM 5291 C CA . PRO B 1 85 ? -3.004 -23.469 -10.656 1 96.5 85 PRO B CA 1
ATOM 5292 C C . PRO B 1 85 ? -4.516 -23.625 -10.812 1 96.5 85 PRO B C 1
ATOM 5294 O O . PRO B 1 85 ? -5.129 -22.938 -11.633 1 96.5 85 PRO B O 1
ATOM 5297 N N . LEU B 1 86 ? -5.055 -24.5 -10.039 1 95.75 86 LEU B N 1
ATOM 5298 C CA . LEU B 1 86 ? -6.477 -24.812 -10.117 1 95.75 86 LEU B CA 1
ATOM 5299 C C . LEU B 1 86 ? -7.117 -24.781 -8.734 1 95.75 86 LEU B C 1
ATOM 5301 O O . LEU B 1 86 ? -8.297 -24.453 -8.602 1 95.75 86 LEU B O 1
ATOM 5305 N N . GLY B 1 87 ? -6.395 -25.094 -7.723 1 97.06 87 GLY B N 1
ATOM 5306 C CA . GLY B 1 87 ? -6.93 -25.391 -6.402 1 97.06 87 GLY B CA 1
ATOM 5307 C C . GLY B 1 87 ? -7.754 -24.266 -5.82 1 97.06 87 GLY B C 1
ATOM 5308 O O . GLY B 1 87 ? -8.875 -24.469 -5.363 1 97.06 87 GLY B O 1
ATOM 5309 N N . GLY B 1 88 ? -7.191 -23.047 -5.793 1 97.94 88 GLY B N 1
ATOM 5310 C CA . GLY B 1 88 ? -7.906 -21.906 -5.246 1 97.94 88 GLY B CA 1
ATOM 5311 C C . GLY B 1 88 ? -9.203 -21.609 -5.973 1 97.94 88 GLY B C 1
ATOM 5312 O O . GLY B 1 88 ? -10.25 -21.422 -5.34 1 97.94 88 GLY B O 1
ATOM 5313 N N . ALA B 1 89 ? -9.148 -21.594 -7.262 1 98.06 89 ALA B N 1
ATOM 5314 C CA . ALA B 1 89 ? -10.32 -21.297 -8.078 1 98.06 89 ALA B CA 1
ATOM 5315 C C . ALA B 1 89 ? -11.383 -22.375 -7.918 1 98.06 89 ALA B C 1
ATOM 5317 O O . ALA B 1 89 ? -12.578 -22.078 -7.871 1 98.06 89 ALA B O 1
ATOM 5318 N N . TRP B 1 90 ? -10.945 -23.609 -7.844 1 97.62 90 TRP B N 1
ATOM 5319 C CA . TRP B 1 90 ? -11.867 -24.734 -7.688 1 97.62 90 TRP B CA 1
ATOM 5320 C C . TRP B 1 90 ? -12.617 -24.641 -6.363 1 97.62 90 TRP B C 1
ATOM 5322 O O . TRP B 1 90 ? -13.844 -24.797 -6.324 1 97.62 90 TRP B O 1
ATOM 5332 N N . LEU B 1 91 ? -11.898 -24.422 -5.359 1 98.25 91 LEU B N 1
ATOM 5333 C CA . LEU B 1 91 ? -12.516 -24.344 -4.039 1 98.25 91 LEU B CA 1
ATOM 5334 C C . LEU B 1 91 ? -13.469 -23.156 -3.957 1 98.25 91 LEU B C 1
ATOM 5336 O O . LEU B 1 91 ? -14.586 -23.281 -3.445 1 98.25 91 LEU B O 1
ATOM 5340 N N . LEU B 1 92 ? -13.055 -21.984 -4.414 1 98.44 92 LEU B N 1
ATOM 5341 C CA . LEU B 1 92 ? -13.898 -20.797 -4.398 1 98.44 92 LEU B CA 1
ATOM 5342 C C . LEU B 1 92 ? -15.148 -21 -5.246 1 98.44 92 LEU B C 1
ATOM 5344 O O . LEU B 1 92 ? -16.234 -20.516 -4.898 1 98.44 92 LEU B O 1
ATOM 5348 N N . ASP B 1 93 ? -14.969 -21.672 -6.355 1 97.94 93 ASP B N 1
ATOM 5349 C CA . ASP B 1 93 ? -16.109 -21.984 -7.207 1 97.94 93 ASP B CA 1
ATOM 5350 C C . ASP B 1 93 ? -17.109 -22.891 -6.48 1 97.94 93 ASP B C 1
ATOM 5352 O O . ASP B 1 93 ? -18.328 -22.719 -6.602 1 97.94 93 ASP B O 1
ATOM 5356 N N . GLY B 1 94 ? -16.562 -23.875 -5.793 1 97.25 94 GLY B N 1
ATOM 5357 C CA . GLY B 1 94 ? -17.406 -24.734 -4.973 1 97.25 94 GLY B CA 1
ATOM 5358 C C . GLY B 1 94 ? -18.219 -23.953 -3.945 1 97.25 94 GLY B C 1
ATOM 5359 O O . GLY B 1 94 ? -19.406 -24.203 -3.773 1 97.25 94 GLY B O 1
ATOM 5360 N N . LEU B 1 95 ? -17.594 -23.047 -3.303 1 96.5 95 LEU B N 1
ATOM 5361 C CA . LEU B 1 95 ? -18.281 -22.219 -2.312 1 96.5 95 LEU B CA 1
ATOM 5362 C C . LEU B 1 95 ? -19.312 -21.312 -2.979 1 96.5 95 LEU B C 1
ATOM 5364 O O . LEU B 1 95 ? -20.391 -21.109 -2.439 1 96.5 95 LEU B O 1
ATOM 5368 N N . TRP B 1 96 ? -18.906 -20.734 -4.109 1 97.19 96 TRP B N 1
ATOM 5369 C CA . TRP B 1 96 ? -19.781 -19.891 -4.926 1 97.19 96 TRP B CA 1
ATOM 5370 C C . TRP B 1 96 ? -21.078 -20.625 -5.254 1 97.19 96 TRP B C 1
ATOM 5372 O O . TRP B 1 96 ? -22.156 -20.062 -5.113 1 97.19 96 TRP B O 1
ATOM 5382 N N . ARG B 1 97 ? -20.984 -21.875 -5.555 1 95.5 97 ARG B N 1
ATOM 5383 C CA . ARG B 1 97 ? -22.141 -22.719 -5.898 1 95.5 97 ARG B CA 1
ATOM 5384 C C . ARG B 1 97 ? -22.906 -23.141 -4.645 1 95.5 97 ARG B C 1
ATOM 5386 O O . ARG B 1 97 ? -24.141 -23.172 -4.648 1 95.5 97 ARG B O 1
ATOM 5393 N N . ARG B 1 98 ? -22.203 -23.406 -3.676 1 93.81 98 ARG B N 1
ATOM 5394 C CA . ARG B 1 98 ? -22.844 -23.797 -2.422 1 93.81 98 ARG B CA 1
ATOM 5395 C C . ARG B 1 98 ? -23.703 -22.672 -1.86 1 93.81 98 ARG B C 1
ATOM 5397 O O . ARG B 1 98 ? -24.75 -22.922 -1.271 1 93.81 98 ARG B O 1
ATOM 5404 N N . LEU B 1 99 ? -23.25 -21.5 -2.055 1 93.69 99 LEU B N 1
ATOM 5405 C CA . LEU B 1 99 ? -24 -20.344 -1.58 1 93.69 99 LEU B CA 1
ATOM 5406 C C . LEU B 1 99 ? -25.125 -19.984 -2.54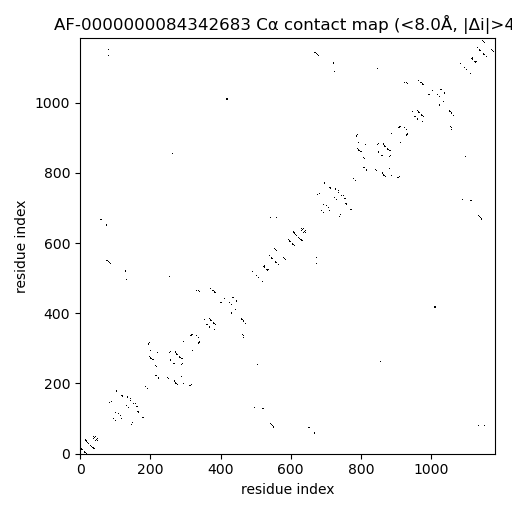7 1 93.69 99 LEU B C 1
ATOM 5408 O O . LEU B 1 99 ? -25.953 -19.109 -2.256 1 93.69 99 LEU B O 1
ATOM 5412 N N . GLY B 1 100 ? -25.125 -20.641 -3.66 1 94.12 100 GLY B N 1
ATOM 5413 C CA . GLY B 1 100 ? -26.172 -20.422 -4.641 1 94.12 100 GLY B CA 1
ATOM 5414 C C . GLY B 1 100 ? -26.016 -19.125 -5.41 1 94.12 100 GLY B C 1
ATOM 5415 O O . GLY B 1 100 ? -26.984 -18.641 -6.004 1 94.12 100 GLY B O 1
ATOM 5416 N N . ILE B 1 101 ? -24.906 -18.562 -5.379 1 96 101 ILE B N 1
ATOM 5417 C CA . ILE B 1 101 ? -24.703 -17.281 -6.051 1 96 101 ILE B CA 1
ATOM 5418 C C . ILE B 1 101 ? -24.812 -17.469 -7.562 1 96 101 ILE B C 1
ATOM 5420 O O . ILE B 1 101 ? -25.359 -16.625 -8.266 1 96 101 ILE B O 1
ATOM 5424 N N . ASP B 1 102 ? -24.266 -18.625 -8.047 1 95.62 102 ASP B N 1
ATOM 5425 C CA . ASP B 1 102 ? -24.344 -18.922 -9.477 1 95.62 102 ASP B CA 1
ATOM 5426 C C . ASP B 1 102 ? -25.797 -19.016 -9.93 1 95.62 102 ASP B C 1
ATOM 5428 O O . ASP B 1 102 ? -26.203 -18.359 -10.891 1 95.62 102 ASP B O 1
ATOM 5432 N N . ARG B 1 103 ? -26.562 -19.719 -9.172 1 94.44 103 ARG B N 1
ATOM 5433 C CA . ARG B 1 103 ? -27.969 -19.891 -9.523 1 94.44 103 ARG B CA 1
ATOM 5434 C C . ARG B 1 103 ? -28.719 -18.562 -9.477 1 94.44 103 ARG B C 1
ATOM 5436 O O . ARG B 1 103 ? -29.531 -18.281 -10.359 1 94.44 103 ARG B O 1
ATOM 5443 N N . LEU B 1 104 ? -28.438 -17.859 -8.469 1 94.38 104 LEU B N 1
ATOM 5444 C CA . LEU B 1 104 ? -29.094 -16.562 -8.312 1 94.38 104 LEU B CA 1
ATOM 5445 C C . LEU B 1 104 ? -28.781 -15.648 -9.492 1 94.38 104 LEU B C 1
ATOM 5447 O O . LEU B 1 104 ? -29.672 -15.047 -10.086 1 94.38 104 LEU B O 1
ATOM 5451 N N . LEU B 1 105 ? -27.531 -15.531 -9.867 1 95.06 105 LEU B N 1
ATOM 5452 C CA . LEU B 1 105 ? -27.109 -14.648 -10.945 1 95.06 105 LEU B CA 1
ATOM 5453 C C . LEU B 1 105 ? -27.656 -15.125 -12.289 1 95.06 105 LEU B C 1
ATOM 5455 O O . LEU B 1 105 ? -28.047 -14.312 -13.125 1 95.06 105 LEU B O 1
ATOM 5459 N N . ARG B 1 106 ? -27.672 -16.406 -12.477 1 93.75 106 ARG B N 1
ATOM 5460 C CA . ARG B 1 106 ? -28.219 -16.953 -13.719 1 93.75 106 ARG B CA 1
ATOM 5461 C C . ARG B 1 106 ? -29.719 -16.656 -13.828 1 93.75 106 ARG B C 1
ATOM 5463 O O . ARG B 1 106 ? -30.203 -16.312 -14.914 1 93.75 106 ARG B O 1
ATOM 5470 N N . ARG B 1 107 ? -30.391 -16.75 -12.742 1 92.94 107 ARG B N 1
ATOM 5471 C CA . ARG B 1 107 ? -31.812 -16.422 -12.727 1 92.94 107 ARG B CA 1
ATOM 5472 C C . ARG B 1 107 ? -32.062 -14.953 -13.062 1 92.94 107 ARG B C 1
ATOM 5474 O O . ARG B 1 107 ? -32.938 -14.625 -13.844 1 92.94 107 ARG B O 1
ATOM 5481 N N . LEU B 1 108 ? -31.25 -14.164 -12.492 1 92.56 108 LEU B N 1
ATOM 5482 C CA . LEU B 1 108 ? -31.391 -12.727 -12.727 1 92.56 108 LEU B CA 1
ATOM 5483 C C . LEU B 1 108 ? -31.016 -12.367 -14.156 1 92.56 108 LEU B C 1
ATOM 5485 O O . LEU B 1 108 ? -31.594 -11.445 -14.742 1 92.56 108 LEU B O 1
ATOM 5489 N N . ALA B 1 109 ? -30.094 -13.109 -14.734 1 91.69 109 ALA B N 1
ATOM 5490 C CA . ALA B 1 109 ? -29.656 -12.844 -16.094 1 91.69 109 ALA B CA 1
ATOM 5491 C C . ALA B 1 109 ? -30.656 -13.375 -17.109 1 91.69 109 ALA B C 1
ATOM 5493 O O . ALA B 1 109 ? -30.781 -12.828 -18.219 1 91.69 109 ALA B O 1
ATOM 5494 N N . ALA B 1 110 ? -31.281 -14.508 -16.891 1 87.56 110 ALA B N 1
ATOM 5495 C CA . ALA B 1 110 ? -32.25 -15.125 -17.797 1 87.56 110 ALA B CA 1
ATOM 5496 C C . ALA B 1 110 ? -33.312 -14.141 -18.203 1 87.56 110 ALA B C 1
ATOM 5498 O O . ALA B 1 110 ? -33.844 -14.188 -19.328 1 87.56 110 ALA B O 1
ATOM 5499 N N . GLY B 1 111 ? -33.656 -13.266 -17.422 1 76.88 111 GLY B N 1
ATOM 5500 C CA . GLY B 1 111 ? -34.688 -12.273 -17.734 1 76.88 111 GLY B CA 1
ATOM 5501 C C . GLY B 1 111 ? -34.156 -11.133 -18.594 1 76.88 111 GLY B C 1
ATOM 5502 O O . GLY B 1 111 ? -34.906 -10.227 -18.953 1 76.88 111 GLY B O 1
ATOM 5503 N N . THR B 1 112 ? -32.875 -11.289 -18.938 1 83.62 112 THR B N 1
ATOM 5504 C CA . THR B 1 112 ? -32.281 -10.219 -19.719 1 83.62 112 THR B CA 1
ATOM 5505 C C . THR B 1 112 ? -31.688 -10.758 -21.016 1 83.62 112 THR B C 1
ATOM 5507 O O . THR B 1 112 ? -31.75 -11.961 -21.281 1 83.62 112 THR B O 1
ATOM 5510 N N . ARG B 1 113 ? -31.234 -9.969 -21.938 1 81.06 113 ARG B N 1
ATOM 5511 C CA . ARG B 1 113 ? -30.625 -10.344 -23.203 1 81.06 113 ARG B CA 1
ATOM 5512 C C . ARG B 1 113 ? -29.141 -10.625 -23.031 1 81.06 113 ARG B C 1
ATOM 5514 O O . ARG B 1 113 ? -28.406 -10.727 -24.016 1 81.06 113 ARG B O 1
ATOM 5521 N N . ARG B 1 114 ? -28.844 -10.859 -21.859 1 81.19 114 ARG B N 1
ATOM 5522 C CA . ARG B 1 114 ? -27.422 -10.977 -21.594 1 81.19 114 ARG B CA 1
ATOM 5523 C C . ARG B 1 114 ? -26.938 -12.414 -21.797 1 81.19 114 ARG B C 1
ATOM 5525 O O . ARG B 1 114 ? -27.719 -13.359 -21.656 1 81.19 114 ARG B O 1
ATOM 5532 N N . ASP B 1 115 ? -25.641 -12.453 -22.156 1 80.25 115 ASP B N 1
ATOM 5533 C CA . ASP B 1 115 ? -24.969 -13.734 -22.297 1 80.25 115 ASP B CA 1
ATOM 5534 C C . ASP B 1 115 ? -24.859 -14.453 -20.953 1 80.25 115 ASP B C 1
ATOM 5536 O O . ASP B 1 115 ? -24.469 -13.844 -19.953 1 80.25 115 ASP B O 1
ATOM 5540 N N . PRO B 1 116 ? -25.281 -15.734 -20.953 1 78.44 116 PRO B N 1
ATOM 5541 C CA . PRO B 1 116 ? -25.203 -16.5 -19.719 1 78.44 116 PRO B CA 1
ATOM 5542 C C . PRO B 1 116 ? -23.797 -16.594 -19.156 1 78.44 116 PRO B C 1
ATOM 5544 O O . PRO B 1 116 ? -23.609 -16.875 -17.969 1 78.44 116 PRO B O 1
ATOM 5547 N N . VAL B 1 117 ? -22.828 -16.219 -19.906 1 88.19 117 VAL B N 1
ATOM 5548 C CA . VAL B 1 117 ? -21.438 -16.328 -19.484 1 88.19 117 VAL B CA 1
ATOM 5549 C C . VAL B 1 117 ? -21.109 -15.234 -18.484 1 88.19 117 VAL B C 1
ATOM 5551 O O . VAL B 1 117 ? -20.094 -15.305 -17.781 1 88.19 117 VAL B O 1
ATOM 5554 N N . VAL B 1 118 ? -22.047 -14.32 -18.297 1 93.06 118 VAL B N 1
ATOM 5555 C CA . VAL B 1 118 ? -21.812 -13.164 -17.438 1 93.06 118 VAL B CA 1
ATOM 5556 C C . VAL B 1 118 ? -21.594 -13.617 -16 1 93.06 118 VAL B C 1
ATOM 5558 O O . VAL B 1 118 ? -20.766 -13.047 -15.281 1 93.06 118 VAL B O 1
ATOM 5561 N N . GLU B 1 119 ? -22.328 -14.633 -15.625 1 95.31 119 GLU B N 1
ATOM 5562 C CA . GLU B 1 119 ? -22.141 -15.188 -14.289 1 95.31 119 GLU B CA 1
ATOM 5563 C C . GLU B 1 119 ? -20.703 -15.695 -14.109 1 95.31 119 GLU B C 1
ATOM 5565 O O . GLU B 1 119 ? -20.078 -15.43 -13.086 1 95.31 119 GLU B O 1
ATOM 5570 N N . ARG B 1 120 ? -20.203 -16.391 -15.094 1 95.12 120 ARG B N 1
ATOM 5571 C CA . ARG B 1 120 ? -18.859 -16.953 -15.039 1 95.12 120 ARG B CA 1
ATOM 5572 C C . ARG B 1 120 ? -17.797 -15.852 -15.047 1 95.12 120 ARG B C 1
ATOM 5574 O O . ARG B 1 120 ? -16.766 -15.969 -14.391 1 95.12 120 ARG B O 1
ATOM 5581 N N . VAL B 1 121 ? -18.094 -14.836 -15.789 1 95.94 121 VAL B N 1
ATOM 5582 C CA . VAL B 1 121 ? -17.172 -13.695 -15.836 1 95.94 121 VAL B CA 1
ATOM 5583 C C . VAL B 1 121 ? -17.125 -13.023 -14.469 1 95.94 121 VAL B C 1
ATOM 5585 O O . VAL B 1 121 ? -16.031 -12.68 -13.984 1 95.94 121 VAL B O 1
ATOM 5588 N N . LEU B 1 122 ? -18.234 -12.867 -13.828 1 97.44 122 LEU B N 1
ATOM 5589 C CA . LEU B 1 122 ? -18.281 -12.258 -12.5 1 97.44 122 LEU B CA 1
ATOM 5590 C C . LEU B 1 122 ? -17.531 -13.117 -11.484 1 97.44 122 LEU B C 1
ATOM 5592 O O . LEU B 1 122 ? -16.766 -12.594 -10.68 1 97.44 122 LEU B O 1
ATOM 5596 N N . PHE B 1 123 ? -17.75 -14.43 -11.602 1 97.75 123 PHE B N 1
ATOM 5597 C CA . PHE B 1 123 ? -17.016 -15.312 -10.711 1 97.75 123 PHE B CA 1
ATOM 5598 C C . PHE B 1 123 ? -15.508 -15.172 -10.945 1 97.75 123 PHE B C 1
ATOM 5600 O O . PHE B 1 123 ? -14.727 -15.125 -9.992 1 97.75 123 PHE B O 1
ATOM 5607 N N . ALA B 1 124 ? -15.125 -15.148 -12.18 1 97.88 124 ALA B N 1
ATOM 5608 C CA . ALA B 1 124 ? -13.711 -15.016 -12.523 1 97.88 124 ALA B CA 1
ATOM 5609 C C . ALA B 1 124 ? -13.117 -13.75 -11.898 1 97.88 124 ALA B C 1
ATOM 5611 O O . ALA B 1 124 ? -12 -13.773 -11.391 1 97.88 124 ALA B O 1
ATOM 5612 N N . LEU B 1 125 ? -13.875 -12.688 -11.969 1 97.69 125 LEU B N 1
ATOM 5613 C CA . LEU B 1 125 ? -13.406 -11.422 -11.414 1 97.69 125 LEU B CA 1
ATOM 5614 C C . LEU B 1 125 ? -13.289 -11.5 -9.898 1 97.69 125 LEU B C 1
ATOM 5616 O O . LEU B 1 125 ? -12.344 -10.969 -9.312 1 97.69 125 LEU B O 1
ATOM 5620 N N . VAL B 1 126 ? -14.219 -12.156 -9.227 1 98.25 126 VAL B N 1
ATOM 5621 C CA . VAL B 1 126 ? -14.188 -12.336 -7.781 1 98.25 126 VAL B CA 1
ATOM 5622 C C . VAL B 1 126 ? -13.008 -13.219 -7.398 1 98.25 126 VAL B C 1
ATOM 5624 O O . VAL B 1 126 ? -12.266 -12.914 -6.457 1 98.25 126 VAL B O 1
ATOM 5627 N N . ALA B 1 127 ? -12.852 -14.32 -8.141 1 98.44 127 ALA B N 1
ATOM 5628 C CA . ALA B 1 127 ? -11.734 -15.227 -7.898 1 98.44 127 ALA B CA 1
ATOM 5629 C C . ALA B 1 127 ? -10.398 -14.516 -8.094 1 98.44 127 ALA B C 1
ATOM 5631 O O . ALA B 1 127 ? -9.445 -14.758 -7.344 1 98.44 127 ALA B O 1
ATOM 5632 N N . ASN B 1 128 ? -10.359 -13.711 -9.094 1 97.56 128 ASN B N 1
ATOM 5633 C CA . ASN B 1 128 ? -9.148 -12.938 -9.336 1 97.56 128 ASN B CA 1
ATOM 5634 C C . ASN B 1 128 ? -8.797 -12.047 -8.141 1 97.56 128 ASN B C 1
ATOM 5636 O O . ASN B 1 128 ? -7.633 -11.953 -7.758 1 97.56 128 ASN B O 1
ATOM 5640 N N . ARG B 1 129 ? -9.773 -11.422 -7.57 1 96.69 129 ARG B N 1
ATOM 5641 C CA . ARG B 1 129 ? -9.547 -10.578 -6.398 1 96.69 129 ARG B CA 1
ATOM 5642 C C . ARG B 1 129 ? -8.992 -11.391 -5.234 1 96.69 129 ARG B C 1
ATOM 5644 O O . ARG B 1 129 ? -8.148 -10.914 -4.48 1 96.69 129 ARG B O 1
ATOM 5651 N N . ALA B 1 130 ? -9.461 -12.539 -5.109 1 97.69 130 ALA B N 1
ATOM 5652 C CA . ALA B 1 130 ? -9.102 -13.375 -3.969 1 97.69 130 ALA B CA 1
ATOM 5653 C C . ALA B 1 130 ? -7.738 -14.031 -4.18 1 97.69 130 ALA B C 1
ATOM 5655 O O . ALA B 1 130 ? -7 -14.266 -3.221 1 97.69 130 ALA B O 1
ATOM 5656 N N . LEU B 1 131 ? -7.41 -14.359 -5.422 1 97.5 131 LEU B N 1
ATOM 5657 C CA . LEU B 1 131 ? -6.258 -15.227 -5.66 1 97.5 131 LEU B CA 1
ATOM 5658 C C . LEU B 1 131 ? -5.09 -14.43 -6.234 1 97.5 131 LEU B C 1
ATOM 5660 O O . LEU B 1 131 ? -3.93 -14.719 -5.938 1 97.5 131 LEU B O 1
ATOM 5664 N N . ALA B 1 132 ? -5.375 -13.531 -7.062 1 95.06 132 ALA B N 1
ATOM 5665 C CA . ALA B 1 132 ? -4.348 -12.75 -7.746 1 95.06 132 ALA B CA 1
ATOM 5666 C C . ALA B 1 132 ? -4.859 -11.359 -8.109 1 95.06 132 ALA B C 1
ATOM 5668 O O . ALA B 1 132 ? -4.961 -11.016 -9.289 1 95.06 132 ALA B O 1
ATOM 5669 N N . PRO B 1 133 ? -5.105 -10.578 -7.125 1 93.69 133 PRO B N 1
ATOM 5670 C CA . PRO B 1 133 ? -5.695 -9.266 -7.379 1 93.69 133 PRO B CA 1
ATOM 5671 C C . PRO B 1 133 ? -4.879 -8.43 -8.359 1 93.69 133 PRO B C 1
ATOM 5673 O O . PRO B 1 133 ? -3.652 -8.359 -8.25 1 93.69 133 PRO B O 1
ATOM 5676 N N . SER B 1 134 ? -5.57 -7.852 -9.375 1 91.19 134 SER B N 1
ATOM 5677 C CA . SER B 1 134 ? -4.93 -7.074 -10.43 1 91.19 134 SER B CA 1
ATOM 5678 C C . SER B 1 134 ? -5.934 -6.176 -11.141 1 91.19 134 SER B C 1
ATOM 5680 O O . SER B 1 134 ? -7.113 -6.141 -10.773 1 91.19 134 SER B O 1
ATOM 5682 N N . SER B 1 135 ? -5.414 -5.426 -12.086 1 87.81 135 SER B N 1
ATOM 5683 C CA . SER B 1 135 ? -6.297 -4.629 -12.938 1 87.81 135 SER B CA 1
ATOM 5684 C C . SER B 1 135 ? -7.184 -5.516 -13.797 1 87.81 135 SER B C 1
ATOM 5686 O O . SER B 1 135 ? -6.973 -6.73 -13.875 1 87.81 135 SER B O 1
ATOM 5688 N N . LYS B 1 136 ? -8.234 -4.887 -14.383 1 88.75 136 LYS B N 1
ATOM 5689 C CA . LYS B 1 136 ? -9.141 -5.688 -15.203 1 88.75 136 LYS B CA 1
ATOM 5690 C C . LYS B 1 136 ? -8.43 -6.223 -16.438 1 88.75 136 LYS B C 1
ATOM 5692 O O . LYS B 1 136 ? -8.68 -7.352 -16.859 1 88.75 136 LYS B O 1
ATOM 5697 N N . LEU B 1 137 ? -7.598 -5.41 -17 1 86.12 137 LEU B N 1
ATOM 5698 C CA . LEU B 1 137 ? -6.801 -5.883 -18.125 1 86.12 137 LEU B CA 1
ATOM 5699 C C . LEU B 1 137 ? -5.918 -7.055 -17.719 1 86.12 137 LEU B C 1
ATOM 5701 O O . LEU B 1 137 ? -5.852 -8.062 -18.422 1 86.12 137 LEU B O 1
ATOM 5705 N N . ALA B 1 138 ? -5.285 -6.938 -16.641 1 90.19 138 ALA B N 1
ATOM 5706 C CA . ALA B 1 138 ? -4.449 -8.023 -16.125 1 90.19 138 ALA B CA 1
ATOM 5707 C C . ALA B 1 138 ? -5.293 -9.234 -15.758 1 90.19 138 ALA B C 1
ATOM 5709 O O . ALA B 1 138 ? -4.852 -10.375 -15.914 1 90.19 138 ALA B O 1
ATOM 5710 N N . ALA B 1 139 ? -6.434 -8.977 -15.273 1 93.62 139 ALA B N 1
ATOM 5711 C CA . ALA B 1 139 ? -7.328 -10.062 -14.891 1 93.62 139 ALA B CA 1
ATOM 5712 C C . ALA B 1 139 ? -7.711 -10.914 -16.094 1 93.62 139 ALA B C 1
ATOM 5714 O O . ALA B 1 139 ? -7.828 -12.133 -15.992 1 93.62 139 ALA B O 1
ATOM 5715 N N . THR B 1 140 ? -7.98 -10.273 -17.234 1 94.31 140 THR B N 1
ATOM 5716 C CA . THR B 1 140 ? -8.312 -11.023 -18.438 1 94.31 140 THR B CA 1
ATOM 5717 C C . THR B 1 140 ? -7.156 -11.93 -18.859 1 94.31 140 THR B C 1
ATOM 5719 O O . THR B 1 140 ? -7.375 -13.062 -19.281 1 94.31 140 THR B O 1
ATOM 5722 N N . GLY B 1 141 ? -5.973 -11.422 -18.734 1 92.75 141 GLY B N 1
ATOM 5723 C CA . GLY B 1 141 ? -4.816 -12.273 -18.969 1 92.75 141 GLY B CA 1
ATOM 5724 C C . GLY B 1 141 ? -4.695 -13.414 -17.984 1 92.75 141 GLY B C 1
ATOM 5725 O O . GLY B 1 141 ? -4.352 -14.531 -18.359 1 92.75 141 GLY B O 1
ATOM 5726 N N . TRP B 1 142 ? -4.973 -13.125 -16.766 1 95.19 142 TRP B N 1
ATOM 5727 C CA . TRP B 1 142 ? -4.949 -14.133 -15.719 1 95.19 142 TRP B CA 1
ATOM 5728 C C . TRP B 1 142 ? -5.941 -15.25 -16.016 1 95.19 142 TRP B C 1
ATOM 5730 O O . TRP B 1 142 ? -5.605 -16.438 -15.898 1 95.19 142 TRP B O 1
ATOM 5740 N N . VAL B 1 143 ? -7.125 -14.922 -16.469 1 95.25 143 VAL B N 1
ATOM 5741 C CA . VAL B 1 143 ? -8.164 -15.891 -16.797 1 95.25 143 VAL B CA 1
ATOM 5742 C C . VAL B 1 143 ? -7.746 -16.719 -18 1 95.25 143 VAL B C 1
ATOM 5744 O O . VAL B 1 143 ? -7.945 -17.938 -18.031 1 95.25 143 VAL B O 1
ATOM 5747 N N . ALA B 1 144 ? -7.141 -16.078 -18.859 1 93.06 144 ALA B N 1
ATOM 5748 C CA . ALA B 1 144 ? -6.805 -16.719 -20.125 1 93.06 144 ALA B CA 1
ATOM 5749 C C . ALA B 1 144 ? -5.602 -17.656 -19.969 1 93.06 144 ALA B C 1
ATOM 5751 O O . ALA B 1 144 ? -5.535 -18.703 -20.609 1 93.06 144 ALA B O 1
ATOM 5752 N N . HIS B 1 145 ? -4.676 -17.281 -19.047 1 92.75 145 HIS B N 1
ATOM 5753 C CA . HIS B 1 145 ? -3.383 -17.938 -19.156 1 92.75 145 HIS B CA 1
ATOM 5754 C C . HIS B 1 145 ? -2.912 -18.469 -17.812 1 92.75 145 HIS B C 1
ATOM 5756 O O . HIS B 1 145 ? -2.064 -19.375 -17.75 1 92.75 145 HIS B O 1
ATOM 5762 N N . ASP B 1 146 ? -3.438 -18.031 -16.703 1 94.56 146 ASP B N 1
ATOM 5763 C CA . ASP B 1 146 ? -2.672 -18.219 -15.469 1 94.56 146 ASP B CA 1
ATOM 5764 C C . ASP B 1 146 ? -3.453 -19.047 -14.453 1 94.56 146 ASP B C 1
ATOM 5766 O O . ASP B 1 146 ? -2.938 -19.359 -13.383 1 94.56 146 ASP B O 1
ATOM 5770 N N . VAL B 1 147 ? -4.68 -19.328 -14.797 1 96.31 147 VAL B N 1
ATOM 5771 C CA . VAL B 1 147 ? -5.504 -20.094 -13.867 1 96.31 147 VAL B CA 1
ATOM 5772 C C . VAL B 1 147 ? -6.457 -21 -14.648 1 96.31 147 VAL B C 1
ATOM 5774 O O . VAL B 1 147 ? -6.781 -20.719 -15.805 1 96.31 147 VAL B O 1
ATOM 5777 N N . HIS B 1 148 ? -6.77 -22.094 -14.039 1 95 148 HIS B N 1
ATOM 5778 C CA . HIS B 1 148 ? -7.836 -22.922 -14.586 1 95 148 HIS B CA 1
ATOM 5779 C C . HIS B 1 148 ? -9.18 -22.594 -13.93 1 95 148 HIS B C 1
ATOM 5781 O O . HIS B 1 148 ? -9.328 -22.75 -12.719 1 95 148 HIS B O 1
ATOM 5787 N N . LEU B 1 149 ? -10.062 -22.125 -14.68 1 94.5 149 LEU B N 1
ATOM 5788 C CA . LEU B 1 149 ? -11.422 -21.844 -14.234 1 94.5 149 LEU B CA 1
ATOM 5789 C C . LEU B 1 149 ? -12.43 -22.719 -14.969 1 94.5 149 LEU B C 1
ATOM 5791 O O . LEU B 1 149 ? -12.547 -22.656 -16.188 1 94.5 149 LEU B O 1
ATOM 5795 N N . SER B 1 150 ? -13.188 -23.453 -14.18 1 89.31 150 SER B N 1
ATOM 5796 C CA . SER B 1 150 ? -14.211 -24.312 -14.766 1 89.31 150 SER B CA 1
ATOM 5797 C C . SER B 1 150 ? -15.219 -23.5 -15.57 1 89.31 150 SER B C 1
ATOM 5799 O O . SER B 1 150 ? -15.734 -22.484 -15.086 1 89.31 150 SER B O 1
ATOM 5801 N N . GLY B 1 151 ? -15.445 -23.906 -16.766 1 86.5 151 GLY B N 1
ATOM 5802 C CA . GLY B 1 151 ? -16.422 -23.25 -17.625 1 86.5 151 GLY B CA 1
ATOM 5803 C C . GLY B 1 151 ? -15.82 -22.156 -18.484 1 86.5 151 GLY B C 1
ATOM 5804 O O . GLY B 1 151 ? -16.453 -21.703 -19.438 1 86.5 151 GLY B O 1
ATOM 5805 N N . LEU B 1 152 ? -14.641 -21.766 -18.203 1 89.12 152 LEU B N 1
ATOM 5806 C CA . LEU B 1 152 ? -13.992 -20.719 -19 1 89.12 152 LEU B CA 1
ATOM 5807 C C . LEU B 1 152 ? -12.719 -21.25 -19.656 1 89.12 152 LEU B C 1
ATOM 5809 O O . LEU B 1 152 ? -12.445 -20.969 -20.812 1 89.12 152 LEU B O 1
ATOM 5813 N N . THR B 1 153 ? -11.969 -22 -18.922 1 83.75 153 THR B N 1
ATOM 5814 C CA . THR B 1 153 ? -10.719 -22.531 -19.453 1 83.75 153 THR B CA 1
ATOM 5815 C C . THR B 1 153 ? -10.992 -23.641 -20.453 1 83.75 153 THR B C 1
ATOM 5817 O O . THR B 1 153 ? -11.75 -24.562 -20.188 1 83.75 153 THR B O 1
ATOM 5820 N N . GLY B 1 154 ? -10.258 -23.594 -21.562 1 68.94 154 GLY B N 1
ATOM 5821 C CA . GLY B 1 154 ? -10.375 -24.625 -22.578 1 68.94 154 GLY B CA 1
ATOM 5822 C C . GLY B 1 154 ? -11.594 -24.438 -23.469 1 68.94 154 GLY B C 1
ATOM 5823 O O . GLY B 1 154 ? -11.766 -25.172 -24.453 1 68.94 154 GLY B O 1
ATOM 5824 N N . GLY B 1 155 ? -12.438 -23.484 -23.062 1 67.19 155 GLY B N 1
ATOM 5825 C CA . GLY B 1 155 ? -13.633 -23.266 -23.859 1 67.19 155 GLY B CA 1
ATOM 5826 C C . GLY B 1 155 ? -13.414 -22.281 -25 1 67.19 155 GLY B C 1
ATOM 5827 O O . GLY B 1 155 ? -12.297 -21.797 -25.203 1 67.19 155 GLY B O 1
ATOM 5828 N N . ASP B 1 156 ? -14.461 -22.172 -25.688 1 66.12 156 ASP B N 1
ATOM 5829 C CA . ASP B 1 156 ? -14.438 -21.344 -26.891 1 66.12 156 ASP B CA 1
ATOM 5830 C C . ASP B 1 156 ? -14.602 -19.859 -26.531 1 66.12 156 ASP B C 1
ATOM 5832 O O . ASP B 1 156 ? -14.43 -18.984 -27.375 1 66.12 156 ASP B O 1
ATOM 5836 N N . TYR B 1 157 ? -14.805 -19.688 -25.266 1 73.44 157 TYR B N 1
ATOM 5837 C CA . TYR B 1 157 ? -15.078 -18.312 -24.891 1 73.44 157 TYR B CA 1
ATOM 5838 C C . TYR B 1 157 ? -13.844 -17.672 -24.266 1 73.44 157 TYR B C 1
ATOM 5840 O O . TYR B 1 157 ? -13.242 -18.219 -23.344 1 73.44 157 TYR B O 1
ATOM 5848 N N . THR B 1 158 ? -13.5 -16.547 -24.875 1 83.38 158 THR B N 1
ATOM 5849 C CA . THR B 1 158 ? -12.406 -15.75 -24.312 1 83.38 158 THR B CA 1
ATOM 5850 C C . THR B 1 158 ? -12.945 -14.531 -23.578 1 83.38 158 THR B C 1
ATOM 5852 O O . THR B 1 158 ? -13.703 -13.742 -24.141 1 83.38 158 THR B O 1
ATOM 5855 N N . VAL B 1 159 ? -12.594 -14.43 -22.391 1 89.94 159 VAL B N 1
ATOM 5856 C CA . VAL B 1 159 ? -13.039 -13.305 -21.578 1 89.94 159 VAL B CA 1
ATOM 5857 C C . VAL B 1 159 ? -12.273 -12.039 -21.984 1 89.94 159 VAL B C 1
ATOM 5859 O O . VAL B 1 159 ? -11.062 -11.953 -21.781 1 89.94 159 VAL B O 1
ATOM 5862 N N . SER B 1 160 ? -12.93 -11.117 -22.5 1 90.56 160 SER B N 1
ATOM 5863 C CA . SER B 1 160 ? -12.336 -9.852 -22.906 1 90.56 160 SER B CA 1
ATOM 5864 C C . SER B 1 160 ? -12.516 -8.789 -21.812 1 90.56 160 SER B C 1
ATOM 5866 O O . SER B 1 160 ? -13.289 -8.977 -20.875 1 90.56 160 SER B O 1
ATOM 5868 N N . ASP B 1 161 ? -11.797 -7.676 -22.031 1 90.44 161 ASP B N 1
ATOM 5869 C CA . ASP B 1 161 ? -11.953 -6.547 -21.125 1 90.44 161 ASP B CA 1
ATOM 5870 C C . ASP B 1 161 ? -13.383 -6.004 -21.172 1 90.44 161 ASP B C 1
ATOM 5872 O O . ASP B 1 161 ? -13.945 -5.648 -20.125 1 90.44 161 ASP B O 1
ATOM 5876 N N . ASP B 1 162 ? -13.891 -5.988 -22.312 1 90.94 162 ASP B N 1
ATOM 5877 C CA . ASP B 1 162 ? -15.25 -5.48 -22.484 1 90.94 162 ASP B CA 1
ATOM 5878 C C . ASP B 1 162 ? -16.266 -6.363 -21.75 1 90.94 162 ASP B C 1
ATOM 5880 O O . ASP B 1 162 ? -17.234 -5.867 -21.188 1 90.94 162 ASP B O 1
ATOM 5884 N N . ALA B 1 163 ? -16.031 -7.645 -21.891 1 92 163 ALA B N 1
ATOM 5885 C CA . ALA B 1 163 ? -16.906 -8.57 -21.172 1 92 163 ALA B CA 1
ATOM 5886 C C . ALA B 1 163 ? -16.859 -8.312 -19.672 1 92 163 ALA B C 1
ATOM 5888 O O . ALA B 1 163 ? -17.891 -8.398 -19 1 92 163 ALA B O 1
ATOM 5889 N N . CYS B 1 164 ? -15.695 -8.031 -19.188 1 94.19 164 CYS B N 1
ATOM 5890 C CA . CYS B 1 164 ? -15.539 -7.727 -17.781 1 94.19 164 CYS B CA 1
ATOM 5891 C C . CYS B 1 164 ? -16.312 -6.465 -17.406 1 94.19 164 CYS B C 1
ATOM 5893 O O . CYS B 1 164 ? -17.016 -6.441 -16.406 1 94.19 164 CYS B O 1
ATOM 5895 N N . TYR B 1 165 ? -16.219 -5.422 -18.25 1 93.44 165 TYR B N 1
ATOM 5896 C CA . TYR B 1 165 ? -16.891 -4.16 -17.953 1 93.44 165 TYR B CA 1
ATOM 5897 C C . TYR B 1 165 ? -18.406 -4.32 -18.016 1 93.44 165 TYR B C 1
ATOM 5899 O O . TYR B 1 165 ? -19.125 -3.768 -17.188 1 93.44 165 TYR B O 1
ATOM 5907 N N . ARG B 1 166 ? -18.859 -5.078 -18.953 1 92.88 166 ARG B N 1
ATOM 5908 C CA . ARG B 1 166 ? -20.297 -5.324 -19.062 1 92.88 166 ARG B CA 1
ATOM 5909 C C . ARG B 1 166 ? -20.812 -6.082 -17.844 1 92.88 166 ARG B C 1
ATOM 5911 O O . ARG B 1 166 ? -21.906 -5.809 -17.359 1 92.88 166 ARG B O 1
ATOM 5918 N N . ALA B 1 167 ? -20.047 -7.012 -17.453 1 95.06 167 ALA B N 1
ATOM 5919 C CA . ALA B 1 167 ? -20.406 -7.766 -16.266 1 95.06 167 ALA B CA 1
ATOM 5920 C C . ALA B 1 167 ? -20.469 -6.859 -15.039 1 95.06 167 ALA B C 1
ATOM 5922 O O . ALA B 1 167 ? -21.375 -6.977 -14.211 1 95.06 167 ALA B O 1
ATOM 5923 N N . MET B 1 168 ? -19.547 -6.004 -14.93 1 95.81 168 MET B N 1
ATOM 5924 C CA . MET B 1 168 ? -19.5 -5.066 -13.812 1 95.81 168 MET B CA 1
ATOM 5925 C C . MET B 1 168 ? -20.688 -4.125 -13.836 1 95.81 168 MET B C 1
ATOM 5927 O O . MET B 1 168 ? -21.297 -3.844 -12.805 1 95.81 168 MET B O 1
ATOM 5931 N N . ASP B 1 169 ? -21.016 -3.627 -15.008 1 94.31 169 ASP B N 1
ATOM 5932 C CA . ASP B 1 169 ? -22.188 -2.768 -15.148 1 94.31 169 ASP B CA 1
ATOM 5933 C C . ASP B 1 169 ? -23.453 -3.498 -14.727 1 94.31 169 ASP B C 1
ATOM 5935 O O . ASP B 1 169 ? -24.312 -2.92 -14.062 1 94.31 169 ASP B O 1
ATOM 5939 N N . TRP B 1 170 ? -23.516 -4.664 -15.086 1 95 170 TRP B N 1
ATOM 5940 C CA . TRP B 1 170 ? -24.672 -5.465 -14.734 1 95 170 TRP B CA 1
ATOM 5941 C C . TRP B 1 170 ? -24.719 -5.742 -13.234 1 95 170 TRP B C 1
ATOM 5943 O O . TRP B 1 170 ? -25.797 -5.781 -12.633 1 95 170 TRP B O 1
ATOM 5953 N N . LEU B 1 171 ? -23.578 -6 -12.664 1 96.06 171 LEU B N 1
ATOM 5954 C CA . LEU B 1 171 ? -23.484 -6.258 -11.227 1 96.06 171 LEU B CA 1
ATOM 5955 C C . LEU B 1 171 ? -24.125 -5.137 -10.422 1 96.06 171 LEU B C 1
ATOM 5957 O O . LEU B 1 171 ? -24.781 -5.395 -9.414 1 96.06 171 LEU B O 1
ATOM 5961 N N . ILE B 1 172 ? -24 -3.92 -10.859 1 94.94 172 ILE B N 1
ATOM 5962 C CA . ILE B 1 172 ? -24.578 -2.764 -10.18 1 94.94 172 ILE B CA 1
ATOM 5963 C C . ILE B 1 172 ? -26.094 -2.83 -10.258 1 94.94 172 ILE B C 1
ATOM 5965 O O . ILE B 1 172 ? -26.797 -2.52 -9.289 1 94.94 172 ILE B O 1
ATOM 5969 N N . LYS B 1 173 ? -26.578 -3.273 -11.359 1 93.44 173 LYS B N 1
ATOM 5970 C CA . LYS B 1 173 ? -28.031 -3.334 -11.57 1 93.44 173 LYS B CA 1
ATOM 5971 C C . LYS B 1 173 ? -28.672 -4.387 -10.68 1 93.44 173 LYS B C 1
ATOM 5973 O O . LYS B 1 173 ? -29.812 -4.23 -10.25 1 93.44 173 LYS B O 1
ATOM 5978 N N . VAL B 1 174 ? -27.953 -5.383 -10.383 1 94.69 174 VAL B N 1
ATOM 5979 C CA . VAL B 1 174 ? -28.562 -6.477 -9.633 1 94.69 174 VAL B CA 1
ATOM 5980 C C . VAL B 1 174 ? -28.062 -6.457 -8.195 1 94.69 174 VAL B C 1
ATOM 5982 O O . VAL B 1 174 ? -28.297 -7.402 -7.434 1 94.69 174 VAL B O 1
ATOM 5985 N N . GLU B 1 175 ? -27.344 -5.5 -7.742 1 94.88 175 GLU B N 1
ATOM 5986 C CA . GLU B 1 175 ? -26.656 -5.422 -6.461 1 94.88 175 GLU B CA 1
ATOM 5987 C C . GLU B 1 175 ? -27.594 -5.746 -5.305 1 94.88 175 GLU B C 1
ATOM 5989 O O . GLU B 1 175 ? -27.266 -6.555 -4.438 1 94.88 175 GLU B O 1
ATOM 5994 N N . GLU B 1 176 ? -28.75 -5.117 -5.262 1 92.06 176 GLU B N 1
ATOM 5995 C CA . GLU B 1 176 ? -29.672 -5.27 -4.145 1 92.06 176 GLU B CA 1
ATOM 5996 C C . GLU B 1 176 ? -30.156 -6.711 -4.02 1 92.06 176 GLU B C 1
ATOM 5998 O O . GLU B 1 176 ? -30.156 -7.281 -2.926 1 92.06 176 GLU B O 1
ATOM 6003 N N . LYS B 1 177 ? -30.547 -7.266 -5.113 1 93.31 177 LYS B N 1
ATOM 6004 C CA . LYS B 1 177 ? -31.031 -8.641 -5.113 1 93.31 177 LYS B CA 1
ATOM 6005 C C . LYS B 1 177 ? -29.906 -9.617 -4.777 1 93.31 177 LYS B C 1
ATOM 6007 O O . LYS B 1 177 ? -30.125 -10.602 -4.062 1 93.31 177 LYS B O 1
ATOM 6012 N N . LEU B 1 178 ? -28.781 -9.32 -5.305 1 94.5 178 LEU B N 1
ATOM 6013 C CA . LEU B 1 178 ? -27.609 -10.156 -5.035 1 94.5 178 LEU B CA 1
ATOM 6014 C C . LEU B 1 178 ? -27.25 -10.125 -3.557 1 94.5 178 LEU B C 1
ATOM 6016 O O . LEU B 1 178 ? -27.047 -11.18 -2.941 1 94.5 178 LEU B O 1
ATOM 6020 N N . ALA B 1 179 ? -27.203 -8.953 -2.984 1 92.62 179 ALA B N 1
ATOM 6021 C CA . ALA B 1 179 ? -26.828 -8.812 -1.58 1 92.62 179 ALA B CA 1
ATOM 6022 C C . ALA B 1 179 ? -27.797 -9.555 -0.674 1 92.62 179 ALA B C 1
ATOM 6024 O O . ALA B 1 179 ? -27.391 -10.242 0.262 1 92.62 179 ALA B O 1
ATOM 6025 N N . ARG B 1 180 ? -29.047 -9.477 -0.963 1 91.69 180 ARG B N 1
ATOM 6026 C CA . ARG B 1 180 ? -30.062 -10.164 -0.17 1 91.69 180 ARG B CA 1
ATOM 6027 C C . ARG B 1 180 ? -29.922 -11.68 -0.31 1 91.69 180 ARG B C 1
ATOM 6029 O O . ARG B 1 180 ? -29.984 -12.406 0.684 1 91.69 180 ARG B O 1
ATOM 6036 N N . GLY B 1 181 ? -29.766 -12.055 -1.532 1 91.12 181 GLY B N 1
ATOM 6037 C CA . GLY B 1 181 ? -29.594 -13.484 -1.772 1 91.12 181 GLY B CA 1
ATOM 6038 C C . GLY B 1 181 ? -28.391 -14.062 -1.072 1 91.12 181 GLY B C 1
ATOM 6039 O O . GLY B 1 181 ? -28.453 -15.156 -0.497 1 91.12 181 GLY B O 1
ATOM 6040 N N . VAL B 1 182 ? -27.328 -13.344 -1.124 1 90 182 VAL B N 1
ATOM 6041 C CA . VAL B 1 182 ? -26.094 -13.781 -0.489 1 90 182 VAL B CA 1
ATOM 6042 C C . VAL B 1 182 ? -26.266 -13.82 1.026 1 90 182 VAL B C 1
ATOM 6044 O O . VAL B 1 182 ? -25.828 -14.766 1.688 1 90 182 VAL B O 1
ATOM 6047 N N . PHE B 1 183 ? -26.938 -12.883 1.558 1 87.31 183 PHE B N 1
ATOM 6048 C CA . PHE B 1 183 ? -27.219 -12.836 2.99 1 87.31 183 PHE B CA 1
ATOM 6049 C C . PHE B 1 183 ? -28.016 -14.055 3.432 1 87.31 183 PHE B C 1
ATOM 6051 O O . PHE B 1 183 ? -27.656 -14.711 4.418 1 87.31 183 PHE B O 1
ATOM 6058 N N . ASP B 1 184 ? -28.969 -14.32 2.691 1 87.12 184 ASP B N 1
ATOM 6059 C CA . ASP B 1 184 ? -29.828 -15.461 3.018 1 87.12 184 ASP B CA 1
ATOM 6060 C C . ASP B 1 184 ? -29.031 -16.766 2.949 1 87.12 184 ASP B C 1
ATOM 6062 O O . ASP B 1 184 ? -29.188 -17.641 3.811 1 87.12 184 ASP B O 1
ATOM 6066 N N . ALA B 1 185 ? -28.234 -16.812 2.02 1 86.81 185 ALA B N 1
ATOM 6067 C CA . ALA B 1 185 ? -27.453 -18.031 1.824 1 86.81 185 ALA B CA 1
ATOM 6068 C C . ALA B 1 185 ? -26.422 -18.203 2.934 1 86.81 185 ALA B C 1
ATOM 6070 O O . ALA B 1 185 ? -26.234 -19.312 3.443 1 86.81 185 ALA B O 1
ATOM 6071 N N . VAL B 1 186 ? -25.812 -17.156 3.26 1 83.69 186 VAL B N 1
ATOM 6072 C CA . VAL B 1 186 ? -24.766 -17.203 4.285 1 83.69 186 VAL B CA 1
ATOM 6073 C C . VAL B 1 186 ? -25.406 -17.484 5.645 1 83.69 186 VAL B C 1
ATOM 6075 O O . VAL B 1 186 ? -24.844 -18.25 6.445 1 83.69 186 VAL B O 1
ATOM 6078 N N . ALA B 1 187 ? -26.516 -16.859 5.898 1 79.69 187 ALA B N 1
ATOM 6079 C CA . ALA B 1 187 ? -27.234 -17.109 7.148 1 79.69 187 ALA B CA 1
ATOM 6080 C C . ALA B 1 187 ? -27.594 -18.594 7.293 1 79.69 187 ALA B C 1
ATOM 6082 O O . ALA B 1 187 ? -27.469 -19.156 8.383 1 79.69 187 ALA B O 1
ATOM 6083 N N . ASP B 1 188 ? -27.953 -19.094 6.242 1 78.19 188 ASP B N 1
ATOM 6084 C CA . ASP B 1 188 ? -28.312 -20.516 6.234 1 78.19 188 ASP B CA 1
ATOM 6085 C C . ASP B 1 188 ? -27.078 -21.391 6.398 1 78.19 188 ASP B C 1
ATOM 6087 O O . ASP B 1 188 ? -27.062 -22.312 7.215 1 78.19 188 ASP B O 1
ATOM 6091 N N . LEU B 1 189 ? -26.141 -21.094 5.656 1 74 189 LEU B N 1
ATOM 6092 C CA . LEU B 1 189 ? -24.922 -21.906 5.625 1 74 189 LEU B CA 1
ATOM 6093 C C . LEU B 1 189 ? -24.219 -21.891 6.98 1 74 189 LEU B C 1
ATOM 6095 O O . LEU B 1 189 ? -23.719 -22.922 7.438 1 74 189 LEU B O 1
ATOM 6099 N N . LEU B 1 190 ? -24.188 -20.766 7.547 1 68.5 190 LEU B N 1
ATOM 6100 C CA . LEU B 1 190 ? -23.406 -20.625 8.773 1 68.5 190 LEU B CA 1
ATOM 6101 C C . LEU B 1 190 ? -24.312 -20.625 10 1 68.5 190 LEU B C 1
ATOM 6103 O O . LEU B 1 190 ? -23.844 -20.484 11.125 1 68.5 190 LEU B O 1
ATOM 6107 N N . ASN B 1 191 ? -25.5 -20.938 9.805 1 65.5 191 ASN B N 1
ATOM 6108 C CA . ASN B 1 191 ? -26.453 -20.875 10.906 1 65.5 191 ASN B CA 1
ATOM 6109 C C . ASN B 1 191 ? -26.266 -19.625 11.742 1 65.5 191 ASN B C 1
ATOM 6111 O O . ASN B 1 191 ? -26.172 -19.688 12.969 1 65.5 191 ASN B O 1
ATOM 6115 N N . LEU B 1 192 ? -26.125 -18.641 11.055 1 61.41 192 LEU B N 1
ATOM 6116 C CA . LEU B 1 192 ? -25.781 -17.391 11.695 1 61.41 192 LEU B CA 1
ATOM 6117 C C . LEU B 1 192 ? -26.984 -16.766 12.391 1 61.41 192 LEU B C 1
ATOM 6119 O O . LEU B 1 192 ? -28.078 -16.719 11.812 1 61.41 192 LEU B O 1
ATOM 6123 N N . GLU B 1 193 ? -26.906 -16.797 13.656 1 60.28 193 GLU B N 1
ATOM 6124 C CA . GLU B 1 193 ? -27.812 -15.883 14.336 1 60.28 193 GLU B CA 1
ATOM 6125 C C . GLU B 1 193 ? -27.297 -14.453 14.273 1 60.28 193 GLU B C 1
ATOM 6127 O O . GLU B 1 193 ? -26.281 -14.125 14.883 1 60.28 193 GLU B O 1
ATOM 6132 N N . VAL B 1 194 ? -27.906 -13.758 13.367 1 61.66 194 VAL B N 1
ATOM 6133 C CA . VAL B 1 194 ? -27.438 -12.391 13.188 1 61.66 194 VAL B CA 1
ATOM 6134 C C . VAL B 1 194 ? -28.078 -11.477 14.234 1 61.66 194 VAL B C 1
ATOM 6136 O O . VAL B 1 194 ? -29.141 -10.906 14 1 61.66 194 VAL B O 1
ATOM 6139 N N . ASP B 1 195 ? -27.547 -11.531 15.406 1 74.75 195 ASP B N 1
ATOM 6140 C CA . ASP B 1 195 ? -28.078 -10.68 16.469 1 74.75 195 ASP B CA 1
ATOM 6141 C C . ASP B 1 195 ? -27.219 -9.43 16.641 1 74.75 195 ASP B C 1
ATOM 6143 O O . ASP B 1 195 ? -27.688 -8.43 17.188 1 74.75 195 ASP B O 1
ATOM 6147 N N . LEU B 1 196 ? -26.078 -9.602 16.125 1 82.75 196 LEU B N 1
ATOM 6148 C CA . LEU B 1 196 ? -25.156 -8.477 16.266 1 82.75 196 LEU B CA 1
ATOM 6149 C C . LEU B 1 196 ? -24.547 -8.102 14.922 1 82.75 196 LEU B C 1
ATOM 6151 O O . LEU B 1 196 ? -24.094 -8.961 14.18 1 82.75 196 LEU B O 1
ATOM 6155 N N . ILE B 1 197 ? -24.641 -6.855 14.57 1 87.5 197 ILE B N 1
ATOM 6156 C CA . ILE B 1 197 ? -24.047 -6.355 13.328 1 87.5 197 ILE B CA 1
ATOM 6157 C C . ILE B 1 197 ? -23.078 -5.219 13.641 1 87.5 197 ILE B C 1
ATOM 6159 O O . ILE B 1 197 ? -23.422 -4.281 14.367 1 87.5 197 ILE B O 1
ATOM 6163 N N . PHE B 1 198 ? -21.953 -5.402 13.18 1 90.31 198 PHE B N 1
ATOM 6164 C CA . PHE B 1 198 ? -20.938 -4.375 13.305 1 90.31 198 PHE B CA 1
ATOM 6165 C C . PHE B 1 198 ? -20.875 -3.52 12.047 1 90.31 198 PHE B C 1
ATOM 6167 O O . PHE B 1 198 ? -20.938 -4.039 10.93 1 90.31 198 PHE B O 1
ATOM 6174 N N . PHE B 1 199 ? -20.859 -2.289 12.234 1 90.62 199 PHE B N 1
ATOM 6175 C CA . PHE B 1 199 ? -20.734 -1.388 11.094 1 90.62 199 PHE B CA 1
ATOM 6176 C C . PHE B 1 199 ? -19.562 -0.438 11.273 1 90.62 199 PHE B C 1
ATOM 6178 O O . PHE B 1 199 ? -19.344 0.089 12.367 1 90.62 199 PHE B O 1
ATOM 6185 N N . ASP B 1 200 ? -18.828 -0.243 10.25 1 92.5 200 ASP B N 1
ATOM 6186 C CA . ASP B 1 200 ? -17.719 0.701 10.211 1 92.5 200 ASP B CA 1
ATOM 6187 C C . ASP B 1 200 ? -17.484 1.226 8.797 1 92.5 200 ASP B C 1
ATOM 6189 O O . ASP B 1 200 ? -18.016 0.671 7.828 1 92.5 200 ASP B O 1
ATOM 6193 N N . THR B 1 201 ? -16.938 2.354 8.695 1 93.62 201 THR B N 1
ATOM 6194 C CA . THR B 1 201 ? -16.625 2.945 7.398 1 93.62 201 THR B CA 1
ATOM 6195 C C . THR B 1 201 ? -15.109 3.123 7.238 1 93.62 201 THR B C 1
ATOM 6197 O O . THR B 1 201 ? -14.375 3.162 8.227 1 93.62 201 THR B O 1
ATOM 6200 N N . THR B 1 202 ? -14.656 3.111 6.039 1 93.5 202 THR B N 1
ATOM 6201 C CA . THR B 1 202 ? -13.281 3.451 5.684 1 93.5 202 THR B CA 1
ATOM 6202 C C . THR B 1 202 ? -13.25 4.316 4.426 1 93.5 202 THR B C 1
ATOM 6204 O O . THR B 1 202 ? -14.297 4.652 3.869 1 93.5 202 THR B O 1
ATOM 6207 N N . SER B 1 203 ? -12.133 4.902 4.113 1 94.19 203 SER B N 1
ATOM 6208 C CA . SER B 1 203 ? -11.945 5.637 2.867 1 94.19 203 SER B CA 1
ATOM 6209 C C . SER B 1 203 ? -10.938 4.941 1.959 1 94.19 203 SER B C 1
ATOM 6211 O O . SER B 1 203 ? -10.117 4.152 2.426 1 94.19 203 SER B O 1
ATOM 6213 N N . THR B 1 204 ? -11.102 5.082 0.703 1 93.5 204 THR B N 1
ATOM 6214 C CA . THR B 1 204 ? -10.117 4.68 -0.296 1 93.5 204 THR B CA 1
ATOM 6215 C C . THR B 1 204 ? -9.805 5.836 -1.24 1 93.5 204 THR B C 1
ATOM 6217 O O . THR B 1 204 ? -10.711 6.477 -1.771 1 93.5 204 THR B O 1
ATOM 6220 N N . TYR B 1 205 ? -8.508 6.145 -1.388 1 92.88 205 TYR B N 1
ATOM 6221 C CA . TYR B 1 205 ? -8.141 7.332 -2.156 1 92.88 205 TYR B CA 1
ATOM 6222 C C . TYR B 1 205 ? -7.656 6.949 -3.549 1 92.88 205 TYR B C 1
ATOM 6224 O O . TYR B 1 205 ? -7.379 5.777 -3.818 1 92.88 205 TYR B O 1
ATOM 6232 N N . PHE B 1 206 ? -7.645 7.918 -4.434 1 92.69 206 PHE B N 1
ATOM 6233 C CA . PHE B 1 206 ? -7.25 7.777 -5.832 1 92.69 206 PHE B CA 1
ATOM 6234 C C . PHE B 1 206 ? -6.074 8.688 -6.152 1 92.69 206 PHE B C 1
ATOM 6236 O O . PHE B 1 206 ? -6.039 9.844 -5.719 1 92.69 206 PHE B O 1
ATOM 6243 N N . GLU B 1 207 ? -5.059 8.125 -6.801 1 85.94 207 GLU B N 1
ATOM 6244 C CA . GLU B 1 207 ? -3.916 8.938 -7.199 1 85.94 207 GLU B CA 1
ATOM 6245 C C . GLU B 1 207 ? -4.227 9.742 -8.461 1 85.94 207 GLU B C 1
ATOM 6247 O O . GLU B 1 207 ? -3.713 9.438 -9.539 1 85.94 207 GLU B O 1
ATOM 6252 N N . THR B 1 208 ? -5.086 10.625 -8.289 1 85.5 208 THR B N 1
ATOM 6253 C CA . THR B 1 208 ? -5.477 11.555 -9.344 1 85.5 208 THR B CA 1
ATOM 6254 C C . THR B 1 208 ? -5.34 13 -8.867 1 85.5 208 THR B C 1
ATOM 6256 O O . THR B 1 208 ? -5.441 13.273 -7.668 1 85.5 208 THR B O 1
ATOM 6259 N N . GLU B 1 209 ? -5.086 13.789 -9.727 1 78.31 209 GLU B N 1
ATOM 6260 C CA . GLU B 1 209 ? -4.836 15.188 -9.375 1 78.31 209 GLU B CA 1
ATOM 6261 C C . GLU B 1 209 ? -6.133 15.906 -9.016 1 78.31 209 GLU B C 1
ATOM 6263 O O . GLU B 1 209 ? -6.168 16.688 -8.062 1 78.31 209 GLU B O 1
ATOM 6268 N N . ASP B 1 210 ? -7.223 15.547 -9.766 1 83.88 210 ASP B N 1
ATOM 6269 C CA . ASP B 1 210 ? -8.445 16.312 -9.602 1 83.88 210 ASP B CA 1
ATOM 6270 C C . ASP B 1 210 ? -9.594 15.438 -9.125 1 83.88 210 ASP B C 1
ATOM 6272 O O . ASP B 1 210 ? -9.695 14.273 -9.508 1 83.88 210 ASP B O 1
ATOM 6276 N N . PRO B 1 211 ? -10.469 16.062 -8.203 1 90.75 211 PRO B N 1
ATOM 6277 C CA . PRO B 1 211 ? -11.719 15.375 -7.875 1 90.75 211 PRO B CA 1
ATOM 6278 C C . PRO B 1 211 ? -12.703 15.344 -9.039 1 90.75 211 PRO B C 1
ATOM 6280 O O . PRO B 1 211 ? -12.5 16.047 -10.039 1 90.75 211 PRO B O 1
ATOM 6283 N N . ASP B 1 212 ? -13.742 14.531 -8.93 1 93.31 212 ASP B N 1
ATOM 6284 C CA . ASP B 1 212 ? -14.773 14.477 -9.953 1 93.31 212 ASP B CA 1
ATOM 6285 C C . ASP B 1 212 ? -15.617 15.75 -9.945 1 93.31 212 ASP B C 1
ATOM 6287 O O . ASP B 1 212 ? -15.75 16.406 -8.914 1 93.31 212 ASP B O 1
ATOM 6291 N N . THR B 1 213 ? -16.203 16.016 -11.055 1 89.44 213 THR B N 1
ATOM 6292 C CA . THR B 1 213 ? -17.109 17.156 -11.156 1 89.44 213 THR B CA 1
ATOM 6293 C C . THR B 1 213 ? -18.344 16.938 -10.273 1 89.44 213 THR B C 1
ATOM 6295 O O . THR B 1 213 ? -18.953 15.867 -10.289 1 89.44 213 THR B O 1
ATOM 6298 N N . PRO B 1 214 ? -18.672 17.969 -9.508 1 91.5 214 PRO B N 1
ATOM 6299 C CA . PRO B 1 214 ? -19.859 17.828 -8.656 1 91.5 214 PRO B CA 1
ATOM 6300 C C . PRO B 1 214 ? -21.141 17.672 -9.461 1 91.5 214 PRO B C 1
ATOM 6302 O O . PRO B 1 214 ? -21.328 18.359 -10.477 1 91.5 214 PRO B O 1
ATOM 6305 N N . VAL B 1 215 ? -22.016 16.781 -9.062 1 92.31 215 VAL B N 1
ATOM 6306 C CA . VAL B 1 215 ? -23.344 16.562 -9.641 1 92.31 215 VAL B CA 1
ATOM 6307 C C . VAL B 1 215 ? -24.375 16.469 -8.523 1 92.31 215 VAL B C 1
ATOM 6309 O O . VAL B 1 215 ? -24.031 16.312 -7.355 1 92.31 215 VAL B O 1
ATOM 6312 N N . TRP B 1 216 ? -25.641 16.656 -8.859 1 92.56 216 TRP B N 1
ATOM 6313 C CA . TRP B 1 216 ? -26.703 16.547 -7.863 1 92.56 216 TRP B CA 1
ATOM 6314 C C . TRP B 1 216 ? -26.859 15.117 -7.367 1 92.56 216 TRP B C 1
ATOM 6316 O O . TRP B 1 216 ? -26.859 14.18 -8.164 1 92.56 216 TRP B O 1
ATOM 6326 N N . ARG B 1 217 ? -26.969 15.031 -6.004 1 93.38 217 ARG B N 1
ATOM 6327 C CA . ARG B 1 217 ? -27.062 13.703 -5.398 1 93.38 217 ARG B CA 1
ATOM 6328 C C . ARG B 1 217 ? -28.172 13.664 -4.336 1 93.38 217 ARG B C 1
ATOM 6330 O O . ARG B 1 217 ? -28.5 14.688 -3.742 1 93.38 217 ARG B O 1
ATOM 6337 N N . ASP B 1 218 ? -28.672 12.477 -4.121 1 91.06 218 ASP B N 1
ATOM 6338 C CA . ASP B 1 218 ? -29.672 12.297 -3.068 1 91.06 218 ASP B CA 1
ATOM 6339 C C . ASP B 1 218 ? -29 12.055 -1.717 1 91.06 218 ASP B C 1
ATOM 6341 O O . ASP B 1 218 ? -27.797 12.203 -1.582 1 91.06 218 ASP B O 1
ATOM 6345 N N . GLU B 1 219 ? -29.797 11.703 -0.715 1 86.62 219 GLU B N 1
ATOM 6346 C CA . GLU B 1 219 ? -29.312 11.539 0.652 1 86.62 219 GLU B CA 1
ATOM 6347 C C . GLU B 1 219 ? -28.391 10.328 0.767 1 86.62 219 GLU B C 1
ATOM 6349 O O . GLU B 1 219 ? -27.578 10.234 1.697 1 86.62 219 GLU B O 1
ATOM 6354 N N . HIS B 1 220 ? -28.5 9.453 -0.215 1 88.44 220 HIS B N 1
ATOM 6355 C CA . HIS B 1 220 ? -27.703 8.234 -0.17 1 88.44 220 HIS B CA 1
ATOM 6356 C C . HIS B 1 220 ? -26.469 8.352 -1.061 1 88.44 220 HIS B C 1
ATOM 6358 O O . HIS B 1 220 ? -25.766 7.367 -1.285 1 88.44 220 HIS B O 1
ATOM 6364 N N . GLY B 1 221 ? -26.219 9.555 -1.604 1 88.75 221 GLY B N 1
ATOM 6365 C CA . GLY B 1 221 ? -25.016 9.797 -2.404 1 88.75 221 GLY B CA 1
ATOM 6366 C C . GLY B 1 221 ? -25.172 9.359 -3.846 1 88.75 221 GLY B C 1
ATOM 6367 O O . GLY B 1 221 ? -24.188 9.305 -4.59 1 88.75 221 GLY B O 1
ATOM 6368 N N . ARG B 1 222 ? -26.359 9.023 -4.277 1 91.56 222 ARG B N 1
ATOM 6369 C CA . ARG B 1 222 ? -26.594 8.578 -5.648 1 91.56 222 ARG B CA 1
ATOM 6370 C C . ARG B 1 222 ? -26.875 9.758 -6.566 1 91.56 222 ARG B C 1
ATOM 6372 O O . ARG B 1 222 ? -27.453 10.758 -6.137 1 91.56 222 ARG B O 1
ATOM 6379 N N . VAL B 1 223 ? -26.531 9.602 -7.789 1 92 223 VAL B N 1
ATOM 6380 C CA . VAL B 1 223 ? -26.703 10.672 -8.766 1 92 223 VAL B CA 1
ATOM 6381 C C . VAL B 1 223 ? -28.172 10.828 -9.125 1 92 223 VAL B C 1
ATOM 6383 O O . VAL B 1 223 ? -28.891 9.828 -9.297 1 92 223 VAL B O 1
ATOM 6386 N N . LEU B 1 224 ? -28.625 12.062 -9.125 1 88.19 224 LEU B N 1
ATOM 6387 C CA . LEU B 1 224 ? -29.984 12.367 -9.562 1 88.19 224 LEU B CA 1
ATOM 6388 C C . LEU B 1 224 ? -29.984 12.844 -11.016 1 88.19 224 LEU B C 1
ATOM 6390 O O . LEU B 1 224 ? -29.188 13.703 -11.391 1 88.19 224 LEU B O 1
ATOM 6394 N N . ASP B 1 225 ? -30.375 11.992 -12.023 1 69.44 225 ASP B N 1
ATOM 6395 C CA . ASP B 1 225 ? -30.469 12.383 -13.422 1 69.44 225 ASP B CA 1
ATOM 6396 C C . ASP B 1 225 ? -31.5 13.492 -13.617 1 69.44 225 ASP B C 1
ATOM 6398 O O . ASP B 1 225 ? -32.625 13.383 -13.148 1 69.44 225 ASP B O 1
ATOM 6402 N N . PRO B 1 226 ? -31.094 14.789 -13.984 1 57.06 226 PRO B N 1
ATOM 6403 C CA . PRO B 1 226 ? -32.125 15.797 -14.211 1 57.06 226 PRO B CA 1
ATOM 6404 C C . PRO B 1 226 ? -33.312 15.266 -15.039 1 57.06 226 PRO B C 1
ATOM 6406 O O . PRO B 1 226 ? -34.438 15.656 -14.82 1 57.06 226 PRO B O 1
ATOM 6409 N N . ASP B 1 227 ? -33 14.758 -16.312 1 50.69 227 ASP B N 1
ATOM 6410 C CA . ASP B 1 227 ? -34.125 14.414 -17.188 1 50.69 227 ASP B CA 1
ATOM 6411 C C . ASP B 1 227 ? -34.719 13.047 -16.828 1 50.69 227 ASP B C 1
ATOM 6413 O O . ASP B 1 227 ? -35.625 12.562 -17.484 1 50.69 227 ASP B O 1
ATOM 6417 N N . GLY B 1 228 ? -34.781 12.531 -15.758 1 45.59 228 GLY B N 1
ATOM 6418 C CA . GLY B 1 228 ? -35.469 11.359 -15.258 1 45.59 228 GLY B CA 1
ATOM 6419 C C . GLY B 1 228 ? -34.781 10.055 -15.617 1 45.59 228 GLY B C 1
ATOM 6420 O O . GLY B 1 228 ? -35.281 8.977 -15.32 1 45.59 228 GLY B O 1
ATOM 6421 N N . GLU B 1 229 ? -34 9.891 -16.891 1 37.97 229 GLU B N 1
ATOM 6422 C CA . GLU B 1 229 ? -33.656 8.531 -17.266 1 37.97 229 GLU B CA 1
ATOM 6423 C C . GLU B 1 229 ? -32.438 8.039 -16.484 1 37.97 229 GLU B C 1
ATOM 6425 O O . GLU B 1 229 ? -31.422 8.734 -16.375 1 37.97 229 GLU B O 1
ATOM 6430 N N . PRO B 1 230 ? -32.438 7.027 -15.742 1 38.28 230 PRO B N 1
ATOM 6431 C CA . PRO B 1 230 ? -31.438 6.262 -15.016 1 38.28 230 PRO B CA 1
ATOM 6432 C C . PRO B 1 230 ? -30.312 5.758 -15.922 1 38.28 230 PRO B C 1
ATOM 6434 O O . PRO B 1 230 ? -30.578 5.293 -17.031 1 38.28 230 PRO B O 1
ATOM 6437 N N . GLY B 1 231 ? -28.969 6.027 -15.945 1 37.03 231 GLY B N 1
ATOM 6438 C CA . GLY B 1 231 ? -27.781 5.363 -16.469 1 37.03 231 GLY B CA 1
ATOM 6439 C C . GLY B 1 231 ? -26.891 6.285 -17.266 1 37.03 231 GLY B C 1
ATOM 6440 O O . GLY B 1 231 ? -25.906 5.84 -17.875 1 37.03 231 GLY B O 1
ATOM 6441 N N . ALA B 1 232 ? -27.406 7.312 -18.188 1 32.66 232 ALA B N 1
ATOM 6442 C CA . ALA B 1 232 ? -26.5 7.934 -19.141 1 32.66 232 ALA B CA 1
ATOM 6443 C C . ALA B 1 232 ? -25.422 8.75 -18.438 1 32.66 232 ALA B C 1
ATOM 6445 O O . ALA B 1 232 ? -25.719 9.539 -17.547 1 32.66 232 ALA B O 1
ATOM 6446 N N . GLU B 1 233 ? -24.203 8.344 -18.266 1 38.56 233 GLU B N 1
ATOM 6447 C CA . GLU B 1 233 ? -23.016 9.133 -17.984 1 38.56 233 GLU B CA 1
ATOM 6448 C C . GLU B 1 233 ? -23.047 10.469 -18.734 1 38.56 233 GLU B C 1
ATOM 6450 O O . GLU B 1 233 ? -22.625 10.539 -19.891 1 38.56 233 GLU B O 1
ATOM 6455 N N . SER B 1 234 ? -24.109 11.188 -18.859 1 33.47 234 SER B N 1
ATOM 6456 C CA . SER B 1 234 ? -23.922 12.438 -19.594 1 33.47 234 SER B CA 1
ATOM 6457 C C . SER B 1 234 ? -22.875 13.32 -18.922 1 33.47 234 SER B C 1
ATOM 6459 O O . SER B 1 234 ? -22.969 13.586 -17.719 1 33.47 234 SER B O 1
ATOM 6461 N N . GLY B 1 235 ? -21.641 13.188 -19.25 1 35.97 235 GLY B N 1
ATOM 6462 C CA . GLY B 1 235 ? -20.531 14.094 -19 1 35.97 235 GLY B CA 1
ATOM 6463 C C . GLY B 1 235 ? -20.922 15.555 -19.125 1 35.97 235 GLY B C 1
ATOM 6464 O O . GLY B 1 235 ? -20.062 16.406 -19.391 1 35.97 235 GLY B O 1
ATOM 6465 N N . ARG B 1 236 ? -22.203 15.93 -19.516 1 33.38 236 ARG B N 1
ATOM 6466 C CA . ARG B 1 236 ? -22.312 17.359 -19.75 1 33.38 236 ARG B CA 1
ATOM 6467 C C . ARG B 1 236 ? -22.109 18.156 -18.469 1 33.38 236 ARG B C 1
ATOM 6469 O O . ARG B 1 236 ? -22.656 17.781 -17.422 1 33.38 236 ARG B O 1
ATOM 6476 N N . GLU B 1 237 ? -21 18.953 -18.25 1 37.56 237 GLU B N 1
ATOM 6477 C CA . GLU B 1 237 ? -20.672 20.031 -17.344 1 37.56 237 GLU B CA 1
ATOM 6478 C C . GLU B 1 237 ? -21.891 20.922 -17.078 1 37.56 237 GLU B C 1
ATOM 6480 O O . GLU B 1 237 ? -22.344 21.641 -17.969 1 37.56 237 GLU B O 1
ATOM 6485 N N . SER B 1 238 ? -22.984 20.516 -16.609 1 37.22 238 SER B N 1
ATOM 6486 C CA . SER B 1 238 ? -23.922 21.609 -16.312 1 37.22 238 SER B CA 1
ATOM 6487 C C . SER B 1 238 ? -23.344 22.562 -15.266 1 37.22 238 SER B C 1
ATOM 6489 O O . SER B 1 238 ? -23.328 22.234 -14.078 1 37.22 238 SER B O 1
ATOM 6491 N N . ASP B 1 239 ? -22.297 23.219 -15.461 1 38.19 239 ASP B N 1
ATOM 6492 C CA . ASP B 1 239 ? -21.641 24.234 -14.641 1 38.19 239 ASP B CA 1
ATOM 6493 C C . ASP B 1 239 ? -22.641 25.266 -14.156 1 38.19 239 ASP B C 1
ATOM 6495 O O . ASP B 1 239 ? -22.25 26.312 -13.617 1 38.19 239 ASP B O 1
ATOM 6499 N N . ALA B 1 240 ? -23.953 25.484 -14.781 1 37.88 240 ALA B N 1
ATOM 6500 C CA . ALA B 1 240 ? -24.609 26.75 -14.5 1 37.88 240 ALA B CA 1
ATOM 6501 C C . ALA B 1 240 ? -25.141 26.797 -13.07 1 37.88 240 ALA B C 1
ATOM 6503 O O . ALA B 1 240 ? -25.891 25.922 -12.648 1 37.88 240 ALA B O 1
ATOM 6504 N N . GLU B 1 241 ? -24.594 27.422 -12.047 1 44.22 241 GLU B N 1
ATOM 6505 C CA . GLU B 1 241 ? -25.016 27.906 -10.734 1 44.22 241 GLU B CA 1
ATOM 6506 C C . GLU B 1 241 ? -26.531 27.984 -10.641 1 44.22 241 GLU B C 1
ATOM 6508 O O . GLU B 1 241 ? -27.094 28.016 -9.539 1 44.22 241 GLU B O 1
ATOM 6513 N N . GLY B 1 242 ? -27.203 28.156 -11.742 1 49.44 242 GLY B N 1
ATOM 6514 C CA . GLY B 1 242 ? -28.547 28.688 -11.672 1 49.44 242 GLY B CA 1
ATOM 6515 C C . GLY B 1 242 ? -29.609 27.609 -11.594 1 49.44 242 GLY B C 1
ATOM 6516 O O . GLY B 1 242 ? -30.812 27.906 -11.648 1 49.44 242 GLY B O 1
ATOM 6517 N N . ASP B 1 243 ? -29.188 26.359 -11.766 1 58.66 243 ASP B N 1
ATOM 6518 C CA . ASP B 1 243 ? -30.344 25.484 -11.969 1 58.66 243 ASP B CA 1
ATOM 6519 C C . ASP B 1 243 ? -30.906 25.016 -10.633 1 58.66 243 ASP B C 1
ATOM 6521 O O . ASP B 1 243 ? -30.172 24.781 -9.68 1 58.66 243 ASP B O 1
ATOM 6525 N N . ALA B 1 244 ? -32.188 25.188 -10.391 1 71.75 244 ALA B N 1
ATOM 6526 C CA . ALA B 1 244 ? -32.969 24.703 -9.258 1 71.75 244 ALA B CA 1
ATOM 6527 C C . ALA B 1 244 ? -32.688 23.234 -8.969 1 71.75 244 ALA B C 1
ATOM 6529 O O . ALA B 1 244 ? -32.562 22.422 -9.891 1 71.75 244 ALA B O 1
ATOM 6530 N N . PRO B 1 245 ? -32.219 22.906 -7.691 1 81.38 245 PRO B N 1
ATOM 6531 C CA . PRO B 1 245 ? -32 21.5 -7.309 1 81.38 245 PRO B CA 1
ATOM 6532 C C . PRO B 1 245 ? -33.156 20.594 -7.711 1 81.38 245 PRO B C 1
ATOM 6534 O O . PRO B 1 245 ? -34.312 20.969 -7.582 1 81.38 245 PRO B O 1
ATOM 6537 N N . PRO B 1 246 ? -32.875 19.531 -8.422 1 84.19 246 PRO B N 1
ATOM 6538 C CA . PRO B 1 246 ? -33.938 18.562 -8.703 1 84.19 246 PRO B CA 1
ATOM 6539 C C . PRO B 1 246 ? -34.594 18.016 -7.43 1 84.19 246 PRO B C 1
ATOM 6541 O O . PRO B 1 246 ? -34.031 18.156 -6.336 1 84.19 246 PRO B O 1
ATOM 6544 N N . ALA B 1 247 ? -35.781 17.562 -7.539 1 82 247 ALA B N 1
ATOM 6545 C CA . ALA B 1 247 ? -36.469 16.984 -6.402 1 82 247 ALA B CA 1
ATOM 6546 C C . ALA B 1 247 ? -35.688 15.867 -5.762 1 82 247 ALA B C 1
ATOM 6548 O O . ALA B 1 247 ? -35.156 14.984 -6.457 1 82 247 ALA B O 1
ATOM 6549 N N . GLY B 1 248 ? -35.438 15.969 -4.441 1 85 248 GLY B N 1
ATOM 6550 C CA . GLY B 1 248 ? -34.781 14.914 -3.699 1 85 248 GLY B CA 1
ATOM 6551 C C . GLY B 1 248 ? -33.281 15.148 -3.547 1 85 248 GLY B C 1
ATOM 6552 O O . GLY B 1 248 ? -32.562 14.336 -2.949 1 85 248 GLY B O 1
ATOM 6553 N N . ALA B 1 249 ? -32.844 16.266 -4.082 1 88.31 249 ALA B N 1
ATOM 6554 C CA . ALA B 1 249 ? -31.406 16.547 -4.039 1 88.31 249 ALA B CA 1
ATOM 6555 C C . ALA B 1 249 ? -30.984 16.969 -2.639 1 88.31 249 ALA B C 1
ATOM 6557 O O . ALA B 1 249 ? -31.672 17.766 -1.979 1 88.31 249 ALA B O 1
ATOM 6558 N N . SER B 1 250 ? -29.953 16.422 -2.129 1 86.31 250 SER B N 1
ATOM 6559 C CA . SER B 1 250 ? -29.391 16.75 -0.827 1 86.31 250 SER B CA 1
ATOM 6560 C C . SER B 1 250 ? -28.156 17.625 -0.972 1 86.31 250 SER B C 1
ATOM 6562 O O . SER B 1 250 ? -27.703 18.25 -0.005 1 86.31 250 SER B O 1
ATOM 6564 N N . GLY B 1 251 ? -27.578 17.672 -2.166 1 87.31 251 GLY B N 1
ATOM 6565 C CA . GLY B 1 251 ? -26.406 18.484 -2.428 1 87.31 251 GLY B CA 1
ATOM 6566 C C . GLY B 1 251 ? -25.688 18.109 -3.709 1 87.31 251 GLY B C 1
ATOM 6567 O O . GLY B 1 251 ? -26.156 17.25 -4.461 1 87.31 251 GLY B O 1
ATOM 6568 N N . ARG B 1 252 ? -24.641 18.812 -3.928 1 90.25 252 ARG B N 1
ATOM 6569 C CA . ARG B 1 252 ? -23.812 18.516 -5.086 1 90.25 252 ARG B CA 1
ATOM 6570 C C . ARG B 1 252 ? -22.422 18.031 -4.656 1 90.25 252 ARG B C 1
ATOM 6572 O O . ARG B 1 252 ? -21.828 18.594 -3.744 1 90.25 252 ARG B O 1
ATOM 6579 N N . ALA B 1 253 ? -22.016 16.953 -5.258 1 91.81 253 ALA B N 1
ATOM 6580 C CA . ALA B 1 253 ? -20.688 16.422 -4.938 1 91.81 253 ALA B CA 1
ATOM 6581 C C . ALA B 1 253 ? -20.188 15.484 -6.031 1 91.81 253 ALA B C 1
ATOM 6583 O O . ALA B 1 253 ? -20.984 14.789 -6.668 1 91.81 253 ALA B O 1
ATOM 6584 N N . GLY B 1 254 ? -18.906 15.578 -6.25 1 93.44 254 GLY B N 1
ATOM 6585 C CA . GLY B 1 254 ? -18.297 14.508 -7.023 1 93.44 254 GLY B CA 1
ATOM 6586 C C . GLY B 1 254 ? -18.188 13.211 -6.25 1 93.44 254 GLY B C 1
ATOM 6587 O O . GLY B 1 254 ? -18.234 13.203 -5.02 1 93.44 254 GLY B O 1
ATOM 6588 N N . PHE B 1 255 ? -18.109 12.094 -7.023 1 95.5 255 PHE B N 1
ATOM 6589 C CA . PHE B 1 255 ? -17.953 10.82 -6.328 1 95.5 255 PHE B CA 1
ATOM 6590 C C . PHE B 1 255 ? -16.562 10.727 -5.684 1 95.5 255 PHE B C 1
ATOM 6592 O O . PHE B 1 255 ? -16.453 10.594 -4.465 1 95.5 255 PHE B O 1
ATOM 6599 N N . ARG B 1 256 ? -15.492 10.758 -6.559 1 95.25 256 ARG B N 1
ATOM 6600 C CA . ARG B 1 256 ? -14.148 10.938 -6.012 1 95.25 256 ARG B CA 1
ATOM 6601 C C . ARG B 1 256 ? -13.898 12.391 -5.617 1 95.25 256 ARG B C 1
ATOM 6603 O O . ARG B 1 256 ? -13.766 13.258 -6.484 1 95.25 256 ARG B O 1
ATOM 6610 N N . THR B 1 257 ? -13.852 12.664 -4.348 1 94.69 257 THR B N 1
ATOM 6611 C CA . THR B 1 257 ? -13.711 14.031 -3.875 1 94.69 257 THR B CA 1
ATOM 6612 C C . THR B 1 257 ? -12.914 14.078 -2.578 1 94.69 257 THR B C 1
ATOM 6614 O O . THR B 1 257 ? -12.695 13.047 -1.938 1 94.69 257 THR B O 1
ATOM 6617 N N . HIS B 1 258 ? -12.461 15.219 -2.277 1 91.25 258 HIS B N 1
ATOM 6618 C CA . HIS B 1 258 ? -11.656 15.383 -1.071 1 91.25 258 HIS B CA 1
ATOM 6619 C C . HIS B 1 258 ? -12.523 15.336 0.181 1 91.25 258 HIS B C 1
ATOM 6621 O O . HIS B 1 258 ? -13.68 15.781 0.156 1 91.25 258 HIS B O 1
ATOM 6627 N N . GLY B 1 259 ? -12 14.75 1.176 1 90.44 259 GLY B N 1
ATOM 6628 C CA . GLY B 1 259 ? -12.648 14.633 2.471 1 90.44 259 GLY B CA 1
ATOM 6629 C C . GLY B 1 259 ? -11.719 14.141 3.564 1 90.44 259 GLY B C 1
ATOM 6630 O O . GLY B 1 259 ? -10.516 14 3.342 1 90.44 259 GLY B O 1
ATOM 6631 N N . LYS B 1 260 ? -12.242 14.078 4.711 1 89.5 260 LYS B N 1
ATOM 6632 C CA . LYS B 1 260 ? -11.438 13.547 5.805 1 89.5 260 LYS B CA 1
ATOM 6633 C C . LYS B 1 260 ? -11 12.117 5.523 1 89.5 260 LYS B C 1
ATOM 6635 O O . LYS B 1 260 ? -11.836 11.211 5.422 1 89.5 260 LYS B O 1
ATOM 6640 N N . SER B 1 261 ? -9.672 11.961 5.43 1 89.56 261 SER B N 1
ATOM 6641 C CA . SER B 1 261 ? -9.156 10.656 5.008 1 89.56 261 SER B CA 1
ATOM 6642 C C . SER B 1 261 ? -8.914 9.75 6.203 1 89.56 261 SER B C 1
ATOM 6644 O O . SER B 1 261 ? -8.383 10.188 7.227 1 89.56 261 SER B O 1
ATOM 6646 N N . LYS B 1 262 ? -9.352 8.539 6.109 1 87.5 262 LYS B N 1
ATOM 6647 C CA . LYS B 1 262 ? -9.086 7.52 7.121 1 87.5 262 LYS B CA 1
ATOM 6648 C C . LYS B 1 262 ? -7.82 6.738 6.793 1 87.5 262 LYS B C 1
ATOM 6650 O O . LYS B 1 262 ? -7.434 5.832 7.535 1 87.5 262 LYS B O 1
ATOM 6655 N N . ASP B 1 263 ? -7.137 7.113 5.707 1 85.06 263 ASP B N 1
ATOM 6656 C CA . ASP B 1 263 ? -5.875 6.516 5.289 1 85.06 263 ASP B CA 1
ATOM 6657 C C . ASP B 1 263 ? -4.742 7.539 5.309 1 85.06 263 ASP B C 1
ATOM 6659 O O . ASP B 1 263 ? -3.699 7.332 4.684 1 85.06 263 ASP B O 1
ATOM 6663 N N . ALA B 1 264 ? -4.945 8.602 5.914 1 82.19 264 ALA B N 1
ATOM 6664 C CA . ALA B 1 264 ? -3.955 9.656 6.125 1 82.19 264 ALA B CA 1
ATOM 6665 C C . ALA B 1 264 ? -3.516 10.266 4.797 1 82.19 264 ALA B C 1
ATOM 6667 O O . ALA B 1 264 ? -2.34 10.594 4.613 1 82.19 264 ALA B O 1
ATOM 6668 N N . ARG B 1 265 ? -4.41 10.258 3.814 1 87.06 265 ARG B N 1
ATOM 6669 C CA . ARG B 1 265 ? -4.152 10.898 2.525 1 87.06 265 ARG B CA 1
ATOM 6670 C C . ARG B 1 265 ? -5.246 11.906 2.184 1 87.06 265 ARG B C 1
ATOM 6672 O O . ARG B 1 265 ? -5.945 11.75 1.179 1 87.06 265 ARG B O 1
ATOM 6679 N N . ASP B 1 266 ? -5.301 12.93 2.91 1 87.31 266 ASP B N 1
ATOM 6680 C CA . ASP B 1 266 ? -6.309 13.969 2.727 1 87.31 266 ASP B CA 1
ATOM 6681 C C . ASP B 1 266 ? -6.012 14.812 1.489 1 87.31 266 ASP B C 1
ATOM 6683 O O . ASP B 1 266 ? -6.859 15.586 1.042 1 87.31 266 ASP B O 1
ATOM 6687 N N . ASP B 1 267 ? -4.898 14.648 0.947 1 84.62 267 ASP B N 1
ATOM 6688 C CA . ASP B 1 267 ? -4.477 15.43 -0.217 1 84.62 267 ASP B CA 1
ATOM 6689 C C . ASP B 1 267 ? -5.035 14.828 -1.506 1 84.62 267 ASP B C 1
ATOM 6691 O O . ASP B 1 267 ? -4.988 15.461 -2.561 1 84.62 267 ASP B O 1
ATOM 6695 N N . LEU B 1 268 ? -5.59 13.68 -1.437 1 91.12 268 LEU B N 1
ATOM 6696 C CA . LEU B 1 268 ? -6.074 13 -2.633 1 91.12 268 LEU B CA 1
ATOM 6697 C C . LEU B 1 268 ? -7.586 12.805 -2.568 1 91.12 268 LEU B C 1
ATOM 6699 O O . LEU B 1 268 ? -8.156 12.648 -1.484 1 91.12 268 LEU B O 1
ATOM 6703 N N . PRO B 1 269 ? -8.195 12.844 -3.779 1 93.81 269 PRO B N 1
ATOM 6704 C CA . PRO B 1 269 ? -9.609 12.461 -3.795 1 93.81 269 PRO B CA 1
ATOM 6705 C C . PRO B 1 269 ? -9.836 11.039 -3.309 1 93.81 269 PRO B C 1
ATOM 6707 O O . PRO B 1 269 ? -8.969 10.18 -3.463 1 93.81 269 PRO B O 1
ATOM 6710 N N . GLN B 1 270 ? -10.992 10.836 -2.711 1 96.25 270 GLN B N 1
ATOM 6711 C CA . GLN B 1 270 ? -11.289 9.539 -2.121 1 96.25 270 GLN B CA 1
ATOM 6712 C C . GLN B 1 270 ? -12.773 9.211 -2.232 1 96.25 270 GLN B C 1
ATOM 6714 O O . GLN B 1 270 ? -13.555 10.023 -2.736 1 96.25 270 GLN B O 1
ATOM 6719 N N . VAL B 1 271 ? -13.156 8.031 -1.903 1 96.19 271 VAL B N 1
ATOM 6720 C CA . VAL B 1 271 ? -14.539 7.609 -1.7 1 96.19 271 VAL B CA 1
ATOM 6721 C C . VAL B 1 271 ? -14.68 6.953 -0.329 1 96.19 271 VAL B C 1
ATOM 6723 O O . VAL B 1 271 ? -13.695 6.484 0.247 1 96.19 271 VAL B O 1
ATOM 6726 N N . ILE B 1 272 ? -15.891 6.992 0.182 1 96.44 272 ILE B N 1
ATOM 6727 C CA . ILE B 1 272 ? -16.172 6.355 1.463 1 96.44 272 ILE B CA 1
ATOM 6728 C C . ILE B 1 272 ? -16.812 4.992 1.229 1 96.44 272 ILE B C 1
ATOM 6730 O O . ILE B 1 272 ? -17.688 4.848 0.375 1 96.44 272 ILE B O 1
ATOM 6734 N N . VAL B 1 273 ? -16.297 4.031 1.893 1 96.19 273 VAL B N 1
ATOM 6735 C CA . VAL B 1 273 ? -16.844 2.68 1.812 1 96.19 273 VAL B CA 1
ATOM 6736 C C . VAL B 1 273 ? -17.297 2.219 3.199 1 96.19 273 VAL B C 1
ATOM 6738 O O . VAL B 1 273 ? -16.578 2.42 4.184 1 96.19 273 VAL B O 1
ATOM 6741 N N . GLY B 1 274 ? -18.469 1.67 3.314 1 95.5 274 GLY B N 1
ATOM 6742 C CA . GLY B 1 274 ? -18.984 1.087 4.543 1 95.5 274 GLY B CA 1
ATOM 6743 C C . GLY B 1 274 ? -19.203 -0.409 4.441 1 95.5 274 GLY B C 1
ATOM 6744 O O . GLY B 1 274 ? -19.5 -0.928 3.361 1 95.5 274 GLY B O 1
ATOM 6745 N N . MET B 1 275 ? -19.109 -1.041 5.566 1 93.94 275 MET B N 1
ATOM 6746 C CA . MET B 1 275 ? -19.297 -2.488 5.582 1 93.94 275 MET B CA 1
ATOM 6747 C C . MET B 1 275 ? -19.984 -2.932 6.867 1 93.94 275 MET B C 1
ATOM 6749 O O . MET B 1 275 ? -19.672 -2.436 7.949 1 93.94 275 MET B O 1
ATOM 6753 N N . ALA B 1 276 ? -20.953 -3.74 6.75 1 91.44 276 ALA B N 1
ATOM 6754 C CA . ALA B 1 276 ? -21.594 -4.422 7.867 1 91.44 276 ALA B CA 1
ATOM 6755 C C . ALA B 1 276 ? -21.078 -5.848 8.016 1 91.44 276 ALA B C 1
ATOM 6757 O O . ALA B 1 276 ? -21 -6.59 7.031 1 91.44 276 ALA B O 1
ATOM 6758 N N . VAL B 1 277 ? -20.672 -6.18 9.188 1 90.5 277 VAL B N 1
ATOM 6759 C CA . VAL B 1 277 ? -20.047 -7.469 9.445 1 90.5 277 VAL B CA 1
ATOM 6760 C C . VAL B 1 277 ? -20.734 -8.164 10.617 1 90.5 277 VAL B C 1
ATOM 6762 O O . VAL B 1 277 ? -21.172 -7.5 11.57 1 90.5 277 VAL B O 1
ATOM 6765 N N . THR B 1 278 ? -20.828 -9.422 10.562 1 87 278 THR B N 1
ATOM 6766 C CA . THR B 1 278 ? -21.391 -10.195 11.656 1 87 278 THR B CA 1
ATOM 6767 C C . THR B 1 278 ? -20.359 -10.422 12.758 1 87 278 THR B C 1
ATOM 6769 O O . THR B 1 278 ? -19.188 -10.07 12.594 1 87 278 THR B O 1
ATOM 6772 N N . ARG B 1 279 ? -20.797 -11.039 13.805 1 80.12 279 ARG B N 1
ATOM 6773 C CA . ARG B 1 279 ? -19.953 -11.328 14.953 1 80.12 279 ARG B CA 1
ATOM 6774 C C . ARG B 1 279 ? -18.797 -12.234 14.562 1 80.12 279 ARG B C 1
ATOM 6776 O O . ARG B 1 279 ? -17.688 -12.094 15.094 1 80.12 279 ARG B O 1
ATOM 6783 N N . ASP B 1 280 ? -19.031 -13.039 13.586 1 80.31 280 ASP B N 1
ATOM 6784 C CA . ASP B 1 280 ? -18 -13.992 13.164 1 80.31 280 ASP B CA 1
ATOM 6785 C C . ASP B 1 280 ? -17.109 -13.391 12.086 1 80.31 280 ASP B C 1
ATOM 6787 O O . ASP B 1 280 ? -16.25 -14.078 11.531 1 80.31 280 ASP B O 1
ATOM 6791 N N . GLY B 1 281 ? -17.391 -12.203 11.781 1 85.94 281 GLY B N 1
ATOM 6792 C CA . GLY B 1 281 ? -16.531 -11.516 10.836 1 85.94 281 GLY B CA 1
ATOM 6793 C C . GLY B 1 281 ? -16.969 -11.68 9.391 1 85.94 281 GLY B C 1
ATOM 6794 O O . GLY B 1 281 ? -16.219 -11.375 8.469 1 85.94 281 GLY B O 1
ATOM 6795 N N . ILE B 1 282 ? -18.141 -12.125 9.211 1 90.31 282 ILE B N 1
ATOM 6796 C CA . ILE B 1 282 ? -18.656 -12.32 7.859 1 90.31 282 ILE B CA 1
ATOM 6797 C C . ILE B 1 282 ? -19.203 -11 7.32 1 90.31 282 ILE B C 1
ATOM 6799 O O . ILE B 1 282 ? -20.109 -10.406 7.91 1 90.31 282 ILE B O 1
ATOM 6803 N N . PRO B 1 283 ? -18.656 -10.523 6.23 1 92.44 283 PRO B N 1
ATOM 6804 C CA . PRO B 1 283 ? -19.203 -9.289 5.668 1 92.44 283 PRO B CA 1
ATOM 6805 C C . PRO B 1 283 ? -20.562 -9.492 5.016 1 92.44 283 PRO B C 1
ATOM 6807 O O . PRO B 1 283 ? -20.703 -10.312 4.109 1 92.44 283 PRO B O 1
ATOM 6810 N N . VAL B 1 284 ? -21.531 -8.758 5.426 1 88.44 284 VAL B N 1
ATOM 6811 C CA . VAL B 1 284 ? -22.922 -8.922 4.988 1 88.44 284 VAL B CA 1
ATOM 6812 C C . VAL B 1 284 ? -23.172 -8.055 3.758 1 88.44 284 VAL B C 1
ATOM 6814 O O . VAL B 1 284 ? -23.812 -8.508 2.799 1 88.44 284 VAL B O 1
ATOM 6817 N N . ARG B 1 285 ? -22.75 -6.887 3.861 1 92 285 ARG B N 1
ATOM 6818 C CA . ARG B 1 285 ? -23 -5.93 2.787 1 92 285 ARG B CA 1
ATOM 6819 C C . ARG B 1 285 ? -22 -4.773 2.844 1 92 285 ARG B C 1
ATOM 6821 O O . ARG B 1 285 ? -21.438 -4.484 3.902 1 92 285 ARG B O 1
ATOM 6828 N N . VAL B 1 286 ? -21.812 -4.168 1.667 1 94.56 286 VAL B N 1
ATOM 6829 C CA . VAL B 1 286 ? -20.953 -2.994 1.583 1 94.56 286 VAL B CA 1
ATOM 6830 C C . VAL B 1 286 ? -21.703 -1.85 0.9 1 94.56 286 VAL B C 1
ATOM 6832 O O . VAL B 1 286 ? -22.656 -2.08 0.16 1 94.56 286 VAL B O 1
ATOM 6835 N N . TRP B 1 287 ? -21.328 -0.664 1.182 1 95.44 287 TRP B N 1
ATOM 6836 C CA . TRP B 1 287 ? -21.859 0.564 0.594 1 95.44 287 TRP B CA 1
ATOM 6837 C C . TRP B 1 287 ? -20.719 1.485 0.153 1 95.44 287 TRP B C 1
ATOM 6839 O O . TRP B 1 287 ? -19.594 1.354 0.622 1 95.44 287 TRP B O 1
ATOM 6849 N N . CYS B 1 288 ? -21.047 2.365 -0.798 1 95.44 288 CYS B N 1
ATOM 6850 C CA . CYS B 1 288 ? -20.094 3.361 -1.271 1 95.44 288 CYS B CA 1
ATOM 6851 C C . CYS B 1 288 ? -20.734 4.742 -1.329 1 95.44 288 CYS B C 1
ATOM 6853 O O . CYS B 1 288 ? -21.875 4.887 -1.767 1 95.44 288 CYS B O 1
ATOM 6855 N N . TRP B 1 289 ? -20.062 5.762 -0.88 1 96.5 289 TRP B N 1
ATOM 6856 C CA . TRP B 1 289 ? -20.531 7.141 -0.908 1 96.5 289 TRP B CA 1
ATOM 6857 C C . TRP B 1 289 ? -19.453 8.078 -1.42 1 96.5 289 TRP B C 1
ATOM 6859 O O . TRP B 1 289 ? -18.281 7.703 -1.49 1 96.5 289 TRP B O 1
ATOM 6869 N N . PRO B 1 290 ? -19.875 9.312 -1.769 1 96.12 290 PRO B N 1
ATOM 6870 C CA . PRO B 1 290 ? -18.875 10.32 -2.131 1 96.12 290 PRO B CA 1
ATOM 6871 C C . PRO B 1 290 ? -17.844 10.555 -1.022 1 96.12 290 PRO B C 1
ATOM 6873 O O . PRO B 1 290 ? -18.172 10.398 0.16 1 96.12 290 PRO B O 1
ATOM 6876 N N . GLY B 1 291 ? -16.688 10.922 -1.457 1 95.56 291 GLY B N 1
ATOM 6877 C CA . GLY B 1 291 ? -15.547 10.992 -0.56 1 95.56 291 GLY B CA 1
ATOM 6878 C C . GLY B 1 291 ? -15.711 12.031 0.534 1 95.56 291 GLY B C 1
ATOM 6879 O O . GLY B 1 291 ? -15.008 11.984 1.549 1 95.56 291 GLY B O 1
ATOM 6880 N N . ASN B 1 292 ? -16.562 12.961 0.382 1 93.56 292 ASN B N 1
ATOM 6881 C CA . ASN B 1 292 ? -16.734 14.031 1.365 1 93.56 292 ASN B CA 1
ATOM 6882 C C . ASN B 1 292 ? -17.922 13.758 2.277 1 93.56 292 ASN B C 1
ATOM 6884 O O . ASN B 1 292 ? -18.328 14.633 3.045 1 93.56 292 ASN B O 1
ATOM 6888 N N . THR B 1 293 ? -18.484 12.57 2.195 1 92.25 293 THR B N 1
ATOM 6889 C CA . THR B 1 293 ? -19.672 12.234 2.977 1 92.25 293 THR B CA 1
ATOM 6890 C C . THR B 1 293 ? -19.312 12.055 4.449 1 92.25 293 THR B C 1
ATOM 6892 O O . THR B 1 293 ? -18.312 11.422 4.781 1 92.25 293 THR B O 1
ATOM 6895 N N . SER B 1 294 ? -20.156 12.664 5.285 1 89.75 294 SER B N 1
ATOM 6896 C CA . SER B 1 294 ? -19.984 12.477 6.723 1 89.75 294 SER B CA 1
ATOM 6897 C C . SER B 1 294 ? -20.391 11.07 7.148 1 89.75 294 SER B C 1
ATOM 6899 O O . SER B 1 294 ? -21.406 10.547 6.68 1 89.75 294 SER B O 1
ATOM 6901 N N . ASP B 1 295 ? -19.734 10.5 8.047 1 86.69 295 ASP B N 1
ATOM 6902 C CA . ASP B 1 295 ? -19.906 9.102 8.438 1 86.69 295 ASP B CA 1
ATOM 6903 C C . ASP B 1 295 ? -21.141 8.914 9.312 1 86.69 295 ASP B C 1
ATOM 6905 O O . ASP B 1 295 ? -21.844 7.918 9.18 1 86.69 295 ASP B O 1
ATOM 6909 N N . SER B 1 296 ? -21.438 9.867 10.141 1 87.44 296 SER B N 1
ATOM 6910 C CA . SER B 1 296 ? -22.359 9.688 11.25 1 87.44 296 SER B CA 1
ATOM 6911 C C . SER B 1 296 ? -23.75 9.289 10.758 1 87.44 296 SER B C 1
ATOM 6913 O O . SER B 1 296 ? -24.328 8.305 11.227 1 87.44 296 SER B O 1
ATOM 6915 N N . PRO B 1 297 ? -24.281 9.883 9.766 1 89.38 297 PRO B N 1
ATOM 6916 C CA . PRO B 1 297 ? -25.641 9.539 9.375 1 89.38 297 PRO B CA 1
ATOM 6917 C C . PRO B 1 297 ? -25.734 8.227 8.594 1 89.38 297 PRO B C 1
ATOM 6919 O O . PRO B 1 297 ? -26.828 7.695 8.398 1 89.38 297 PRO B O 1
ATOM 6922 N N . LEU B 1 298 ? -24.672 7.734 8.18 1 91.56 298 LEU B N 1
ATOM 6923 C CA . LEU B 1 298 ? -24.656 6.613 7.242 1 91.56 298 LEU B CA 1
ATOM 6924 C C . LEU B 1 298 ? -25.234 5.355 7.898 1 91.56 298 LEU B C 1
ATOM 6926 O O . LEU B 1 298 ? -25.828 4.512 7.223 1 91.56 298 LEU B O 1
ATOM 6930 N N . ILE B 1 299 ? -25.062 5.266 9.172 1 91.31 299 ILE B N 1
ATOM 6931 C CA . ILE B 1 299 ? -25.5 4.07 9.883 1 91.31 299 ILE B CA 1
ATOM 6932 C C . ILE B 1 299 ? -27.031 3.98 9.828 1 91.31 299 ILE B C 1
ATOM 6934 O O . ILE B 1 299 ? -27.594 2.887 9.891 1 91.31 299 ILE B O 1
ATOM 6938 N N . ARG B 1 300 ? -27.75 5.059 9.734 1 92.62 300 ARG B N 1
ATOM 6939 C CA . ARG B 1 300 ? -29.203 5.047 9.625 1 92.62 300 ARG B CA 1
ATOM 6940 C C . ARG B 1 300 ? -29.656 4.43 8.305 1 92.62 300 ARG B C 1
ATOM 6942 O O . ARG B 1 300 ? -30.578 3.621 8.281 1 92.62 300 ARG B O 1
ATOM 6949 N N . GLN B 1 301 ? -28.938 4.824 7.273 1 91.38 301 GLN B N 1
ATOM 6950 C CA . GLN B 1 301 ? -29.219 4.203 5.98 1 91.38 301 GLN B CA 1
ATOM 6951 C C . GLN B 1 301 ? -28.984 2.695 6.031 1 91.38 301 GLN B C 1
ATOM 6953 O O . GLN B 1 301 ? -29.797 1.92 5.52 1 91.38 301 GLN B O 1
ATOM 6958 N N . VAL B 1 302 ? -27.906 2.326 6.594 1 90.5 302 VAL B N 1
ATOM 6959 C CA . VAL B 1 302 ? -27.531 0.919 6.672 1 90.5 302 VAL B CA 1
ATOM 6960 C C . VAL B 1 302 ? -28.594 0.137 7.426 1 90.5 302 VAL B C 1
ATOM 6962 O O . VAL B 1 302 ? -29 -0.944 6.996 1 90.5 302 VAL B O 1
ATOM 6965 N N . ARG B 1 303 ? -28.984 0.665 8.547 1 90.06 303 ARG B N 1
ATOM 6966 C CA . ARG B 1 303 ? -30.047 0.036 9.32 1 90.06 303 ARG B CA 1
ATOM 6967 C C . ARG B 1 303 ? -31.312 -0.14 8.469 1 90.06 303 ARG B C 1
ATOM 6969 O O . ARG B 1 303 ? -31.922 -1.206 8.484 1 90.06 303 ARG B O 1
ATOM 6976 N N . ASP B 1 304 ? -31.688 0.843 7.758 1 90 304 ASP B N 1
ATOM 6977 C CA . ASP B 1 304 ? -32.906 0.8 6.949 1 90 304 ASP B CA 1
ATOM 6978 C C . ASP B 1 304 ? -32.781 -0.247 5.844 1 90 304 ASP B C 1
ATOM 6980 O O . ASP B 1 304 ? -33.75 -0.956 5.551 1 90 304 ASP B O 1
ATOM 6984 N N . ASP B 1 305 ? -31.672 -0.325 5.234 1 88.44 305 ASP B N 1
ATOM 6985 C CA . ASP B 1 305 ? -31.453 -1.276 4.148 1 88.44 305 ASP B CA 1
ATOM 6986 C C . ASP B 1 305 ? -31.531 -2.715 4.656 1 88.44 305 ASP B C 1
ATOM 6988 O O . ASP B 1 305 ? -31.953 -3.613 3.926 1 88.44 305 ASP B O 1
ATOM 6992 N N . LEU B 1 306 ? -31.062 -2.936 5.906 1 86.75 306 LEU B N 1
ATOM 6993 C CA . LEU B 1 306 ? -30.953 -4.301 6.414 1 86.75 306 LEU B CA 1
ATOM 6994 C C . LEU B 1 306 ? -32.188 -4.664 7.242 1 86.75 306 LEU B C 1
ATOM 6996 O O . LEU B 1 306 ? -32.344 -5.809 7.676 1 86.75 306 LEU B O 1
ATOM 7000 N N . ARG B 1 307 ? -33 -3.719 7.48 1 80.81 307 ARG B N 1
ATOM 7001 C CA . ARG B 1 307 ? -34.156 -3.904 8.352 1 80.81 307 ARG B CA 1
ATOM 7002 C C . ARG B 1 307 ? -35.031 -5.066 7.875 1 80.81 307 ARG B C 1
ATOM 7004 O O . ARG B 1 307 ? -35.469 -5.887 8.68 1 80.81 307 ARG B O 1
ATOM 7011 N N . ASP B 1 308 ? -35.062 -5.145 6.562 1 76.06 308 ASP B N 1
ATOM 7012 C CA . ASP B 1 308 ? -36.031 -6.117 6.023 1 76.06 308 ASP B CA 1
ATOM 7013 C C . ASP B 1 308 ? -35.344 -7.477 5.824 1 76.06 308 ASP B C 1
ATOM 7015 O O . ASP B 1 308 ? -36 -8.43 5.387 1 76.06 308 ASP B O 1
ATOM 7019 N N . TRP B 1 309 ? -34.125 -7.574 6.188 1 76.81 309 TRP B N 1
ATOM 7020 C CA . TRP B 1 309 ? -33.406 -8.82 5.902 1 76.81 309 TRP B CA 1
ATOM 7021 C C . TRP B 1 309 ? -33.531 -9.789 7.07 1 76.81 309 TRP B C 1
ATOM 7023 O O . TRP B 1 309 ? -33.375 -11 6.895 1 76.81 309 TRP B O 1
ATOM 7033 N N . THR B 1 310 ? -33.531 -9.25 8.273 1 65.38 310 THR B N 1
ATOM 7034 C CA . THR B 1 310 ? -33.531 -10.125 9.438 1 65.38 310 THR B CA 1
ATOM 7035 C C . THR B 1 310 ? -34.875 -10.086 10.164 1 65.38 310 THR B C 1
ATOM 7037 O O . THR B 1 310 ? -35.594 -9.094 10.078 1 65.38 310 THR B O 1
ATOM 7040 N N . LEU B 1 311 ? -35.188 -11.25 10.633 1 55.25 311 LEU B N 1
ATOM 7041 C CA . LEU B 1 311 ? -36.438 -11.406 11.359 1 55.25 311 LEU B CA 1
ATOM 7042 C C . LEU B 1 311 ? -36.312 -10.945 12.805 1 55.25 311 LEU B C 1
ATOM 7044 O O . LEU B 1 311 ? -37.281 -10.664 13.477 1 55.25 311 LEU B O 1
ATOM 7048 N N . GLY B 1 312 ? -35.094 -10.898 13.281 1 63.53 312 GLY B N 1
ATOM 7049 C CA . GLY B 1 312 ? -35.031 -10.68 14.719 1 63.53 312 GLY B CA 1
ATOM 7050 C C . GLY B 1 312 ? -34.438 -9.328 15.086 1 63.53 312 GLY B C 1
ATOM 7051 O O . GLY B 1 312 ? -34.219 -8.477 14.219 1 63.53 312 GLY B O 1
ATOM 7052 N N . LYS B 1 313 ? -34.375 -9.172 16.391 1 72.81 313 LYS B N 1
ATOM 7053 C CA . LYS B 1 313 ? -33.812 -7.969 16.984 1 72.81 313 LYS B CA 1
ATOM 7054 C C . LYS B 1 313 ? -32.312 -7.848 16.672 1 72.81 313 LYS B C 1
ATOM 7056 O O . LYS B 1 313 ? -31.562 -8.797 16.875 1 72.81 313 LYS B O 1
ATOM 7061 N N . LEU B 1 314 ? -32.031 -6.727 16.016 1 82.81 314 LEU B N 1
ATOM 7062 C CA . LEU B 1 314 ? -30.641 -6.488 15.664 1 82.81 314 LEU B CA 1
ATOM 7063 C C . LEU B 1 314 ? -30 -5.492 16.625 1 82.81 314 LEU B C 1
ATOM 7065 O O . LEU B 1 314 ? -30.625 -4.5 17 1 82.81 314 LEU B O 1
ATOM 7069 N N . ILE B 1 315 ? -28.891 -5.852 17.141 1 86.94 315 ILE B N 1
ATOM 7070 C CA . ILE B 1 315 ? -28.078 -4.93 17.938 1 86.94 315 ILE B CA 1
ATOM 7071 C C . ILE B 1 315 ? -26.938 -4.391 17.078 1 86.94 315 ILE B C 1
ATOM 7073 O O . ILE B 1 315 ? -26.109 -5.16 16.578 1 86.94 315 ILE B O 1
ATOM 7077 N N . TRP B 1 316 ? -26.859 -3.148 16.953 1 90.75 316 TRP B N 1
ATOM 7078 C CA . TRP B 1 316 ? -25.844 -2.486 16.156 1 90.75 316 TRP B CA 1
ATOM 7079 C C . TRP B 1 316 ? -24.641 -2.094 17.016 1 90.75 316 TRP B C 1
ATOM 7081 O O . TRP B 1 316 ? -24.812 -1.503 18.094 1 90.75 316 TRP B O 1
ATOM 7091 N N . VAL B 1 317 ? -23.547 -2.467 16.609 1 91.19 317 VAL B N 1
ATOM 7092 C CA . VAL B 1 317 ? -22.312 -2.088 17.297 1 91.19 317 VAL B CA 1
ATOM 7093 C C . VAL B 1 317 ? -21.5 -1.14 16.422 1 91.19 317 VAL B C 1
ATOM 7095 O O . VAL B 1 317 ? -21.188 -1.463 15.266 1 91.19 317 VAL B O 1
ATOM 7098 N N . ALA B 1 318 ? -21.141 0.018 16.906 1 92.12 318 ALA B N 1
ATOM 7099 C CA . ALA B 1 318 ? -20.406 1.002 16.125 1 92.12 318 ALA B CA 1
ATOM 7100 C C . ALA B 1 318 ? -19.5 1.84 17.016 1 92.12 318 ALA B C 1
ATOM 7102 O O . ALA B 1 318 ? -19.656 1.856 18.234 1 92.12 318 ALA B O 1
ATOM 7103 N N . ASP B 1 319 ? -18.562 2.498 16.359 1 89.81 319 ASP B N 1
ATOM 7104 C CA . ASP B 1 319 ? -17.547 3.254 17.094 1 89.81 319 ASP B CA 1
ATOM 7105 C C . ASP B 1 319 ? -18.078 4.605 17.547 1 89.81 319 ASP B C 1
ATOM 7107 O O . ASP B 1 319 ? -19.281 4.875 17.422 1 89.81 319 ASP B O 1
ATOM 7111 N N . ARG B 1 320 ? -17.297 5.367 18.172 1 88.25 320 ARG B N 1
ATOM 7112 C CA . ARG B 1 320 ? -17.656 6.613 18.828 1 88.25 320 ARG B CA 1
ATOM 7113 C C . ARG B 1 320 ? -18.156 7.648 17.828 1 88.25 320 ARG B C 1
ATOM 7115 O O . ARG B 1 320 ? -18.812 8.617 18.203 1 88.25 320 ARG B O 1
ATOM 7122 N N . GLY B 1 321 ? -17.922 7.441 16.625 1 86 321 GLY B N 1
ATOM 7123 C CA . GLY B 1 321 ? -18.359 8.375 15.594 1 86 321 GLY B CA 1
ATOM 7124 C C . GLY B 1 321 ? -19.844 8.289 15.297 1 86 321 GLY B C 1
ATOM 7125 O O . GLY B 1 321 ? -20.406 9.188 14.68 1 86 321 GLY B O 1
ATOM 7126 N N . PHE B 1 322 ? -20.516 7.352 15.875 1 89.44 322 PHE B N 1
ATOM 7127 C CA . PHE B 1 322 ? -21.906 7.098 15.523 1 89.44 322 PHE B CA 1
ATOM 7128 C C . PHE B 1 322 ? -22.828 7.336 16.719 1 89.44 322 PHE B C 1
ATOM 7130 O O . PHE B 1 322 ? -23.953 6.859 16.75 1 89.44 322 PHE B O 1
ATOM 7137 N N . THR B 1 323 ? -22.469 8.148 17.672 1 87.81 323 THR B N 1
ATOM 7138 C CA . THR B 1 323 ? -23.156 8.203 18.953 1 87.81 323 THR B CA 1
ATOM 7139 C C . THR B 1 323 ? -24.156 9.359 18.984 1 87.81 323 THR B C 1
ATOM 7141 O O . THR B 1 323 ? -24.719 9.688 20.031 1 87.81 323 THR B O 1
ATOM 7144 N N . SER B 1 324 ? -24.453 9.961 17.922 1 89.19 324 SER B N 1
ATOM 7145 C CA . SER B 1 324 ? -25.375 11.078 17.922 1 89.19 324 SER B CA 1
ATOM 7146 C C . SER B 1 324 ? -26.75 10.656 18.422 1 89.19 324 SER B C 1
ATOM 7148 O O . SER B 1 324 ? -27.141 9.492 18.297 1 89.19 324 SER B O 1
ATOM 7150 N N . ALA B 1 325 ? -27.453 11.609 19.031 1 88.75 325 ALA B N 1
ATOM 7151 C CA . ALA B 1 325 ? -28.797 11.336 19.531 1 88.75 325 ALA B CA 1
ATOM 7152 C C . ALA B 1 325 ? -29.703 10.844 18.406 1 88.75 325 ALA B C 1
ATOM 7154 O O . ALA B 1 325 ? -30.531 9.945 18.609 1 88.75 325 ALA B O 1
ATOM 7155 N N . ALA B 1 326 ? -29.578 11.422 17.266 1 92.19 326 ALA B N 1
ATOM 7156 C CA . ALA B 1 326 ? -30.375 11.008 16.125 1 92.19 326 ALA B CA 1
ATOM 7157 C C . ALA B 1 326 ? -30.109 9.555 15.758 1 92.19 326 ALA B C 1
ATOM 7159 O O . ALA B 1 326 ? -31.031 8.797 15.469 1 92.19 326 ALA B O 1
ATOM 7160 N N . ASN B 1 327 ? -28.922 9.164 15.766 1 93.25 327 ASN B N 1
ATOM 7161 C CA . ASN B 1 327 ? -28.562 7.781 15.461 1 93.25 327 ASN B CA 1
ATOM 7162 C C . ASN B 1 327 ? -29.109 6.812 16.5 1 93.25 327 ASN B C 1
ATOM 7164 O O . ASN B 1 327 ? -29.656 5.762 16.156 1 93.25 327 ASN B O 1
ATOM 7168 N N . ARG B 1 328 ? -29 7.199 17.75 1 91.88 328 ARG B N 1
ATOM 7169 C CA . ARG B 1 328 ? -29.484 6.344 18.828 1 91.88 328 ARG B CA 1
ATOM 7170 C C . ARG B 1 328 ? -30.984 6.113 18.703 1 91.88 328 ARG B C 1
ATOM 7172 O O . ARG B 1 328 ? -31.453 4.98 18.828 1 91.88 328 ARG B O 1
ATOM 7179 N N . ARG B 1 329 ? -31.672 7.113 18.438 1 92.38 329 ARG B N 1
ATOM 7180 C CA . ARG B 1 329 ? -33.125 6.996 18.281 1 92.38 329 ARG B CA 1
ATOM 7181 C C . ARG B 1 329 ? -33.469 6.102 17.094 1 92.38 329 ARG B C 1
ATOM 7183 O O . ARG B 1 329 ? -34.312 5.23 17.203 1 92.38 329 ARG B O 1
ATOM 7190 N N . HIS B 1 330 ? -32.781 6.332 16.047 1 92.25 330 HIS B N 1
ATOM 7191 C CA . HIS B 1 330 ? -33.031 5.578 14.828 1 92.25 330 HIS B CA 1
ATOM 7192 C C . HIS B 1 330 ? -32.719 4.098 15.016 1 92.25 330 HIS B C 1
ATOM 7194 O O . HIS B 1 330 ? -33.469 3.232 14.555 1 92.25 330 HIS B O 1
ATOM 7200 N N . LEU B 1 331 ? -31.656 3.809 15.664 1 90.94 331 LEU B N 1
ATOM 7201 C CA . LEU B 1 331 ? -31.203 2.434 15.852 1 90.94 331 LEU B CA 1
ATOM 7202 C C . LEU B 1 331 ? -32.125 1.693 16.828 1 90.94 331 LEU B C 1
ATOM 7204 O O . LEU B 1 331 ? -32.312 0.479 16.719 1 90.94 331 LEU B O 1
ATOM 7208 N N . ALA B 1 332 ? -32.656 2.4 17.734 1 88.38 332 ALA B N 1
ATOM 7209 C CA . ALA B 1 332 ? -33.5 1.797 18.75 1 88.38 332 ALA B CA 1
ATOM 7210 C C . ALA B 1 332 ? -34.938 1.643 18.25 1 88.38 332 ALA B C 1
ATOM 7212 O O . ALA B 1 332 ? -35.75 0.899 18.828 1 88.38 332 ALA B O 1
ATOM 7213 N N . ALA B 1 333 ? -35.156 2.312 17.203 1 86.38 333 ALA B N 1
ATOM 7214 C CA . ALA B 1 333 ? -36.531 2.268 16.688 1 86.38 333 ALA B CA 1
ATOM 7215 C C . ALA B 1 333 ? -36.938 0.848 16.281 1 86.38 333 ALA B C 1
ATOM 7217 O O . ALA B 1 333 ? -36.094 0.109 15.734 1 86.38 333 ALA B O 1
ATOM 7218 N N . GLY B 1 334 ? -38.188 0.401 16.547 1 78.69 334 GLY B N 1
ATOM 7219 C CA . GLY B 1 334 ? -38.719 -0.895 16.141 1 78.69 334 GLY B CA 1
ATOM 7220 C C . GLY B 1 334 ? -38.156 -2.043 16.969 1 78.69 334 GLY B C 1
ATOM 7221 O O . GLY B 1 334 ? -38.062 -3.172 16.484 1 78.69 334 GLY B O 1
ATOM 7222 N N . GLY B 1 335 ? -37.594 -1.75 18.156 1 76.94 335 GLY B N 1
ATOM 7223 C CA . GLY B 1 335 ? -37.125 -2.797 19.047 1 76.94 335 GLY B CA 1
ATOM 7224 C C . GLY B 1 335 ? -35.656 -3.131 18.828 1 76.94 335 GLY B C 1
ATOM 7225 O O . GLY B 1 335 ? -35.156 -4.105 19.406 1 76.94 335 GLY B O 1
ATOM 7226 N N . GLY B 1 336 ? -35 -2.418 18.062 1 84.19 336 GLY B N 1
ATOM 7227 C CA . GLY B 1 336 ? -33.594 -2.623 17.875 1 84.19 336 GLY B CA 1
ATOM 7228 C C . GLY B 1 336 ? -32.75 -2.09 19.031 1 84.19 336 GLY B C 1
ATOM 7229 O O . GLY B 1 336 ? -33.281 -1.498 19.969 1 84.19 336 GLY B O 1
ATOM 7230 N N . GLY B 1 337 ? -31.531 -2.453 19.062 1 89.81 337 GLY B N 1
ATOM 7231 C CA . GLY B 1 337 ? -30.609 -1.96 20.094 1 89.81 337 GLY B CA 1
ATOM 7232 C C . GLY B 1 337 ? -29.25 -1.603 19.547 1 89.81 337 GLY B C 1
ATOM 7233 O O . GLY B 1 337 ? -29 -1.712 18.328 1 89.81 337 GLY B O 1
ATOM 7234 N N . TYR B 1 338 ? -28.453 -1.099 20.438 1 93.25 338 TYR B N 1
ATOM 7235 C CA . TYR B 1 338 ? -27.125 -0.713 20 1 93.25 338 TYR B CA 1
ATOM 7236 C C . TYR B 1 338 ? -26.109 -0.863 21.141 1 93.25 338 TYR B C 1
ATOM 7238 O O . TYR B 1 338 ? -26.484 -0.895 22.312 1 93.25 338 TYR B O 1
ATOM 7246 N N . ILE B 1 339 ? -24.922 -1.056 20.797 1 93.44 339 ILE B N 1
ATOM 7247 C CA . ILE B 1 339 ? -23.719 -0.889 21.609 1 93.44 339 ILE B CA 1
ATOM 7248 C C . ILE B 1 339 ? -22.781 0.114 20.938 1 93.44 339 ILE B C 1
ATOM 7250 O O . ILE B 1 339 ? -22.188 -0.182 19.906 1 93.44 339 ILE B O 1
ATOM 7254 N N . LEU B 1 340 ? -22.641 1.286 21.547 1 93.5 340 LEU B N 1
ATOM 7255 C CA . LEU B 1 340 ? -21.859 2.352 20.922 1 93.5 340 LEU B CA 1
ATOM 7256 C C . LEU B 1 340 ? -20.734 2.801 21.844 1 93.5 340 LEU B C 1
ATOM 7258 O O . LEU B 1 340 ? -20.906 2.854 23.062 1 93.5 340 LEU B O 1
ATOM 7262 N N . GLY B 1 341 ? -19.656 3.047 21.188 1 92.62 341 GLY B N 1
ATOM 7263 C CA . GLY B 1 341 ? -18.594 3.711 21.938 1 92.62 341 GLY B CA 1
ATOM 7264 C C . GLY B 1 341 ? -18.844 5.191 22.141 1 92.62 341 GLY B C 1
ATOM 7265 O O . GLY B 1 341 ? -19.344 5.875 21.25 1 92.62 341 GLY B O 1
ATOM 7266 N N . GLU B 1 342 ? -18.516 5.613 23.375 1 91.06 342 GLU B N 1
ATOM 7267 C CA . GLU B 1 342 ? -18.703 7.023 23.703 1 91.06 342 GLU B CA 1
ATOM 7268 C C . GLU B 1 342 ? -17.375 7.758 23.781 1 91.06 342 GLU B C 1
ATOM 7270 O O . GLU B 1 342 ? -16.375 7.199 24.234 1 91.06 342 GLU B O 1
ATOM 7275 N N . LYS B 1 343 ? -17.438 8.977 23.281 1 87.94 343 LYS B N 1
ATOM 7276 C CA . LYS B 1 343 ? -16.25 9.812 23.438 1 87.94 343 LYS B CA 1
ATOM 7277 C C . LYS B 1 343 ? -16.047 10.211 24.891 1 87.94 343 LYS B C 1
ATOM 7279 O O . LYS B 1 343 ? -16.969 10.695 25.547 1 87.94 343 LYS B O 1
ATOM 7284 N N . LEU B 1 344 ? -14.867 10.055 25.344 1 86.94 344 LEU B N 1
ATOM 7285 C CA . LEU B 1 344 ? -14.562 10.312 26.75 1 86.94 344 LEU B CA 1
ATOM 7286 C C . LEU B 1 344 ? -14.445 11.812 27.016 1 86.94 344 LEU B C 1
ATOM 7288 O O . LEU B 1 344 ? -14.758 12.281 28.109 1 86.94 344 LEU B O 1
ATOM 7292 N N . ARG B 1 345 ? -14.062 12.516 25.922 1 81.5 345 ARG B N 1
ATOM 7293 C CA . ARG B 1 345 ? -13.75 13.922 26.109 1 81.5 345 ARG B CA 1
ATOM 7294 C C . ARG B 1 345 ? -14.812 14.812 25.484 1 81.5 345 ARG B C 1
ATOM 7296 O O . ARG B 1 345 ? -14.578 15.992 25.234 1 81.5 345 ARG B O 1
ATOM 7303 N N . SER B 1 346 ? -15.961 14.281 25.156 1 73.81 346 SER B N 1
ATOM 7304 C CA . SER B 1 346 ? -17 15.008 24.453 1 73.81 346 SER B CA 1
ATOM 7305 C C . SER B 1 346 ? -17.641 16.078 25.328 1 73.81 346 SER B C 1
ATOM 7307 O O . SER B 1 346 ? -18.266 17.016 24.828 1 73.81 346 SER B O 1
ATOM 7309 N N . GLY B 1 347 ? -17.469 15.984 26.594 1 72.69 347 GLY B N 1
ATOM 7310 C CA . GLY B 1 347 ? -18.125 16.922 27.5 1 72.69 347 GLY B CA 1
ATOM 7311 C C . GLY B 1 347 ? -19.594 16.609 27.703 1 72.69 347 GLY B C 1
ATOM 7312 O O . GLY B 1 347 ? -20.312 17.391 28.312 1 72.69 347 GLY B O 1
ATOM 7313 N N . SER B 1 348 ? -20.078 15.5 27.109 1 81 348 SER B N 1
ATOM 7314 C CA . SER B 1 348 ? -21.469 15.125 27.328 1 81 348 SER B CA 1
ATOM 7315 C C . SER B 1 348 ? -21.734 14.875 28.812 1 81 348 SER B C 1
ATOM 7317 O O . SER B 1 348 ? -20.938 14.227 29.5 1 81 348 SER B O 1
ATOM 7319 N N . PRO B 1 349 ? -22.828 15.438 29.281 1 85.38 349 PRO B N 1
ATOM 7320 C CA . PRO B 1 349 ? -23.172 15.258 30.703 1 85.38 349 PRO B CA 1
ATOM 7321 C C . PRO B 1 349 ? -23.328 13.789 31.078 1 85.38 349 PRO B C 1
ATOM 7323 O O . PRO B 1 349 ? -22.922 13.383 32.188 1 85.38 349 PRO B O 1
ATOM 7326 N N . GLU B 1 350 ? -23.875 13.008 30.25 1 86.19 350 GLU B N 1
ATOM 7327 C CA . GLU B 1 350 ? -24.109 11.594 30.531 1 86.19 350 GLU B CA 1
ATOM 7328 C C . GLU B 1 350 ? -22.781 10.844 30.656 1 86.19 350 GLU B C 1
ATOM 7330 O O . GLU B 1 350 ? -22.594 10.039 31.578 1 86.19 350 GLU B O 1
ATOM 7335 N N . ALA B 1 351 ? -21.938 11.125 29.734 1 86.69 351 ALA B N 1
ATOM 7336 C CA . ALA B 1 351 ? -20.625 10.469 29.766 1 86.69 351 ALA B CA 1
ATOM 7337 C C . ALA B 1 351 ? -19.844 10.859 31.016 1 86.69 351 ALA B C 1
ATOM 7339 O O . ALA B 1 351 ? -19.203 10.008 31.641 1 86.69 351 ALA B O 1
ATOM 7340 N N . THR B 1 352 ? -19.906 12.125 31.344 1 87.81 352 THR B N 1
ATOM 7341 C CA . THR B 1 352 ? -19.219 12.625 32.531 1 87.81 352 THR B CA 1
ATOM 7342 C C . THR B 1 352 ? -19.781 11.977 33.781 1 87.81 352 THR B C 1
ATOM 7344 O O . THR B 1 352 ? -19.016 11.57 34.688 1 87.81 352 THR B O 1
ATOM 7347 N N . ALA B 1 353 ? -21.078 11.859 33.812 1 89 353 ALA B N 1
ATOM 7348 C CA . ALA B 1 353 ? -21.734 11.234 34.969 1 89 353 ALA B CA 1
ATOM 7349 C C . ALA B 1 353 ? -21.359 9.766 35.062 1 89 353 ALA B C 1
ATOM 7351 O O . ALA B 1 353 ? -21.125 9.258 36.188 1 89 353 ALA B O 1
ATOM 7352 N N . ALA B 1 354 ? -21.281 9.148 34.031 1 89.69 354 ALA B N 1
ATOM 7353 C CA . ALA B 1 354 ? -20.953 7.727 34 1 89.69 354 ALA B CA 1
ATOM 7354 C C . ALA B 1 354 ? -19.516 7.48 34.469 1 89.69 354 ALA B C 1
ATOM 7356 O O . ALA B 1 354 ? -19.266 6.543 35.219 1 89.69 354 ALA B O 1
ATOM 7357 N N . LEU B 1 355 ? -18.641 8.328 34.094 1 90.25 355 LEU B N 1
ATOM 7358 C CA . LEU B 1 355 ? -17.234 8.172 34.406 1 90.25 355 LEU B CA 1
ATOM 7359 C C . LEU B 1 355 ? -16.953 8.531 35.875 1 90.25 355 LEU B C 1
ATOM 7361 O O . LEU B 1 355 ? -16 8.031 36.469 1 90.25 355 LEU B O 1
ATOM 7365 N N . ALA B 1 356 ? -17.812 9.375 36.375 1 87.62 356 ALA B N 1
ATOM 7366 C CA . ALA B 1 356 ? -17.609 9.859 37.719 1 87.62 356 ALA B CA 1
ATOM 7367 C C . ALA B 1 356 ? -18.172 8.875 38.75 1 87.62 356 ALA B C 1
ATOM 7369 O O . ALA B 1 356 ? -17.828 8.945 39.938 1 87.62 356 ALA B O 1
ATOM 7370 N N . ARG B 1 357 ? -18.984 8 38.25 1 87.69 357 ARG B N 1
ATOM 7371 C CA . ARG B 1 357 ? -19.625 7.074 39.188 1 87.69 357 ARG B CA 1
ATOM 7372 C C . ARG B 1 357 ? -18.625 6.051 39.719 1 87.69 357 ARG B C 1
ATOM 7374 O O . ARG B 1 357 ? -17.938 5.395 38.938 1 87.69 357 ARG B O 1
ATOM 7381 N N . GLN B 1 358 ? -18.625 5.93 41.031 1 84.94 358 GLN B N 1
ATOM 7382 C CA . GLN B 1 358 ? -17.734 4.965 41.656 1 84.94 358 GLN B CA 1
ATOM 7383 C C . GLN B 1 358 ? -18.312 3.557 41.594 1 84.94 358 GLN B C 1
ATOM 7385 O O . GLN B 1 358 ? -19.531 3.387 41.469 1 84.94 358 GLN B O 1
ATOM 7390 N N . GLY B 1 359 ? -17.422 2.654 41.531 1 84.06 359 GLY B N 1
ATOM 7391 C CA . GLY B 1 359 ? -17.844 1.26 41.531 1 84.06 359 GLY B CA 1
ATOM 7392 C C . GLY B 1 359 ? -16.688 0.296 41.312 1 84.06 359 GLY B C 1
ATOM 7393 O O . GLY B 1 359 ? -15.578 0.712 40.969 1 84.06 359 GLY B O 1
ATOM 7394 N N . ARG B 1 360 ? -17.031 -0.967 41.594 1 89.19 360 ARG B N 1
ATOM 7395 C CA . ARG B 1 360 ? -16.016 -2.006 41.469 1 89.19 360 ARG B CA 1
ATOM 7396 C C . ARG B 1 360 ? -15.953 -2.545 40.062 1 89.19 360 ARG B C 1
ATOM 7398 O O . ARG B 1 360 ? -16.984 -2.727 39.406 1 89.19 360 ARG B O 1
ATOM 7405 N N . TYR B 1 361 ? -14.781 -2.672 39.594 1 93.56 361 TYR B N 1
ATOM 7406 C CA . TYR B 1 361 ? -14.555 -3.27 38.281 1 93.56 361 TYR B CA 1
ATOM 7407 C C . TYR B 1 361 ? -14.617 -4.789 38.344 1 93.56 361 TYR B C 1
ATOM 7409 O O . TYR B 1 361 ? -14.133 -5.391 39.312 1 93.56 361 TYR B O 1
ATOM 7417 N N . GLN B 1 362 ? -15.203 -5.309 37.438 1 93.19 362 GLN B N 1
ATOM 7418 C CA . GLN B 1 362 ? -15.195 -6.758 37.25 1 93.19 362 GLN B CA 1
ATOM 7419 C C . GLN B 1 362 ? -14.203 -7.164 36.156 1 93.19 362 GLN B C 1
ATOM 7421 O O . GLN B 1 362 ? -14.18 -6.574 35.094 1 93.19 362 GLN B O 1
ATOM 7426 N N . GLN B 1 363 ? -13.438 -8.188 36.5 1 93.75 363 GLN B N 1
ATOM 7427 C CA . GLN B 1 363 ? -12.461 -8.68 35.531 1 93.75 363 GLN B CA 1
ATOM 7428 C C . GLN B 1 363 ? -13.133 -9.547 34.469 1 93.75 363 GLN B C 1
ATOM 7430 O O . GLN B 1 363 ? -13.852 -10.5 34.781 1 93.75 363 GLN B O 1
ATOM 7435 N N . VAL B 1 364 ? -13 -9.219 33.312 1 91.5 364 VAL B N 1
ATOM 7436 C CA . VAL B 1 364 ? -13.617 -9.938 32.219 1 91.5 364 VAL B CA 1
ATOM 7437 C C . VAL B 1 364 ? -12.547 -10.711 31.453 1 91.5 364 VAL B C 1
ATOM 7439 O O . VAL B 1 364 ? -12.797 -11.812 30.953 1 91.5 364 VAL B O 1
ATOM 7442 N N . ALA B 1 365 ? -11.32 -10.18 31.234 1 88.94 365 ALA B N 1
ATOM 7443 C CA . ALA B 1 365 ? -10.172 -10.781 30.547 1 88.94 365 ALA B CA 1
ATOM 7444 C C . ALA B 1 365 ? -8.859 -10.258 31.125 1 88.94 365 ALA B C 1
ATOM 7446 O O . ALA B 1 365 ? -8.859 -9.414 32 1 88.94 365 ALA B O 1
ATOM 7447 N N . GLU B 1 366 ? -7.758 -10.82 30.719 1 86.62 366 GLU B N 1
ATOM 7448 C CA . GLU B 1 366 ? -6.449 -10.469 31.266 1 86.62 366 GLU B CA 1
ATOM 7449 C C . GLU B 1 366 ? -6.219 -8.961 31.203 1 86.62 366 GLU B C 1
ATOM 7451 O O . GLU B 1 366 ? -5.75 -8.367 32.188 1 86.62 366 GLU B O 1
ATOM 7456 N N . ASN B 1 367 ? -6.555 -8.266 30.266 1 89.62 367 ASN B N 1
ATOM 7457 C CA . ASN B 1 367 ? -6.309 -6.832 30.141 1 89.62 367 ASN B CA 1
ATOM 7458 C C . ASN B 1 367 ? -7.605 -6.055 29.922 1 89.62 367 ASN B C 1
ATOM 7460 O O . ASN B 1 367 ? -7.645 -5.109 29.141 1 89.62 367 ASN B O 1
ATOM 7464 N N . LEU B 1 368 ? -8.672 -6.59 30.672 1 93.38 368 LEU B N 1
ATOM 7465 C CA . LEU B 1 368 ? -9.945 -5.906 30.531 1 93.38 368 LEU B CA 1
ATOM 7466 C C . LEU B 1 368 ? -10.797 -6.066 31.781 1 93.38 368 LEU B C 1
ATOM 7468 O O . LEU B 1 368 ? -11.141 -7.188 32.156 1 93.38 368 LEU B O 1
ATOM 7472 N N . ARG B 1 369 ? -11.062 -5.027 32.438 1 95.19 369 ARG B N 1
ATOM 7473 C CA . ARG B 1 369 ? -12.031 -4.98 33.531 1 95.19 369 ARG B CA 1
ATOM 7474 C C . ARG B 1 369 ? -13.148 -3.986 33.25 1 95.19 369 ARG B C 1
ATOM 7476 O O . ARG B 1 369 ? -12.93 -2.98 32.562 1 95.19 369 ARG B O 1
ATOM 7483 N N . VAL B 1 370 ? -14.383 -4.301 33.719 1 96.06 370 VAL B N 1
ATOM 7484 C CA . VAL B 1 370 ? -15.539 -3.504 33.312 1 96.06 370 VAL B CA 1
ATOM 7485 C C . VAL B 1 370 ? -16.391 -3.186 34.531 1 96.06 370 VAL B C 1
ATOM 7487 O O . VAL B 1 370 ? -16.344 -3.904 35.531 1 96.06 370 VAL B O 1
ATOM 7490 N N . LYS B 1 371 ? -17.062 -2.07 34.438 1 94.69 371 LYS B N 1
ATOM 7491 C CA . LYS B 1 371 ? -18.016 -1.623 35.469 1 94.69 371 LYS B CA 1
ATOM 7492 C C . LYS B 1 371 ? -19.281 -1.062 34.812 1 94.69 371 LYS B C 1
ATOM 7494 O O . LYS B 1 371 ? -19.203 -0.24 33.906 1 94.69 371 LYS B O 1
ATOM 7499 N N . GLU B 1 372 ? -20.359 -1.546 35.219 1 93.38 372 GLU B N 1
ATOM 7500 C CA . GLU B 1 372 ? -21.641 -1.034 34.719 1 93.38 372 GLU B CA 1
ATOM 7501 C C . GLU B 1 372 ? -22.109 0.16 35.531 1 93.38 372 GLU B C 1
ATOM 7503 O O . GLU B 1 372 ? -21.984 0.175 36.75 1 93.38 372 GLU B O 1
ATOM 7508 N N . VAL B 1 373 ? -22.562 1.096 34.812 1 90.81 373 VAL B N 1
ATOM 7509 C CA . VAL B 1 373 ? -23.125 2.287 35.438 1 90.81 373 VAL B CA 1
ATOM 7510 C C . VAL B 1 373 ? -24.484 2.596 34.844 1 90.81 373 VAL B C 1
ATOM 7512 O O . VAL B 1 373 ? -24.609 2.781 33.625 1 90.81 373 VAL B O 1
ATOM 7515 N N . LYS B 1 374 ? -25.5 2.602 35.625 1 83.12 374 LYS B N 1
ATOM 7516 C CA . LYS B 1 374 ? -26.844 2.932 35.156 1 83.12 374 LYS B CA 1
ATOM 7517 C C . LYS B 1 374 ? -27.172 4.402 35.375 1 83.12 374 LYS B C 1
ATOM 7519 O O . LYS B 1 374 ? -27.266 4.848 36.531 1 83.12 374 LYS B O 1
ATOM 7524 N N . ILE B 1 375 ? -27.172 5.145 34.344 1 77.94 375 ILE B N 1
ATOM 7525 C CA . ILE B 1 375 ? -27.438 6.574 34.469 1 77.94 375 ILE B CA 1
ATOM 7526 C C . ILE B 1 375 ? -28.875 6.871 34.094 1 77.94 375 ILE B C 1
ATOM 7528 O O . ILE B 1 375 ? -29.438 7.898 34.5 1 77.94 375 ILE B O 1
ATOM 7532 N N . SER B 1 376 ? -29.484 6.078 33.25 1 78.56 376 SER B N 1
ATOM 7533 C CA . SER B 1 376 ? -30.875 6.262 32.844 1 78.56 376 SER B CA 1
ATOM 7534 C C . SER B 1 376 ? -31.625 4.934 32.812 1 78.56 376 SER B C 1
ATOM 7536 O O . SER B 1 376 ? -31.016 3.869 32.938 1 78.56 376 SER B O 1
ATOM 7538 N N . GLU B 1 377 ? -32.969 5.082 32.719 1 79.38 377 GLU B N 1
ATOM 7539 C CA . GLU B 1 377 ? -33.812 3.889 32.688 1 79.38 377 GLU B CA 1
ATOM 7540 C C . GLU B 1 377 ? -33.719 3.176 31.344 1 79.38 377 GLU B C 1
ATOM 7542 O O . GLU B 1 377 ? -33.938 1.966 31.266 1 79.38 377 GLU B O 1
ATOM 7547 N N . HIS B 1 378 ? -33.312 3.932 30.406 1 81.81 378 HIS B N 1
ATOM 7548 C CA . HIS B 1 378 ? -33.406 3.361 29.062 1 81.81 378 HIS B CA 1
ATOM 7549 C C . HIS B 1 378 ? -32.031 3.074 28.5 1 81.81 378 HIS B C 1
ATOM 7551 O O . HIS B 1 378 ? -31.906 2.426 27.453 1 81.81 378 HIS B O 1
ATOM 7557 N N . GLU B 1 379 ? -30.984 3.576 29.156 1 89.06 379 GLU B N 1
ATOM 7558 C CA . GLU B 1 379 ? -29.641 3.373 28.641 1 89.06 379 GLU B CA 1
ATOM 7559 C C . GLU B 1 379 ? -28.688 2.951 29.75 1 89.06 379 GLU B C 1
ATOM 7561 O O . GLU B 1 379 ? -28.812 3.406 30.891 1 89.06 379 GLU B O 1
ATOM 7566 N N . ARG B 1 380 ? -27.875 2.08 29.375 1 91.88 380 ARG B N 1
ATOM 7567 C CA . ARG B 1 380 ? -26.844 1.575 30.266 1 91.88 380 ARG B CA 1
ATOM 7568 C C . ARG B 1 380 ? -25.453 1.954 29.766 1 91.88 380 ARG B C 1
ATOM 7570 O O . ARG B 1 380 ? -25.219 1.971 28.547 1 91.88 380 ARG B O 1
ATOM 7577 N N . PHE B 1 381 ? -24.594 2.271 30.781 1 94 381 PHE B N 1
ATOM 7578 C CA . PHE B 1 381 ? -23.219 2.57 30.438 1 94 381 PHE B CA 1
ATOM 7579 C C . PHE B 1 381 ? -22.266 1.529 31.031 1 94 381 PHE B C 1
ATOM 7581 O O . PHE B 1 381 ? -22.531 0.983 32.094 1 94 381 PHE B O 1
ATOM 7588 N N . VAL B 1 382 ? -21.281 1.231 30.297 1 94.69 382 VAL B N 1
ATOM 7589 C CA . VAL B 1 382 ? -20.25 0.312 30.766 1 94.69 382 VAL B CA 1
ATOM 7590 C C . VAL B 1 382 ? -18.875 0.974 30.641 1 94.69 382 VAL B C 1
ATOM 7592 O O . VAL B 1 382 ? -18.438 1.316 29.547 1 94.69 382 VAL B O 1
ATOM 7595 N N . VAL B 1 383 ? -18.219 1.154 31.75 1 95.5 383 VAL B N 1
ATOM 7596 C CA . VAL B 1 383 ? -16.844 1.677 31.766 1 95.5 383 VAL B CA 1
ATOM 7597 C C . VAL B 1 383 ? -15.852 0.525 31.641 1 95.5 383 VAL B C 1
ATOM 7599 O O . VAL B 1 383 ? -15.836 -0.38 32.469 1 95.5 383 VAL B O 1
ATOM 7602 N N . CYS B 1 384 ? -15.148 0.573 30.625 1 95.56 384 CYS B N 1
ATOM 7603 C CA . CYS B 1 384 ? -14.117 -0.434 30.406 1 95.56 384 CYS B CA 1
ATOM 7604 C C . CYS B 1 384 ? -12.734 0.123 30.719 1 95.56 384 CYS B C 1
ATOM 7606 O O . CYS B 1 384 ? -12.461 1.298 30.469 1 95.56 384 CYS B O 1
ATOM 7608 N N . HIS B 1 385 ? -11.883 -0.727 31.312 1 95.38 385 HIS B N 1
ATOM 7609 C CA . HIS B 1 385 ? -10.539 -0.304 31.672 1 95.38 385 HIS B CA 1
ATOM 7610 C C . HIS B 1 385 ? -9.508 -1.357 31.281 1 95.38 385 HIS B C 1
ATOM 7612 O O . HIS B 1 385 ? -9.664 -2.535 31.625 1 95.38 385 HIS B O 1
ATOM 7618 N N . ASN B 1 386 ? -8.555 -0.991 30.578 1 94.88 386 ASN B N 1
ATOM 7619 C CA . ASN B 1 386 ? -7.398 -1.798 30.188 1 94.88 386 ASN B CA 1
ATOM 7620 C C . ASN B 1 386 ? -6.117 -1.287 30.844 1 94.88 386 ASN B C 1
ATOM 7622 O O . ASN B 1 386 ? -5.574 -0.26 30.438 1 94.88 386 ASN B O 1
ATOM 7626 N N . PRO B 1 387 ? -5.574 -2.043 31.719 1 93.69 387 PRO B N 1
ATOM 7627 C CA . PRO B 1 387 ? -4.414 -1.569 32.469 1 93.69 387 PRO B CA 1
ATOM 7628 C C . PRO B 1 387 ? -3.189 -1.336 31.594 1 93.69 387 PRO B C 1
ATOM 7630 O O . PRO B 1 387 ? -2.443 -0.376 31.812 1 93.69 387 PRO B O 1
ATOM 7633 N N . GLU B 1 388 ? -2.926 -2.197 30.656 1 92.69 388 GLU B N 1
ATOM 7634 C CA . GLU B 1 388 ? -1.785 -2.012 29.766 1 92.69 388 GLU B CA 1
ATOM 7635 C C . GLU B 1 388 ? -1.941 -0.747 28.922 1 92.69 388 GLU B C 1
ATOM 7637 O O . GLU B 1 388 ? -0.973 -0.015 28.719 1 92.69 388 GLU B O 1
ATOM 7642 N N . ALA B 1 389 ? -3.129 -0.561 28.5 1 92.5 389 ALA B N 1
ATOM 7643 C CA . ALA B 1 389 ? -3.408 0.654 27.734 1 92.5 389 ALA B CA 1
ATOM 7644 C C . ALA B 1 389 ? -3.246 1.896 28.609 1 92.5 389 ALA B C 1
ATOM 7646 O O . ALA B 1 389 ? -2.848 2.957 28.125 1 92.5 389 ALA B O 1
ATOM 7647 N N . ALA B 1 390 ? -3.527 1.775 29.875 1 95.56 390 ALA B N 1
ATOM 7648 C CA . ALA B 1 390 ? -3.381 2.893 30.797 1 95.56 390 ALA B CA 1
ATOM 7649 C C . ALA B 1 390 ? -1.927 3.35 30.875 1 95.56 390 ALA B C 1
ATOM 7651 O O . ALA B 1 390 ? -1.645 4.551 30.859 1 95.56 390 ALA B O 1
ATOM 7652 N N . ASP B 1 391 ? -1.076 2.391 30.922 1 94.5 391 ASP B N 1
ATOM 7653 C CA . ASP B 1 391 ? 0.35 2.701 30.969 1 94.5 391 ASP B CA 1
ATOM 7654 C C . ASP B 1 391 ? 0.796 3.4 29.688 1 94.5 391 ASP B C 1
ATOM 7656 O O . ASP B 1 391 ? 1.558 4.371 29.734 1 94.5 391 ASP B O 1
ATOM 7660 N N . ARG B 1 392 ? 0.341 2.934 28.656 1 91.69 392 ARG B N 1
ATOM 7661 C CA . ARG B 1 392 ? 0.685 3.525 27.359 1 91.69 392 ARG B CA 1
ATOM 7662 C C . ARG B 1 392 ? 0.14 4.945 27.25 1 91.69 392 ARG B C 1
ATOM 7664 O O . ARG B 1 392 ? 0.824 5.84 26.75 1 91.69 392 ARG B O 1
ATOM 7671 N N . ASP B 1 393 ? -1.093 5.125 27.688 1 94 393 ASP B N 1
ATOM 7672 C CA . ASP B 1 393 ? -1.711 6.445 27.672 1 94 393 ASP B CA 1
ATOM 7673 C C . ASP B 1 393 ? -0.927 7.438 28.516 1 94 393 ASP B C 1
ATOM 7675 O O . ASP B 1 393 ? -0.731 8.586 28.125 1 94 393 ASP B O 1
ATOM 7679 N N . ALA B 1 394 ? -0.532 6.961 29.625 1 96.38 394 ALA B N 1
ATOM 7680 C CA . ALA B 1 394 ? 0.257 7.801 30.516 1 96.38 394 ALA B CA 1
ATOM 7681 C C . ALA B 1 394 ? 1.57 8.219 29.859 1 96.38 394 ALA B C 1
ATOM 7683 O O . ALA B 1 394 ? 1.969 9.383 29.938 1 96.38 394 ALA B O 1
ATOM 7684 N N . ALA B 1 395 ? 2.186 7.277 29.234 1 91.94 395 ALA B N 1
ATOM 7685 C CA . ALA B 1 395 ? 3.443 7.555 28.547 1 91.94 395 ALA B CA 1
ATOM 7686 C C . ALA B 1 395 ? 3.238 8.547 27.406 1 91.94 395 ALA B C 1
ATOM 7688 O O . ALA B 1 395 ? 4.051 9.453 27.203 1 91.94 395 ALA B O 1
ATOM 7689 N N . THR B 1 396 ? 2.211 8.375 26.719 1 91.06 396 THR B N 1
ATOM 7690 C CA . THR B 1 396 ? 1.89 9.273 25.609 1 91.06 396 THR B CA 1
ATOM 7691 C C . THR B 1 396 ? 1.618 10.688 26.125 1 91.06 396 THR B C 1
ATOM 7693 O O . THR B 1 396 ? 2.082 11.664 25.531 1 91.06 396 THR B O 1
ATOM 7696 N N . ARG B 1 397 ? 0.842 10.766 27.172 1 95.12 397 ARG B N 1
ATOM 7697 C CA . ARG B 1 397 ? 0.563 12.062 27.781 1 95.12 397 ARG B CA 1
ATOM 7698 C C . ARG B 1 397 ? 1.853 12.766 28.188 1 95.12 397 ARG B C 1
ATOM 7700 O O . ARG B 1 397 ? 2.029 13.953 27.938 1 95.12 397 ARG B O 1
ATOM 7707 N N . ASP B 1 398 ? 2.723 11.984 28.766 1 94.88 398 ASP B N 1
ATOM 7708 C CA . ASP B 1 398 ? 4 12.539 29.203 1 94.88 398 ASP B CA 1
ATOM 7709 C C . ASP B 1 398 ? 4.793 13.094 28.016 1 94.88 398 ASP B C 1
ATOM 7711 O O . ASP B 1 398 ? 5.398 14.164 28.109 1 94.88 398 ASP B O 1
ATOM 7715 N N . ARG B 1 399 ? 4.812 12.406 26.969 1 89.62 399 ARG B N 1
ATOM 7716 C CA . ARG B 1 399 ? 5.5 12.859 25.766 1 89.62 399 ARG B CA 1
ATOM 7717 C C . ARG B 1 399 ? 4.867 14.133 25.219 1 89.62 399 ARG B C 1
ATOM 7719 O O . ARG B 1 399 ? 5.574 15.047 24.797 1 89.62 399 ARG B O 1
ATOM 7726 N N . LEU B 1 400 ? 3.557 14.172 25.203 1 93.88 400 LEU B N 1
ATOM 7727 C CA . LEU B 1 400 ? 2.838 15.344 24.703 1 93.88 400 LEU B CA 1
ATOM 7728 C C . LEU B 1 400 ? 3.104 16.562 25.578 1 93.88 400 LEU B C 1
ATOM 7730 O O . LEU B 1 400 ? 3.305 17.672 25.062 1 93.88 400 LEU B O 1
ATOM 7734 N N . LEU B 1 401 ? 3.137 16.328 26.875 1 96.44 401 LEU B N 1
ATOM 7735 C CA . LEU B 1 401 ? 3.381 17.422 27.812 1 96.44 401 LEU B CA 1
ATOM 7736 C C . LEU B 1 401 ? 4.801 17.969 27.656 1 96.44 401 LEU B C 1
ATOM 7738 O O . LEU B 1 401 ? 5.016 19.172 27.703 1 96.44 401 LEU B O 1
ATOM 7742 N N . THR B 1 402 ? 5.703 17.062 27.469 1 94.5 402 THR B N 1
ATOM 7743 C CA . THR B 1 402 ? 7.09 17.469 27.25 1 94.5 402 THR B CA 1
ATOM 7744 C C . THR B 1 402 ? 7.211 18.312 25.984 1 94.5 402 THR B C 1
ATOM 7746 O O . THR B 1 402 ? 7.895 19.344 25.984 1 94.5 402 THR B O 1
ATOM 7749 N N . ARG B 1 403 ? 6.57 17.953 25 1 93.12 403 ARG B N 1
ATOM 7750 C CA . ARG B 1 403 ? 6.582 18.703 23.734 1 93.12 403 ARG B CA 1
ATOM 7751 C C . ARG B 1 403 ? 5.914 20.062 23.906 1 93.12 403 ARG B C 1
ATOM 7753 O O . ARG B 1 403 ? 6.41 21.062 23.391 1 93.12 403 ARG B O 1
ATOM 7760 N N . LEU B 1 404 ? 4.738 20.062 24.547 1 96.56 404 LEU B N 1
ATOM 7761 C CA . LEU B 1 404 ? 4.02 21.312 24.781 1 96.56 404 LEU B CA 1
ATOM 7762 C C . LEU B 1 404 ? 4.859 22.266 25.609 1 96.56 404 LEU B C 1
ATOM 7764 O O . LEU B 1 404 ? 4.91 23.469 25.312 1 96.56 404 LEU B O 1
ATOM 7768 N N . GLU B 1 405 ? 5.508 21.719 26.609 1 96.56 405 GLU B N 1
ATOM 7769 C CA . GLU B 1 405 ? 6.379 22.531 27.453 1 96.56 405 GLU B CA 1
ATOM 7770 C C . GLU B 1 405 ? 7.508 23.156 26.641 1 96.56 405 GLU B C 1
ATOM 7772 O O . GLU B 1 405 ? 7.82 24.344 26.812 1 96.56 405 GLU B O 1
ATOM 7777 N N . ALA B 1 406 ? 8.078 22.406 25.797 1 94.56 406 ALA B N 1
ATOM 7778 C CA . ALA B 1 406 ? 9.156 22.906 24.938 1 94.56 406 ALA B CA 1
ATOM 7779 C C . ALA B 1 406 ? 8.641 23.984 23.984 1 94.56 406 ALA B C 1
ATOM 7781 O O . ALA B 1 406 ? 9.344 24.969 23.719 1 94.56 406 ALA B O 1
ATOM 7782 N N . MET B 1 407 ? 7.465 23.891 23.469 1 94.81 407 MET B N 1
ATOM 7783 C CA . MET B 1 407 ? 6.898 24.812 22.5 1 94.81 407 MET B CA 1
ATOM 7784 C C . MET B 1 407 ? 6.574 26.156 23.141 1 94.81 407 MET B C 1
ATOM 7786 O O . MET B 1 407 ? 6.672 27.203 22.5 1 94.81 407 MET B O 1
ATOM 7790 N N . ILE B 1 408 ? 6.176 26.094 24.344 1 96.88 408 ILE B N 1
ATOM 7791 C CA . ILE B 1 408 ? 5.746 27.344 24.953 1 96.88 408 ILE B CA 1
ATOM 7792 C C . ILE B 1 408 ? 6.883 27.922 25.797 1 96.88 408 ILE B C 1
ATOM 7794 O O . ILE B 1 408 ? 6.734 28.984 26.406 1 96.88 408 ILE B O 1
ATOM 7798 N N . ALA B 1 409 ? 7.977 27.062 25.625 1 92.06 409 ALA B N 1
ATOM 7799 C CA . ALA B 1 409 ? 9.141 27.578 26.344 1 92.06 409 ALA B CA 1
ATOM 7800 C C . ALA B 1 409 ? 9.562 28.938 25.812 1 92.06 409 ALA B C 1
ATOM 7802 O O . ALA B 1 409 ? 9.688 29.125 24.594 1 92.06 409 ALA B O 1
ATOM 7803 N N . GLY B 1 410 ? 9.578 29.984 26.5 1 92.75 410 GLY B N 1
ATOM 7804 C CA . GLY B 1 410 ? 10.023 31.312 26.109 1 92.75 410 GLY B CA 1
ATOM 7805 C C . GLY B 1 410 ? 8.898 32.219 25.656 1 92.75 410 GLY B C 1
ATOM 7806 O O . GLY B 1 410 ? 9.125 33.375 25.266 1 92.75 410 GLY B O 1
ATOM 7807 N N . SER B 1 411 ? 7.699 31.641 25.562 1 94.75 411 SER B N 1
ATOM 7808 C CA . SER B 1 411 ? 6.559 32.406 25.062 1 94.75 411 SER B CA 1
ATOM 7809 C C . SER B 1 411 ? 6.305 33.625 25.906 1 94.75 411 SER B C 1
ATOM 7811 O O . SER B 1 411 ? 5.676 34.594 25.453 1 94.75 411 SER B O 1
ATOM 7813 N N . ASP B 1 412 ? 6.82 33.656 27.125 1 94.38 412 ASP B N 1
ATOM 7814 C CA . ASP B 1 412 ? 6.625 34.812 28.016 1 94.38 412 ASP B CA 1
ATOM 7815 C C . ASP B 1 412 ? 7.359 36.031 27.484 1 94.38 412 ASP B C 1
ATOM 7817 O O . ASP B 1 412 ? 7 37.188 27.812 1 94.38 412 ASP B O 1
ATOM 7821 N N . ARG B 1 413 ? 8.367 35.781 26.688 1 94.81 413 ARG B N 1
ATOM 7822 C CA . ARG B 1 413 ? 9.18 36.875 26.156 1 94.81 413 ARG B CA 1
ATOM 7823 C C . ARG B 1 413 ? 8.586 37.406 24.859 1 94.81 413 ARG B C 1
ATOM 7825 O O . ARG B 1 413 ? 8.969 38.5 24.406 1 94.81 413 ARG B O 1
ATOM 7832 N N . LEU B 1 414 ? 7.613 36.781 24.375 1 94.31 414 LEU B N 1
ATOM 7833 C CA . LEU B 1 414 ? 6.992 37.188 23.125 1 94.31 414 LEU B CA 1
ATOM 7834 C C . LEU B 1 414 ? 5.977 38.312 23.375 1 94.31 414 LEU B C 1
ATOM 7836 O O . LEU B 1 414 ? 5.43 38.406 24.484 1 94.31 414 LEU B O 1
ATOM 7840 N N . THR B 1 415 ? 5.758 39.188 22.391 1 93.25 415 THR B N 1
ATOM 7841 C CA . THR B 1 415 ? 4.688 40.156 22.453 1 93.25 415 THR B CA 1
ATOM 7842 C C . THR B 1 415 ? 3.324 39.5 22.5 1 93.25 415 THR B C 1
ATOM 7844 O O . THR B 1 415 ? 3.197 38.312 22.125 1 93.25 415 THR B O 1
ATOM 7847 N N . PRO B 1 416 ? 2.275 40.156 22.984 1 92.62 416 PRO B N 1
ATOM 7848 C CA . PRO B 1 416 ? 0.937 39.562 23.016 1 92.62 416 PRO B CA 1
ATOM 7849 C C . PRO B 1 416 ? 0.479 39.062 21.656 1 92.62 416 PRO B C 1
ATOM 7851 O O . PRO B 1 416 ? -0.154 38 21.562 1 92.62 416 PRO B O 1
ATOM 7854 N N . THR B 1 417 ? 0.811 39.781 20.656 1 92.25 417 THR B N 1
ATOM 7855 C CA . THR B 1 417 ? 0.416 39.375 19.312 1 92.25 417 THR B CA 1
ATOM 7856 C C . THR B 1 417 ? 1.11 38.094 18.906 1 92.25 417 THR B C 1
ATOM 7858 O O . THR B 1 417 ? 0.468 37.156 18.406 1 92.25 417 THR B O 1
ATOM 7861 N N . LYS B 1 418 ? 2.373 37.969 19.141 1 94.06 418 LYS B N 1
ATOM 7862 C CA . LYS B 1 418 ? 3.143 36.781 18.781 1 94.06 418 LYS B CA 1
ATOM 7863 C C . LYS B 1 418 ? 2.74 35.562 19.625 1 94.06 418 LYS B C 1
ATOM 7865 O O . LYS B 1 418 ? 2.75 34.438 19.141 1 94.06 418 LYS B O 1
ATOM 7870 N N . ARG B 1 419 ? 2.449 35.844 20.797 1 95.81 419 ARG B N 1
ATOM 7871 C CA . ARG B 1 419 ? 1.975 34.781 21.672 1 95.81 419 ARG B CA 1
ATOM 7872 C C . ARG B 1 419 ? 0.639 34.25 21.188 1 95.81 419 ARG B C 1
ATOM 7874 O O . ARG B 1 419 ? 0.406 33.031 21.25 1 95.81 419 ARG B O 1
ATOM 7881 N N . ALA B 1 420 ? -0.234 35.156 20.781 1 94.44 420 ALA B N 1
ATOM 7882 C CA . ALA B 1 420 ? -1.519 34.719 20.234 1 94.44 420 ALA B CA 1
ATOM 7883 C C . ALA B 1 420 ? -1.324 33.875 18.969 1 94.44 420 ALA B C 1
ATOM 7885 O O . ALA B 1 420 ? -2.055 32.938 18.734 1 94.44 420 ALA B O 1
ATOM 7886 N N . GLU B 1 421 ? -0.374 34.25 18.188 1 95.06 421 GLU B N 1
ATOM 7887 C CA . GLU B 1 421 ? -0.047 33.469 16.984 1 95.06 421 GLU B CA 1
ATOM 7888 C C . GLU B 1 421 ? 0.397 32.062 17.359 1 95.06 421 GLU B C 1
ATOM 7890 O O . GLU B 1 421 ? -0.014 31.078 16.703 1 95.06 421 GLU B O 1
ATOM 7895 N N . LEU B 1 422 ? 1.257 32 18.328 1 96.25 422 LEU B N 1
ATOM 7896 C CA . LEU B 1 422 ? 1.721 30.703 18.797 1 96.25 422 LEU B CA 1
ATOM 7897 C C . LEU B 1 422 ? 0.553 29.844 19.281 1 96.25 422 LEU B C 1
ATOM 7899 O O . LEU B 1 422 ? 0.502 28.641 19.016 1 96.25 422 LEU B O 1
ATOM 7903 N N . ARG B 1 423 ? -0.323 30.453 20.016 1 96.06 423 ARG B N 1
ATOM 7904 C CA . ARG B 1 423 ? -1.522 29.75 20.453 1 96.06 423 ARG B CA 1
ATOM 7905 C C . ARG B 1 423 ? -2.309 29.219 19.266 1 96.06 423 ARG B C 1
ATOM 7907 O O . ARG B 1 423 ? -2.84 28.109 19.312 1 96.06 423 ARG B O 1
ATOM 7914 N N . GLY B 1 424 ? -2.428 30.016 18.25 1 94.69 424 GLY B N 1
ATOM 7915 C CA . GLY B 1 424 ? -3.066 29.562 17.031 1 94.69 424 GLY B CA 1
ATOM 7916 C C . GLY B 1 424 ? -2.4 28.328 16.422 1 94.69 424 GLY B C 1
ATOM 7917 O O . GLY B 1 424 ? -3.078 27.391 16 1 94.69 424 GLY B O 1
ATOM 7918 N N . VAL B 1 425 ? -1.11 28.359 16.406 1 95.12 425 VAL B N 1
ATOM 7919 C CA . VAL B 1 425 ? -0.354 27.234 15.883 1 95.12 425 VAL B CA 1
ATOM 7920 C C . VAL B 1 425 ? -0.654 25.984 16.703 1 95.12 425 VAL B C 1
ATOM 7922 O O . VAL B 1 425 ? -0.918 24.906 16.156 1 95.12 425 VAL B O 1
ATOM 7925 N N . ILE B 1 426 ? -0.615 26.109 18.016 1 95.88 426 ILE B N 1
ATOM 7926 C CA . ILE B 1 426 ? -0.826 24.984 18.922 1 95.88 426 ILE B CA 1
ATOM 7927 C C . ILE B 1 426 ? -2.254 24.469 18.781 1 95.88 426 ILE B C 1
ATOM 7929 O O . ILE B 1 426 ? -2.498 23.266 18.891 1 95.88 426 ILE B O 1
ATOM 7933 N N . SER B 1 427 ? -3.205 25.344 18.453 1 94.88 427 SER B N 1
ATOM 7934 C CA . SER B 1 427 ? -4.605 24.953 18.312 1 94.88 427 SER B CA 1
ATOM 7935 C C . SER B 1 427 ? -4.797 23.984 17.156 1 94.88 427 SER B C 1
ATOM 7937 O O . SER B 1 427 ? -5.789 23.25 17.109 1 94.88 427 SER B O 1
ATOM 7939 N N . THR B 1 428 ? -3.871 24 16.234 1 92.88 428 THR B N 1
ATOM 7940 C CA . THR B 1 428 ? -3.965 23.109 15.094 1 92.88 428 THR B CA 1
ATOM 7941 C C . THR B 1 428 ? -3.465 21.719 15.453 1 92.88 428 THR B C 1
ATOM 7943 O O . THR B 1 428 ? -3.553 20.781 14.648 1 92.88 428 THR B O 1
ATOM 7946 N N . LYS B 1 429 ? -2.951 21.531 16.625 1 93.06 429 LYS B N 1
ATOM 7947 C CA . LYS B 1 429 ? -2.5 20.25 17.156 1 93.06 429 LYS B CA 1
ATOM 7948 C C . LYS B 1 429 ? -3.355 19.828 18.344 1 93.06 429 LYS B C 1
ATOM 7950 O O . LYS B 1 429 ? -2.99 20.062 19.5 1 93.06 429 LYS B O 1
ATOM 7955 N N . PRO B 1 430 ? -4.285 19.062 18.047 1 90.38 430 PRO B N 1
ATOM 7956 C CA . PRO B 1 430 ? -5.285 18.766 19.062 1 90.38 430 PRO B CA 1
ATOM 7957 C C . PRO B 1 430 ? -4.684 18.047 20.281 1 90.38 430 PRO B C 1
ATOM 7959 O O . PRO B 1 430 ? -5.102 18.297 21.422 1 90.38 430 PRO B O 1
ATOM 7962 N N . GLY B 1 431 ? -3.719 17.234 20.094 1 91.31 431 GLY B N 1
ATOM 7963 C CA . GLY B 1 431 ? -3.088 16.516 21.188 1 91.31 431 GLY B CA 1
ATOM 7964 C C . GLY B 1 431 ? -2.398 17.438 22.188 1 91.31 431 GLY B C 1
ATOM 7965 O O . GLY B 1 431 ? -2.41 17.172 23.391 1 91.31 431 GLY B O 1
ATOM 7966 N N . LEU B 1 432 ? -1.869 18.516 21.703 1 94.75 432 LEU B N 1
ATOM 7967 C CA . LEU B 1 432 ? -1.188 19.484 22.562 1 94.75 432 LEU B CA 1
ATOM 7968 C C . LEU B 1 432 ? -2.174 20.5 23.109 1 94.75 432 LEU B C 1
ATOM 7970 O O . LEU B 1 432 ? -2.119 20.844 24.297 1 94.75 432 LEU B O 1
ATOM 7974 N N . HIS B 1 433 ? -3.08 20.891 22.297 1 95.19 433 HIS B N 1
ATOM 7975 C CA . HIS B 1 433 ? -4.004 21.969 22.594 1 95.19 433 HIS B CA 1
ATOM 7976 C C . HIS B 1 433 ? -4.887 21.641 23.797 1 95.19 433 HIS B C 1
ATOM 7978 O O . HIS B 1 433 ? -5.246 22.516 24.578 1 95.19 433 HIS B O 1
ATOM 7984 N N . ARG B 1 434 ? -5.156 20.406 23.969 1 94.19 434 ARG B N 1
ATOM 7985 C CA . ARG B 1 434 ? -6.094 20 25.016 1 94.19 434 ARG B CA 1
ATOM 7986 C C . ARG B 1 434 ? -5.508 20.266 26.391 1 94.19 434 ARG B C 1
ATOM 7988 O O . ARG B 1 434 ? -6.246 20.391 27.375 1 94.19 434 ARG B O 1
ATOM 7995 N N . PHE B 1 435 ? -4.199 20.484 26.516 1 96.69 435 PHE B N 1
ATOM 7996 C CA . PHE B 1 435 ? -3.574 20.703 27.812 1 96.69 435 PHE B CA 1
ATOM 7997 C C . PHE B 1 435 ? -3.139 22.156 27.969 1 96.69 435 PHE B C 1
ATOM 7999 O O . PHE B 1 435 ? -2.514 22.516 28.969 1 96.69 435 PHE B O 1
ATOM 8006 N N . LEU B 1 436 ? -3.486 22.938 26.984 1 97.25 436 LEU B N 1
ATOM 8007 C CA . LEU B 1 436 ? -3.031 24.328 26.984 1 97.25 436 LEU B CA 1
ATOM 8008 C C . LEU B 1 436 ? -4.062 25.234 27.641 1 97.25 436 LEU B C 1
ATOM 8010 O O . LEU B 1 436 ? -5.266 25.078 27.406 1 97.25 436 LEU B O 1
ATOM 8014 N N . ARG B 1 437 ? -3.674 26.156 28.484 1 95.94 437 ARG B N 1
ATOM 8015 C CA . ARG B 1 437 ? -4.531 27.203 29.016 1 95.94 437 ARG B CA 1
ATOM 8016 C C . ARG B 1 437 ? -3.877 28.578 28.859 1 95.94 437 ARG B C 1
ATOM 8018 O O . ARG B 1 437 ? -2.65 28.672 28.812 1 95.94 437 ARG B O 1
ATOM 8025 N N . THR B 1 438 ? -4.684 29.562 28.703 1 94.75 438 THR B N 1
ATOM 8026 C CA . THR B 1 438 ? -4.234 30.938 28.656 1 94.75 438 THR B CA 1
ATOM 8027 C C . THR B 1 438 ? -4.629 31.688 29.922 1 94.75 438 THR B C 1
ATOM 8029 O O . THR B 1 438 ? -5.801 31.703 30.312 1 94.75 438 THR B O 1
ATOM 8032 N N . THR B 1 439 ? -3.666 32.281 30.609 1 94.31 439 THR B N 1
ATOM 8033 C CA . THR B 1 439 ? -3.945 33.062 31.812 1 94.31 439 THR B CA 1
ATOM 8034 C C . THR B 1 439 ? -4.641 34.375 31.469 1 94.31 439 THR B C 1
ATOM 8036 O O . THR B 1 439 ? -4.648 34.781 30.312 1 94.31 439 THR B O 1
ATOM 8039 N N . PRO B 1 440 ? -5.227 34.969 32.406 1 90.75 440 PRO B N 1
ATOM 8040 C CA . PRO B 1 440 ? -5.855 36.281 32.156 1 90.75 440 PRO B CA 1
ATOM 8041 C C . PRO B 1 440 ? -4.883 37.312 31.578 1 90.75 440 PRO B C 1
ATOM 8043 O O . PRO B 1 440 ? -5.285 38.156 30.797 1 90.75 440 PRO B O 1
ATOM 8046 N N . GLY B 1 441 ? -3.617 37.188 31.891 1 88.5 441 GLY B N 1
ATOM 8047 C CA . GLY B 1 441 ? -2.6 38.094 31.344 1 88.5 441 GLY B CA 1
ATOM 8048 C C . GLY B 1 441 ? -2.123 37.656 29.969 1 88.5 441 GLY B C 1
ATOM 8049 O O . GLY B 1 441 ? -1.253 38.312 29.391 1 88.5 441 GLY B O 1
ATOM 8050 N N . GLY B 1 442 ? -2.65 36.594 29.469 1 89.94 442 GLY B N 1
ATOM 8051 C CA . GLY B 1 442 ? -2.338 36.156 28.109 1 89.94 442 GLY B CA 1
ATOM 8052 C C . GLY B 1 442 ? -1.168 35.219 28.047 1 89.94 442 GLY B C 1
ATOM 8053 O O . GLY B 1 442 ? -0.667 34.906 26.953 1 89.94 442 GLY B O 1
ATOM 8054 N N . LEU B 1 443 ? -0.694 34.719 29.188 1 95.62 443 LEU B N 1
ATOM 8055 C CA . LEU B 1 443 ? 0.442 33.812 29.188 1 95.62 443 LEU B CA 1
ATOM 8056 C C . LEU B 1 443 ? -0.012 32.375 28.938 1 95.62 443 LEU B C 1
ATOM 8058 O O . LEU B 1 443 ? -1.138 32 29.281 1 95.62 443 LEU B O 1
ATOM 8062 N N . LEU B 1 444 ? 0.807 31.625 28.266 1 97.19 444 LEU B N 1
ATOM 8063 C CA . LEU B 1 444 ? 0.51 30.234 27.969 1 97.19 444 LEU B CA 1
ATOM 8064 C C . LEU B 1 444 ? 1.076 29.312 29.031 1 97.19 444 LEU B C 1
ATOM 8066 O O . LEU B 1 444 ? 2.236 29.453 29.438 1 97.19 444 LEU B O 1
ATOM 8070 N N . ARG B 1 445 ? 0.229 28.516 29.609 1 97.38 445 ARG B N 1
ATOM 8071 C CA . ARG B 1 445 ? 0.622 27.562 30.641 1 97.38 445 ARG B CA 1
ATOM 8072 C C . ARG B 1 445 ? -0.008 26.188 30.391 1 97.38 445 ARG B C 1
ATOM 8074 O O . ARG B 1 445 ? -1.032 26.094 29.719 1 97.38 445 ARG B O 1
ATOM 8081 N N . ILE B 1 446 ? 0.685 25.172 30.875 1 97.69 446 ILE B N 1
ATOM 8082 C CA . ILE B 1 446 ? 0.068 23.859 30.906 1 97.69 446 ILE B CA 1
ATOM 8083 C C . ILE B 1 446 ? -1.024 23.812 31.969 1 97.69 446 ILE B C 1
ATOM 8085 O O . ILE B 1 446 ? -0.818 24.266 33.094 1 97.69 446 ILE B O 1
ATOM 8089 N N . ASP B 1 447 ? -2.201 23.359 31.609 1 97.19 447 ASP B N 1
ATOM 8090 C CA . ASP B 1 447 ? -3.33 23.266 32.531 1 97.19 447 ASP B CA 1
ATOM 8091 C C . ASP B 1 447 ? -3.244 22 33.375 1 97.19 447 ASP B C 1
ATOM 8093 O O . ASP B 1 447 ? -3.705 20.938 32.969 1 97.19 447 ASP B O 1
ATOM 8097 N N . ALA B 1 448 ? -2.812 22.156 34.562 1 96.56 448 ALA B N 1
ATOM 8098 C CA . ALA B 1 448 ? -2.613 21.016 35.469 1 96.56 448 ALA B CA 1
ATOM 8099 C C . ALA B 1 448 ? -3.928 20.281 35.75 1 96.56 448 ALA B C 1
ATOM 8101 O O . ALA B 1 448 ? -3.943 19.062 35.906 1 96.56 448 ALA B O 1
ATOM 8102 N N . THR B 1 449 ? -4.969 21.016 35.812 1 95.62 449 THR B N 1
ATOM 8103 C CA . THR B 1 449 ? -6.277 20.422 36.062 1 95.62 449 THR B CA 1
ATOM 8104 C C . THR B 1 449 ? -6.684 19.516 34.906 1 95.62 449 THR B C 1
ATOM 8106 O O . THR B 1 449 ? -7.211 18.422 35.125 1 95.62 449 THR B O 1
ATOM 8109 N N . LYS B 1 450 ? -6.496 19.984 33.688 1 95.12 450 LYS B N 1
ATOM 8110 C CA . LYS B 1 450 ? -6.816 19.172 32.5 1 95.12 450 LYS B CA 1
ATOM 8111 C C . LYS B 1 450 ? -5.926 17.938 32.406 1 95.12 450 LYS B C 1
ATOM 8113 O O . LYS B 1 450 ? -6.367 16.875 31.969 1 95.12 450 LYS B O 1
ATOM 8118 N N . VAL B 1 451 ? -4.641 18.094 32.781 1 96.94 451 VAL B N 1
ATOM 8119 C CA . VAL B 1 451 ? -3.707 16.969 32.781 1 96.94 451 VAL B CA 1
ATOM 8120 C C . VAL B 1 451 ? -4.188 15.906 33.781 1 96.94 451 VAL B C 1
ATOM 8122 O O . VAL B 1 451 ? -4.215 14.719 33.438 1 96.94 451 VAL B O 1
ATOM 8125 N N . ALA B 1 452 ? -4.555 16.359 34.969 1 95.94 452 ALA B N 1
ATOM 8126 C CA . ALA B 1 452 ? -5.035 15.438 36 1 95.94 452 ALA B CA 1
ATOM 8127 C C . ALA B 1 452 ? -6.312 14.742 35.562 1 95.94 452 ALA B C 1
ATOM 8129 O O . ALA B 1 452 ? -6.488 13.539 35.781 1 95.94 452 ALA B O 1
ATOM 8130 N N . ALA B 1 453 ? -7.191 15.508 34.969 1 92.81 453 ALA B N 1
ATOM 8131 C CA . ALA B 1 453 ? -8.438 14.93 34.469 1 92.81 453 ALA B CA 1
ATOM 8132 C C . ALA B 1 453 ? -8.156 13.898 33.375 1 92.81 453 ALA B C 1
ATOM 8134 O O . ALA B 1 453 ? -8.812 12.852 33.344 1 92.81 453 ALA B O 1
ATOM 8135 N N . ASP B 1 454 ? -7.262 14.219 32.5 1 94.38 454 ASP B N 1
ATOM 8136 C CA . ASP B 1 454 ? -6.887 13.305 31.438 1 94.38 454 ASP B CA 1
ATOM 8137 C C . ASP B 1 454 ? -6.273 12.016 32 1 94.38 454 ASP B C 1
ATOM 8139 O O . ASP B 1 454 ? -6.492 10.938 31.453 1 94.38 454 ASP B O 1
ATOM 8143 N N . ALA B 1 455 ? -5.457 12.109 33 1 95.88 455 ALA B N 1
ATOM 8144 C CA . ALA B 1 455 ? -4.816 10.953 33.656 1 95.88 455 ALA B CA 1
ATOM 8145 C C . ALA B 1 455 ? -5.855 9.969 34.188 1 95.88 455 ALA B C 1
ATOM 8147 O O . ALA B 1 455 ? -5.637 8.758 34.156 1 95.88 455 ALA B O 1
ATOM 8148 N N . ARG B 1 456 ? -7 10.477 34.562 1 92.25 456 ARG B N 1
ATOM 8149 C CA . ARG B 1 456 ? -8.062 9.641 35.094 1 92.25 456 ARG B CA 1
ATOM 8150 C C . ARG B 1 456 ? -8.719 8.805 34 1 92.25 456 ARG B C 1
ATOM 8152 O O . ARG B 1 456 ? -9.414 7.832 34.281 1 92.25 456 ARG B O 1
ATOM 8159 N N . LEU B 1 457 ? -8.516 9.195 32.844 1 94.19 457 LEU B N 1
ATOM 8160 C CA . LEU B 1 457 ? -9.148 8.516 31.719 1 94.19 457 LEU B CA 1
ATOM 8161 C C . LEU B 1 457 ? -8.227 7.453 31.125 1 94.19 457 LEU B C 1
ATOM 8163 O O . LEU B 1 457 ? -8.617 6.707 30.234 1 94.19 457 LEU B O 1
ATOM 8167 N N . ASP B 1 458 ? -7.043 7.309 31.672 1 95.31 458 ASP B N 1
ATOM 8168 C CA . ASP B 1 458 ? -6.059 6.391 31.109 1 95.31 458 ASP B CA 1
ATOM 8169 C C . ASP B 1 458 ? -6.605 4.969 31.047 1 95.31 458 ASP B C 1
ATOM 8171 O O . ASP B 1 458 ? -7.082 4.434 32.031 1 95.31 458 ASP B O 1
ATOM 8175 N N . GLY B 1 459 ? -6.492 4.383 29.828 1 95.12 459 GLY B N 1
ATOM 8176 C CA . GLY B 1 459 ? -6.863 2.994 29.625 1 95.12 459 GLY B CA 1
ATOM 8177 C C . GLY B 1 459 ? -8.367 2.771 29.594 1 95.12 459 GLY B C 1
ATOM 8178 O O . GLY B 1 459 ? -8.828 1.632 29.516 1 95.12 459 GLY B O 1
ATOM 8179 N N . LYS B 1 460 ? -9.102 3.836 29.688 1 94.31 460 LYS B N 1
ATOM 8180 C CA . LYS B 1 460 ? -10.547 3.676 29.812 1 94.31 460 LYS B CA 1
ATOM 8181 C C . LYS B 1 460 ? -11.234 3.936 28.469 1 94.31 460 LYS B C 1
ATOM 8183 O O . LYS B 1 460 ? -10.734 4.703 27.656 1 94.31 460 LYS B O 1
ATOM 8188 N N . TYR B 1 461 ? -12.336 3.27 28.25 1 93.25 461 TYR B N 1
ATOM 8189 C CA . TYR B 1 461 ? -13.312 3.627 27.219 1 93.25 461 TYR B CA 1
ATOM 8190 C C . TYR B 1 461 ? -14.727 3.344 27.703 1 93.25 461 TYR B C 1
ATOM 8192 O O . TYR B 1 461 ? -14.93 2.568 28.641 1 93.25 461 TYR B O 1
ATOM 8200 N N . LEU B 1 462 ? -15.602 4.105 27.234 1 94.25 462 LEU B N 1
ATOM 8201 C CA . LEU B 1 462 ? -16.984 4.094 27.703 1 94.25 462 LEU B CA 1
ATOM 8202 C C . LEU B 1 462 ? -17.922 3.562 26.625 1 94.25 462 LEU B C 1
ATOM 8204 O O . LEU B 1 462 ? -17.828 3.959 25.453 1 94.25 462 LEU B O 1
ATOM 8208 N N . LEU B 1 463 ? -18.766 2.604 27.031 1 94.94 463 LEU B N 1
ATOM 8209 C CA . LEU B 1 463 ? -19.75 2.031 26.125 1 94.94 463 LEU B CA 1
ATOM 8210 C C . LEU B 1 463 ? -21.172 2.389 26.578 1 94.94 463 LEU B C 1
ATOM 8212 O O . LEU B 1 463 ? -21.422 2.523 27.766 1 94.94 463 LEU B O 1
ATOM 8216 N N . ARG B 1 464 ? -21.953 2.594 25.625 1 93.56 464 ARG B N 1
ATOM 8217 C CA . ARG B 1 464 ? -23.375 2.834 25.859 1 93.56 464 ARG B CA 1
ATOM 8218 C C . ARG B 1 464 ? -24.234 1.811 25.125 1 93.56 464 ARG B C 1
ATOM 8220 O O . ARG B 1 464 ? -23.938 1.449 23.984 1 93.56 464 ARG B O 1
ATOM 8227 N N . THR B 1 465 ? -25.297 1.262 25.766 1 93.31 465 THR B N 1
ATOM 8228 C CA . THR B 1 465 ? -26.172 0.27 25.156 1 93.31 465 THR B CA 1
ATOM 8229 C C . THR B 1 465 ? -27.625 0.522 25.516 1 93.31 465 THR B C 1
ATOM 8231 O O . THR B 1 465 ? -27.906 1.069 26.578 1 93.31 465 THR B O 1
ATOM 8234 N N . SER B 1 466 ? -28.469 0.185 24.562 1 91.19 466 SER B N 1
ATOM 8235 C CA . SER B 1 466 ? -29.906 0.283 24.812 1 91.19 466 SER B CA 1
ATOM 8236 C C . SER B 1 466 ? -30.5 -1.068 25.203 1 91.19 466 SER B C 1
ATOM 8238 O O . SER B 1 466 ? -31.672 -1.157 25.578 1 91.19 466 SER B O 1
ATOM 8240 N N . ASP B 1 467 ? -29.719 -2.051 25.141 1 88.25 467 ASP B N 1
ATOM 8241 C CA . ASP B 1 467 ? -30.219 -3.391 25.422 1 88.25 467 ASP B CA 1
ATOM 8242 C C . ASP B 1 467 ? -30.281 -3.643 26.938 1 88.25 467 ASP B C 1
ATOM 8244 O O . ASP B 1 467 ? -29.266 -3.537 27.625 1 88.25 467 ASP B O 1
ATOM 8248 N N . PRO B 1 468 ? -31.391 -4.07 27.359 1 86.5 468 PRO B N 1
ATOM 8249 C CA . PRO B 1 468 ? -31.516 -4.27 28.812 1 86.5 468 PRO B CA 1
ATOM 8250 C C . PRO B 1 468 ? -31.078 -5.66 29.25 1 86.5 468 PRO B C 1
ATOM 8252 O O . PRO B 1 468 ? -30.891 -5.902 30.453 1 86.5 468 PRO B O 1
ATOM 8255 N N . HIS B 1 469 ? -30.812 -6.508 28.375 1 85 469 HIS B N 1
ATOM 8256 C CA . HIS B 1 469 ? -30.656 -7.91 28.766 1 85 469 HIS B CA 1
ATOM 8257 C C . HIS B 1 469 ? -29.203 -8.359 28.656 1 85 469 HIS B C 1
ATOM 8259 O O . HIS B 1 469 ? -28.797 -9.312 29.312 1 85 469 HIS B O 1
ATOM 8265 N N . LEU B 1 470 ? -28.406 -7.73 27.875 1 87.38 470 LEU B N 1
ATOM 8266 C CA . LEU B 1 470 ? -27.031 -8.156 27.672 1 87.38 470 LEU B CA 1
ATOM 8267 C C . LEU B 1 470 ? -26.219 -7.977 28.953 1 87.38 470 LEU B C 1
ATOM 8269 O O . LEU B 1 470 ? -26.391 -6.984 29.672 1 87.38 470 LEU B O 1
ATOM 8273 N N . SER B 1 471 ? -25.375 -8.945 29.203 1 90.81 471 SER B N 1
ATOM 8274 C CA . SER B 1 471 ? -24.5 -8.789 30.344 1 90.81 471 SER B CA 1
ATOM 8275 C C . SER B 1 471 ? -23.406 -7.754 30.062 1 90.81 471 SER B C 1
ATOM 8277 O O . SER B 1 471 ? -23.094 -7.465 28.906 1 90.81 471 SER B O 1
ATOM 8279 N N . THR B 1 472 ? -22.891 -7.238 31.172 1 91.38 472 THR B N 1
ATOM 8280 C CA . THR B 1 472 ? -21.812 -6.254 31.047 1 91.38 472 THR B CA 1
ATOM 8281 C C . THR B 1 472 ? -20.625 -6.844 30.312 1 91.38 472 THR B C 1
ATOM 8283 O O . THR B 1 472 ? -20 -6.168 29.484 1 91.38 472 THR B O 1
ATOM 8286 N N . GLU B 1 473 ? -20.422 -8.047 30.578 1 91.25 473 GLU B N 1
ATOM 8287 C CA . GLU B 1 473 ? -19.344 -8.758 29.922 1 91.25 473 GLU B CA 1
ATOM 8288 C C . GLU B 1 473 ? -19.594 -8.898 28.422 1 91.25 473 GLU B C 1
ATOM 8290 O O . GLU B 1 473 ? -18.719 -8.648 27.609 1 91.25 473 GLU B O 1
ATOM 8295 N N . ASP B 1 474 ? -20.766 -9.164 28.125 1 86.75 474 ASP B N 1
ATOM 8296 C CA . ASP B 1 474 ? -21.125 -9.367 26.719 1 86.75 474 ASP B CA 1
ATOM 8297 C C . ASP B 1 474 ? -21.047 -8.055 25.938 1 86.75 474 ASP B C 1
ATOM 8299 O O . ASP B 1 474 ? -20.688 -8.055 24.766 1 86.75 474 ASP B O 1
ATOM 8303 N N . ILE B 1 475 ? -21.391 -7.02 26.625 1 90.06 475 ILE B N 1
ATOM 8304 C CA . ILE B 1 475 ? -21.328 -5.707 25.984 1 90.06 475 ILE B CA 1
ATOM 8305 C C . ILE B 1 475 ? -19.891 -5.348 25.672 1 90.06 475 ILE B C 1
ATOM 8307 O O . ILE B 1 475 ? -19.562 -4.969 24.547 1 90.06 475 ILE B O 1
ATOM 8311 N N . ALA B 1 476 ? -19.047 -5.574 26.609 1 91.25 476 ALA B N 1
ATOM 8312 C CA . ALA B 1 476 ? -17.641 -5.238 26.453 1 91.25 476 ALA B CA 1
ATOM 8313 C C . ALA B 1 476 ? -16.984 -6.117 25.391 1 91.25 476 ALA B C 1
ATOM 8315 O O . ALA B 1 476 ? -16.266 -5.621 24.531 1 91.25 476 ALA B O 1
ATOM 8316 N N . LEU B 1 477 ? -17.297 -7.328 25.422 1 86.62 477 LEU B N 1
ATOM 8317 C CA . LEU B 1 477 ? -16.719 -8.266 24.469 1 86.62 477 LEU B CA 1
ATOM 8318 C C . LEU B 1 477 ? -17.281 -8.047 23.078 1 86.62 477 LEU B C 1
ATOM 8320 O O . LEU B 1 477 ? -16.562 -8.18 22.078 1 86.62 477 LEU B O 1
ATOM 8324 N N . GLY B 1 478 ? -18.562 -7.738 23.062 1 83 478 GLY B N 1
ATOM 8325 C CA . GLY B 1 478 ? -19.188 -7.418 21.797 1 83 478 GLY B CA 1
ATOM 8326 C C . GLY B 1 478 ? -18.547 -6.23 21.094 1 83 478 GLY B C 1
ATOM 8327 O O . GLY B 1 478 ? -18.312 -6.266 19.891 1 83 478 GLY B O 1
ATOM 8328 N N . TYR B 1 479 ? -18.25 -5.273 21.875 1 87.88 479 TYR B N 1
ATOM 8329 C CA . TYR B 1 479 ? -17.625 -4.086 21.297 1 87.88 479 TYR B CA 1
ATOM 8330 C C . TYR B 1 479 ? -16.219 -4.383 20.812 1 87.88 479 TYR B C 1
ATOM 8332 O O . TYR B 1 479 ? -15.789 -3.863 19.781 1 87.88 479 TYR B O 1
ATOM 8340 N N . LYS B 1 480 ? -15.539 -5.188 21.5 1 83.88 480 LYS B N 1
ATOM 8341 C CA . LYS B 1 480 ? -14.172 -5.555 21.125 1 83.88 480 LYS B CA 1
ATOM 8342 C C . LYS B 1 480 ? -14.133 -6.25 19.766 1 83.88 480 LYS B C 1
ATOM 8344 O O . LYS B 1 480 ? -13.117 -6.199 19.078 1 83.88 480 LYS B O 1
ATOM 8349 N N . GLN B 1 481 ? -15.211 -6.801 19.453 1 81.12 481 GLN B N 1
ATOM 8350 C CA . GLN B 1 481 ? -15.281 -7.543 18.188 1 81.12 481 GLN B CA 1
ATOM 8351 C C . GLN B 1 481 ? -15.32 -6.602 17 1 81.12 481 GLN B C 1
ATOM 8353 O O . GLN B 1 481 ? -15.266 -7.043 15.844 1 81.12 481 GLN B O 1
ATOM 8358 N N . LEU B 1 482 ? -15.43 -5.312 17.312 1 79.88 482 LEU B N 1
ATOM 8359 C CA . LEU B 1 482 ? -15.242 -4.336 16.25 1 79.88 482 LEU B CA 1
ATOM 8360 C C . LEU B 1 482 ? -13.898 -4.543 15.555 1 79.88 482 LEU B C 1
ATOM 8362 O O . LEU B 1 482 ? -13.719 -4.129 14.406 1 79.88 482 LEU B O 1
ATOM 8366 N N . LEU B 1 483 ? -13.047 -5.234 16.281 1 77.69 483 LEU B N 1
ATOM 8367 C CA . LEU B 1 483 ? -11.734 -5.566 15.727 1 77.69 483 LEU B CA 1
ATOM 8368 C C . LEU B 1 483 ? -11.883 -6.43 14.477 1 77.69 483 LEU B C 1
ATOM 8370 O O . LEU B 1 483 ? -11.023 -6.398 13.594 1 77.69 483 LEU B O 1
ATOM 8374 N N . GLU B 1 484 ? -13 -7.129 14.375 1 80.19 484 GLU B N 1
ATOM 8375 C CA . GLU B 1 484 ? -13.227 -7.98 13.211 1 80.19 484 GLU B CA 1
ATOM 8376 C C . GLU B 1 484 ? -13.469 -7.148 11.953 1 80.19 484 GLU B C 1
ATOM 8378 O O . GLU B 1 484 ? -13.055 -7.539 10.859 1 80.19 484 GLU B O 1
ATOM 8383 N N . VAL B 1 485 ? -14.18 -6.09 12.141 1 86.06 485 VAL B N 1
ATOM 8384 C CA . VAL B 1 485 ? -14.398 -5.215 10.992 1 86.06 485 VAL B CA 1
ATOM 8385 C C . VAL B 1 485 ? -13.078 -4.594 10.555 1 86.06 485 VAL B C 1
ATOM 8387 O O . VAL B 1 485 ? -12.812 -4.461 9.359 1 86.06 485 VAL B O 1
ATOM 8390 N N . GLU B 1 486 ? -12.289 -4.207 11.523 1 85.69 486 GLU B N 1
ATOM 8391 C CA . GLU B 1 486 ? -10.977 -3.668 11.211 1 85.69 486 GLU B CA 1
ATOM 8392 C C . GLU B 1 486 ? -10.125 -4.684 10.445 1 85.69 486 GLU B C 1
ATOM 8394 O O . GLU B 1 486 ? -9.406 -4.328 9.516 1 85.69 486 GLU B O 1
ATOM 8399 N N . ARG B 1 487 ? -10.211 -5.84 10.836 1 88.12 487 ARG B N 1
ATOM 8400 C CA . ARG B 1 487 ? -9.539 -6.91 10.109 1 88.12 487 ARG B CA 1
ATOM 8401 C C . ARG B 1 487 ? -10.07 -7.02 8.68 1 88.12 487 ARG B C 1
ATOM 8403 O O . ARG B 1 487 ? -9.305 -7.234 7.742 1 88.12 487 ARG B O 1
ATOM 8410 N N . GLY B 1 488 ? -11.328 -6.941 8.609 1 89.44 488 GLY B N 1
ATOM 8411 C CA . GLY B 1 488 ? -11.93 -6.941 7.289 1 89.44 488 GLY B CA 1
ATOM 8412 C C . GLY B 1 488 ? -11.367 -5.871 6.371 1 89.44 488 GLY B C 1
ATOM 8413 O O . GLY B 1 488 ? -11.023 -6.148 5.223 1 89.44 488 GLY B O 1
ATOM 8414 N N . TRP B 1 489 ? -11.25 -4.707 6.91 1 90.69 489 TRP B N 1
ATOM 8415 C CA . TRP B 1 489 ? -10.695 -3.602 6.129 1 90.69 489 TRP B CA 1
ATOM 8416 C C . TRP B 1 489 ? -9.242 -3.865 5.766 1 90.69 489 TRP B C 1
ATOM 8418 O O . TRP B 1 489 ? -8.82 -3.596 4.637 1 90.69 489 TRP B O 1
ATOM 8428 N N . ARG B 1 490 ? -8.531 -4.336 6.676 1 88.88 490 ARG B N 1
ATOM 8429 C CA . ARG B 1 490 ? -7.129 -4.648 6.426 1 88.88 490 ARG B CA 1
ATOM 8430 C C . ARG B 1 490 ? -6.988 -5.652 5.289 1 88.88 490 ARG B C 1
ATOM 8432 O O . ARG B 1 490 ? -6.18 -5.461 4.379 1 88.88 490 ARG B O 1
ATOM 8439 N N . ASP B 1 491 ? -7.73 -6.648 5.367 1 91.75 491 ASP B N 1
ATOM 8440 C CA . ASP B 1 491 ? -7.68 -7.68 4.332 1 91.75 491 ASP B CA 1
ATOM 8441 C C . ASP B 1 491 ? -8.133 -7.125 2.984 1 91.75 491 ASP B C 1
ATOM 8443 O O . ASP B 1 491 ? -7.527 -7.426 1.951 1 91.75 491 ASP B O 1
ATOM 8447 N N . MET B 1 492 ? -9.164 -6.398 3.035 1 92.5 492 MET B N 1
ATOM 8448 C CA . MET B 1 492 ? -9.672 -5.793 1.806 1 92.5 492 MET B CA 1
ATOM 8449 C C . MET B 1 492 ? -8.602 -4.922 1.151 1 92.5 492 MET B C 1
ATOM 8451 O O . MET B 1 492 ? -8.469 -4.914 -0.073 1 92.5 492 MET B O 1
ATOM 8455 N N . LYS B 1 493 ? -7.906 -4.266 1.941 1 88.19 493 LYS B N 1
ATOM 8456 C CA . LYS B 1 493 ? -6.922 -3.316 1.426 1 88.19 493 LYS B CA 1
ATOM 8457 C C . LYS B 1 493 ? -5.613 -4.016 1.07 1 88.19 493 LYS B C 1
ATOM 8459 O O . LYS B 1 493 ? -5.012 -3.729 0.035 1 88.19 493 LYS B O 1
ATOM 8464 N N . GLN B 1 494 ? -5.141 -4.969 1.824 1 82.81 494 GLN B N 1
ATOM 8465 C CA . GLN B 1 494 ? -3.789 -5.508 1.695 1 82.81 494 GLN B CA 1
ATOM 8466 C C . GLN B 1 494 ? -3.795 -6.832 0.941 1 82.81 494 GLN B C 1
ATOM 8468 O O . GLN B 1 494 ? -2.814 -7.18 0.278 1 82.81 494 GLN B O 1
ATOM 8473 N N . VAL B 1 495 ? -4.852 -7.559 1.133 1 86.06 495 VAL B N 1
ATOM 8474 C CA . VAL B 1 495 ? -4.867 -8.906 0.583 1 86.06 495 VAL B CA 1
ATOM 8475 C C . VAL B 1 495 ? -5.652 -8.922 -0.728 1 86.06 495 VAL B C 1
ATOM 8477 O O . VAL B 1 495 ? -5.227 -9.539 -1.706 1 86.06 495 VAL B O 1
ATOM 8480 N N . LEU B 1 496 ? -6.723 -8.195 -0.775 1 90 496 LEU B N 1
ATOM 8481 C CA . LEU B 1 496 ? -7.613 -8.242 -1.929 1 90 496 LEU B CA 1
ATOM 8482 C C . LEU B 1 496 ? -7.398 -7.031 -2.832 1 90 496 LEU B C 1
ATOM 8484 O O . LEU B 1 496 ? -7.98 -6.945 -3.916 1 90 496 LEU B O 1
ATOM 8488 N N . ASP B 1 497 ? -6.543 -6.109 -2.406 1 86.69 497 ASP B N 1
ATOM 8489 C CA . ASP B 1 497 ? -6.156 -4.922 -3.158 1 86.69 497 ASP B CA 1
ATOM 8490 C C . ASP B 1 497 ? -7.371 -4.07 -3.506 1 86.69 497 ASP B C 1
ATOM 8492 O O . ASP B 1 497 ? -7.625 -3.787 -4.68 1 86.69 497 ASP B O 1
ATOM 8496 N N . LEU B 1 498 ? -8.016 -3.645 -2.5 1 89.94 498 LEU B N 1
ATOM 8497 C CA . LEU B 1 498 ? -9.047 -2.637 -2.738 1 89.94 498 LEU B CA 1
ATOM 8498 C C . LEU B 1 498 ? -8.469 -1.445 -3.498 1 89.94 498 LEU B C 1
ATOM 8500 O O . LEU B 1 498 ? -9.164 -0.836 -4.316 1 89.94 498 LEU B O 1
ATOM 8504 N N . ARG B 1 499 ? -7.25 -1.169 -3.229 1 87 499 ARG B N 1
ATOM 8505 C CA . ARG B 1 499 ? -6.461 -0.178 -3.953 1 87 499 ARG B CA 1
ATOM 8506 C C . ARG B 1 499 ? -5.199 -0.806 -4.543 1 87 499 ARG B C 1
ATOM 8508 O O . ARG B 1 499 ? -4.668 -1.774 -3.994 1 87 499 ARG B O 1
ATOM 8515 N N . PRO B 1 500 ? -4.82 -0.186 -5.699 1 82.06 500 PRO B N 1
ATOM 8516 C CA . PRO B 1 500 ? -5.289 0.939 -6.512 1 82.06 500 PRO B CA 1
ATOM 8517 C C . PRO B 1 500 ? -6.559 0.614 -7.297 1 82.06 500 PRO B C 1
ATOM 8519 O O . PRO B 1 500 ? -6.762 -0.532 -7.707 1 82.06 500 PRO B O 1
ATOM 8522 N N . VAL B 1 501 ? -7.383 1.605 -7.344 1 83.25 501 VAL B N 1
ATOM 8523 C CA . VAL B 1 501 ? -8.578 1.469 -8.164 1 83.25 501 VAL B CA 1
ATOM 8524 C C . VAL B 1 501 ? -8.312 2.012 -9.562 1 83.25 501 VAL B C 1
ATOM 8526 O O . VAL B 1 501 ? -8 3.193 -9.727 1 83.25 501 VAL B O 1
ATOM 8529 N N . TYR B 1 502 ? -8.484 1.276 -10.523 1 80.81 502 TYR B N 1
ATOM 8530 C CA . TYR B 1 502 ? -8.141 1.617 -11.898 1 80.81 502 TYR B CA 1
ATOM 8531 C C . TYR B 1 502 ? -9.359 2.113 -12.664 1 80.81 502 TYR B C 1
ATOM 8533 O O . TYR B 1 502 ? -9.398 2.039 -13.891 1 80.81 502 TYR B O 1
ATOM 8541 N N . HIS B 1 503 ? -10.367 2.473 -11.914 1 87.81 503 HIS B N 1
ATOM 8542 C CA . HIS B 1 503 ? -11.609 2.904 -12.555 1 87.81 503 HIS B CA 1
ATOM 8543 C C . HIS B 1 503 ? -11.891 4.375 -12.266 1 87.81 503 HIS B C 1
ATOM 8545 O O . HIS B 1 503 ? -11.617 4.863 -11.172 1 87.81 503 HIS B O 1
ATOM 8551 N N . ARG B 1 504 ? -12.484 5.027 -13.203 1 86.12 504 ARG B N 1
ATOM 8552 C CA . ARG B 1 504 ? -12.836 6.438 -13.07 1 86.12 504 ARG B CA 1
ATOM 8553 C C . ARG B 1 504 ? -14.344 6.617 -12.906 1 86.12 504 ARG B C 1
ATOM 8555 O O . ARG B 1 504 ? -14.789 7.445 -12.117 1 86.12 504 ARG B O 1
ATOM 8562 N N . LEU B 1 505 ? -15.016 5.785 -13.648 1 92.19 505 LEU B N 1
ATOM 8563 C CA . LEU B 1 505 ? -16.469 5.906 -13.609 1 92.19 505 LEU B CA 1
ATOM 8564 C C . LEU B 1 505 ? -17.016 5.441 -12.258 1 92.19 505 LEU B C 1
ATOM 8566 O O . LEU B 1 505 ? -16.594 4.406 -11.742 1 92.19 505 LEU B O 1
ATOM 8570 N N . GLU B 1 506 ? -17.984 6.191 -11.789 1 94.5 506 GLU B N 1
ATOM 8571 C CA . GLU B 1 506 ? -18.562 5.93 -10.469 1 94.5 506 GLU B CA 1
ATOM 8572 C C . GLU B 1 506 ? -19.094 4.504 -10.375 1 94.5 506 GLU B C 1
ATOM 8574 O O . GLU B 1 506 ? -18.781 3.779 -9.43 1 94.5 506 GLU B O 1
ATOM 8579 N N . ASP B 1 507 ? -19.844 4.125 -11.359 1 94.44 507 ASP B N 1
ATOM 8580 C CA . ASP B 1 507 ? -20.453 2.797 -11.336 1 94.44 507 ASP B CA 1
ATOM 8581 C C . ASP B 1 507 ? -19.375 1.705 -11.344 1 94.44 507 ASP B C 1
ATOM 8583 O O . ASP B 1 507 ? -19.547 0.664 -10.703 1 94.44 507 ASP B O 1
ATOM 8587 N N . ARG B 1 508 ? -18.344 1.938 -12.055 1 95.06 508 ARG B N 1
ATOM 8588 C CA . ARG B 1 508 ? -17.266 0.95 -12.102 1 95.06 508 ARG B CA 1
ATOM 8589 C C . ARG B 1 508 ? -16.531 0.869 -10.766 1 95.06 508 ARG B C 1
ATOM 8591 O O . ARG B 1 508 ? -16.078 -0.205 -10.367 1 95.06 508 ARG B O 1
ATOM 8598 N N . ILE B 1 509 ? -16.406 1.987 -10.125 1 95.75 509 ILE B N 1
ATOM 8599 C CA . ILE B 1 509 ? -15.797 2.008 -8.805 1 95.75 509 ILE B CA 1
ATOM 8600 C C . ILE B 1 509 ? -16.672 1.23 -7.82 1 95.75 509 ILE B C 1
ATOM 8602 O O . ILE B 1 509 ? -16.172 0.407 -7.051 1 95.75 509 ILE B O 1
ATOM 8606 N N . ARG B 1 510 ? -17.969 1.452 -7.887 1 96.62 510 ARG B N 1
ATOM 8607 C CA . ARG B 1 510 ? -18.906 0.738 -7.023 1 96.62 510 ARG B CA 1
ATOM 8608 C C . ARG B 1 510 ? -18.859 -0.763 -7.293 1 96.62 510 ARG B C 1
ATOM 8610 O O . ARG B 1 510 ? -18.875 -1.566 -6.359 1 96.62 510 ARG B O 1
ATOM 8617 N N . ALA B 1 511 ? -18.828 -1.073 -8.547 1 97.25 511 ALA B N 1
ATOM 8618 C CA . ALA B 1 511 ? -18.766 -2.484 -8.914 1 97.25 511 ALA B CA 1
ATOM 8619 C C . ALA B 1 511 ? -17.484 -3.131 -8.375 1 97.25 511 ALA B C 1
ATOM 8621 O O . ALA B 1 511 ? -17.516 -4.277 -7.926 1 97.25 511 ALA B O 1
ATOM 8622 N N . HIS B 1 512 ? -16.406 -2.42 -8.484 1 96.81 512 HIS B N 1
ATOM 8623 C CA . HIS B 1 512 ? -15.133 -2.916 -7.969 1 96.81 512 HIS B CA 1
ATOM 8624 C C . HIS B 1 512 ? -15.227 -3.232 -6.48 1 96.81 512 HIS B C 1
ATOM 8626 O O . HIS B 1 512 ? -14.742 -4.273 -6.027 1 96.81 512 HIS B O 1
ATOM 8632 N N . VAL B 1 513 ? -15.859 -2.381 -5.742 1 96.81 513 VAL B N 1
ATOM 8633 C CA . VAL B 1 513 ? -16.031 -2.574 -4.305 1 96.81 513 VAL B CA 1
ATOM 8634 C C . VAL B 1 513 ? -16.875 -3.814 -4.047 1 96.81 513 VAL B C 1
ATOM 8636 O O . VAL B 1 513 ? -16.578 -4.602 -3.143 1 96.81 513 VAL B O 1
ATOM 8639 N N . LEU B 1 514 ? -17.891 -4 -4.832 1 97.56 514 LEU B N 1
ATOM 8640 C CA . LEU B 1 514 ? -18.75 -5.172 -4.703 1 97.56 514 LEU B CA 1
ATOM 8641 C C . LEU B 1 514 ? -17.969 -6.453 -4.961 1 97.56 514 LEU B C 1
ATOM 8643 O O . LEU B 1 514 ? -18.156 -7.449 -4.254 1 97.56 514 LEU B O 1
ATOM 8647 N N . LEU B 1 515 ? -17.125 -6.414 -5.965 1 97.75 515 LEU B N 1
ATOM 8648 C CA . LEU B 1 515 ? -16.297 -7.574 -6.266 1 97.75 515 LEU B CA 1
ATOM 8649 C C . LEU B 1 515 ? -15.375 -7.902 -5.094 1 97.75 515 LEU B C 1
ATOM 8651 O O . LEU B 1 515 ? -15.211 -9.07 -4.734 1 97.75 515 LEU B O 1
ATOM 8655 N N . CYS B 1 516 ? -14.805 -6.898 -4.523 1 97.31 516 CYS B N 1
ATOM 8656 C CA . CYS B 1 516 ? -13.938 -7.082 -3.367 1 97.31 516 CYS B CA 1
ATOM 8657 C C . CYS B 1 516 ? -14.711 -7.648 -2.186 1 97.31 516 CYS B C 1
ATOM 8659 O O . CYS B 1 516 ? -14.203 -8.484 -1.442 1 97.31 516 CYS B O 1
ATOM 8661 N N . TRP B 1 517 ? -15.922 -7.191 -2.018 1 97 517 TRP B N 1
ATOM 8662 C CA . TRP B 1 517 ? -16.781 -7.688 -0.954 1 97 517 TRP B CA 1
ATOM 8663 C C . TRP B 1 517 ? -17.062 -9.18 -1.121 1 97 517 TRP B C 1
ATOM 8665 O O . TRP B 1 517 ? -16.922 -9.953 -0.17 1 97 517 TRP B O 1
ATOM 8675 N N . LEU B 1 518 ? -17.438 -9.547 -2.273 1 97.81 518 LEU B N 1
ATOM 8676 C CA . LEU B 1 518 ? -17.734 -10.953 -2.543 1 97.81 518 LEU B CA 1
ATOM 8677 C C . LEU B 1 518 ? -16.5 -11.812 -2.318 1 97.81 518 LEU B C 1
ATOM 8679 O O . LEU B 1 518 ? -16.594 -12.914 -1.768 1 97.81 518 LEU B O 1
ATOM 8683 N N . ALA B 1 519 ? -15.3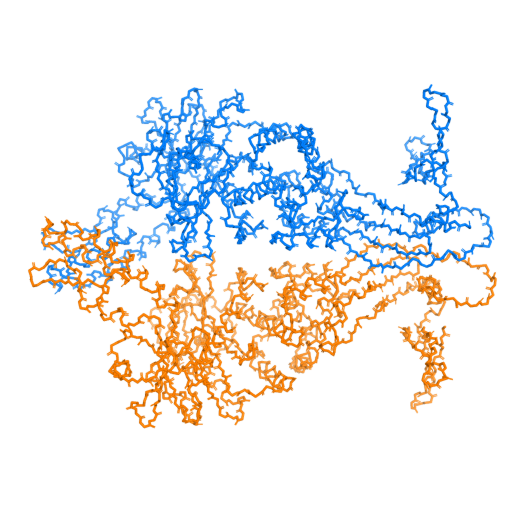59 -11.32 -2.76 1 98.12 519 ALA B N 1
ATOM 8684 C CA . ALA B 1 519 ? -14.102 -12.039 -2.537 1 98.12 519 ALA B CA 1
ATOM 8685 C C . ALA B 1 519 ? -13.812 -12.188 -1.046 1 98.12 519 ALA B C 1
ATOM 8687 O O . ALA B 1 519 ? -13.414 -13.258 -0.586 1 98.12 519 ALA B O 1
ATOM 8688 N N . LEU B 1 520 ? -13.977 -11.094 -0.308 1 97.38 520 LEU B N 1
ATOM 8689 C CA . LEU B 1 520 ? -13.766 -11.125 1.135 1 97.38 520 LEU B CA 1
ATOM 8690 C C . LEU B 1 520 ? -14.711 -12.109 1.804 1 97.38 520 LEU B C 1
ATOM 8692 O O . LEU B 1 520 ? -14.32 -12.82 2.734 1 97.38 520 LEU B O 1
ATOM 8696 N N . LEU B 1 521 ? -15.938 -12.109 1.36 1 96.25 521 LEU B N 1
ATOM 8697 C CA . LEU B 1 521 ? -16.938 -13.031 1.893 1 96.25 521 LEU B CA 1
ATOM 8698 C C . LEU B 1 521 ? -16.484 -14.477 1.748 1 96.25 521 LEU B C 1
ATOM 8700 O O . LEU B 1 521 ? -16.5 -15.234 2.721 1 96.25 521 LEU B O 1
ATOM 8704 N N . LEU B 1 522 ? -16.078 -14.828 0.583 1 97.5 522 LEU B N 1
ATOM 8705 C CA . LEU B 1 522 ? -15.625 -16.188 0.336 1 97.5 522 LEU B CA 1
ATOM 8706 C C . LEU B 1 522 ? -14.391 -16.516 1.172 1 97.5 522 LEU B C 1
ATOM 8708 O O . LEU B 1 522 ? -14.297 -17.609 1.751 1 97.5 522 LEU B O 1
ATOM 8712 N N . ALA B 1 523 ? -13.469 -15.625 1.229 1 96.81 523 ALA B N 1
ATOM 8713 C CA . ALA B 1 523 ? -12.266 -15.82 2.031 1 96.81 523 ALA B CA 1
ATOM 8714 C C . ALA B 1 523 ? -12.609 -16.031 3.502 1 96.81 523 ALA B C 1
ATOM 8716 O O . ALA B 1 523 ? -12.039 -16.906 4.156 1 96.81 523 ALA B O 1
ATOM 8717 N N . ARG B 1 524 ? -13.562 -15.258 4.008 1 94.75 524 ARG B N 1
ATOM 8718 C CA . ARG B 1 524 ? -13.938 -15.352 5.414 1 94.75 524 ARG B CA 1
ATOM 8719 C C . ARG B 1 524 ? -14.609 -16.688 5.711 1 94.75 524 ARG B C 1
ATOM 8721 O O . ARG B 1 524 ? -14.438 -17.25 6.793 1 94.75 524 ARG B O 1
ATOM 8728 N N . ILE B 1 525 ? -15.391 -17.141 4.836 1 94.62 525 ILE B N 1
ATOM 8729 C CA . ILE B 1 525 ? -16.031 -18.438 5.023 1 94.62 525 ILE B CA 1
ATOM 8730 C C . ILE B 1 525 ? -14.961 -19.531 5.117 1 94.62 525 ILE B C 1
ATOM 8732 O O . ILE B 1 525 ? -15.047 -20.422 5.973 1 94.62 525 ILE B O 1
ATOM 8736 N N . VAL B 1 526 ? -13.953 -19.469 4.27 1 96.5 526 VAL B N 1
ATOM 8737 C CA . VAL B 1 526 ? -12.852 -20.422 4.328 1 96.5 526 VAL B CA 1
ATOM 8738 C C . VAL B 1 526 ? -12.172 -20.328 5.691 1 96.5 526 VAL B C 1
ATOM 8740 O O . VAL B 1 526 ? -11.914 -21.359 6.332 1 96.5 526 VAL B O 1
ATOM 8743 N N . GLU B 1 527 ? -11.891 -19.141 6.117 1 94.69 527 GLU B N 1
ATOM 8744 C CA . GLU B 1 527 ? -11.195 -18.938 7.379 1 94.69 527 GLU B CA 1
ATOM 8745 C C . GLU B 1 527 ? -12.008 -19.469 8.555 1 94.69 527 GLU B C 1
ATOM 8747 O O . GLU B 1 527 ? -11.469 -20.125 9.453 1 94.69 527 GLU B O 1
ATOM 8752 N N . THR B 1 528 ? -13.281 -19.203 8.547 1 89.75 528 THR B N 1
ATOM 8753 C CA . THR B 1 528 ? -14.148 -19.562 9.656 1 89.75 528 THR B CA 1
ATOM 8754 C C . THR B 1 528 ? -14.359 -21.078 9.703 1 89.75 528 THR B C 1
ATOM 8756 O O . THR B 1 528 ? -14.297 -21.688 10.773 1 89.75 528 THR B O 1
ATOM 8759 N N . ARG B 1 529 ? -14.547 -21.688 8.609 1 92.25 529 ARG B N 1
ATOM 8760 C CA . ARG B 1 529 ? -14.891 -23.109 8.562 1 92.25 529 ARG B CA 1
ATOM 8761 C C . ARG B 1 529 ? -13.648 -23.984 8.695 1 92.25 529 ARG B C 1
ATOM 8763 O O . ARG B 1 529 ? -13.703 -25.078 9.258 1 92.25 529 ARG B O 1
ATOM 8770 N N . ALA B 1 530 ? -12.562 -23.484 8.195 1 95.06 530 ALA B N 1
ATOM 8771 C CA . ALA B 1 530 ? -11.367 -24.328 8.18 1 95.06 530 ALA B CA 1
ATOM 8772 C C . ALA B 1 530 ? -10.383 -23.891 9.266 1 95.06 530 ALA B C 1
ATOM 8774 O O . ALA B 1 530 ? -9.312 -24.484 9.414 1 95.06 530 ALA B O 1
ATOM 8775 N N . ALA B 1 531 ? -10.656 -22.891 10.008 1 92.5 531 ALA B N 1
ATOM 8776 C CA . ALA B 1 531 ? -9.82 -22.406 11.102 1 92.5 531 ALA B CA 1
ATOM 8777 C C . ALA B 1 531 ? -8.398 -22.141 10.625 1 92.5 531 ALA B C 1
ATOM 8779 O O . ALA B 1 531 ? -7.434 -22.625 11.219 1 92.5 531 ALA B O 1
ATOM 8780 N N . THR B 1 532 ? -8.242 -21.469 9.609 1 94.75 532 THR B N 1
ATOM 8781 C CA . THR B 1 532 ? -6.977 -21.047 9.023 1 94.75 532 THR B CA 1
ATOM 8782 C C . THR B 1 532 ? -7.078 -19.625 8.484 1 94.75 532 THR B C 1
ATOM 8784 O O . THR B 1 532 ? -8.133 -18.984 8.578 1 94.75 532 THR B O 1
ATOM 8787 N N . THR B 1 533 ? -6.008 -19.031 8.125 1 93.06 533 THR B N 1
ATOM 8788 C CA . THR B 1 533 ? -6.043 -17.734 7.473 1 93.06 533 THR B CA 1
ATOM 8789 C C . THR B 1 533 ? -6.16 -17.891 5.957 1 93.06 533 THR B C 1
ATOM 8791 O O . THR B 1 533 ? -5.738 -18.906 5.398 1 93.06 533 THR B O 1
ATOM 8794 N N . TRP B 1 534 ? -6.762 -16.938 5.355 1 95.56 534 TRP B N 1
ATOM 8795 C CA . TRP B 1 534 ? -6.922 -17.016 3.906 1 95.56 534 TRP B CA 1
ATOM 8796 C C . TRP B 1 534 ? -5.57 -17.078 3.211 1 95.56 534 TRP B C 1
ATOM 8798 O O . TRP B 1 534 ? -5.398 -17.812 2.236 1 95.56 534 TRP B O 1
ATOM 8808 N N . THR B 1 535 ? -4.605 -16.359 3.639 1 92.19 535 THR B N 1
ATOM 8809 C CA . THR B 1 535 ? -3.283 -16.344 3.023 1 92.19 535 THR B CA 1
ATOM 8810 C C . THR B 1 535 ? -2.668 -17.75 3.029 1 92.19 535 THR B C 1
ATOM 8812 O O . THR B 1 535 ? -2.096 -18.188 2.027 1 92.19 535 THR B O 1
ATOM 8815 N N . ARG B 1 536 ? -2.797 -18.438 4.137 1 93.19 536 ARG B N 1
ATOM 8816 C CA . ARG B 1 536 ? -2.275 -19.797 4.234 1 93.19 536 ARG B CA 1
ATOM 8817 C C . ARG B 1 536 ? -3.053 -20.75 3.33 1 93.19 536 ARG B C 1
ATOM 8819 O O . ARG B 1 536 ? -2.459 -21.562 2.621 1 93.19 536 ARG B O 1
ATOM 8826 N N . ALA B 1 537 ? -4.352 -20.641 3.439 1 97.06 537 ALA B N 1
ATOM 8827 C CA . ALA B 1 537 ? -5.195 -21.484 2.598 1 97.06 537 ALA B CA 1
ATOM 8828 C C . ALA B 1 537 ? -4.891 -21.266 1.118 1 97.06 537 ALA B C 1
ATOM 8830 O O . ALA B 1 537 ? -4.742 -22.219 0.358 1 97.06 537 ALA B O 1
ATOM 8831 N N . ARG B 1 538 ? -4.82 -20.016 0.749 1 96.5 538 ARG B N 1
ATOM 8832 C CA . ARG B 1 538 ? -4.543 -19.656 -0.637 1 96.5 538 ARG B CA 1
ATOM 8833 C C . ARG B 1 538 ? -3.227 -20.266 -1.11 1 96.5 538 ARG B C 1
ATOM 8835 O O . ARG B 1 538 ? -3.15 -20.812 -2.209 1 96.5 538 ARG B O 1
ATOM 8842 N N . THR B 1 539 ? -2.201 -20.156 -0.316 1 94.5 539 THR B N 1
ATOM 8843 C CA . THR B 1 539 ? -0.885 -20.688 -0.664 1 94.5 539 THR B CA 1
ATOM 8844 C C . THR B 1 539 ? -0.948 -22.188 -0.901 1 94.5 539 THR B C 1
ATOM 8846 O O . THR B 1 539 ? -0.395 -22.688 -1.881 1 94.5 539 THR B O 1
ATOM 8849 N N . GLN B 1 540 ? -1.641 -22.844 -0.059 1 94.94 540 GLN B N 1
ATOM 8850 C CA . GLN B 1 540 ? -1.754 -24.297 -0.17 1 94.94 540 GLN B CA 1
ATOM 8851 C C . GLN B 1 540 ? -2.588 -24.703 -1.386 1 94.94 540 GLN B C 1
ATOM 8853 O O . GLN B 1 540 ? -2.217 -25.609 -2.131 1 94.94 540 GLN B O 1
ATOM 8858 N N . LEU B 1 541 ? -3.609 -24.031 -1.579 1 97.31 541 LEU B N 1
ATOM 8859 C CA . LEU B 1 541 ? -4.523 -24.359 -2.668 1 97.31 541 LEU B CA 1
ATOM 8860 C C . LEU B 1 541 ? -3.869 -24.109 -4.023 1 97.31 541 LEU B C 1
ATOM 8862 O O . LEU B 1 541 ? -4.117 -24.859 -4.98 1 97.31 541 LEU B O 1
ATOM 8866 N N . GLN B 1 542 ? -3.088 -23.078 -4.055 1 95.81 542 GLN B N 1
ATOM 8867 C CA . GLN B 1 542 ? -2.461 -22.703 -5.32 1 95.81 542 GLN B CA 1
ATOM 8868 C C . GLN B 1 542 ? -1.397 -23.719 -5.73 1 95.81 542 GLN B C 1
ATOM 8870 O O . GLN B 1 542 ? -0.925 -23.703 -6.871 1 95.81 542 GLN B O 1
ATOM 8875 N N . ARG B 1 543 ? -1.089 -24.688 -4.891 1 95.44 543 ARG B N 1
ATOM 8876 C CA . ARG B 1 543 ? -0.123 -25.734 -5.199 1 95.44 543 ARG B CA 1
ATOM 8877 C C . ARG B 1 543 ? -0.786 -26.891 -5.953 1 95.44 543 ARG B C 1
ATOM 8879 O O . ARG B 1 543 ? -0.102 -27.75 -6.512 1 95.44 543 ARG B O 1
ATOM 8886 N N . LEU B 1 544 ? -2.076 -26.906 -5.906 1 96.31 544 LEU B N 1
ATOM 8887 C CA . LEU B 1 544 ? -2.814 -27.859 -6.719 1 96.31 544 LEU B CA 1
ATOM 8888 C C . LEU B 1 544 ? -2.92 -27.391 -8.164 1 96.31 544 LEU B C 1
ATOM 8890 O O . LEU B 1 544 ? -3.576 -26.375 -8.445 1 96.31 544 LEU B O 1
ATOM 8894 N N . HIS B 1 545 ? -2.316 -28.125 -9.086 1 96.19 545 HIS B N 1
ATOM 8895 C CA . HIS B 1 545 ? -2.201 -27.703 -10.477 1 96.19 545 HIS B CA 1
ATOM 8896 C C . HIS B 1 545 ? -2.938 -28.656 -11.406 1 96.19 545 HIS B C 1
ATOM 8898 O O . HIS B 1 545 ? -3.254 -29.781 -11.023 1 96.19 545 HIS B O 1
ATOM 8904 N N . VAL B 1 546 ? -3.209 -28.109 -12.547 1 93.62 546 VAL B N 1
ATOM 8905 C CA . VAL B 1 546 ? -3.631 -28.922 -13.68 1 93.62 546 VAL B CA 1
ATOM 8906 C C . VAL B 1 546 ? -2.586 -28.844 -14.797 1 93.62 546 VAL B C 1
ATOM 8908 O O . VAL B 1 546 ? -2.182 -27.75 -15.195 1 93.62 546 VAL B O 1
ATOM 8911 N N . GLY B 1 547 ? -2.121 -30.016 -15.109 1 91.88 547 GLY B N 1
ATOM 8912 C CA . GLY B 1 547 ? -1.215 -30.109 -16.25 1 91.88 547 GLY B CA 1
ATOM 8913 C C . GLY B 1 547 ? -1.921 -30.453 -17.547 1 91.88 547 GLY B C 1
ATOM 8914 O O . GLY B 1 547 ? -2.857 -31.25 -17.562 1 91.88 547 GLY B O 1
ATOM 8915 N N . THR B 1 548 ? -1.548 -29.734 -18.562 1 89.38 548 THR B N 1
ATOM 8916 C CA . THR B 1 548 ? -2.064 -30 -19.906 1 89.38 548 THR B CA 1
ATOM 8917 C C . THR B 1 548 ? -1.046 -30.781 -20.719 1 89.38 548 THR B C 1
ATOM 8919 O O . THR B 1 548 ? 0.112 -30.375 -20.844 1 89.38 548 THR B O 1
ATOM 8922 N N . PHE B 1 549 ? -1.541 -31.859 -21.281 1 82.5 549 PHE B N 1
ATOM 8923 C CA . PHE B 1 549 ? -0.708 -32.75 -22.094 1 82.5 549 PHE B CA 1
ATOM 8924 C C . PHE B 1 549 ? -1.297 -32.906 -23.484 1 82.5 549 PHE B C 1
ATOM 8926 O O . PHE B 1 549 ? -2.514 -33.031 -23.641 1 82.5 549 PHE B O 1
ATOM 8933 N N . THR B 1 550 ? -0.442 -32.75 -24.438 1 80.06 550 THR B N 1
ATOM 8934 C CA . THR B 1 550 ? -0.903 -32.906 -25.812 1 80.06 550 THR B CA 1
ATOM 8935 C C . THR B 1 550 ? -0.14 -34.062 -26.5 1 80.06 550 THR B C 1
ATOM 8937 O O . THR B 1 550 ? 1.027 -34.281 -26.188 1 80.06 550 THR B O 1
ATOM 8940 N N . GLY B 1 551 ? -0.863 -34.75 -27.344 1 67.5 551 GLY B N 1
ATOM 8941 C CA . GLY B 1 551 ? -0.299 -35.812 -28.156 1 67.5 551 GLY B CA 1
ATOM 8942 C C . GLY B 1 551 ? -1.167 -36.188 -29.344 1 67.5 551 GLY B C 1
ATOM 8943 O O . GLY B 1 551 ? -2.174 -35.531 -29.625 1 67.5 551 GLY B O 1
ATOM 8944 N N . PRO B 1 552 ? -0.692 -37.062 -30.125 1 59.72 552 PRO B N 1
ATOM 8945 C CA . PRO B 1 552 ? -1.455 -37.469 -31.297 1 59.72 552 PRO B CA 1
ATOM 8946 C C . PRO B 1 552 ? -2.898 -37.844 -30.969 1 59.72 552 PRO B C 1
ATOM 8948 O O . PRO B 1 552 ? -3.783 -37.719 -31.812 1 59.72 552 PRO B O 1
ATOM 8951 N N . ALA B 1 553 ? -3.041 -38.25 -29.719 1 55.59 553 ALA B N 1
ATOM 8952 C CA . ALA B 1 553 ? -4.379 -38.688 -29.312 1 55.59 553 ALA B CA 1
ATOM 8953 C C . ALA B 1 553 ? -5.227 -37.5 -28.875 1 55.59 553 ALA B C 1
ATOM 8955 O O . ALA B 1 553 ? -6.441 -37.625 -28.703 1 55.59 553 ALA B O 1
ATOM 8956 N N . GLY B 1 554 ? -4.594 -36.438 -28.734 1 68.56 554 GLY B N 1
ATOM 8957 C CA . GLY B 1 554 ? -5.348 -35.25 -28.375 1 68.56 554 GLY B CA 1
ATOM 8958 C C . GLY B 1 554 ? -4.789 -34.531 -27.141 1 68.56 554 GLY B C 1
ATOM 8959 O O . GLY B 1 554 ? -3.576 -34.531 -26.922 1 68.56 554 GLY B O 1
ATOM 8960 N N . VAL B 1 555 ? -5.812 -33.812 -26.531 1 75.38 555 VAL B N 1
ATOM 8961 C CA . VAL B 1 555 ? -5.414 -33.031 -25.375 1 75.38 555 VAL B CA 1
ATOM 8962 C C . VAL B 1 555 ? -5.945 -33.656 -24.094 1 75.38 555 VAL B C 1
ATOM 8964 O O . VAL B 1 555 ? -7.082 -34.156 -24.062 1 75.38 555 VAL B O 1
ATOM 8967 N N . PHE B 1 556 ? -4.973 -33.781 -23.172 1 75 556 PHE B N 1
ATOM 8968 C CA . PHE B 1 556 ? -5.25 -34.375 -21.875 1 75 556 PHE B CA 1
ATOM 8969 C C . PHE B 1 556 ? -4.867 -33.438 -20.75 1 75 556 PHE B C 1
ATOM 8971 O O . PHE B 1 556 ? -3.807 -32.812 -20.781 1 75 556 PHE B O 1
ATOM 8978 N N . ARG B 1 557 ? -5.902 -33.281 -19.781 1 84.19 557 ARG B N 1
ATOM 8979 C CA . ARG B 1 557 ? -5.594 -32.469 -18.609 1 84.19 557 ARG B CA 1
ATOM 8980 C C . ARG B 1 557 ? -5.695 -33.281 -17.328 1 84.19 557 ARG B C 1
ATOM 8982 O O . ARG B 1 557 ? -6.691 -33.969 -17.109 1 84.19 557 ARG B O 1
ATOM 8989 N N . GLN B 1 558 ? -4.625 -33.188 -16.5 1 84.81 558 GLN B N 1
ATOM 8990 C CA . GLN B 1 558 ? -4.547 -33.938 -15.258 1 84.81 558 GLN B CA 1
ATOM 8991 C C . GLN B 1 558 ? -4.176 -33.031 -14.094 1 84.81 558 GLN B C 1
ATOM 8993 O O . GLN B 1 558 ? -3.309 -32.188 -14.219 1 84.81 558 GLN B O 1
ATOM 8998 N N . THR B 1 559 ? -4.859 -33.312 -12.984 1 90.56 559 THR B N 1
ATOM 8999 C CA . THR B 1 559 ? -4.543 -32.5 -11.805 1 90.56 559 THR B CA 1
ATOM 9000 C C . THR B 1 559 ? -3.439 -33.188 -10.984 1 90.56 559 THR B C 1
ATOM 9002 O O . THR B 1 559 ? -3.254 -34.406 -11.062 1 90.56 559 THR B O 1
ATOM 9005 N N . THR B 1 560 ? -2.652 -32.438 -10.312 1 92.75 560 THR B N 1
ATOM 9006 C CA . THR B 1 560 ? -1.719 -32.969 -9.328 1 92.75 560 THR B CA 1
ATOM 9007 C C . THR B 1 560 ? -2.469 -33.531 -8.117 1 92.75 560 THR B C 1
ATOM 9009 O O . THR B 1 560 ? -3.619 -33.156 -7.867 1 92.75 560 THR B O 1
ATOM 9012 N N . PRO B 1 561 ? -1.814 -34.406 -7.426 1 90.69 561 PRO B N 1
ATOM 9013 C CA . PRO B 1 561 ? -2.477 -34.906 -6.219 1 90.69 561 PRO B CA 1
ATOM 9014 C C . PRO B 1 561 ? -2.617 -33.812 -5.141 1 90.69 561 PRO B C 1
ATOM 9016 O O . PRO B 1 561 ? -1.718 -33 -4.965 1 90.69 561 PRO B O 1
ATOM 9019 N N . ALA B 1 562 ? -3.709 -33.938 -4.453 1 92.56 562 ALA B N 1
ATOM 9020 C CA . ALA B 1 562 ? -3.939 -32.969 -3.365 1 92.56 562 ALA B CA 1
ATOM 9021 C C . ALA B 1 562 ? -3.078 -33.312 -2.152 1 92.56 562 ALA B C 1
ATOM 9023 O O . ALA B 1 562 ? -3.01 -34.469 -1.732 1 92.56 562 ALA B O 1
ATOM 9024 N N . ASP B 1 563 ? -2.377 -32.406 -1.615 1 92.31 563 ASP B N 1
ATOM 9025 C CA . ASP B 1 563 ? -1.628 -32.594 -0.378 1 92.31 563 ASP B CA 1
ATOM 9026 C C . ASP B 1 563 ? -2.564 -32.656 0.827 1 92.31 563 ASP B C 1
ATOM 9028 O O . ASP B 1 563 ? -3.754 -32.344 0.71 1 92.31 563 ASP B O 1
ATOM 9032 N N . PRO B 1 564 ? -2.121 -33.062 1.978 1 93.44 564 PRO B N 1
ATOM 9033 C CA . PRO B 1 564 ? -2.975 -33.25 3.152 1 93.44 564 PRO B CA 1
ATOM 9034 C C . PRO B 1 564 ? -3.715 -31.969 3.557 1 93.44 564 PRO B C 1
ATOM 9036 O O . PRO B 1 564 ? -4.891 -32.031 3.924 1 93.44 564 PRO B O 1
ATOM 9039 N N . GLU B 1 565 ? -3.031 -30.906 3.488 1 94.81 565 GLU B N 1
ATOM 9040 C CA . GLU B 1 565 ? -3.68 -29.656 3.879 1 94.81 565 GLU B CA 1
ATOM 9041 C C . GLU B 1 565 ? -4.793 -29.281 2.904 1 94.81 565 GLU B C 1
ATOM 9043 O O . GLU B 1 565 ? -5.848 -28.781 3.316 1 94.81 565 GLU B O 1
ATOM 9048 N N . THR B 1 566 ? -4.551 -29.469 1.672 1 95.88 566 THR B N 1
ATOM 9049 C CA . THR B 1 566 ? -5.582 -29.219 0.671 1 95.88 566 THR B CA 1
ATOM 9050 C C . THR B 1 566 ? -6.789 -30.125 0.896 1 95.88 566 THR B C 1
ATOM 9052 O O . THR B 1 566 ? -7.934 -29.688 0.788 1 95.88 566 THR B O 1
ATOM 9055 N N . ARG B 1 567 ? -6.578 -31.328 1.202 1 95.94 567 ARG B N 1
ATOM 9056 C CA . ARG B 1 567 ? -7.656 -32.25 1.503 1 95.94 567 ARG B CA 1
ATOM 9057 C C . ARG B 1 567 ? -8.453 -31.812 2.723 1 95.94 567 ARG B C 1
ATOM 9059 O O . ARG B 1 567 ? -9.68 -31.875 2.729 1 95.94 567 ARG B O 1
ATOM 9066 N N . ARG B 1 568 ? -7.703 -31.375 3.65 1 96.75 568 ARG B N 1
ATOM 9067 C CA . ARG B 1 568 ? -8.344 -30.891 4.867 1 96.75 568 ARG B CA 1
ATOM 9068 C C . ARG B 1 568 ? -9.258 -29.719 4.574 1 96.75 568 ARG B C 1
ATOM 9070 O O . ARG B 1 568 ? -10.375 -29.641 5.102 1 96.75 568 ARG B O 1
ATOM 9077 N N . LEU B 1 569 ? -8.805 -28.797 3.791 1 97.31 569 LEU B N 1
ATOM 9078 C CA . LEU B 1 569 ? -9.594 -27.625 3.436 1 97.31 569 LEU B CA 1
ATOM 9079 C C . LEU B 1 569 ? -10.883 -28.031 2.721 1 97.31 569 LEU B C 1
ATOM 9081 O O . LEU B 1 569 ? -11.961 -27.531 3.033 1 97.31 569 LEU B O 1
ATOM 9085 N N . HIS B 1 570 ? -10.773 -28.984 1.788 1 97.19 570 HIS B N 1
ATOM 9086 C CA . HIS B 1 570 ? -11.945 -29.453 1.051 1 97.19 570 HIS B CA 1
ATOM 9087 C C . HIS B 1 570 ? -12.93 -30.172 1.971 1 97.19 570 HIS B C 1
ATOM 9089 O O . HIS B 1 570 ? -14.141 -30 1.842 1 97.19 570 HIS B O 1
ATOM 9095 N N . GLN B 1 571 ? -12.391 -30.859 2.855 1 96.06 571 GLN B N 1
ATOM 9096 C CA . GLN B 1 571 ? -13.242 -31.547 3.818 1 96.06 571 GLN B CA 1
ATOM 9097 C C . GLN B 1 571 ? -13.953 -30.547 4.73 1 96.06 571 GLN B C 1
ATOM 9099 O O . GLN B 1 571 ? -15.164 -30.656 4.953 1 96.06 571 GLN B O 1
ATOM 9104 N N . ALA B 1 572 ? -13.211 -29.641 5.242 1 95.5 572 ALA B N 1
ATOM 9105 C CA . ALA B 1 572 ? -13.766 -28.656 6.164 1 95.5 572 ALA B CA 1
ATOM 9106 C C . ALA B 1 572 ? -14.867 -27.844 5.5 1 95.5 572 ALA B C 1
ATOM 9108 O O . ALA B 1 572 ? -15.812 -27.406 6.164 1 95.5 572 ALA B O 1
ATOM 9109 N N . LEU B 1 573 ? -14.781 -27.688 4.207 1 95.56 573 LEU B N 1
ATOM 9110 C CA . LEU B 1 573 ? -15.727 -26.828 3.5 1 95.56 573 LEU B CA 1
ATOM 9111 C C . LEU B 1 573 ? -16.766 -27.656 2.748 1 95.56 573 LEU B C 1
ATOM 9113 O O . LEU B 1 573 ? -17.656 -27.109 2.109 1 95.56 573 LEU B O 1
ATOM 9117 N N . ASP B 1 574 ? -16.656 -28.922 2.816 1 93.81 574 ASP B N 1
ATOM 9118 C CA . ASP B 1 574 ? -17.562 -29.859 2.16 1 93.81 574 ASP B CA 1
ATOM 9119 C C . ASP B 1 574 ? -17.625 -29.609 0.657 1 93.81 574 ASP B C 1
ATOM 9121 O O . ASP B 1 574 ? -18.703 -29.406 0.099 1 93.81 574 ASP B O 1
ATOM 9125 N N . ILE B 1 575 ? -16.484 -29.453 0.082 1 96.06 575 ILE B N 1
ATOM 9126 C CA . ILE B 1 575 ? -16.328 -29.297 -1.359 1 96.06 575 ILE B CA 1
ATOM 9127 C C . ILE B 1 575 ? -15.516 -30.453 -1.93 1 96.06 575 ILE B C 1
ATOM 9129 O O . ILE B 1 575 ? -14.445 -30.781 -1.414 1 96.06 575 ILE B O 1
ATOM 9133 N N . ALA B 1 576 ? -15.984 -31.016 -2.943 1 94.31 576 ALA B N 1
ATOM 9134 C CA . ALA B 1 576 ? -15.305 -32.156 -3.559 1 94.31 576 ALA B CA 1
ATOM 9135 C C . ALA B 1 576 ? -13.984 -31.719 -4.188 1 94.31 576 ALA B C 1
ATOM 9137 O O . ALA B 1 576 ? -13.883 -30.625 -4.754 1 94.31 576 ALA B O 1
ATOM 9138 N N . LEU B 1 577 ? -13.031 -32.594 -4.102 1 93.56 577 LEU B N 1
ATOM 9139 C CA . LEU B 1 577 ? -11.766 -32.375 -4.793 1 93.56 577 LEU B CA 1
ATOM 9140 C C . LEU B 1 577 ? -11.945 -32.469 -6.305 1 93.56 577 LEU B C 1
ATOM 9142 O O . LEU B 1 577 ? -12.844 -33.188 -6.773 1 93.56 577 LEU B O 1
ATOM 9146 N N . PRO B 1 578 ? -11.156 -31.719 -7 1 91.69 578 PRO B N 1
ATOM 9147 C CA . PRO B 1 578 ? -11.227 -31.922 -8.453 1 91.69 578 PRO B CA 1
ATOM 9148 C C . PRO B 1 578 ? -10.805 -33.344 -8.867 1 91.69 578 PRO B C 1
ATOM 9150 O O . PRO B 1 578 ? -9.945 -33.938 -8.219 1 91.69 578 PRO B O 1
ATOM 9153 N N . PRO B 1 579 ? -11.414 -33.75 -9.906 1 85.44 579 PRO B N 1
ATOM 9154 C CA . PRO B 1 579 ? -10.992 -35.062 -10.398 1 85.44 579 PRO B CA 1
ATOM 9155 C C . PRO B 1 579 ? -9.562 -35.062 -10.922 1 85.44 579 PRO B C 1
ATOM 9157 O O . PRO B 1 579 ? -9.039 -34.031 -11.312 1 85.44 579 PRO B O 1
ATOM 9160 N N . ARG B 1 580 ? -8.953 -36.188 -10.914 1 81.81 580 ARG B N 1
ATOM 9161 C CA . ARG B 1 580 ? -7.574 -36.312 -11.375 1 81.81 580 ARG B CA 1
ATOM 9162 C C . ARG B 1 580 ? -7.465 -36.062 -12.867 1 81.81 580 ARG B C 1
ATOM 9164 O O . ARG B 1 580 ? -6.484 -35.469 -13.328 1 81.81 580 ARG B O 1
ATOM 9171 N N . ILE B 1 581 ? -8.492 -36.5 -13.555 1 77.19 581 ILE B N 1
ATOM 9172 C CA . ILE B 1 581 ? -8.555 -36.219 -14.984 1 77.19 581 ILE B CA 1
ATOM 9173 C C . ILE B 1 581 ? -9.695 -35.25 -15.281 1 77.19 581 ILE B C 1
ATOM 9175 O O . ILE B 1 581 ? -10.859 -35.562 -15.023 1 77.19 581 ILE B O 1
ATOM 9179 N N . LEU B 1 582 ? -9.406 -34.031 -15.766 1 75.75 582 LEU B N 1
ATOM 9180 C CA . LEU B 1 582 ? -10.398 -33 -15.953 1 75.75 582 LEU B CA 1
ATOM 9181 C C . LEU B 1 582 ? -10.945 -33 -17.375 1 75.75 582 LEU B C 1
ATOM 9183 O O . LEU B 1 582 ? -12.102 -32.625 -17.609 1 75.75 582 LEU B O 1
ATOM 9187 N N . HIS B 1 583 ? -10.164 -33.062 -18.359 1 65.62 583 HIS B N 1
ATOM 9188 C CA . HIS B 1 583 ? -10.594 -32.969 -19.766 1 65.62 583 HIS B CA 1
ATOM 9189 C C . HIS B 1 583 ? -9.82 -33.969 -20.625 1 65.62 583 HIS B C 1
ATOM 9191 O O . HIS B 1 583 ? -8.617 -34.156 -20.422 1 65.62 583 HIS B O 1
ATOM 9197 N N . LEU B 1 584 ? -10.656 -34.688 -21.406 1 47.53 584 LEU B N 1
ATOM 9198 C CA . LEU B 1 584 ? -10.086 -35.562 -22.422 1 47.53 584 LEU B CA 1
ATOM 9199 C C . LEU B 1 584 ? -10.664 -35.281 -23.797 1 47.53 584 LEU B C 1
ATOM 9201 O O . LEU B 1 584 ? -11.883 -35.344 -23.984 1 47.53 584 LEU B O 1
ATOM 9205 N N . HIS B 1 585 ? -9.984 -34.281 -24.531 1 52.03 585 HIS B N 1
ATOM 9206 C CA . HIS B 1 585 ? -10.492 -34.062 -25.875 1 52.03 585 HIS B CA 1
ATOM 9207 C C . HIS B 1 585 ? -9.727 -34.875 -26.906 1 52.03 585 HIS B C 1
ATOM 9209 O O . HIS B 1 585 ? -8.492 -34.875 -26.938 1 52.03 585 HIS B O 1
ATOM 9215 N N . THR B 1 586 ? -10.484 -35.844 -27.672 1 44.28 586 THR B N 1
ATOM 9216 C CA . THR B 1 586 ? -9.906 -36.656 -28.734 1 44.28 586 THR B CA 1
ATOM 9217 C C . THR B 1 586 ? -9.977 -35.938 -30.078 1 44.28 586 THR B C 1
ATOM 9219 O O . THR B 1 586 ? -10.898 -35.188 -30.328 1 44.28 586 THR B O 1
ATOM 9222 N N . GLU B 1 587 ? -8.797 -35.656 -30.766 1 41 587 GLU B N 1
ATOM 9223 C CA . GLU B 1 587 ? -8.852 -35.125 -32.125 1 41 587 GLU B CA 1
ATOM 9224 C C . GLU B 1 587 ? -9.773 -35.969 -33 1 41 587 GLU B C 1
ATOM 9226 O O . GLU B 1 587 ? -9.773 -37.188 -32.938 1 41 587 GLU B O 1
ATOM 9231 N N . ASP B 1 588 ? -10.805 -35.25 -33.594 1 34.41 588 ASP B N 1
ATOM 9232 C CA . ASP B 1 588 ? -11.602 -35.875 -34.656 1 34.41 588 ASP B CA 1
ATOM 9233 C C . ASP B 1 588 ? -10.719 -36.406 -35.781 1 34.41 588 ASP B C 1
ATOM 9235 O O . ASP B 1 588 ? -9.766 -35.719 -36.188 1 34.41 588 ASP B O 1
ATOM 9239 N N . PRO B 1 589 ? -10.75 -37.688 -36.188 1 29.22 589 PRO B N 1
ATOM 9240 C CA . PRO B 1 589 ? -10.047 -38.094 -37.406 1 29.22 589 PRO B CA 1
ATOM 9241 C C . PRO B 1 589 ? -10.391 -37.188 -38.594 1 29.22 589 PRO B C 1
ATOM 9243 O O . PRO B 1 589 ? -11.484 -36.625 -38.656 1 29.22 589 PRO B O 1
ATOM 9246 N N . ALA B 1 590 ? -9.359 -36.75 -39.156 1 31.11 590 ALA B N 1
ATOM 9247 C CA . ALA B 1 590 ? -9.672 -36.125 -40.438 1 31.11 590 ALA B CA 1
ATOM 9248 C C . ALA B 1 590 ? -10.68 -36.969 -41.219 1 31.11 590 ALA B C 1
ATOM 9250 O O . ALA B 1 590 ? -10.602 -38.188 -41.25 1 31.11 590 ALA B O 1
ATOM 9251 N N . PRO B 1 591 ? -11.906 -36.188 -41.562 1 27.33 591 PRO B N 1
ATOM 9252 C CA . PRO B 1 591 ? -12.664 -37 -42.531 1 27.33 591 PRO B CA 1
ATOM 9253 C C . PRO B 1 591 ? -11.781 -37.656 -43.562 1 27.33 591 PRO B C 1
ATOM 9255 O O . PRO B 1 591 ? -10.805 -37.062 -44.031 1 27.33 591 PRO B O 1
ATOM 9258 N N . ARG B 1 592 ? -11.961 -38.969 -43.781 1 25.73 592 ARG B N 1
ATOM 9259 C CA . ARG B 1 592 ? -11.531 -39.438 -45.094 1 25.73 592 ARG B CA 1
ATOM 9260 C C . ARG B 1 592 ? -12.289 -38.719 -46.219 1 25.73 592 ARG B C 1
ATOM 9262 O O . ARG B 1 592 ? -13.516 -38.625 -46.156 1 25.73 592 ARG B O 1
#

Solvent-accessible surface area (backbone atoms only — not comparable to full-atom values): 65019 Å² total; per-residue (Å²): 113,43,75,49,72,44,72,46,96,85,66,50,73,47,37,29,34,27,43,50,45,72,41,76,35,76,90,68,77,38,71,40,72,42,72,77,41,74,79,41,49,44,87,78,41,61,58,65,49,48,47,47,41,39,53,48,40,41,43,36,68,56,61,81,77,80,81,83,83,66,80,58,67,79,62,65,29,54,36,63,53,43,66,24,33,26,34,46,50,50,53,51,48,44,51,40,49,72,44,37,50,55,59,53,46,46,57,63,36,67,82,46,95,57,66,79,58,39,52,56,51,48,48,50,55,21,45,33,25,63,75,57,51,67,53,65,68,54,42,33,49,37,52,73,68,54,36,46,42,91,88,43,50,94,48,92,58,77,69,43,59,64,56,51,52,52,34,35,57,47,47,57,74,42,39,69,63,48,42,53,48,47,41,52,28,47,34,61,73,62,64,52,77,72,42,44,39,34,46,54,72,48,50,50,65,44,102,47,94,69,54,45,73,64,39,49,14,30,87,73,53,44,77,56,54,86,87,71,61,87,82,76,81,68,78,71,79,76,76,66,88,75,64,76,79,58,91,70,51,68,46,70,49,19,50,40,15,57,31,88,47,74,71,62,46,54,90,26,20,17,28,29,37,34,40,35,21,37,83,87,44,44,59,57,48,74,49,68,35,27,14,59,61,71,68,48,66,50,59,56,56,50,50,60,70,47,52,82,73,51,92,62,61,41,28,39,33,36,54,47,72,48,60,48,69,69,46,52,53,59,45,37,49,96,67,25,22,36,41,30,30,45,60,88,81,69,74,46,66,65,54,53,52,52,69,66,53,84,77,73,68,41,78,75,51,96,62,33,29,35,29,78,36,77,84,49,97,67,40,40,34,38,44,34,37,20,64,68,49,20,55,51,44,50,52,49,50,51,53,42,50,53,52,47,51,60,69,50,53,66,44,81,75,43,54,74,59,56,36,26,18,49,50,18,42,42,59,74,35,62,81,47,35,70,34,54,38,69,46,96,86,65,45,78,41,78,32,63,67,50,49,55,55,51,59,73,47,41,27,50,51,39,35,38,28,50,56,86,78,66,47,69,63,52,51,56,52,55,55,57,48,51,54,39,53,53,47,49,51,48,41,39,44,72,63,34,38,60,56,82,64,93,55,81,52,66,67,55,44,52,28,50,52,50,38,49,48,55,23,50,34,54,41,39,52,51,20,66,57,50,71,49,52,49,69,59,51,45,58,51,20,48,60,24,28,34,37,34,26,37,32,81,56,24,42,37,30,35,34,29,63,76,50,71,67,45,48,48,49,28,59,50,65,73,37,82,75,78,59,56,68,74,45,79,48,62,63,74,74,76,82,130,112,42,75,49,72,45,73,46,95,86,66,53,72,45,36,28,33,26,42,50,47,73,39,76,36,75,90,69,77,38,70,39,74,41,72,78,41,74,79,41,50,43,87,77,40,61,57,67,51,48,46,48,42,40,54,45,39,43,41,36,67,54,61,80,75,80,81,83,84,65,80,58,68,79,63,67,28,53,36,62,53,44,66,25,35,26,34,45,50,49,53,52,49,44,50,40,51,71,44,37,50,55,59,52,46,48,58,63,36,68,82,46,94,57,66,79,58,40,52,56,50,47,48,49,53,22,46,32,24,61,74,58,51,68,53,65,68,54,42,33,50,37,53,73,66,55,35,46,42,91,88,43,50,94,48,94,58,76,70,43,60,64,56,51,52,52,35,35,58,49,46,58,74,43,40,69,62,48,43,51,49,46,40,54,30,48,34,61,75,62,64,52,76,71,42,43,39,34,46,55,72,48,49,50,65,42,102,48,94,69,56,45,74,63,40,49,15,29,88,74,53,44,77,56,56,87,85,69,63,86,82,74,82,68,79,71,79,76,75,67,87,76,65,76,77,57,92,70,50,67,47,70,49,19,51,41,15,57,32,88,46,75,71,63,44,53,88,26,21,15,28,29,36,34,40,33,21,37,85,87,43,44,59,57,49,74,48,69,36,25,15,58,62,72,67,49,65,48,58,56,54,52,48,61,71,47,52,81,72,52,90,63,61,40,28,38,34,37,55,49,72,48,60,46,70,68,45,50,53,59,45,36,49,95,68,25,21,35,41,31,30,46,61,87,81,68,73,46,67,65,54,53,52,52,70,66,53,84,79,71,68,42,80,74,51,97,62,32,29,36,30,77,36,79,84,48,96,67,39,40,34,36,44,34,38,19,65,66,49,20,54,51,42,51,52,50,49,49,54,39,49,54,50,46,51,60,69,50,54,65,43,82,76,44,54,73,59,57,35,28,19,50,51,19,43,40,59,74,34,62,82,46,35,69,34,54,39,69,46,96,88,66,44,79,44,77,31,64,68,50,48,54,56,52,60,73,46,42,26,49,51,38,35,36,28,52,56,86,78,67,48,72,63,53,52,55,52,56,56,58,49,51,54,40,54,54,48,48,52,48,40,38,45,72,64,34,38,62,54,82,64,93,56,82,52,64,67,55,42,51,26,49,51,51,37,48,48,54,22,49,34,54,41,40,51,50,20,66,56,51,73,48,52,50,70,60,51,46,59,51,22,47,60,25,30,34,36,35,26,38,32,80,57,23,43,38,30,36,34,30,64,74,51,71,67,45,48,48,48,29,57,51,64,73,36,83,75,78,58,55,68,73,45,79,47,62,64,74,73,73,82,129

Radius of gyration: 35.43 Å; Cα contacts (8 Å, |Δi|>4): 1978; chains: 2; bounding box: 84×108×87 Å

Secondary structure (DSSP, 8-state):
-EEEEEEPTTS-EEEEEEEEEEEEETTTTEEEEEEEEEEEETTTS-HHHHHHHHHHHHHHHT----------------EEEEEEE-HHHHHHHHHHHHTTHHHHHHHHHHTTT--THHHHHHHHHHHHHHHS---HHHHHHIIIII---TTTTTSS----HHHHHHHHHHHHHTHHHHHHHHHHHHHHHHT----EEEEEEEEEE---SSPPPPEEE-TTS-B--TTS-TT---------TTS-PPTT--EEE-SSB----SSS-TTS-EEEEEEEEETT--EEEEEEEETT--STTHHHHHHHHHHTT-SSPPEEEE-GGG--HHHHHHHHGGG-EEEEEE-TTS--HHHHHHHH---PPEEEETTEEEEEEE-SSS-EEEEEE-HHHHHHHHHHHHHHHHHHHHHSTTGGGS-HHHHHHHHHHHHT-HHHHTTEEE-TTS-EEE-HHHHHHHHTTTTEEEEEE--SSS-HHHHHHHHHTHHHHHHHHHHHHHTS---S----SHHHHHHHHHHHHHHHHHHHHHHHHHTS-HHHHHHHHTT-EEEEEEETTEEEEEEPPPPHHHHHHHHHHT-PPPPSEEEEEEPPP---/-EEEEEE-TTS-EEEEEEEEEEEEETTTTEEEEEEEEEEEETTTS-HHHHHHHHHHHHHHHT----------------EEEEEEE-HHHHHHHHHHHHTTHHHHHHHHHHTTT--THHHHHHHHHHHHHHHS---HHHHHHIIIII---TTTTTSS----HHHHHHHHHHHHHTHHHHHHHHHHHHHHHHT----EEEEEEEEEE---SSPPPPEEE-TTS-B--TTS-TT---------TTS---TT--EEE-SSB----SSS-TTS-EEEEEEEEETT--EEEEEEEETT--STTHHHHHHHHHHTT-SSPPEEEE-GGG--HHHHHHHHGGG-EEEEEE-TTS--HHHHHHHH---PPEEEETTEEEEEEE-SSS-EEEEEE-HHHHHHHHHHHHHHHHHHHHHSTTGGGS-HHHHHHHHHHHHT-HHHHTTEEE-TTS-EEE-HHHHHHHHTTTTEEEEEE--SSS-HHHHHHHHHTHHHHHHHHHHHHHTS---S----SHHHHHHHHHHHHHHHHHHHHHHHHHTS-HHHHHHHHTT-EEEEEEETTEEEEEEPPPPHHHHHHHHHHT-PPPPSEEEEEEPPP---